Protein AF-A0A963TN41-F1 (afdb_monomer_lite)

Foldseek 3Di:
DFPLLVVLVVVLVVLVLLLVQLLVQLVCLLVQDFGPLLSNVLSLVLCQPPVLPASVVLVVLLLVLLCVQPVVLRVVLVVVLVVLSVVLNVLSVVLNVLSVVLVVVTSRSSNVSNVSSVVNVVSSVVNVCSCVVPNSVSSVVRDDPVSSVVSVVVRDPDDNCQPDPHNPPSCPQVNVCSVPVPDDPDPPPPPDPDDDDDDDDDDDDDDDDDDDDDPPPPPPVVNVCVVVDDPDDDDPPPNVDDPFDADPVRHTDDDDPDPDPQDPVNVCVVVVVVLVVLLVLLCLQQVVLQVLLQCCCCPVLVDHQPPVVLQVLLSVLQSLLCSLQLQLCVLAQLVLLQCCLQQVVVQHPLVVVLVLLLVLLLLLLLLQVLLVLQLVLLVLADLVLQVLSNCCSPVVSVVLSNLLSNQLSVLLSVLLVCLQVVHFQLVVCCVLVVVLLVLLVVQCVPVNRLQCLLVLQLSLLSSLESRSLSSSLSSQLSNLVNHPVNPPLLSRFNSSLSSSRSSSVSSSVVSVVCVVPDPSVRSVVVVVVVVVPPDPDDPCRDPPNVQLVSLCSSQVVSSVSSVCCVCPVSVDDDDCPVSNVSSSVSSSSSSSSSSSSLVSHQLSSLLVSLQSLCQCDADFPVRPPGVPHHNVVSLVSSLVSQLCSQLSSLLSQPLLLVLQVSLCVSVVNLRHSVNLSNLLSNLLSNLLSVLLVCLLVVPRLSVVQSVLVVLLSVLLVVFDSSLQRSQSSSLNSSSYPRSSSSSQSSQSSNNVNNVHSDSGNSSSSSSSRSSNSSSVVRVVSVVVVVVVCCVVPNDPDDPDDDD

Structure (mmCIF, N/CA/C/O backbone):
data_AF-A0A963TN41-F1
#
_entry.id   AF-A0A963TN41-F1
#
loop_
_atom_site.group_PDB
_atom_site.id
_atom_site.type_symbol
_atom_site.label_atom_id
_atom_site.label_alt_id
_atom_site.label_comp_id
_atom_site.label_asym_id
_atom_site.label_entity_id
_atom_site.label_seq_id
_atom_site.pdbx_PDB_ins_code
_atom_site.Cartn_x
_atom_site.Cartn_y
_atom_site.Cartn_z
_atom_site.occupancy
_atom_site.B_iso_or_equiv
_atom_site.auth_seq_id
_atom_site.auth_comp_id
_atom_site.auth_asym_id
_atom_site.auth_atom_id
_atom_site.pdbx_PDB_model_num
ATOM 1 N N . MET A 1 1 ? -18.960 2.699 48.144 1.00 53.66 1 MET A N 1
ATOM 2 C CA . MET A 1 1 ? -19.241 3.663 47.071 1.00 53.66 1 MET A CA 1
ATOM 3 C C . MET A 1 1 ? -18.960 3.011 45.731 1.00 53.66 1 MET A C 1
ATOM 5 O O . MET A 1 1 ? -17.889 2.442 45.551 1.00 53.66 1 MET A O 1
ATOM 9 N N . SER A 1 2 ? -19.957 2.983 44.850 1.00 68.06 2 SER A N 1
ATOM 10 C CA . SER A 1 2 ? -19.820 2.466 43.487 1.00 68.06 2 SER A CA 1
ATOM 11 C C . SER A 1 2 ? -19.012 3.434 42.614 1.00 68.06 2 SER A C 1
ATOM 13 O O . SER A 1 2 ? -18.963 4.633 42.891 1.00 68.06 2 SER A O 1
ATOM 15 N N . LYS A 1 3 ? -18.402 2.926 41.534 1.00 73.75 3 LYS A N 1
ATOM 16 C CA . LYS A 1 3 ? -17.658 3.751 40.564 1.00 73.75 3 LYS A CA 1
ATOM 17 C C . LYS A 1 3 ? -18.521 4.856 39.947 1.00 73.75 3 LYS A C 1
ATOM 19 O O . LYS A 1 3 ? -18.011 5.932 39.655 1.00 73.75 3 LYS A O 1
ATOM 24 N N . LEU A 1 4 ? -19.820 4.603 39.776 1.00 80.38 4 LEU A N 1
ATOM 25 C CA . LEU A 1 4 ? -20.753 5.600 39.265 1.00 80.38 4 LEU A CA 1
ATOM 26 C C . LEU A 1 4 ? -20.963 6.759 40.247 1.00 80.38 4 LEU A C 1
ATOM 28 O O . LEU A 1 4 ? -20.919 7.905 39.823 1.00 80.38 4 LEU A O 1
ATOM 32 N N . LEU A 1 5 ? -21.135 6.496 41.547 1.00 79.50 5 LEU A N 1
ATOM 33 C CA . LEU A 1 5 ? -21.284 7.565 42.546 1.00 79.50 5 LEU A CA 1
ATOM 34 C C . LEU A 1 5 ? -20.019 8.426 42.658 1.00 79.50 5 LEU A C 1
ATOM 36 O O . LEU A 1 5 ? -20.107 9.640 42.809 1.00 79.50 5 LEU A O 1
ATOM 40 N N . GLU A 1 6 ? -18.836 7.813 42.549 1.00 78.69 6 GLU A N 1
ATOM 41 C CA . GLU A 1 6 ? -17.566 8.550 42.476 1.00 78.69 6 GLU A CA 1
ATOM 42 C C . GLU A 1 6 ? -17.498 9.456 41.240 1.00 78.69 6 GLU A C 1
ATOM 44 O O . GLU A 1 6 ? -16.984 10.574 41.326 1.00 78.69 6 GLU A O 1
ATOM 49 N N . ARG A 1 7 ? -18.043 8.986 40.112 1.00 82.25 7 ARG A N 1
ATOM 50 C CA . ARG A 1 7 ? -18.122 9.731 38.855 1.00 82.25 7 ARG A CA 1
ATOM 51 C C . ARG A 1 7 ? -19.130 10.879 38.922 1.00 82.25 7 ARG A C 1
ATOM 53 O O . ARG A 1 7 ? -18.754 11.992 38.588 1.00 82.25 7 ARG A O 1
ATOM 60 N N . LEU A 1 8 ? -20.346 10.649 39.419 1.00 83.88 8 LEU A N 1
ATOM 61 C CA . LEU A 1 8 ? -21.361 11.698 39.601 1.00 83.88 8 LEU A CA 1
ATOM 62 C C . LEU A 1 8 ? -20.866 12.794 40.558 1.00 83.88 8 LEU A C 1
ATOM 64 O O . LEU A 1 8 ? -20.933 13.978 40.248 1.00 83.88 8 LEU A O 1
ATOM 68 N N . ALA A 1 9 ? -20.226 12.406 41.665 1.00 79.00 9 ALA A N 1
ATOM 69 C CA . ALA A 1 9 ? -19.596 13.365 42.570 1.00 79.00 9 ALA A CA 1
ATOM 70 C C . ALA A 1 9 ? -18.418 14.124 41.923 1.00 79.00 9 ALA A C 1
ATOM 72 O O . ALA A 1 9 ? -18.088 15.234 42.341 1.00 79.00 9 ALA A O 1
ATOM 73 N N . ALA A 1 10 ? -17.723 13.530 40.944 1.00 79.69 10 ALA A N 1
ATOM 74 C CA . ALA A 1 10 ? -16.707 14.230 40.159 1.00 79.69 10 ALA A CA 1
ATOM 75 C C . ALA A 1 10 ? -17.335 15.225 39.177 1.00 79.69 10 ALA A C 1
ATOM 77 O O . ALA A 1 10 ? -16.880 16.368 39.132 1.00 79.69 10 ALA A O 1
ATOM 78 N N . ASP A 1 11 ? -18.411 14.831 38.492 1.00 84.25 11 ASP A N 1
ATOM 79 C CA . ASP A 1 11 ? -19.182 15.702 37.601 1.00 84.25 11 ASP A CA 1
ATOM 80 C C . ASP A 1 11 ? -19.680 16.957 38.353 1.00 84.25 11 ASP A C 1
ATOM 82 O O . ASP A 1 11 ? -19.531 18.067 37.846 1.00 84.25 11 ASP A O 1
ATOM 86 N N . HIS A 1 12 ? -20.154 16.834 39.601 1.00 84.25 12 HIS A N 1
ATOM 87 C CA . HIS A 1 12 ? -20.560 17.991 40.423 1.00 84.25 12 HIS A CA 1
ATOM 88 C C . HIS A 1 12 ? -19.408 18.961 40.725 1.00 84.25 12 HIS A C 1
ATOM 90 O O . HIS A 1 12 ? -19.574 20.183 40.687 1.00 84.25 12 HIS A O 1
ATOM 96 N N . ARG A 1 13 ? -18.200 18.441 40.989 1.00 81.44 13 ARG A N 1
ATOM 97 C CA . ARG A 1 13 ? -17.010 19.288 41.199 1.00 81.44 13 ARG A CA 1
ATOM 98 C C . ARG A 1 13 ? -16.615 20.027 39.922 1.00 81.44 13 ARG A C 1
ATOM 100 O O . ARG A 1 13 ? -16.259 21.201 39.990 1.00 81.44 13 ARG A O 1
ATOM 107 N N . HIS A 1 14 ? -16.687 19.351 38.780 1.00 86.50 14 HIS A N 1
ATOM 108 C CA . HIS A 1 14 ? -16.433 19.932 37.462 1.00 86.50 14 HIS A CA 1
ATOM 109 C C . HIS A 1 14 ? -17.455 21.022 37.119 1.00 86.50 14 HIS A C 1
ATOM 111 O O . HIS A 1 14 ? -17.087 22.125 36.715 1.00 86.50 14 HIS A O 1
ATOM 117 N N . LEU A 1 15 ? -18.737 20.754 37.370 1.00 84.69 15 LEU A N 1
ATOM 118 C CA . LEU A 1 15 ? -19.827 21.715 37.224 1.00 84.69 15 LEU A CA 1
ATOM 119 C C . LEU A 1 15 ? -19.589 22.982 38.045 1.00 84.69 15 LEU A C 1
ATOM 121 O O . LEU A 1 15 ? -19.719 24.088 37.520 1.00 84.69 15 LEU A O 1
ATOM 125 N N . GLN A 1 16 ? -19.156 22.843 39.301 1.00 81.56 16 GLN A N 1
ATOM 126 C CA . GLN A 1 16 ? -18.866 24.002 40.141 1.00 81.56 16 GLN A CA 1
ATOM 127 C C . GLN A 1 16 ? -17.749 24.883 39.555 1.00 81.56 16 GLN A C 1
ATOM 129 O O . GLN A 1 16 ? -17.861 26.107 39.601 1.00 81.56 16 GLN A O 1
ATOM 134 N N . GLN A 1 17 ? -16.722 24.292 38.934 1.00 83.00 17 GLN A N 1
ATOM 135 C CA . GLN A 1 17 ? -15.656 25.049 38.264 1.00 83.00 17 GLN A CA 1
ATOM 136 C C . GLN A 1 17 ? -16.178 25.832 37.050 1.00 83.00 17 GLN A C 1
ATOM 138 O O . GLN A 1 17 ? -15.827 27.000 36.871 1.00 83.00 17 GLN A O 1
ATOM 143 N N . VAL A 1 18 ? -17.060 25.234 36.246 1.00 89.81 18 VAL A N 1
ATOM 144 C CA . VAL A 1 18 ? -17.716 25.917 35.115 1.00 89.81 18 VAL A CA 1
ATOM 145 C C . VAL A 1 18 ? -18.614 27.059 35.610 1.00 89.81 18 VAL A C 1
ATOM 147 O O . VAL A 1 18 ? -18.604 28.156 35.045 1.00 89.81 18 VAL A O 1
ATOM 150 N N . PHE A 1 19 ? -19.348 26.845 36.703 1.00 88.69 19 PHE A N 1
ATOM 151 C CA . PHE A 1 19 ? -20.203 27.855 37.330 1.00 88.69 19 PHE A CA 1
ATOM 152 C C . PHE A 1 19 ? -19.424 29.050 37.875 1.00 88.69 19 PHE A C 1
ATOM 154 O O . PHE A 1 19 ? -19.881 30.189 37.745 1.00 88.69 19 PHE A O 1
ATOM 161 N N . ASP A 1 20 ? -18.244 28.817 38.443 1.00 84.50 20 ASP A N 1
ATOM 162 C CA . ASP A 1 20 ? -17.378 29.886 38.935 1.00 84.50 20 ASP A CA 1
ATOM 163 C C . ASP A 1 20 ? -16.864 30.760 37.779 1.00 84.50 20 ASP A C 1
ATOM 165 O O . ASP A 1 20 ? -16.847 31.991 37.890 1.00 84.50 20 ASP A O 1
ATOM 169 N N . VAL A 1 21 ? -16.539 30.150 36.631 1.00 88.25 21 VAL A N 1
ATOM 170 C CA . VAL A 1 21 ? -16.175 30.882 35.408 1.00 88.25 21 VAL A CA 1
ATOM 171 C C . VAL A 1 21 ? -17.356 31.682 34.867 1.00 88.25 21 VAL A C 1
ATOM 173 O O . VAL A 1 21 ? -17.213 32.883 34.631 1.00 88.25 21 VAL A O 1
ATOM 176 N N . LEU A 1 22 ? -18.530 31.061 34.713 1.00 91.44 22 LEU A N 1
ATOM 177 C CA . LEU A 1 22 ? -19.734 31.739 34.221 1.00 91.44 22 LEU A CA 1
ATOM 178 C C . LEU A 1 22 ? -20.077 32.961 35.083 1.00 91.44 22 LEU A C 1
ATOM 180 O O . LEU A 1 22 ? -20.290 34.057 34.560 1.00 91.44 22 LEU A O 1
ATOM 184 N N . ARG A 1 23 ? -20.059 32.794 36.410 1.00 88.31 23 ARG A N 1
ATOM 185 C CA . ARG A 1 23 ? -20.291 33.881 37.363 1.00 88.31 23 ARG A CA 1
ATOM 186 C C . ARG A 1 23 ? -19.252 34.988 37.219 1.00 88.31 23 ARG A C 1
ATOM 188 O O . ARG A 1 23 ? -19.622 36.154 37.138 1.00 88.31 23 ARG A O 1
ATOM 195 N N . SER A 1 24 ? -17.969 34.634 37.139 1.00 86.88 24 SER A N 1
ATOM 196 C CA . SER A 1 24 ? -16.877 35.602 36.995 1.00 86.88 24 SER A CA 1
ATOM 197 C C . SER A 1 24 ? -17.028 36.471 35.742 1.00 86.88 24 SER A C 1
ATOM 199 O O . SER A 1 24 ? -16.851 37.690 35.814 1.00 86.88 24 SER A O 1
ATOM 201 N N . VAL A 1 25 ? -17.381 35.869 34.604 1.00 87.75 25 VAL A N 1
ATOM 202 C CA . VAL A 1 25 ? -17.538 36.592 33.333 1.00 87.75 25 VAL A CA 1
ATOM 203 C C . VAL A 1 25 ? -18.754 37.516 33.372 1.00 87.75 25 VAL A C 1
ATOM 205 O O . VAL A 1 25 ? -18.668 38.665 32.936 1.00 87.75 25 VAL A O 1
ATOM 208 N N . VAL A 1 26 ? -19.871 37.050 33.931 1.00 88.31 26 VAL A N 1
ATOM 209 C CA . VAL A 1 26 ? -21.122 37.819 33.999 1.00 88.31 26 VAL A CA 1
ATOM 210 C C . VAL A 1 26 ? -21.038 38.954 35.020 1.00 88.31 26 VAL A C 1
ATOM 212 O O . VAL A 1 26 ? -21.503 40.054 34.730 1.00 88.31 26 VAL A O 1
ATOM 215 N N . ASP A 1 27 ? -20.400 38.743 36.173 1.00 87.19 27 ASP A N 1
ATOM 216 C CA . ASP A 1 27 ? -20.165 39.801 37.164 1.00 87.19 27 ASP A CA 1
ATOM 217 C C . ASP A 1 27 ? -19.272 40.902 36.576 1.00 87.19 27 ASP A C 1
ATOM 219 O O . ASP A 1 27 ? -19.600 42.085 36.657 1.00 87.19 27 ASP A O 1
ATOM 223 N N . SER A 1 28 ? -18.204 40.513 35.872 1.00 85.00 28 SER A N 1
ATOM 224 C CA . SER A 1 28 ? -17.343 41.444 35.135 1.00 85.00 28 SER A CA 1
ATOM 225 C C . SER A 1 28 ? -18.121 42.233 34.073 1.00 85.00 28 SER A C 1
ATOM 227 O O . SER A 1 28 ? -17.923 43.440 33.926 1.00 85.00 28 SER A O 1
ATOM 229 N N . TRP A 1 29 ? -19.036 41.580 33.353 1.00 87.19 29 TRP A N 1
ATOM 230 C CA . TRP A 1 29 ? -19.900 42.242 32.374 1.00 87.19 29 TRP A CA 1
ATOM 231 C C . TRP A 1 29 ? -20.872 43.230 33.032 1.00 87.19 29 TRP A C 1
ATOM 233 O O . TRP A 1 29 ? -21.035 44.351 32.554 1.00 87.19 29 TRP A O 1
ATOM 243 N N . ALA A 1 30 ? -21.484 42.860 34.158 1.00 85.25 30 ALA A N 1
ATOM 244 C CA . ALA A 1 30 ? -22.398 43.727 34.901 1.00 85.25 30 ALA A CA 1
ATOM 245 C C . ALA A 1 30 ? -21.705 44.976 35.485 1.00 85.25 30 ALA A C 1
ATOM 247 O O . ALA A 1 30 ? -22.348 46.016 35.647 1.00 85.25 30 ALA A O 1
ATOM 248 N N . GLU A 1 31 ? -20.397 44.893 35.751 1.00 85.81 31 GLU A N 1
ATOM 249 C CA . GLU A 1 31 ? -19.527 46.012 36.146 1.00 85.81 31 GLU A CA 1
ATOM 250 C C . GLU A 1 31 ? -19.151 46.951 34.981 1.00 85.81 31 GLU A C 1
ATOM 252 O O . GLU A 1 31 ? -18.442 47.937 35.192 1.00 85.81 31 GLU A O 1
ATOM 257 N N . GLY A 1 32 ? -19.614 46.674 33.758 1.00 76.19 32 GLY A N 1
ATOM 258 C CA . GLY A 1 32 ? -19.363 47.498 32.574 1.00 76.19 32 GLY A CA 1
ATOM 259 C C . GLY A 1 32 ? -18.060 47.172 31.842 1.00 76.19 32 GLY A C 1
ATOM 260 O O . GLY A 1 32 ? -17.602 47.976 31.031 1.00 76.19 32 GLY A O 1
ATOM 261 N N . LYS A 1 33 ? -17.439 46.016 32.114 1.00 77.44 33 LYS A N 1
ATOM 262 C CA . LYS A 1 33 ? -16.323 45.504 31.302 1.00 77.44 33 LYS A CA 1
ATOM 263 C C . LYS A 1 33 ? -16.872 44.759 30.085 1.00 77.44 33 LYS A C 1
ATOM 265 O O . LYS A 1 33 ? -17.937 44.149 30.141 1.00 77.44 33 LYS A O 1
ATOM 270 N N . THR A 1 34 ? -16.108 44.760 28.997 1.00 74.56 34 THR A N 1
ATOM 271 C CA . THR A 1 34 ? -16.442 44.003 27.785 1.00 74.56 34 THR A CA 1
ATOM 272 C C . THR A 1 34 ? -16.510 42.498 28.093 1.00 74.56 34 THR A C 1
ATOM 274 O O . THR A 1 34 ? -15.505 41.950 28.560 1.00 74.56 34 THR A O 1
ATOM 277 N N . PRO A 1 35 ? -17.645 41.818 27.847 1.00 74.88 35 PRO A N 1
ATOM 278 C CA . PRO A 1 35 ? -17.787 40.389 28.123 1.00 74.88 35 PRO A CA 1
ATOM 279 C C . PRO A 1 35 ? -17.062 39.519 27.094 1.00 74.88 35 PRO A C 1
ATOM 281 O O . PRO A 1 35 ? -17.101 39.797 25.894 1.00 74.88 35 PRO A O 1
ATOM 284 N N . ASP A 1 36 ? -16.510 38.391 27.545 1.00 79.62 36 ASP A N 1
ATOM 285 C CA . ASP A 1 36 ? -16.197 37.273 26.651 1.00 79.62 36 ASP A CA 1
ATOM 286 C C . ASP A 1 36 ? -17.469 36.440 26.429 1.00 79.62 36 ASP A C 1
ATOM 288 O O . ASP A 1 36 ? -17.755 35.482 27.147 1.00 79.62 36 ASP A O 1
ATOM 292 N N . LEU A 1 37 ? -18.281 36.854 25.453 1.00 81.00 37 LEU A N 1
ATOM 293 C CA . LEU A 1 37 ? -19.555 36.196 25.138 1.00 81.00 37 LEU A CA 1
ATOM 294 C C . LEU A 1 37 ? -19.379 34.761 24.632 1.00 81.00 37 LEU A C 1
ATOM 296 O O . LEU A 1 37 ? -20.304 33.962 24.763 1.00 81.00 37 LEU A O 1
ATOM 300 N N . VAL A 1 38 ? -18.211 34.430 24.070 1.00 78.25 38 VAL A N 1
ATOM 301 C CA . VAL A 1 38 ? -17.910 33.058 23.647 1.00 78.25 38 VAL A CA 1
ATOM 302 C C . VAL A 1 38 ? -17.773 32.180 24.880 1.00 78.25 38 VAL A C 1
ATOM 304 O O . VAL A 1 38 ? -18.405 31.139 24.954 1.00 78.25 38 VAL A O 1
ATOM 307 N N . LEU A 1 39 ? -17.058 32.655 25.898 1.00 82.50 39 LEU A N 1
ATOM 308 C CA . LEU A 1 39 ? -16.906 31.929 27.153 1.00 82.50 39 LEU A CA 1
ATOM 309 C C . LEU A 1 39 ? -18.236 31.761 27.913 1.00 82.50 39 LEU A C 1
ATOM 311 O O . LEU A 1 39 ? -18.485 30.698 28.475 1.00 82.50 39 LEU A O 1
ATOM 315 N N . VAL A 1 40 ? -19.121 32.769 27.896 1.00 85.00 40 VAL A N 1
ATOM 316 C CA . VAL A 1 40 ? -20.487 32.638 28.452 1.00 85.00 40 VAL A CA 1
ATOM 317 C C . VAL A 1 40 ? -21.265 31.542 27.720 1.00 85.00 40 VAL A C 1
ATOM 319 O O . VAL A 1 40 ? -21.894 30.697 28.359 1.00 85.00 40 VAL A O 1
ATOM 322 N N . HIS A 1 41 ? -21.199 31.534 26.388 1.00 83.06 41 HIS A N 1
ATOM 323 C CA . HIS A 1 41 ? -21.848 30.519 25.567 1.00 83.06 41 HIS A CA 1
ATOM 324 C C . HIS A 1 41 ? -21.257 29.122 25.802 1.00 83.06 41 HIS A C 1
ATOM 326 O O . HIS A 1 41 ? -22.017 28.166 25.913 1.00 83.06 41 HIS A O 1
ATOM 332 N N . ASP A 1 42 ? -19.937 28.990 25.934 1.00 85.12 42 ASP A N 1
ATOM 333 C CA . ASP A 1 42 ? -19.268 27.712 26.195 1.00 85.12 42 ASP A CA 1
ATOM 334 C C . ASP A 1 42 ? -19.705 27.122 27.546 1.00 85.12 42 ASP A C 1
ATOM 336 O O . ASP A 1 42 ? -20.014 25.933 27.623 1.00 85.12 42 ASP A O 1
ATOM 340 N N . CYS A 1 43 ? -19.826 27.944 28.598 1.00 89.19 43 CYS A N 1
ATOM 341 C CA . CYS A 1 43 ? -20.342 27.500 29.899 1.00 89.19 43 CYS A CA 1
ATOM 342 C C . CYS A 1 43 ? -21.790 26.990 29.812 1.00 89.19 43 CYS A C 1
ATOM 344 O O . CYS A 1 43 ? -22.111 25.928 30.346 1.00 89.19 43 CYS A O 1
ATOM 346 N N . ILE A 1 44 ? -22.674 27.734 29.137 1.00 88.12 44 ILE A N 1
ATOM 347 C CA . ILE A 1 44 ? -24.088 27.352 28.978 1.00 88.12 44 ILE A CA 1
ATOM 348 C C . ILE A 1 44 ? -24.207 26.108 28.087 1.00 88.12 44 ILE A C 1
ATOM 350 O O . ILE A 1 44 ? -24.954 25.183 28.400 1.00 88.12 44 ILE A O 1
ATOM 354 N N . GLY A 1 45 ? -23.425 26.049 27.009 1.00 84.81 45 GLY A N 1
ATOM 355 C CA . GLY A 1 45 ? -23.371 24.919 26.090 1.00 84.81 45 GLY A CA 1
ATOM 356 C C . GLY A 1 45 ? -22.830 23.649 26.743 1.00 84.81 45 GLY A C 1
ATOM 357 O O . GLY A 1 45 ? -23.274 22.558 26.400 1.00 84.81 45 GLY A O 1
ATOM 358 N N . TYR A 1 46 ? -21.901 23.754 27.696 1.00 87.06 46 TYR A N 1
ATOM 359 C CA . TYR A 1 46 ? -21.450 22.611 28.496 1.00 87.06 46 TYR A CA 1
ATOM 360 C C . TYR A 1 46 ? -22.592 22.038 29.352 1.00 87.06 46 TYR A C 1
ATOM 362 O O . TYR A 1 46 ? -22.796 20.823 29.380 1.00 87.06 46 TYR A O 1
ATOM 370 N N . CYS A 1 47 ? -23.396 22.907 29.976 1.00 86.88 47 CYS A N 1
ATOM 371 C CA . CYS A 1 47 ? -24.573 22.488 30.742 1.00 86.88 47 CYS A CA 1
ATOM 372 C C . CYS A 1 47 ? -25.597 21.776 29.838 1.00 86.88 47 CYS A C 1
ATOM 374 O O . CYS A 1 47 ? -25.996 20.652 30.126 1.00 86.88 47 CYS A O 1
ATOM 376 N N . ALA A 1 48 ? -25.928 22.368 28.688 1.00 83.00 48 ALA A N 1
ATOM 377 C CA . ALA A 1 48 ? -26.915 21.811 27.760 1.00 83.00 48 ALA A CA 1
ATOM 378 C C . ALA A 1 48 ? -26.488 20.478 27.110 1.00 83.00 48 ALA A C 1
ATOM 380 O O . ALA A 1 48 ? -27.321 19.606 26.885 1.00 83.00 48 ALA A O 1
ATOM 381 N N . ASN A 1 49 ? -25.203 20.312 26.776 1.00 80.69 49 ASN A N 1
ATOM 382 C CA . ASN A 1 49 ? -24.748 19.176 25.962 1.00 80.69 49 ASN A CA 1
ATOM 383 C C . ASN A 1 49 ? -24.168 18.011 26.769 1.00 80.69 49 ASN A C 1
ATOM 385 O O . ASN A 1 49 ? -24.190 16.875 26.294 1.00 80.69 49 ASN A O 1
ATOM 389 N N . TYR A 1 50 ? -23.600 18.276 27.947 1.00 83.06 50 TYR A N 1
ATOM 390 C CA . TYR A 1 50 ? -23.045 17.230 28.807 1.00 83.06 50 TYR A CA 1
ATOM 391 C C . TYR A 1 50 ? -23.928 16.979 30.025 1.00 83.06 50 TYR A C 1
ATOM 393 O O . TYR A 1 50 ? -24.248 15.826 30.316 1.00 83.06 50 TYR A O 1
ATOM 401 N N . CYS A 1 51 ? -24.367 18.035 30.710 1.00 82.25 51 CYS A N 1
ATOM 402 C CA . CYS A 1 51 ? -25.095 17.862 31.964 1.00 82.25 51 CYS A CA 1
ATOM 403 C C . CYS A 1 51 ? -26.508 17.325 31.700 1.00 82.25 51 CYS A C 1
ATOM 405 O O . CYS A 1 51 ? -26.872 16.268 32.210 1.00 82.25 51 CYS A O 1
ATOM 407 N N . ASP A 1 52 ? -27.241 17.961 30.784 1.00 75.75 52 ASP A N 1
ATOM 408 C CA . ASP A 1 52 ? -28.619 17.561 30.478 1.00 75.75 52 ASP A CA 1
ATOM 409 C C . ASP A 1 52 ? -28.713 16.217 29.728 1.00 75.75 52 ASP A C 1
ATOM 411 O O . ASP A 1 52 ? -29.705 15.502 29.862 1.00 75.75 52 ASP A O 1
ATOM 415 N N . LEU A 1 53 ? -27.695 15.852 28.936 1.00 76.00 53 LEU A N 1
ATOM 416 C CA . LEU A 1 53 ? -27.746 14.669 28.059 1.00 76.00 53 LEU A CA 1
ATOM 417 C C . LEU A 1 53 ? -27.012 13.440 28.602 1.00 76.00 53 LEU A C 1
ATOM 419 O O . LEU A 1 53 ? -27.404 12.317 28.285 1.00 76.00 53 LEU A O 1
ATOM 423 N N . ALA A 1 54 ? -25.939 13.628 29.373 1.00 81.38 54 ALA A N 1
ATOM 424 C CA . ALA A 1 54 ? -25.087 12.532 29.829 1.00 81.38 54 ALA A CA 1
ATOM 425 C C . ALA A 1 54 ? -25.087 12.379 31.351 1.00 81.38 54 ALA A C 1
ATOM 427 O O . ALA A 1 54 ? -25.200 11.255 31.834 1.00 81.38 54 ALA A O 1
ATOM 428 N N . HIS A 1 55 ? -24.968 13.477 32.100 1.00 84.50 55 HIS A N 1
ATOM 429 C CA . HIS A 1 55 ? -24.990 13.443 33.563 1.00 84.50 55 HIS A CA 1
ATOM 430 C C . HIS A 1 55 ? -26.382 13.048 34.079 1.00 84.50 55 HIS A C 1
ATOM 432 O O . HIS A 1 55 ? -26.511 11.951 34.615 1.00 84.50 55 HIS A O 1
ATOM 438 N N . HIS A 1 56 ? -27.439 13.809 33.770 1.00 87.81 56 HIS A N 1
ATOM 439 C CA . HIS A 1 56 ? -28.805 13.480 34.213 1.00 87.81 56 HIS A CA 1
ATOM 440 C C . HIS A 1 56 ? -29.293 12.119 33.700 1.00 87.81 56 HIS A C 1
ATOM 442 O O . HIS A 1 56 ? -29.959 11.379 34.419 1.00 87.81 56 HIS A O 1
ATOM 448 N N . ALA A 1 57 ? -28.872 11.706 32.500 1.00 85.06 57 ALA A N 1
ATOM 449 C CA . ALA A 1 57 ? -29.182 10.374 31.981 1.00 85.06 57 ALA A CA 1
ATOM 450 C C . ALA A 1 57 ? -28.590 9.236 32.840 1.00 85.06 57 ALA A C 1
ATOM 452 O O . ALA A 1 57 ? -29.216 8.186 32.990 1.00 85.06 57 ALA A O 1
ATOM 453 N N . ARG A 1 58 ? -27.393 9.415 33.419 1.00 86.69 58 ARG A N 1
ATOM 454 C CA . ARG A 1 58 ? -26.800 8.440 34.357 1.00 86.69 58 ARG A CA 1
ATOM 455 C C . ARG A 1 58 ? -27.576 8.376 35.657 1.00 86.69 58 ARG A C 1
ATOM 457 O O . ARG A 1 58 ? -27.773 7.289 36.205 1.00 86.69 58 ARG A O 1
ATOM 464 N N . GLU A 1 59 ? -28.004 9.532 36.135 1.00 86.75 59 GLU A N 1
ATOM 465 C CA . GLU A 1 59 ? -28.777 9.650 37.357 1.00 86.75 59 GLU A CA 1
ATOM 466 C C . GLU A 1 59 ? -30.139 8.970 37.179 1.00 86.75 59 GLU A C 1
ATOM 468 O O . GLU A 1 59 ? -30.480 8.076 37.953 1.00 86.75 59 GLU A O 1
ATOM 473 N N . ASP A 1 60 ? -30.838 9.236 36.074 1.00 86.88 60 ASP A N 1
ATOM 474 C CA . ASP A 1 60 ? -32.112 8.604 35.719 1.00 86.88 60 ASP A CA 1
ATOM 475 C C . ASP A 1 60 ? -32.026 7.068 35.677 1.00 86.88 60 ASP A C 1
ATOM 477 O O . ASP A 1 60 ? -32.913 6.379 36.189 1.00 86.88 60 ASP A O 1
ATOM 481 N N . ILE A 1 61 ? -30.940 6.499 35.135 1.00 87.25 61 ILE A N 1
ATOM 482 C CA . ILE A 1 61 ? -30.719 5.039 35.123 1.00 87.25 61 ILE A CA 1
ATOM 483 C C . ILE A 1 61 ? -30.568 4.496 36.549 1.00 87.25 61 ILE A C 1
ATOM 485 O O . ILE A 1 61 ? -31.135 3.445 36.880 1.00 87.25 61 ILE A O 1
ATOM 489 N N . MET A 1 62 ? -29.801 5.187 37.398 1.00 88.44 62 MET A N 1
ATOM 490 C CA . MET A 1 62 ? -29.646 4.823 38.806 1.00 88.44 62 MET A CA 1
ATOM 491 C C . MET A 1 62 ? -30.999 4.888 39.529 1.00 88.44 62 MET A C 1
ATOM 493 O O . MET A 1 62 ? -31.345 3.961 40.268 1.00 88.44 62 MET A O 1
ATOM 497 N N . TYR A 1 63 ? -31.808 5.913 39.264 1.00 85.06 63 TYR A N 1
ATOM 498 C CA . TYR A 1 63 ? -33.123 6.083 39.883 1.00 85.06 63 TYR A CA 1
ATOM 499 C C . TYR A 1 63 ? -34.147 5.061 39.446 1.00 85.06 63 TYR A C 1
ATOM 501 O O . TYR A 1 63 ? -34.871 4.526 40.289 1.00 85.06 63 TYR A O 1
ATOM 509 N N . GLU A 1 64 ? -34.184 4.725 38.162 1.00 86.62 64 GLU A N 1
ATOM 510 C CA . GLU A 1 64 ? -35.057 3.679 37.645 1.00 86.62 64 GLU A CA 1
ATOM 511 C C . GLU A 1 64 ? -34.782 2.348 38.364 1.00 86.62 64 GLU A C 1
ATOM 513 O O . GLU A 1 64 ? -35.706 1.616 38.736 1.00 86.62 64 GLU A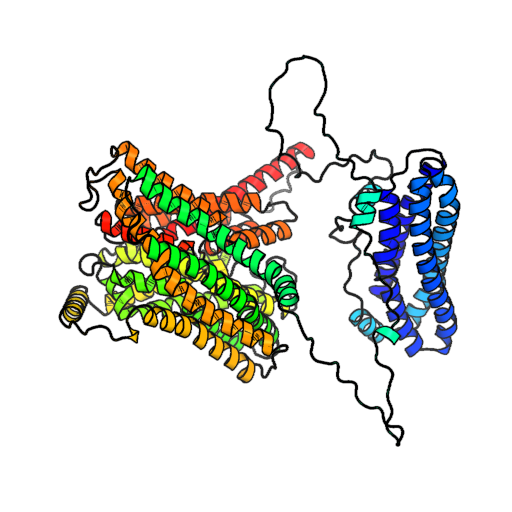 O 1
ATOM 518 N N . ARG A 1 65 ? -33.505 2.066 38.658 1.00 89.00 65 ARG A N 1
ATOM 519 C CA . ARG A 1 65 ? -33.116 0.878 39.422 1.00 89.00 65 ARG A CA 1
ATOM 520 C C . ARG A 1 65 ? -33.520 0.961 40.894 1.00 89.00 65 ARG A C 1
ATOM 522 O O . ARG A 1 65 ? -33.992 -0.038 41.437 1.00 89.00 65 ARG A O 1
ATOM 529 N N . MET A 1 66 ? -33.389 2.124 41.531 1.00 88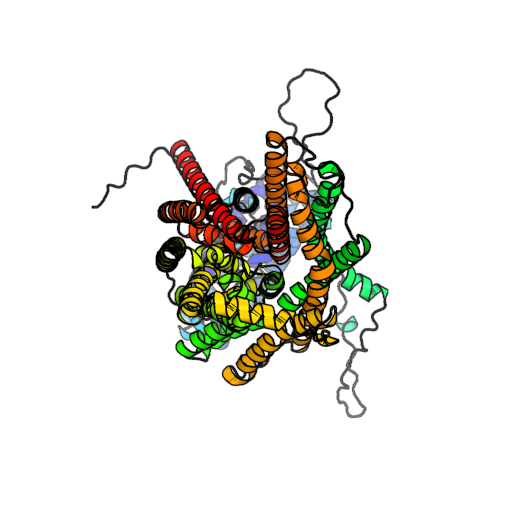.81 66 MET A N 1
ATOM 530 C CA . MET A 1 66 ? -33.832 2.332 42.917 1.00 88.81 66 MET A CA 1
ATOM 531 C C . MET A 1 66 ? -35.351 2.168 43.065 1.00 88.81 66 MET A C 1
ATOM 533 O O . MET A 1 66 ? -35.805 1.482 43.981 1.00 88.81 66 MET A O 1
ATOM 537 N N . LEU A 1 67 ? -36.141 2.708 42.130 1.00 87.25 67 LEU A N 1
ATOM 538 C CA . LEU A 1 67 ? -37.600 2.539 42.089 1.00 87.25 67 LEU A CA 1
ATOM 539 C C . LEU A 1 67 ? -38.014 1.078 41.933 1.00 87.25 67 LEU A C 1
ATOM 541 O O . LEU A 1 67 ? -38.967 0.635 42.576 1.00 87.25 67 LEU A O 1
ATOM 545 N N . ALA A 1 68 ? -37.302 0.332 41.086 1.00 86.81 68 ALA A N 1
ATOM 546 C CA . ALA A 1 68 ? -37.552 -1.090 40.892 1.00 86.81 68 ALA A CA 1
ATOM 547 C C . ALA A 1 68 ? -37.274 -1.911 42.162 1.00 86.81 68 ALA A C 1
ATOM 549 O O . ALA A 1 68 ? -37.881 -2.967 42.347 1.00 86.81 68 ALA A O 1
ATOM 550 N N . LYS A 1 69 ? -36.371 -1.437 43.029 1.00 88.00 69 LYS A N 1
ATOM 551 C CA . LYS A 1 69 ? -35.939 -2.155 44.230 1.00 88.00 69 LYS A CA 1
ATOM 552 C C . LYS A 1 69 ? -36.760 -1.813 45.473 1.00 88.00 69 LYS A C 1
ATOM 554 O O . LYS A 1 69 ? -37.170 -2.727 46.183 1.00 88.00 69 LYS A O 1
ATOM 559 N N . ASP A 1 70 ? -37.049 -0.537 45.717 1.00 87.94 70 ASP A N 1
ATOM 560 C CA . ASP A 1 70 ? -37.966 -0.109 46.778 1.00 87.94 70 ASP A CA 1
ATOM 561 C C . ASP A 1 70 ? -38.700 1.171 46.376 1.00 87.94 70 ASP A C 1
ATOM 563 O O . ASP A 1 70 ? -38.229 2.300 46.558 1.00 87.94 70 ASP A O 1
ATOM 567 N N . ARG A 1 71 ? -39.902 0.982 45.838 1.00 85.44 71 ARG A N 1
ATOM 568 C CA . ARG A 1 71 ? -40.750 2.088 45.406 1.00 85.44 71 ARG A CA 1
ATOM 569 C C . ARG A 1 71 ? -41.188 2.976 46.572 1.00 85.44 71 ARG A C 1
ATOM 571 O O . ARG A 1 71 ? -41.194 4.191 46.419 1.00 85.44 71 ARG A O 1
ATOM 578 N N . ALA A 1 72 ? -41.513 2.403 47.731 1.00 84.62 72 ALA A N 1
ATOM 579 C CA . ALA A 1 72 ? -42.042 3.165 48.863 1.00 84.62 72 ALA A CA 1
ATOM 580 C C . ALA A 1 72 ? -40.990 4.112 49.463 1.00 84.62 72 ALA A C 1
ATOM 582 O O . ALA A 1 72 ? -41.324 5.227 49.861 1.00 84.62 72 ALA A O 1
ATOM 583 N N . ALA A 1 73 ? -39.723 3.691 49.485 1.00 80.62 73 ALA A N 1
ATOM 584 C CA . ALA A 1 73 ? -38.612 4.525 49.938 1.00 80.62 73 ALA A CA 1
ATOM 585 C C . ALA A 1 73 ? -38.179 5.591 48.910 1.00 80.62 73 ALA A C 1
ATOM 587 O O . ALA A 1 73 ? -37.608 6.611 49.297 1.00 80.62 73 ALA A O 1
ATOM 588 N N . THR A 1 74 ? -38.449 5.373 47.617 1.00 84.00 74 THR A N 1
ATOM 589 C CA . THR A 1 74 ? -37.824 6.133 46.515 1.00 84.00 74 THR A CA 1
ATOM 590 C C . THR A 1 74 ? -38.783 7.093 45.791 1.00 84.00 74 THR A C 1
ATOM 592 O O . THR A 1 74 ? -38.357 8.142 45.308 1.00 84.00 74 THR A O 1
ATOM 595 N N . GLU A 1 75 ? -40.090 6.808 45.755 1.00 79.25 75 GLU A N 1
ATOM 596 C CA . GLU A 1 75 ? -41.082 7.541 44.941 1.00 79.25 75 GLU A CA 1
ATOM 597 C C . GLU A 1 75 ? -41.115 9.055 45.239 1.00 79.25 75 GLU A C 1
ATOM 599 O O . GLU A 1 75 ? -41.110 9.881 44.324 1.00 79.25 75 GLU A O 1
ATOM 604 N N . GLY A 1 76 ? -41.029 9.450 46.513 1.00 78.12 76 GLY A N 1
ATOM 605 C CA . GLY A 1 76 ? -41.013 10.865 46.908 1.00 78.12 76 GLY A CA 1
ATOM 606 C C . GLY A 1 76 ? -39.734 11.630 46.532 1.00 78.12 76 GLY A C 1
ATOM 607 O O . GLY A 1 76 ? -39.762 12.855 46.415 1.00 78.12 76 GLY A O 1
ATOM 608 N N . ALA A 1 77 ? -38.600 10.948 46.352 1.00 73.88 77 ALA A N 1
ATOM 609 C CA . ALA A 1 77 ? -37.379 11.571 45.835 1.00 73.88 77 ALA A CA 1
ATOM 610 C C . ALA A 1 77 ? -37.452 11.734 44.310 1.00 73.88 77 ALA A C 1
ATOM 612 O O . ALA A 1 77 ? -37.061 12.772 43.789 1.00 73.88 77 ALA A O 1
ATOM 613 N N . THR A 1 78 ? -38.051 10.765 43.615 1.00 67.69 78 THR A N 1
ATOM 614 C CA . THR A 1 78 ? -38.098 10.745 42.144 1.00 67.69 78 THR A CA 1
ATOM 615 C C . THR A 1 78 ? -38.977 11.822 41.531 1.00 67.69 78 THR A C 1
ATOM 617 O O . THR A 1 78 ? -38.569 12.447 40.561 1.00 67.69 78 THR A O 1
ATOM 620 N N . VAL A 1 79 ? -40.142 12.108 42.121 1.00 71.94 79 VAL A N 1
ATOM 621 C CA . VAL A 1 79 ? -41.005 13.196 41.629 1.00 71.94 79 VAL A CA 1
ATOM 622 C C . VAL A 1 79 ? -40.293 14.547 41.740 1.00 71.94 79 VAL A C 1
ATOM 624 O O . VAL A 1 79 ? -40.339 15.347 40.813 1.00 71.94 79 VAL A O 1
ATOM 627 N N . ARG A 1 80 ? -39.579 14.775 42.851 1.00 76.19 80 ARG A N 1
ATOM 628 C CA . ARG A 1 80 ? -38.827 16.019 43.079 1.00 76.19 80 ARG A CA 1
ATOM 629 C C . ARG A 1 80 ? -37.651 16.178 42.122 1.00 76.19 80 ARG A C 1
ATOM 631 O O . ARG A 1 80 ? -37.324 17.300 41.755 1.00 76.19 80 ARG A O 1
ATOM 638 N N . LEU A 1 81 ? -37.028 15.072 41.736 1.00 79.31 81 LEU A N 1
ATOM 639 C CA . LEU A 1 81 ? -35.899 15.080 40.824 1.00 79.31 81 LEU A CA 1
ATOM 640 C C . LEU A 1 81 ? -36.322 15.307 39.367 1.00 79.31 81 LEU A C 1
ATOM 642 O O . LEU A 1 81 ? -35.750 16.167 38.713 1.00 79.31 81 LEU A O 1
ATOM 646 N N . ASP A 1 82 ? -37.353 14.615 38.871 1.00 79.06 82 ASP A N 1
ATOM 647 C CA . ASP A 1 82 ? -37.861 14.849 37.509 1.00 79.06 82 ASP A CA 1
ATOM 648 C C . ASP A 1 82 ? -38.338 16.302 37.330 1.00 79.06 82 ASP A C 1
ATOM 650 O O . ASP A 1 82 ? -38.066 16.950 36.317 1.00 79.06 82 ASP A O 1
ATOM 654 N N . GLU A 1 83 ? -39.005 16.854 38.350 1.00 83.50 83 GLU A N 1
ATOM 655 C CA . GLU A 1 83 ? -39.346 18.277 38.387 1.00 83.50 83 GLU A CA 1
ATOM 656 C C . GLU A 1 83 ? -38.097 19.172 38.376 1.00 83.50 83 GLU A C 1
ATOM 658 O O . GLU A 1 83 ? -38.095 20.192 37.683 1.00 83.50 83 GLU A O 1
ATOM 663 N N . ALA A 1 84 ? -37.030 18.787 39.086 1.00 82.94 84 ALA A N 1
ATOM 664 C CA . ALA A 1 84 ? -35.761 19.508 39.088 1.00 82.94 84 ALA A CA 1
ATOM 665 C C . ALA A 1 84 ? -35.068 19.465 37.715 1.00 82.94 84 ALA A C 1
ATOM 667 O O . ALA A 1 84 ? -34.775 20.532 37.183 1.00 82.94 84 ALA A O 1
ATOM 668 N N . HIS A 1 85 ? -34.895 18.297 37.084 1.00 86.06 85 HIS A N 1
ATOM 669 C CA . HIS A 1 85 ? -34.287 18.164 35.748 1.00 86.06 85 HIS A CA 1
ATOM 670 C C . HIS A 1 85 ? -35.055 18.967 34.695 1.00 86.06 85 HIS A C 1
ATOM 672 O O . HIS A 1 85 ? -34.466 19.729 33.924 1.00 86.06 85 HIS A O 1
ATOM 678 N N . ARG A 1 86 ? -36.394 18.876 34.693 1.00 84.44 86 ARG A N 1
ATOM 679 C CA . ARG A 1 86 ? -37.227 19.684 33.788 1.00 84.44 86 ARG A CA 1
ATOM 680 C C . ARG A 1 86 ? -37.019 21.174 34.020 1.00 84.44 86 ARG A C 1
ATOM 682 O O . ARG A 1 86 ? -36.908 21.931 33.052 1.00 84.44 86 ARG A O 1
ATOM 689 N N . ARG A 1 87 ? -36.929 21.597 35.283 1.00 86.25 87 ARG A N 1
ATOM 690 C CA . ARG A 1 87 ? -36.709 22.999 35.634 1.00 86.25 87 ARG A CA 1
ATOM 691 C C . ARG A 1 87 ? -35.318 23.493 35.242 1.00 86.25 87 ARG A C 1
ATOM 693 O O . ARG A 1 87 ? -35.208 24.624 34.772 1.00 86.25 87 ARG A O 1
ATOM 700 N N . LEU A 1 88 ? -34.281 22.677 35.402 1.00 86.06 88 LEU A N 1
ATOM 701 C CA . LEU A 1 88 ? -32.916 23.010 34.994 1.00 86.06 88 LEU A CA 1
ATOM 702 C C . LEU A 1 88 ? -32.816 23.158 33.477 1.00 86.06 88 LEU A C 1
ATOM 704 O O . LEU A 1 88 ? -32.372 24.203 33.011 1.00 86.06 88 LEU A O 1
ATOM 708 N N . ALA A 1 89 ? -33.366 22.216 32.709 1.00 82.25 89 ALA A N 1
ATOM 709 C CA . ALA A 1 89 ? -33.392 22.306 31.251 1.00 82.25 89 ALA A CA 1
ATOM 710 C C . ALA A 1 89 ? -34.166 23.544 30.745 1.00 82.25 89 ALA A C 1
ATOM 712 O O . ALA A 1 89 ? -33.800 24.154 29.737 1.00 82.25 89 ALA A O 1
ATOM 713 N N . GLU A 1 90 ? -35.247 23.947 31.427 1.00 86.06 90 GLU A N 1
ATOM 714 C CA . GLU A 1 90 ? -35.932 25.221 31.155 1.00 86.06 90 GLU A CA 1
ATOM 715 C C . GLU A 1 90 ? -35.030 26.427 31.420 1.00 86.06 90 GLU A C 1
ATOM 717 O O . GLU A 1 90 ? -34.915 27.295 30.554 1.00 86.06 90 GLU A O 1
ATOM 722 N N . LEU A 1 91 ? -34.362 26.466 32.576 1.00 87.62 91 LEU A N 1
ATOM 723 C CA . LEU A 1 91 ? -33.463 27.557 32.946 1.00 87.62 91 LEU A CA 1
ATOM 724 C C . LEU A 1 91 ? -32.253 27.651 32.005 1.00 87.62 91 LEU A C 1
ATOM 726 O O . LEU A 1 91 ? -31.871 28.763 31.651 1.00 87.62 91 LEU A O 1
ATOM 730 N N . THR A 1 92 ? -31.692 26.528 31.544 1.00 86.69 92 THR A N 1
ATOM 731 C CA . THR A 1 92 ? -30.615 26.491 30.538 1.00 86.69 92 THR A CA 1
ATOM 732 C C . THR A 1 92 ? -31.072 27.135 29.227 1.00 86.69 92 THR A C 1
ATOM 734 O O . THR A 1 92 ? -30.394 28.016 28.692 1.00 86.69 92 THR A O 1
ATOM 737 N N . ARG A 1 93 ? -32.264 26.771 28.732 1.00 83.69 93 ARG A N 1
ATOM 738 C CA . ARG A 1 93 ? -32.845 27.347 27.502 1.00 83.69 93 ARG A CA 1
ATOM 739 C C . ARG A 1 93 ? -33.203 28.824 27.647 1.00 83.69 93 ARG A C 1
ATOM 741 O O . ARG A 1 93 ? -33.042 29.593 26.698 1.00 83.69 93 ARG A O 1
ATOM 748 N N . ASP A 1 94 ? -33.728 29.226 28.799 1.00 86.25 94 ASP A N 1
ATOM 749 C CA . ASP A 1 94 ? -34.022 30.630 29.095 1.00 86.25 94 ASP A CA 1
ATOM 750 C C . ASP A 1 94 ? -32.729 31.445 29.116 1.00 86.25 94 ASP A C 1
ATOM 752 O O . ASP A 1 94 ? -32.635 32.466 28.436 1.00 86.25 94 ASP A O 1
ATOM 756 N N . LEU A 1 95 ? -31.698 30.940 29.794 1.00 87.75 95 LEU A N 1
ATOM 757 C CA . LEU A 1 95 ? -30.411 31.608 29.906 1.00 87.75 95 LEU A CA 1
ATOM 758 C C . LEU A 1 95 ? -29.701 31.740 28.552 1.00 87.75 95 LEU A C 1
ATOM 760 O O . LEU A 1 95 ? -29.133 32.795 28.265 1.00 87.75 95 LEU A O 1
ATOM 764 N N . GLN A 1 96 ? -29.777 30.728 27.685 1.00 84.56 96 GLN A N 1
ATOM 765 C CA . GLN A 1 96 ? -29.242 30.805 26.323 1.00 84.56 96 GLN A CA 1
ATOM 766 C C . GLN A 1 96 ? -29.922 31.927 25.519 1.00 84.56 96 GLN A C 1
ATOM 768 O O . GLN A 1 96 ? -29.245 32.795 24.964 1.00 84.56 96 GLN A O 1
ATOM 773 N N . ARG A 1 97 ? -31.262 31.981 25.537 1.00 82.94 97 ARG A N 1
ATOM 774 C CA . ARG A 1 97 ? -32.042 33.027 24.852 1.00 82.94 97 ARG A CA 1
ATOM 775 C C . ARG A 1 97 ? -31.771 34.422 25.412 1.00 82.94 97 ARG A C 1
ATOM 777 O O . ARG A 1 97 ? -31.668 35.386 24.655 1.00 82.94 97 ARG A O 1
ATOM 784 N N . GLU A 1 98 ? -31.662 34.549 26.728 1.00 85.12 98 GLU A N 1
ATOM 785 C CA . GLU A 1 98 ? -31.377 35.824 27.385 1.00 85.12 98 GLU A CA 1
ATOM 786 C C . GLU A 1 98 ? -29.945 36.299 27.128 1.00 85.12 98 GLU A C 1
ATOM 788 O O . GLU A 1 98 ? -29.741 37.494 26.922 1.00 85.12 98 GLU A O 1
ATOM 793 N N . THR A 1 99 ? -28.972 35.386 27.033 1.00 83.50 99 THR A N 1
ATOM 794 C CA . THR A 1 99 ? -27.592 35.707 26.628 1.00 83.50 99 THR A CA 1
ATOM 795 C C . THR A 1 99 ? -27.551 36.304 25.230 1.00 83.50 99 THR A C 1
ATOM 797 O O . THR A 1 99 ? -26.913 37.335 25.013 1.00 83.50 99 THR A O 1
ATOM 800 N N . GLU A 1 100 ? -28.279 35.717 24.282 1.00 79.44 100 GLU A N 1
ATOM 801 C CA . GLU A 1 100 ? -28.370 36.233 22.915 1.00 79.44 100 GLU A CA 1
ATOM 802 C C . GLU A 1 100 ? -29.013 37.624 22.851 1.00 79.44 100 GLU A C 1
ATOM 804 O O . GLU A 1 100 ? -28.608 38.460 22.039 1.00 79.44 100 GLU A O 1
ATOM 809 N N . GLN A 1 101 ? -30.015 37.891 23.694 1.00 79.19 101 GLN A N 1
ATOM 810 C CA . GLN A 1 101 ? -30.655 39.206 23.785 1.00 79.19 101 GLN A CA 1
ATOM 811 C C . GLN A 1 101 ? -29.732 40.234 24.446 1.00 79.19 101 GLN A C 1
ATOM 813 O O . GLN A 1 101 ? -29.562 41.333 23.916 1.00 79.19 101 GLN A O 1
ATOM 818 N N . ALA A 1 102 ? -29.090 39.867 25.554 1.00 78.50 102 ALA A N 1
ATOM 819 C CA . ALA A 1 102 ? -28.155 40.708 26.289 1.00 78.50 102 ALA A CA 1
ATOM 820 C C . ALA A 1 102 ? -26.932 41.079 25.435 1.00 78.50 102 ALA A C 1
ATOM 822 O O . ALA A 1 102 ? -26.511 42.235 25.431 1.00 78.50 102 ALA A O 1
ATOM 823 N N . ALA A 1 103 ? -26.419 40.146 24.628 1.00 76.06 103 ALA A N 1
ATOM 824 C CA . ALA A 1 103 ? -25.318 40.390 23.696 1.00 76.06 103 ALA A CA 1
ATOM 825 C C . ALA A 1 103 ? -25.624 41.516 22.690 1.00 76.06 103 ALA A C 1
ATOM 827 O O . ALA A 1 103 ? -24.727 42.260 22.296 1.00 76.06 103 ALA A O 1
ATOM 828 N N . ARG A 1 104 ? -26.894 41.692 22.295 1.00 78.62 104 ARG A N 1
ATOM 829 C CA . ARG A 1 104 ? -27.320 42.765 21.373 1.00 78.62 104 ARG A CA 1
ATOM 830 C C . ARG A 1 104 ? -27.332 44.148 22.023 1.00 78.62 104 ARG A C 1
ATOM 832 O O . ARG A 1 104 ? -27.316 45.145 21.308 1.00 78.62 104 ARG A O 1
ATOM 839 N N . LEU A 1 105 ? -27.369 44.210 23.352 1.00 71.19 105 LEU A N 1
ATOM 840 C CA . LEU A 1 105 ? -27.410 45.446 24.137 1.00 71.19 105 LEU A CA 1
ATOM 841 C C . LEU A 1 105 ? -26.013 45.926 24.567 1.00 71.19 105 LEU A C 1
ATOM 843 O O . LEU A 1 105 ? -25.899 46.983 25.188 1.00 71.19 105 LEU A O 1
ATOM 847 N N . GLY A 1 106 ? -24.955 45.177 24.229 1.00 70.50 106 GLY A N 1
ATOM 848 C CA . GLY A 1 106 ? -23.568 45.530 24.534 1.00 70.50 106 GLY A CA 1
ATOM 849 C C . GLY A 1 106 ? -23.322 45.661 26.039 1.00 70.50 106 GLY A C 1
ATOM 850 O O . GLY A 1 106 ? -23.645 44.758 26.813 1.00 70.50 106 GLY A O 1
ATOM 851 N N . ASP A 1 107 ? -22.775 46.799 26.463 1.00 66.12 107 ASP A N 1
ATOM 852 C CA . ASP A 1 107 ? -22.374 47.053 27.855 1.00 66.12 107 ASP A CA 1
ATOM 853 C C . ASP A 1 107 ? -23.554 47.017 28.849 1.00 66.12 107 ASP A C 1
ATOM 855 O O . ASP A 1 107 ? -23.365 46.734 30.028 1.00 66.12 107 ASP A O 1
ATOM 859 N N . GLY A 1 108 ? -24.791 47.239 28.382 1.00 69.38 108 GLY A N 1
ATOM 860 C CA . GLY A 1 108 ? -26.002 47.157 29.211 1.00 69.38 108 GLY A CA 1
ATOM 861 C C . GLY A 1 108 ? -26.541 45.735 29.428 1.00 69.38 108 GLY A C 1
ATOM 862 O O . GLY A 1 108 ? -27.385 45.530 30.300 1.00 69.38 108 GLY A O 1
ATOM 863 N N . GLY A 1 109 ? -26.066 44.747 28.660 1.00 77.00 109 GLY A N 1
ATOM 864 C CA . GLY A 1 109 ? -26.565 43.369 28.710 1.00 77.00 109 GLY A CA 1
ATOM 865 C C . GLY A 1 109 ? -26.196 42.611 29.990 1.00 77.00 109 GLY A C 1
ATOM 866 O O . GLY A 1 109 ? -26.979 41.791 30.469 1.00 77.00 109 GLY A O 1
ATOM 867 N N . GLY A 1 110 ? -25.048 42.930 30.599 1.00 78.81 110 GLY A N 1
ATOM 868 C CA . GLY A 1 110 ? -24.550 42.242 31.794 1.00 78.81 110 GLY A CA 1
ATOM 869 C C . GLY A 1 110 ? -25.469 42.392 33.005 1.00 78.81 110 GLY A C 1
ATOM 870 O O . GLY A 1 110 ? -25.744 41.418 33.702 1.00 78.81 110 GLY A O 1
ATOM 871 N N . GLN A 1 111 ? -26.028 43.588 33.223 1.00 81.75 111 GLN A N 1
ATOM 872 C CA . GLN A 1 111 ? -26.984 43.823 34.314 1.00 81.75 111 GLN A CA 1
ATOM 873 C C . GLN A 1 111 ? -28.310 43.084 34.101 1.00 81.75 111 GLN A C 1
ATOM 875 O O . GLN A 1 111 ? -28.931 42.653 35.071 1.00 81.75 111 GLN A O 1
ATOM 880 N N . GLN A 1 112 ? -28.731 42.918 32.844 1.00 80.94 112 GLN A N 1
ATOM 881 C CA . GLN A 1 112 ? -29.968 42.220 32.506 1.00 80.94 112 GLN A CA 1
ATOM 882 C C . GLN A 1 112 ? -29.859 40.716 32.763 1.00 80.94 112 GLN A C 1
ATOM 884 O O . GLN A 1 112 ? -30.779 40.132 33.331 1.00 80.94 112 GLN A O 1
ATOM 889 N N . ILE A 1 113 ? -28.741 40.094 32.378 1.00 88.06 113 ILE A N 1
ATOM 890 C CA . ILE A 1 113 ? -28.585 38.640 32.491 1.00 88.06 113 ILE A CA 1
ATOM 891 C C . ILE A 1 113 ? -28.116 38.185 33.877 1.00 88.06 113 ILE A C 1
ATOM 893 O O . ILE A 1 113 ? -28.362 37.046 34.272 1.00 88.06 113 ILE A O 1
ATOM 897 N N . LYS A 1 114 ? -27.478 39.069 34.656 1.00 88.31 114 LYS A N 1
ATOM 898 C CA . LYS A 1 114 ? -26.926 38.721 35.970 1.00 88.31 114 LYS A CA 1
ATOM 899 C C . LYS A 1 114 ? -27.950 38.063 36.898 1.00 88.31 114 LYS A C 1
ATOM 901 O O . LYS A 1 114 ? -27.657 37.029 37.490 1.00 88.31 114 LYS A O 1
ATOM 906 N N . ALA A 1 115 ? -29.163 38.610 36.981 1.00 85.31 115 ALA A N 1
ATOM 907 C CA . ALA A 1 115 ? -30.216 38.048 37.829 1.00 85.31 115 ALA A CA 1
ATOM 908 C C . ALA A 1 115 ? -30.648 36.634 37.395 1.00 85.31 115 ALA A C 1
ATOM 910 O O . ALA A 1 115 ? -31.036 35.817 38.234 1.00 85.31 115 ALA A O 1
ATOM 911 N N . SER A 1 116 ? -30.585 36.343 36.097 1.00 88.81 116 SER A N 1
ATOM 912 C CA . SER A 1 116 ? -30.931 35.037 35.538 1.00 88.81 116 SER A CA 1
ATOM 913 C C . SER A 1 116 ? -29.816 34.020 35.731 1.00 88.81 116 SER A C 1
ATOM 915 O O . SER A 1 116 ? -30.104 32.889 36.113 1.00 88.81 116 SER A O 1
ATOM 917 N N . VAL A 1 117 ? -28.553 34.432 35.587 1.00 91.25 117 VAL A N 1
ATOM 918 C CA . VAL A 1 117 ? -27.380 33.606 35.924 1.00 91.25 117 VAL A CA 1
ATOM 919 C C . VAL A 1 117 ? -27.371 33.276 37.414 1.00 91.25 117 VAL A C 1
ATOM 921 O O . VAL A 1 117 ? -27.237 32.113 37.774 1.00 91.25 117 VAL A O 1
ATOM 924 N N . ASP A 1 118 ? -27.592 34.259 38.290 1.00 88.62 118 ASP A N 1
ATOM 925 C CA . ASP A 1 118 ? -27.641 34.029 39.738 1.00 88.62 118 ASP A CA 1
ATOM 926 C C . ASP A 1 118 ? -28.759 33.034 40.106 1.00 88.62 118 ASP A C 1
ATOM 928 O O . ASP A 1 118 ? -28.548 32.124 40.908 1.00 88.62 118 ASP A O 1
ATOM 932 N N . ARG A 1 119 ? -29.934 33.147 39.469 1.00 88.31 119 ARG A N 1
ATOM 933 C CA . ARG A 1 119 ? -31.047 32.203 39.656 1.00 88.31 119 ARG A CA 1
ATOM 934 C C . ARG A 1 119 ? -30.714 30.803 39.139 1.00 88.31 119 ARG A C 1
ATOM 936 O O . ARG A 1 119 ? -31.037 29.832 39.818 1.00 88.31 119 ARG A O 1
ATOM 943 N N . PHE A 1 120 ? -30.108 30.709 37.959 1.00 91.25 120 PHE A N 1
ATOM 944 C CA . PHE A 1 120 ? -29.680 29.459 37.333 1.00 91.25 120 PHE A CA 1
ATOM 945 C C . PHE A 1 120 ? -28.684 28.709 38.226 1.00 91.25 120 PHE A C 1
ATOM 947 O O . PHE A 1 120 ? -28.913 27.552 38.573 1.00 91.25 120 PHE A O 1
ATOM 954 N N . LEU A 1 121 ? -27.634 29.402 38.677 1.00 89.19 121 LEU A N 1
ATOM 955 C CA . LEU A 1 121 ? -26.597 28.835 39.539 1.00 89.19 121 LEU A CA 1
ATOM 956 C C . LEU A 1 121 ? -27.157 28.370 40.885 1.00 89.19 121 LEU A C 1
ATOM 958 O O . LEU A 1 121 ? -26.756 27.326 41.392 1.00 89.19 121 LEU A O 1
ATOM 962 N N . GLU A 1 122 ? -28.086 29.127 41.468 1.00 85.38 122 GLU A N 1
ATOM 963 C CA . GLU A 1 122 ? -28.725 28.744 42.727 1.00 85.38 122 GLU A CA 1
ATOM 964 C C . GLU A 1 122 ? -29.577 27.474 42.581 1.00 85.38 122 GLU A C 1
ATOM 966 O O . GLU A 1 122 ? -29.503 26.594 43.434 1.00 85.38 122 GLU A O 1
ATOM 971 N N . HIS A 1 123 ? -30.329 27.328 41.484 1.00 86.44 123 HIS A N 1
ATOM 972 C CA . HIS A 1 123 ? -31.124 26.116 41.247 1.00 86.44 123 HIS A CA 1
ATOM 973 C C . HIS A 1 123 ? -30.239 24.885 41.027 1.00 86.44 123 HIS A C 1
ATOM 975 O O . HIS A 1 123 ? -30.523 23.839 41.606 1.00 86.44 123 HIS A O 1
ATOM 981 N N . TYR A 1 124 ? -29.148 25.011 40.265 1.00 86.94 124 TYR A N 1
ATOM 982 C CA . TYR A 1 124 ? -28.189 23.914 40.096 1.00 86.94 124 TYR A CA 1
ATOM 983 C C . TYR A 1 124 ? -27.538 23.511 41.425 1.00 86.94 124 TYR A C 1
ATOM 985 O O . TYR A 1 124 ? -27.419 22.325 41.713 1.00 86.94 124 TYR A O 1
ATOM 993 N N . ARG A 1 125 ? -27.169 24.472 42.285 1.00 84.81 125 ARG A N 1
ATOM 994 C CA . ARG A 1 125 ? -26.623 24.160 43.619 1.00 84.81 125 ARG A CA 1
ATOM 995 C C . ARG A 1 125 ? -27.631 23.454 44.517 1.00 84.81 125 ARG A C 1
ATOM 997 O O . ARG A 1 125 ? -27.263 22.507 45.202 1.00 84.81 125 ARG A O 1
ATOM 1004 N N . GLN A 1 126 ? -28.887 23.897 44.521 1.00 83.06 126 GLN A N 1
ATOM 1005 C CA . GLN A 1 126 ? -29.948 23.250 45.301 1.00 83.06 126 GLN A CA 1
ATOM 1006 C C . GLN A 1 126 ? -30.234 21.828 44.810 1.00 83.06 126 GLN A C 1
ATOM 1008 O O . GLN A 1 126 ? -30.504 20.945 45.622 1.00 83.06 126 GLN A O 1
ATOM 1013 N N . HIS A 1 127 ? -30.152 21.607 43.499 1.00 85.81 127 HIS A N 1
ATOM 1014 C CA . HIS A 1 127 ? -30.285 20.293 42.887 1.00 85.81 127 HIS A CA 1
ATOM 1015 C C . HIS A 1 127 ? -29.137 19.352 43.286 1.00 85.81 127 HIS A C 1
ATOM 1017 O O . HIS A 1 127 ? -29.411 18.331 43.913 1.00 85.81 127 HIS A O 1
ATOM 1023 N N . MET A 1 128 ? -27.877 19.764 43.090 1.00 85.94 128 MET A N 1
ATOM 1024 C CA . MET A 1 128 ? -26.708 18.972 43.508 1.00 85.94 128 MET A CA 1
ATOM 1025 C C . MET A 1 128 ? -26.723 18.680 45.019 1.00 85.94 128 MET A C 1
ATOM 1027 O O . MET A 1 128 ? -26.412 17.572 45.451 1.00 85.94 128 MET A O 1
ATOM 1031 N N . ALA A 1 129 ? -27.139 19.646 45.848 1.00 79.44 129 ALA A N 1
ATOM 1032 C CA . ALA A 1 129 ? -27.271 19.441 47.293 1.00 79.44 129 ALA A CA 1
ATOM 1033 C C . ALA A 1 129 ? -28.365 18.418 47.639 1.00 79.44 129 ALA A C 1
ATOM 1035 O O . ALA A 1 129 ? -28.168 17.561 48.499 1.00 79.44 129 ALA A O 1
ATOM 1036 N N . MET A 1 130 ? -29.516 18.462 46.957 1.00 83.06 130 MET A N 1
ATOM 1037 C CA . MET A 1 130 ? -30.568 17.455 47.125 1.00 83.06 130 MET A CA 1
ATOM 1038 C C . MET A 1 130 ? -30.040 16.050 46.812 1.00 83.06 130 MET A C 1
ATOM 1040 O O . MET A 1 130 ? -30.359 15.105 47.542 1.00 83.06 130 MET A O 1
ATOM 1044 N N . GLU A 1 131 ? -29.228 15.916 45.767 1.00 84.69 131 GLU A N 1
ATOM 1045 C CA . GLU A 1 131 ? -28.653 14.645 45.337 1.00 84.69 131 GLU A CA 1
ATOM 1046 C C . GLU A 1 131 ? -27.622 14.108 46.324 1.00 84.69 131 GLU A C 1
ATOM 1048 O O . GLU A 1 131 ? -27.749 12.979 46.804 1.00 84.69 131 GLU A O 1
ATOM 1053 N N . GLU A 1 132 ? -26.646 14.930 46.695 1.00 82.31 132 GLU A N 1
ATOM 1054 C CA . GLU A 1 132 ? -25.554 14.532 47.581 1.00 82.31 132 GLU A CA 1
ATOM 1055 C C . GLU A 1 132 ? -26.015 14.277 49.020 1.00 82.31 132 GLU A C 1
ATOM 1057 O O . GLU A 1 132 ? -25.535 13.342 49.665 1.00 82.31 132 GLU A O 1
ATOM 1062 N N . GLU A 1 133 ? -26.963 15.064 49.535 1.00 79.56 133 GLU A N 1
ATOM 1063 C CA . GLU A 1 133 ? -27.407 14.954 50.929 1.00 79.56 133 GLU A CA 1
ATOM 1064 C C . GLU A 1 133 ? -28.467 13.869 51.135 1.00 79.56 133 GLU A C 1
ATOM 1066 O O . GLU A 1 133 ? -28.546 13.274 52.214 1.00 79.56 133 GLU A O 1
ATOM 1071 N N . ASN A 1 134 ? -29.289 13.588 50.119 1.00 80.00 134 ASN A N 1
ATOM 1072 C CA . ASN A 1 134 ? -30.437 12.691 50.272 1.00 80.00 134 ASN A CA 1
ATOM 1073 C C . ASN A 1 134 ? -30.348 11.459 49.379 1.00 80.00 134 ASN A C 1
ATOM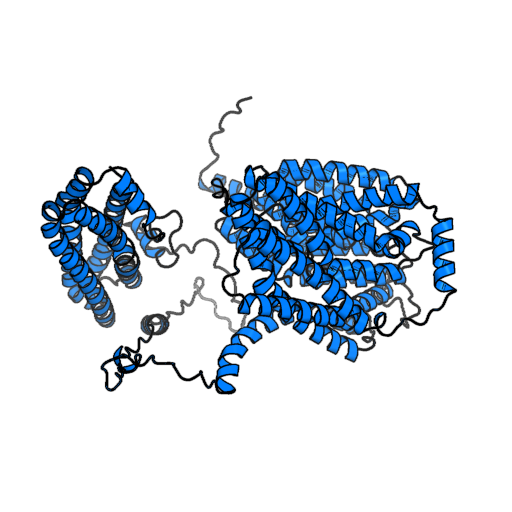 1075 O O . ASN A 1 134 ? -30.596 10.339 49.831 1.00 80.00 134 ASN A O 1
ATOM 1079 N N . LEU A 1 135 ? -30.009 11.656 48.111 1.00 82.69 135 LEU A N 1
ATOM 1080 C CA . LEU A 1 135 ? -30.280 10.688 47.064 1.00 82.69 135 LEU A CA 1
ATOM 1081 C C . LEU A 1 135 ? -29.129 9.697 46.860 1.00 82.69 135 LEU A C 1
ATOM 1083 O O . LEU A 1 135 ? -29.365 8.489 46.874 1.00 82.69 135 LEU A O 1
ATOM 1087 N N . PHE A 1 136 ? -27.884 10.167 46.795 1.00 87.44 136 PHE A N 1
ATOM 1088 C CA . PHE A 1 136 ? -26.695 9.310 46.759 1.00 87.44 136 PHE A CA 1
ATOM 1089 C C . PHE A 1 136 ? -26.553 8.457 48.035 1.00 87.44 136 PHE A C 1
ATOM 1091 O O . PHE A 1 136 ? -26.325 7.250 47.911 1.00 87.44 136 PHE A O 1
ATOM 1098 N N . PRO A 1 137 ? -26.792 8.984 49.258 1.00 84.62 137 PRO A N 1
ATOM 1099 C CA . PRO A 1 137 ? -26.803 8.163 50.471 1.00 84.62 137 PRO A CA 1
ATOM 1100 C C . PRO A 1 137 ? -27.950 7.148 50.519 1.00 84.62 137 PRO A C 1
ATOM 1102 O O . PRO A 1 137 ? -27.859 6.140 51.225 1.00 84.62 137 PRO A O 1
ATOM 1105 N N . LEU A 1 138 ? -29.069 7.410 49.837 1.00 85.50 138 LEU A N 1
ATOM 1106 C CA . LEU A 1 138 ? -30.145 6.432 49.690 1.00 85.50 138 LEU A CA 1
ATOM 1107 C C . LEU A 1 138 ? -29.747 5.342 48.687 1.00 85.50 138 LEU A C 1
ATOM 1109 O O . LEU A 1 138 ? -29.911 4.166 48.998 1.00 85.50 138 LEU A O 1
ATOM 1113 N N . ALA A 1 139 ? -29.162 5.711 47.545 1.00 87.25 139 ALA A N 1
ATOM 1114 C CA . ALA A 1 139 ? -28.681 4.783 46.521 1.00 87.25 139 ALA A CA 1
ATOM 1115 C C . ALA A 1 139 ? -27.631 3.804 47.070 1.00 87.25 139 ALA A C 1
ATOM 1117 O O . ALA A 1 139 ? -27.775 2.596 46.894 1.00 87.25 139 ALA A O 1
ATOM 1118 N N . ASP A 1 140 ? -26.627 4.301 47.800 1.00 86.12 140 ASP A N 1
ATOM 1119 C CA . ASP A 1 140 ? -25.555 3.477 48.389 1.00 86.12 140 ASP A CA 1
ATOM 1120 C C . ASP A 1 140 ? -26.085 2.508 49.465 1.00 86.12 140 ASP A C 1
ATOM 1122 O O . ASP A 1 140 ? -25.549 1.415 49.633 1.00 86.12 140 ASP A O 1
ATOM 1126 N N . ARG A 1 141 ? -27.179 2.863 50.159 1.00 86.50 141 ARG A N 1
ATOM 1127 C CA . ARG A 1 141 ? -27.849 1.974 51.129 1.00 86.50 141 ARG A CA 1
ATOM 1128 C C . ARG A 1 141 ? -28.778 0.951 50.478 1.00 86.50 141 ARG A C 1
ATOM 1130 O O . ARG A 1 141 ? -28.957 -0.132 51.032 1.00 86.50 141 ARG A O 1
ATOM 1137 N N . LEU A 1 142 ? -29.417 1.311 49.367 1.00 88.12 142 LEU A N 1
ATOM 1138 C CA . LEU A 1 142 ? -30.483 0.524 48.749 1.00 88.12 142 LEU A CA 1
ATOM 1139 C C . LEU A 1 142 ? -29.953 -0.487 47.723 1.00 88.12 142 LEU A C 1
ATOM 1141 O O . LEU A 1 142 ? -30.430 -1.622 47.659 1.00 88.12 142 LEU A O 1
ATOM 1145 N N . LEU A 1 143 ? -28.983 -0.080 46.907 1.00 90.12 143 LEU A N 1
ATOM 1146 C CA . LEU A 1 143 ? -28.483 -0.843 45.765 1.00 90.12 143 LEU A CA 1
ATOM 1147 C C . LEU A 1 143 ? -27.348 -1.787 46.174 1.00 90.12 143 LEU A C 1
ATOM 1149 O O . LEU A 1 143 ? -26.449 -1.416 46.925 1.00 90.12 143 LEU A O 1
ATOM 1153 N N . ASP A 1 144 ? -27.379 -3.017 45.659 1.00 89.44 144 ASP A N 1
ATOM 1154 C CA . ASP A 1 144 ? -26.321 -4.007 45.885 1.00 89.44 144 ASP A CA 1
ATOM 1155 C C . ASP A 1 144 ? -25.368 -4.120 44.681 1.00 89.44 144 ASP A C 1
ATOM 1157 O O . ASP A 1 144 ? -25.492 -3.418 43.678 1.00 89.44 144 ASP A O 1
ATOM 1161 N N . ALA A 1 145 ? -24.365 -4.994 44.785 1.00 85.88 145 ALA A N 1
ATOM 1162 C CA . ALA A 1 145 ? -23.337 -5.150 43.757 1.00 85.88 145 ALA A CA 1
ATOM 1163 C C . ALA A 1 145 ? -23.871 -5.651 42.398 1.00 85.88 145 ALA A C 1
ATOM 1165 O O . ALA A 1 145 ? -23.217 -5.433 41.375 1.00 85.88 145 ALA A O 1
ATOM 1166 N N . ASP A 1 146 ? -25.022 -6.326 42.362 1.00 86.44 146 ASP A N 1
ATOM 1167 C CA . ASP A 1 146 ? -25.637 -6.778 41.110 1.00 86.44 146 ASP A CA 1
ATOM 1168 C C . ASP A 1 146 ? -26.384 -5.628 40.438 1.00 86.44 146 ASP A C 1
ATOM 1170 O O . ASP A 1 146 ? -26.300 -5.465 39.218 1.00 86.44 146 ASP A O 1
ATOM 1174 N N . ASP A 1 147 ? -27.032 -4.777 41.233 1.00 89.25 147 ASP A N 1
ATOM 1175 C CA . ASP A 1 147 ? -27.662 -3.554 40.743 1.00 89.25 147 ASP A CA 1
ATOM 1176 C C . ASP A 1 147 ? -26.648 -2.591 40.134 1.00 89.25 147 ASP A C 1
ATOM 1178 O O . ASP A 1 147 ? -26.861 -2.110 39.023 1.00 89.25 147 ASP A O 1
ATOM 1182 N N . TRP A 1 148 ? -25.522 -2.352 40.812 1.00 87.38 148 TRP A N 1
ATOM 1183 C CA . TRP A 1 148 ? -24.472 -1.470 40.297 1.00 87.38 148 TRP A CA 1
ATOM 1184 C C . TRP A 1 148 ? -23.897 -1.972 38.971 1.00 87.38 148 TRP A C 1
ATOM 1186 O O . TRP A 1 148 ? -23.715 -1.184 38.049 1.00 87.38 148 TRP A O 1
ATOM 1196 N N . ARG A 1 149 ? -23.709 -3.290 38.817 1.00 84.69 149 ARG A N 1
ATOM 1197 C CA . ARG A 1 149 ? -23.283 -3.879 37.536 1.00 84.69 149 ARG A CA 1
ATOM 1198 C C . ARG A 1 149 ? -24.315 -3.693 36.425 1.00 84.69 149 ARG A C 1
ATOM 1200 O O . ARG A 1 149 ? -23.936 -3.499 35.272 1.00 84.69 149 ARG A O 1
ATOM 1207 N N . ALA A 1 150 ? -25.604 -3.775 36.750 1.00 84.50 150 ALA A N 1
ATOM 1208 C CA . ALA A 1 150 ? -26.678 -3.561 35.784 1.00 84.50 150 ALA A CA 1
ATOM 1209 C C . ALA A 1 150 ? -26.797 -2.087 35.359 1.00 84.50 150 ALA A C 1
ATOM 1211 O O . ALA A 1 150 ? -27.113 -1.814 34.202 1.00 84.50 150 ALA A O 1
ATOM 1212 N N . ILE A 1 151 ? -26.531 -1.157 36.279 1.00 84.69 151 ILE A N 1
ATOM 1213 C CA . ILE A 1 151 ? -26.485 0.282 36.004 1.00 84.69 151 ILE A CA 1
ATOM 1214 C C . ILE A 1 151 ? -25.277 0.610 35.115 1.00 84.69 151 ILE A C 1
ATOM 1216 O O . ILE A 1 151 ? -25.459 1.220 34.065 1.00 84.69 151 ILE A O 1
ATOM 1220 N N . ASP A 1 152 ? -24.078 0.126 35.459 1.00 82.19 152 ASP A N 1
ATOM 1221 C CA . ASP A 1 152 ? -22.852 0.356 34.676 1.00 82.19 152 ASP A CA 1
ATOM 1222 C C . ASP A 1 152 ? -22.980 -0.160 33.228 1.00 82.19 152 ASP A C 1
ATOM 1224 O O . ASP A 1 152 ? -22.448 0.436 32.296 1.00 82.19 152 ASP A O 1
ATOM 1228 N N . ALA A 1 153 ? -23.727 -1.249 33.009 1.00 82.62 153 ALA A N 1
ATOM 1229 C CA . ALA A 1 153 ? -23.981 -1.789 31.671 1.00 82.62 153 ALA A CA 1
ATOM 1230 C C . ALA A 1 153 ? -24.872 -0.891 30.788 1.00 82.62 153 ALA A C 1
ATOM 1232 O O . ALA A 1 153 ? -24.925 -1.093 29.574 1.00 82.62 153 ALA A O 1
ATOM 1233 N N . ARG A 1 154 ? -25.597 0.061 31.387 1.00 82.62 154 ARG A N 1
ATOM 1234 C CA . ARG A 1 154 ? -26.485 1.013 30.704 1.00 82.62 154 ARG A CA 1
ATOM 1235 C C . ARG A 1 154 ? -25.908 2.430 30.638 1.00 82.62 154 ARG A C 1
ATOM 1237 O O . ARG A 1 154 ? -26.547 3.279 30.024 1.00 82.62 154 ARG A O 1
ATOM 1244 N N . ASP A 1 155 ? -24.745 2.681 31.244 1.00 77.94 155 ASP A N 1
ATOM 1245 C CA . ASP A 1 155 ? -24.107 4.002 31.273 1.00 77.94 155 ASP A CA 1
ATOM 1246 C C . ASP A 1 155 ? -23.888 4.533 29.837 1.00 77.94 155 ASP A C 1
ATOM 1248 O O . ASP A 1 155 ? -23.248 3.852 29.024 1.00 77.94 155 ASP A O 1
ATOM 1252 N N . PRO A 1 156 ? -24.409 5.724 29.480 1.00 71.19 156 PRO A N 1
ATOM 1253 C CA . PRO A 1 156 ? -24.110 6.344 28.199 1.00 71.19 156 PRO A CA 1
ATOM 1254 C C . PRO A 1 156 ? -22.596 6.562 28.054 1.00 71.19 156 PRO A C 1
ATOM 1256 O O . PRO A 1 156 ? -21.959 7.253 28.851 1.00 71.19 156 PRO A O 1
ATOM 1259 N N . ALA A 1 157 ? -22.015 6.015 26.982 1.00 66.25 157 ALA A N 1
ATOM 1260 C CA . ALA A 1 157 ? -20.573 6.032 26.701 1.00 66.25 157 ALA A CA 1
ATOM 1261 C C . ALA A 1 157 ? -19.980 7.431 26.395 1.00 66.25 157 ALA A C 1
ATOM 1263 O O . ALA A 1 157 ? -18.863 7.532 25.892 1.00 66.25 157 ALA A O 1
ATOM 1264 N N . GLN A 1 158 ? -20.709 8.513 26.674 1.00 75.56 158 GLN A N 1
ATOM 1265 C CA . GLN A 1 158 ? -20.267 9.887 26.450 1.00 75.56 158 GLN A CA 1
ATOM 1266 C C . GLN A 1 158 ? -19.295 10.328 27.556 1.00 75.56 158 GLN A C 1
ATOM 1268 O O . GLN A 1 158 ? -19.655 10.394 28.733 1.00 75.56 158 GLN A O 1
ATOM 1273 N N . SER A 1 159 ? -18.048 10.620 27.194 1.00 77.94 159 SER A N 1
ATOM 1274 C CA . SER A 1 159 ? -17.049 11.192 28.104 1.00 77.94 159 SER A CA 1
ATOM 1275 C C . SER A 1 159 ? -17.306 12.677 28.367 1.00 77.94 159 SER A C 1
ATOM 1277 O O . SER A 1 159 ? -17.908 13.359 27.540 1.00 77.94 159 SER A O 1
ATOM 1279 N N . ASP A 1 160 ? -16.821 13.173 29.507 1.00 82.06 160 ASP A N 1
ATOM 1280 C CA . ASP A 1 160 ? -16.803 14.605 29.822 1.00 82.06 160 ASP A CA 1
ATOM 1281 C C . ASP A 1 160 ? -15.989 15.363 28.751 1.00 82.06 160 ASP A C 1
ATOM 1283 O O . ASP A 1 160 ? -14.803 15.066 28.570 1.00 82.06 160 ASP A O 1
ATOM 1287 N N . PRO A 1 161 ? -16.592 16.301 27.997 1.00 81.69 161 PRO A N 1
ATOM 1288 C CA . PRO A 1 161 ? -15.915 16.982 26.897 1.00 81.69 161 PRO A CA 1
ATOM 1289 C C . PRO A 1 161 ? -14.889 18.025 27.370 1.00 81.69 161 PRO A C 1
ATOM 1291 O O . PRO A 1 161 ? -14.152 18.559 26.543 1.00 81.69 161 PRO A O 1
ATOM 1294 N N . LEU A 1 162 ? -14.838 18.337 28.669 1.00 83.12 162 LEU A N 1
ATOM 1295 C CA . LEU A 1 162 ? -13.990 19.381 29.243 1.00 83.12 162 LEU A CA 1
ATOM 1296 C C . LEU A 1 162 ? -12.914 18.830 30.186 1.00 83.12 162 LEU A C 1
ATOM 1298 O O . LEU A 1 162 ? -11.798 19.343 30.189 1.00 83.12 162 LEU A O 1
ATOM 1302 N N . PHE A 1 163 ? -13.229 17.795 30.964 1.00 79.31 163 PHE A N 1
ATOM 1303 C CA . PHE A 1 163 ? -12.342 17.260 32.006 1.00 79.31 163 PHE A CA 1
ATOM 1304 C C . PHE A 1 163 ? -11.865 15.823 31.758 1.00 79.31 163 PHE A C 1
ATOM 1306 O O . PHE A 1 163 ? -11.266 15.208 32.642 1.00 79.31 163 PHE A O 1
ATOM 1313 N N . SER A 1 164 ? -12.120 15.265 30.571 1.00 76.50 164 SER A N 1
ATOM 1314 C CA . SER A 1 164 ? -11.514 13.992 30.162 1.00 76.50 164 SER A CA 1
ATOM 1315 C C . SER A 1 164 ? -10.092 14.176 29.619 1.00 76.50 164 SER A C 1
ATOM 1317 O O . SER A 1 164 ? -9.620 15.295 29.424 1.00 76.50 164 SER A O 1
ATOM 1319 N N . ASP A 1 165 ? -9.411 13.062 29.321 1.00 66.62 165 ASP A N 1
ATOM 1320 C CA . ASP A 1 165 ? -8.066 13.058 28.722 1.00 66.62 165 ASP A CA 1
ATOM 1321 C C . ASP A 1 165 ? -7.983 13.844 27.394 1.00 66.62 165 ASP A C 1
ATOM 1323 O O . ASP A 1 165 ? -6.891 14.202 26.951 1.00 66.62 165 ASP A O 1
ATOM 1327 N N . HIS A 1 166 ? -9.128 14.113 26.754 1.00 65.38 166 HIS A N 1
ATOM 1328 C CA . HIS A 1 166 ? -9.239 14.884 25.521 1.00 65.38 166 HIS A CA 1
ATOM 1329 C C . HIS A 1 166 ? -10.280 15.995 25.688 1.00 65.38 166 HIS A C 1
ATOM 1331 O O . HIS A 1 166 ? -11.482 15.740 25.681 1.00 65.38 166 HIS A O 1
ATOM 1337 N N . VAL A 1 167 ? -9.816 17.242 25.776 1.00 71.62 167 VAL A N 1
ATOM 1338 C CA . VAL A 1 167 ? -10.704 18.411 25.772 1.00 71.62 167 VAL A CA 1
ATOM 1339 C C . VAL A 1 167 ? -11.231 18.624 24.357 1.00 71.62 167 VAL A C 1
ATOM 1341 O O . VAL A 1 167 ? -10.452 18.790 23.412 1.00 71.62 167 VAL A O 1
ATOM 1344 N N . ASP A 1 168 ? -12.551 18.632 24.200 1.00 70.69 168 ASP A N 1
ATOM 1345 C CA . ASP A 1 168 ? -13.187 18.939 22.927 1.00 70.69 168 ASP A CA 1
ATOM 1346 C C . ASP A 1 168 ? -12.776 20.350 22.480 1.00 70.69 168 ASP A C 1
ATOM 1348 O O . ASP A 1 168 ? -12.731 21.302 23.268 1.00 70.69 168 ASP A O 1
ATOM 1352 N N . LYS A 1 169 ? -12.486 20.508 21.185 1.00 70.00 169 LYS A N 1
ATOM 1353 C CA . LYS A 1 169 ? -12.068 21.789 20.601 1.00 70.00 169 LYS A CA 1
ATOM 1354 C C . LYS A 1 169 ? -13.073 22.894 20.913 1.00 70.00 169 LYS A C 1
ATOM 1356 O O . LYS A 1 169 ? -12.648 24.031 21.122 1.00 70.00 169 LYS A O 1
ATOM 1361 N N . ALA A 1 170 ? -14.360 22.550 20.991 1.00 66.38 170 ALA A N 1
ATOM 1362 C CA . ALA A 1 170 ? -15.434 23.472 21.342 1.00 66.38 170 ALA A CA 1
ATOM 1363 C C . ALA A 1 170 ? -15.249 24.130 22.724 1.00 66.38 170 ALA A C 1
ATOM 1365 O O . ALA A 1 170 ? -15.577 25.300 22.863 1.00 66.38 170 ALA A O 1
ATOM 1366 N N . TYR A 1 171 ? -14.658 23.440 23.709 1.00 79.56 171 TYR A N 1
ATOM 1367 C CA . TYR A 1 171 ? -14.511 23.939 25.087 1.00 79.56 171 TYR A CA 1
ATOM 1368 C C . TYR A 1 171 ? -13.067 24.292 25.474 1.00 79.56 171 TYR A C 1
ATOM 1370 O O . TYR A 1 171 ? -12.776 24.585 26.634 1.00 79.56 171 TYR A O 1
ATOM 1378 N N . SER A 1 172 ? -12.148 24.319 24.508 1.00 73.88 172 SER A N 1
ATOM 1379 C CA . SER A 1 172 ? -10.727 24.623 24.735 1.00 73.88 172 SER A CA 1
ATOM 1380 C C . SER A 1 172 ? -10.479 25.978 25.423 1.00 73.88 172 SER A C 1
ATOM 1382 O O . SER A 1 172 ? -9.566 26.101 26.241 1.00 73.88 172 SER A O 1
ATOM 1384 N N . ARG A 1 173 ? -11.319 26.989 25.158 1.00 74.56 173 ARG A N 1
ATOM 1385 C CA . ARG A 1 173 ? -11.257 28.304 25.826 1.00 74.56 173 ARG A CA 1
ATOM 1386 C C . ARG A 1 173 ? -11.726 28.249 27.274 1.00 74.56 173 ARG A C 1
ATOM 1388 O O . ARG A 1 173 ? -11.072 28.814 28.149 1.00 74.56 173 ARG A O 1
ATOM 1395 N N . LEU A 1 174 ? -12.833 27.552 27.517 1.00 82.25 174 LEU A N 1
ATOM 1396 C CA . LEU A 1 174 ? -13.353 27.318 28.858 1.00 82.25 174 LEU A CA 1
ATOM 1397 C C . LEU A 1 174 ? -12.329 26.565 29.714 1.00 82.25 174 LEU A C 1
ATOM 1399 O O . LEU A 1 174 ? -12.037 26.992 30.828 1.00 82.25 174 LEU A O 1
ATOM 1403 N N . TYR A 1 175 ? -11.694 25.532 29.158 1.00 79.94 175 TYR A N 1
ATOM 1404 C CA . TYR A 1 175 ? -10.612 24.804 29.819 1.00 79.94 175 TYR A CA 1
ATOM 1405 C C . TYR A 1 175 ? -9.446 25.717 30.205 1.00 79.94 175 TYR A C 1
ATOM 1407 O O . TYR A 1 175 ? -9.045 25.753 31.368 1.00 79.94 175 TYR A O 1
ATOM 1415 N N . ALA A 1 176 ? -8.938 26.513 29.256 1.00 76.94 176 ALA A N 1
ATOM 1416 C CA . ALA A 1 176 ? -7.847 27.452 29.518 1.00 76.94 176 ALA A CA 1
ATOM 1417 C C . ALA A 1 176 ? -8.197 28.431 30.652 1.00 76.94 176 ALA A C 1
ATOM 1419 O O . ALA A 1 176 ? -7.365 28.714 31.514 1.00 76.94 176 ALA A O 1
ATOM 1420 N N . ARG A 1 177 ? -9.452 28.895 30.702 1.00 77.44 177 ARG A N 1
ATOM 1421 C CA . ARG A 1 177 ? -9.928 29.797 31.754 1.00 77.44 177 ARG A CA 1
ATOM 1422 C C . ARG A 1 177 ? -10.016 29.140 33.133 1.00 77.44 177 ARG A C 1
ATOM 1424 O O . ARG A 1 177 ? -9.776 29.818 34.129 1.00 77.44 177 ARG A O 1
ATOM 1431 N N . ILE A 1 178 ? -10.361 27.856 33.196 1.00 80.25 178 ILE A N 1
ATOM 1432 C CA . ILE A 1 178 ? -10.424 27.086 34.448 1.00 80.25 178 ILE A CA 1
ATOM 1433 C C . ILE A 1 178 ? -9.014 26.821 34.991 1.00 80.25 178 ILE A C 1
ATOM 1435 O O . ILE A 1 178 ? -8.794 26.916 36.198 1.00 80.25 178 ILE A O 1
ATOM 1439 N N . VAL A 1 179 ? -8.049 26.539 34.110 1.00 73.88 179 VAL A N 1
ATOM 1440 C CA . VAL A 1 179 ? -6.651 26.274 34.489 1.00 73.88 179 VAL A CA 1
ATOM 1441 C C . VAL A 1 179 ? -5.911 27.555 34.908 1.00 73.88 179 VAL A C 1
ATOM 1443 O O . VAL A 1 179 ? -5.116 27.511 35.846 1.00 73.88 179 VAL A O 1
ATOM 1446 N N . GLU A 1 180 ? -6.200 28.706 34.284 1.00 68.94 180 GLU A N 1
ATOM 1447 C CA . GLU A 1 180 ? -5.585 30.008 34.606 1.00 68.94 180 GLU A CA 1
ATOM 1448 C C . GLU A 1 180 ? -6.623 31.109 34.949 1.00 68.94 180 GLU A C 1
ATOM 1450 O O . GLU A 1 180 ? -6.976 31.946 34.108 1.00 68.94 180 GLU A O 1
ATOM 1455 N N . PRO A 1 181 ? -7.080 31.207 36.215 1.00 50.50 181 PRO A N 1
ATOM 1456 C CA . PRO A 1 181 ? -8.203 32.077 36.597 1.00 50.50 181 PRO A CA 1
ATOM 1457 C C . PRO A 1 181 ? -7.937 33.596 36.505 1.00 50.50 181 PRO A C 1
ATOM 1459 O O . PRO A 1 181 ? -8.877 34.391 36.412 1.00 50.50 181 PRO A O 1
ATOM 1462 N N . TYR A 1 182 ? -6.667 34.027 36.525 1.00 44.81 182 TYR A N 1
ATOM 1463 C CA . TYR A 1 182 ? -6.268 35.445 36.632 1.00 44.81 182 TYR A CA 1
ATOM 1464 C C . TYR A 1 182 ? -5.242 35.912 35.580 1.00 44.81 182 TYR A C 1
ATOM 1466 O O . TYR A 1 182 ? -4.762 37.044 35.664 1.00 44.81 182 TYR A O 1
ATOM 1474 N N . GLY A 1 183 ? -4.905 35.077 34.592 1.00 40.19 183 GLY A N 1
ATOM 1475 C CA . GLY A 1 183 ? -4.020 35.454 33.483 1.00 40.19 183 GLY A CA 1
ATOM 1476 C C . GLY A 1 183 ? -4.752 36.248 32.388 1.00 40.19 183 GLY A C 1
ATOM 1477 O O . GLY A 1 183 ? -5.975 36.119 32.256 1.00 40.19 183 GLY A O 1
ATOM 1478 N N . PRO A 1 184 ? -4.056 37.086 31.592 1.00 32.44 184 PRO A N 1
ATOM 1479 C CA . PRO A 1 184 ? -4.610 37.543 30.322 1.00 32.44 184 PRO A CA 1
ATOM 1480 C C . PRO A 1 184 ? -4.923 36.308 29.472 1.00 32.44 184 PRO A C 1
ATOM 1482 O O . PRO A 1 184 ? -4.094 35.409 29.384 1.00 32.44 184 PRO A O 1
ATOM 1485 N N . VAL A 1 185 ? -6.098 36.256 28.836 1.00 35.59 185 VAL A N 1
ATOM 1486 C CA . VAL A 1 185 ? -6.396 35.209 27.846 1.00 35.59 185 VAL A CA 1
ATOM 1487 C C . VAL A 1 185 ? -5.567 35.510 26.597 1.00 35.59 185 VAL A C 1
ATOM 1489 O O . VAL A 1 185 ? -6.050 36.057 25.607 1.00 35.59 185 VAL A O 1
ATOM 1492 N N . SER A 1 186 ? -4.270 35.221 26.656 1.00 28.02 186 SER A N 1
ATOM 1493 C CA . SER A 1 186 ? -3.470 35.013 25.467 1.00 28.02 186 SER A CA 1
ATOM 1494 C C . SER A 1 186 ? -3.935 33.695 24.882 1.00 28.02 186 SER A C 1
ATOM 1496 O O . SER A 1 186 ? -3.671 32.629 25.435 1.00 28.02 186 SER A O 1
ATOM 1498 N N . VAL A 1 187 ? -4.630 33.766 23.750 1.00 34.16 187 VAL A N 1
ATOM 1499 C CA . VAL A 1 187 ? -4.675 32.630 22.836 1.00 34.16 187 VAL A CA 1
ATOM 1500 C C . VAL A 1 187 ? -3.245 32.459 22.328 1.00 34.16 187 VAL A C 1
ATOM 1502 O O . VAL A 1 187 ? -2.889 32.960 21.265 1.00 34.16 187 VAL A O 1
ATOM 1505 N N . GLU A 1 188 ? -2.392 31.781 23.094 1.00 27.20 188 GLU A N 1
ATOM 1506 C CA . GLU A 1 188 ? -1.369 30.983 22.443 1.00 27.20 188 GLU A CA 1
ATOM 1507 C C . GLU A 1 188 ? -2.149 29.919 21.685 1.00 27.20 188 GLU A C 1
ATOM 1509 O O . GLU A 1 188 ? -2.673 28.954 22.244 1.00 27.20 188 GLU A O 1
ATOM 1514 N N . LEU A 1 189 ? -2.312 30.171 20.385 1.00 32.53 189 LEU A N 1
ATOM 1515 C CA . LEU A 1 189 ? -2.586 29.127 19.420 1.00 32.53 189 LEU A CA 1
ATOM 1516 C C . LEU A 1 189 ? -1.720 27.937 19.820 1.00 32.53 189 LEU A C 1
ATOM 1518 O O . LEU A 1 189 ? -0.497 28.074 19.903 1.00 32.53 189 LEU A O 1
ATOM 1522 N N . VAL A 1 190 ? -2.352 26.785 20.051 1.00 29.03 190 VAL A N 1
ATOM 1523 C CA . VAL A 1 190 ? -1.656 25.497 20.024 1.00 29.03 190 VAL A CA 1
ATOM 1524 C C . VAL A 1 190 ? -0.629 25.578 18.885 1.00 29.03 190 VAL A C 1
ATOM 1526 O O . VAL A 1 190 ? -1.036 25.889 17.760 1.00 29.03 190 VAL A O 1
ATOM 1529 N N . PRO A 1 191 ? 0.682 25.406 19.138 1.00 25.91 191 PRO A N 1
ATOM 1530 C CA . PRO A 1 191 ? 1.701 25.744 18.153 1.00 25.91 191 PRO A CA 1
ATOM 1531 C C . PRO A 1 191 ? 1.499 24.965 16.846 1.00 25.91 191 PRO A C 1
ATOM 1533 O O . PRO A 1 191 ? 1.843 23.784 16.746 1.00 25.91 191 PRO A O 1
ATOM 1536 N N . GLY A 1 192 ? 0.948 25.617 15.815 1.00 32.25 192 GLY A N 1
ATOM 1537 C CA . GLY A 1 192 ? 0.736 24.964 14.522 1.00 32.25 192 GLY A CA 1
ATOM 1538 C C . GLY A 1 192 ? -0.202 25.572 13.495 1.00 32.25 192 GLY A C 1
ATOM 1539 O O . GLY A 1 192 ? -0.477 24.892 12.513 1.00 32.25 192 GLY A O 1
ATOM 1540 N N . LEU A 1 193 ? -0.627 26.823 13.653 1.00 29.34 193 LEU A N 1
ATOM 1541 C CA . LEU A 1 193 ? -1.496 27.506 12.687 1.00 29.34 193 LEU A CA 1
ATOM 1542 C C . LEU A 1 193 ? -0.886 28.815 12.163 1.00 29.34 193 LEU A C 1
ATOM 1544 O O . LEU A 1 193 ? -1.585 29.810 12.007 1.00 29.34 193 LEU A O 1
ATOM 1548 N N . GLU A 1 194 ? 0.413 28.820 11.855 1.00 30.50 194 GLU A N 1
ATOM 1549 C CA . GLU A 1 194 ? 1.038 29.940 11.146 1.00 30.50 194 GLU A CA 1
ATOM 1550 C C . GLU A 1 194 ? 1.616 29.514 9.793 1.00 30.50 194 GLU A C 1
ATOM 1552 O O . GLU A 1 194 ? 2.311 28.505 9.688 1.00 30.50 194 GLU A O 1
ATOM 1557 N N . ALA A 1 195 ? 1.349 30.380 8.809 1.00 31.56 195 ALA A N 1
ATOM 1558 C CA . ALA A 1 195 ? 1.867 30.448 7.443 1.00 31.56 195 ALA A CA 1
ATOM 1559 C C . ALA A 1 195 ? 1.143 29.633 6.356 1.00 31.56 195 ALA A C 1
ATOM 1561 O O . ALA A 1 195 ? 1.664 28.651 5.846 1.00 31.56 195 ALA A O 1
ATOM 1562 N N . GLU A 1 196 ? 0.014 30.162 5.879 1.00 29.78 196 GLU A N 1
ATOM 1563 C CA . GLU A 1 196 ? -0.306 30.127 4.444 1.00 29.78 196 GLU A CA 1
ATOM 1564 C C . GLU A 1 196 ? -1.260 31.284 4.104 1.00 29.78 196 GLU A C 1
ATOM 1566 O O . GLU A 1 196 ? -2.471 31.173 4.263 1.00 29.78 196 GLU A O 1
ATOM 1571 N N . ASN A 1 197 ? -0.677 32.441 3.758 1.00 33.72 197 ASN A N 1
ATOM 1572 C CA . ASN A 1 197 ? -1.175 33.446 2.798 1.00 33.72 197 ASN A CA 1
ATOM 1573 C C . ASN A 1 197 ? -0.605 34.836 3.109 1.00 33.72 197 ASN A C 1
ATOM 1575 O O . ASN A 1 197 ? -1.250 35.673 3.734 1.00 33.72 197 ASN A O 1
ATOM 1579 N N . ALA A 1 198 ? 0.607 35.097 2.621 1.00 31.38 198 ALA A N 1
ATOM 1580 C CA . ALA A 1 198 ? 1.105 36.457 2.431 1.00 31.38 198 ALA A CA 1
ATOM 1581 C C . ALA A 1 198 ? 2.113 36.483 1.274 1.00 31.38 198 ALA A C 1
ATOM 1583 O O . ALA A 1 198 ? 3.319 36.597 1.474 1.00 31.38 198 ALA A O 1
ATOM 1584 N N . GLN A 1 199 ? 1.612 36.347 0.046 1.00 31.88 199 GLN A N 1
ATOM 1585 C CA . GLN A 1 199 ? 2.355 36.708 -1.161 1.00 31.88 199 GLN A CA 1
ATOM 1586 C C . GLN A 1 199 ? 1.383 37.226 -2.224 1.00 31.88 199 GLN A C 1
ATOM 1588 O O . GLN A 1 199 ? 0.987 36.514 -3.139 1.00 31.88 199 GLN A O 1
ATOM 1593 N N . ALA A 1 200 ? 0.977 38.486 -2.069 1.00 32.00 200 ALA A N 1
ATOM 1594 C CA . ALA A 1 200 ? 0.497 39.312 -3.169 1.00 32.00 200 ALA A CA 1
ATOM 1595 C C . ALA A 1 200 ? 0.687 40.799 -2.822 1.00 32.00 200 ALA A C 1
ATOM 1597 O O . ALA A 1 200 ? 0.283 41.252 -1.756 1.00 32.00 200 ALA A O 1
ATOM 1598 N N . ASP A 1 201 ? 1.299 41.504 -3.769 1.00 30.02 201 ASP A N 1
ATOM 1599 C CA . ASP A 1 201 ? 1.469 42.952 -3.916 1.00 30.02 201 ASP A CA 1
ATOM 1600 C C . ASP A 1 201 ? 2.495 43.709 -3.057 1.00 30.02 201 ASP A C 1
ATOM 1602 O O . ASP A 1 201 ? 2.233 44.273 -1.997 1.00 30.02 201 ASP A O 1
ATOM 1606 N N . ALA A 1 202 ? 3.684 43.823 -3.653 1.00 31.47 202 ALA A N 1
ATOM 1607 C CA . ALA A 1 202 ? 4.655 44.867 -3.391 1.00 31.47 202 ALA A CA 1
ATOM 1608 C C . ALA A 1 202 ? 4.487 45.993 -4.429 1.00 31.47 202 ALA A C 1
ATOM 1610 O O . ALA A 1 202 ? 5.050 45.907 -5.518 1.00 31.47 202 ALA A O 1
ATOM 1611 N N . SER A 1 203 ? 3.765 47.066 -4.090 1.00 34.03 203 SER A N 1
ATOM 1612 C CA . SER A 1 203 ? 3.937 48.376 -4.743 1.00 34.03 203 SER A CA 1
ATOM 1613 C C . SER A 1 203 ? 3.276 49.520 -3.964 1.00 34.03 203 SER A C 1
ATOM 1615 O O . SER A 1 203 ? 2.139 49.882 -4.238 1.00 34.03 203 SER A O 1
ATOM 1617 N N . SER A 1 204 ? 4.005 50.124 -3.026 1.00 30.92 204 SER A N 1
ATOM 1618 C CA . SER A 1 204 ? 4.006 51.576 -2.761 1.00 30.92 204 SER A CA 1
ATOM 1619 C C . SER A 1 204 ? 4.802 51.829 -1.488 1.00 30.92 204 SER A C 1
ATOM 1621 O O . SER A 1 204 ? 4.463 51.301 -0.431 1.00 30.92 204 SER A O 1
ATOM 1623 N N . GLY A 1 205 ? 5.879 52.601 -1.603 1.00 37.38 205 GLY A N 1
ATOM 1624 C CA . GLY A 1 205 ? 6.671 53.010 -0.455 1.00 37.38 205 GLY A CA 1
ATOM 1625 C C . GLY A 1 205 ? 5.893 53.967 0.436 1.00 37.38 205 GLY A C 1
ATOM 1626 O O . GLY A 1 205 ? 5.352 54.950 -0.054 1.00 37.38 205 GLY A O 1
ATOM 1627 N N . ASP A 1 206 ? 5.894 53.686 1.732 1.00 30.86 206 ASP A N 1
ATOM 1628 C CA . ASP A 1 206 ? 6.104 54.713 2.741 1.00 30.86 206 ASP A CA 1
ATOM 1629 C C . ASP A 1 206 ? 6.641 54.043 4.007 1.00 30.86 206 ASP A C 1
ATOM 1631 O O . ASP A 1 206 ? 6.184 52.971 4.413 1.00 30.86 206 ASP A O 1
ATOM 1635 N N . ALA A 1 207 ? 7.690 54.628 4.568 1.00 38.06 207 ALA A N 1
ATOM 1636 C CA . ALA A 1 207 ? 8.348 54.129 5.760 1.00 38.06 207 ALA A CA 1
ATOM 1637 C C . ALA A 1 207 ? 7.638 54.715 6.979 1.00 38.06 207 ALA A C 1
ATOM 1639 O O . ALA A 1 207 ? 7.824 55.891 7.246 1.00 38.06 207 ALA A O 1
ATOM 1640 N N . ASP A 1 208 ? 6.869 53.907 7.716 1.00 31.86 208 ASP A N 1
ATOM 1641 C CA . ASP A 1 208 ? 6.627 54.149 9.142 1.00 31.86 208 ASP A CA 1
ATOM 1642 C C . ASP A 1 208 ? 6.076 52.911 9.881 1.00 31.86 208 ASP A C 1
ATOM 1644 O O . ASP A 1 208 ? 5.026 52.352 9.570 1.00 31.86 208 ASP A O 1
ATOM 1648 N N . ASN A 1 209 ? 6.864 52.487 10.871 1.00 40.12 209 ASN A N 1
ATOM 1649 C CA . ASN A 1 209 ? 6.520 51.832 12.135 1.00 40.12 209 ASN A CA 1
ATOM 1650 C C . ASN A 1 209 ? 5.127 51.164 12.276 1.00 40.12 209 ASN A C 1
ATOM 1652 O O . ASN A 1 209 ? 4.208 51.811 12.762 1.00 40.12 209 ASN A O 1
ATOM 1656 N N . HIS A 1 210 ? 4.995 49.854 12.007 1.00 32.00 210 HIS A N 1
ATOM 1657 C CA . HIS A 1 210 ? 3.971 48.980 12.618 1.00 32.00 210 HIS A CA 1
ATOM 1658 C C . HIS A 1 210 ? 4.352 47.488 12.525 1.00 32.00 210 HIS A C 1
ATOM 1660 O O . HIS A 1 210 ? 4.793 47.016 11.480 1.00 32.00 210 HIS A O 1
ATOM 1666 N N . GLY A 1 211 ? 4.152 46.742 13.622 1.00 28.20 211 GLY A N 1
ATOM 1667 C CA . GLY A 1 211 ? 4.234 45.275 13.659 1.00 28.20 211 GLY A CA 1
ATOM 1668 C C . GLY A 1 211 ? 3.195 44.588 12.754 1.00 28.20 211 GLY A C 1
ATOM 1669 O O . GLY A 1 211 ? 2.344 45.266 12.171 1.00 28.20 211 GLY A O 1
ATOM 1670 N N . PRO A 1 212 ? 3.246 43.249 12.612 1.00 27.50 212 PRO A N 1
ATOM 1671 C CA . PRO A 1 212 ? 2.397 42.516 11.676 1.00 27.50 212 PRO A CA 1
ATOM 1672 C C . PRO A 1 212 ? 0.913 42.756 11.982 1.00 27.50 212 PRO A C 1
ATOM 1674 O O . PRO A 1 212 ? 0.393 42.349 13.021 1.00 27.50 212 PRO A O 1
ATOM 1677 N N . LYS A 1 213 ? 0.218 43.440 11.066 1.00 29.03 213 LYS A N 1
ATOM 1678 C CA . LYS A 1 213 ? -1.239 43.594 11.089 1.00 29.03 213 LYS A CA 1
ATOM 1679 C C . LYS A 1 213 ? -1.877 42.272 10.663 1.00 29.03 213 LYS A C 1
ATOM 1681 O O . LYS A 1 213 ? -2.147 42.064 9.485 1.00 29.03 213 LYS A O 1
ATOM 1686 N N . PHE A 1 214 ? -2.152 41.391 11.618 1.00 27.06 214 PHE A N 1
ATOM 1687 C CA . PHE A 1 214 ? -3.161 40.355 11.426 1.00 27.06 214 PHE A CA 1
ATOM 1688 C C . PHE A 1 214 ? -4.530 41.041 11.357 1.00 27.06 214 PHE A C 1
ATOM 1690 O O . PHE A 1 214 ? -5.018 41.570 12.357 1.00 27.06 214 PHE A O 1
ATOM 1697 N N . SER A 1 215 ? -5.161 41.078 10.181 1.00 23.41 215 SER A N 1
ATOM 1698 C CA . SER A 1 215 ? -6.581 41.418 10.117 1.00 23.41 215 SER A CA 1
ATOM 1699 C C . SER A 1 215 ? -7.367 40.204 10.604 1.00 23.41 215 SER A C 1
ATOM 1701 O O . SER A 1 215 ? -7.610 39.268 9.843 1.00 23.41 215 SER A O 1
ATOM 1703 N N . PHE A 1 216 ? -7.759 40.203 11.875 1.00 30.06 216 PHE A N 1
ATOM 1704 C CA . PHE A 1 216 ? -8.836 39.337 12.335 1.00 30.06 216 PHE A CA 1
ATOM 1705 C C . PHE A 1 216 ? -10.062 39.644 11.468 1.00 30.06 216 PHE A C 1
ATOM 1707 O O . PHE A 1 216 ? -10.631 40.734 11.559 1.00 30.06 216 PHE A O 1
ATOM 1714 N N . GLN A 1 217 ? -10.465 38.718 10.593 1.00 27.52 217 GLN A N 1
ATOM 1715 C CA . GLN A 1 217 ? -11.828 38.750 10.079 1.00 27.52 217 GLN A CA 1
ATOM 1716 C C . GLN A 1 217 ? -12.728 38.448 11.274 1.00 27.52 217 GLN A C 1
ATOM 1718 O O . GLN A 1 217 ? -12.928 37.296 11.648 1.00 27.52 217 GLN A O 1
ATOM 1723 N N . TYR A 1 218 ? -13.217 39.505 11.921 1.00 31.86 218 TYR A N 1
ATOM 1724 C CA . TYR A 1 218 ? -14.312 39.415 12.871 1.00 31.86 218 TYR A CA 1
ATOM 1725 C C . TYR A 1 218 ? -15.509 38.827 12.121 1.00 31.86 218 TYR A C 1
ATOM 1727 O O . TYR A 1 218 ? -16.223 39.547 11.419 1.00 31.86 218 TYR A O 1
ATOM 1735 N N . VAL A 1 219 ? -15.718 37.514 12.235 1.00 34.88 219 VAL A N 1
ATOM 1736 C CA . VAL A 1 219 ? -17.004 36.913 11.888 1.00 34.88 219 VAL A CA 1
ATOM 1737 C C . VAL A 1 219 ? -18.001 37.567 12.827 1.00 34.88 219 VAL A C 1
ATOM 1739 O O . VAL A 1 219 ? -17.851 37.500 14.050 1.00 34.88 219 VAL A O 1
ATOM 1742 N N . ARG A 1 220 ? -18.978 38.292 12.276 1.00 37.22 220 ARG A N 1
ATOM 1743 C CA . ARG A 1 220 ? -20.005 38.900 13.119 1.00 37.22 220 ARG A CA 1
ATOM 1744 C C . ARG A 1 220 ? -20.677 37.763 13.872 1.00 37.22 220 ARG A C 1
ATOM 1746 O O . ARG A 1 220 ? -21.035 36.759 13.267 1.00 37.22 220 ARG A O 1
ATOM 1753 N N . PHE A 1 221 ? -20.880 37.931 15.173 1.00 37.44 221 PHE A N 1
ATOM 1754 C CA . PHE A 1 221 ? -21.541 36.921 16.001 1.00 37.44 221 PHE A CA 1
ATOM 1755 C C . PHE A 1 221 ? -22.880 36.464 15.391 1.00 37.44 221 PHE A C 1
ATOM 1757 O O . PHE A 1 221 ? -23.198 35.287 15.422 1.00 37.44 221 PHE A O 1
ATOM 1764 N N . GLY A 1 222 ? -23.610 37.364 14.720 1.00 41.78 222 GLY A N 1
ATOM 1765 C CA . GLY A 1 222 ? -24.824 37.010 13.978 1.00 41.78 222 GLY A CA 1
ATOM 1766 C C . GLY A 1 222 ? -24.611 36.086 12.768 1.00 41.78 222 GLY A C 1
ATOM 1767 O O . GLY A 1 222 ? -25.496 35.292 12.470 1.00 41.78 222 GLY A O 1
ATOM 1768 N N . ASP A 1 223 ? -23.464 36.154 12.090 1.00 41.00 223 ASP A N 1
ATOM 1769 C CA . ASP A 1 223 ? -23.107 35.224 11.012 1.00 41.00 223 ASP A CA 1
ATOM 1770 C C . ASP A 1 223 ? -22.731 33.852 11.594 1.00 41.00 223 ASP A C 1
ATOM 1772 O O . ASP A 1 223 ? -23.266 32.847 11.147 1.00 41.00 223 ASP A O 1
ATOM 1776 N N . PHE A 1 224 ? -21.946 33.818 12.679 1.00 41.44 224 PHE A N 1
ATOM 1777 C CA . PHE A 1 224 ? -21.630 32.586 13.419 1.00 41.44 224 PHE A CA 1
ATOM 1778 C C . PHE A 1 224 ? -22.886 31.888 13.966 1.00 41.44 224 PHE A C 1
ATOM 1780 O O . PHE A 1 224 ? -23.057 30.687 13.785 1.00 41.44 224 PHE A O 1
ATOM 1787 N N . VAL A 1 225 ? -23.803 32.643 14.580 1.00 40.94 225 VAL A N 1
ATOM 1788 C CA . VAL A 1 225 ? -25.085 32.125 15.077 1.00 40.94 225 VAL A CA 1
ATOM 1789 C C . VAL A 1 225 ? -25.963 31.649 13.926 1.00 40.94 225 VAL A C 1
ATOM 1791 O O . VAL A 1 225 ? -26.616 30.627 14.069 1.00 40.94 225 VAL A O 1
ATOM 1794 N N . ARG A 1 226 ? -25.979 32.322 12.769 1.00 41.72 226 ARG A N 1
ATOM 1795 C CA . ARG A 1 226 ? -26.722 31.847 11.589 1.00 41.72 226 ARG A CA 1
ATOM 1796 C C . ARG A 1 226 ? -26.149 30.538 11.037 1.00 41.72 226 ARG A C 1
ATOM 1798 O O . ARG A 1 226 ? -26.922 29.688 10.619 1.00 41.72 226 ARG A O 1
ATOM 1805 N N . GLU A 1 227 ? -24.827 30.375 11.046 1.00 43.69 227 GLU A N 1
ATOM 1806 C CA . GLU A 1 227 ? -24.161 29.134 10.631 1.00 43.69 227 GLU A CA 1
ATOM 1807 C C . GLU A 1 227 ? -24.402 27.978 11.626 1.00 43.69 227 GLU A C 1
ATOM 1809 O O . GLU A 1 227 ? -24.498 26.830 11.200 1.00 43.69 227 GLU A O 1
ATOM 1814 N N . ASN A 1 228 ? -24.532 28.274 12.928 1.00 38.38 228 ASN A N 1
ATOM 1815 C CA . ASN A 1 228 ? -24.741 27.279 13.996 1.00 38.38 228 ASN A CA 1
ATOM 1816 C C . ASN A 1 228 ? -26.208 27.061 14.409 1.00 38.38 228 ASN A C 1
ATOM 1818 O O . ASN A 1 228 ? -26.505 26.104 15.121 1.00 38.38 228 ASN A O 1
ATOM 1822 N N . SER A 1 229 ? -27.137 27.925 13.996 1.00 40.81 229 SER A N 1
ATOM 1823 C CA . SER A 1 229 ? -28.565 27.748 14.268 1.00 40.81 229 SER A CA 1
ATOM 1824 C C . SER A 1 229 ? -29.161 26.811 13.228 1.00 40.81 229 SER A C 1
ATOM 1826 O O . SER A 1 229 ? -29.461 27.194 12.097 1.00 40.81 229 SER A O 1
ATOM 1828 N N . VAL A 1 230 ? -29.359 25.553 13.618 1.00 42.81 230 VAL A N 1
ATOM 1829 C CA . VAL A 1 230 ? -30.166 24.617 12.836 1.00 42.81 230 VAL A CA 1
ATOM 1830 C C . VAL A 1 230 ? -31.572 25.212 12.737 1.00 42.81 230 VAL A C 1
ATOM 1832 O O . VAL A 1 230 ? -32.237 25.432 13.746 1.00 42.81 230 VAL A O 1
ATOM 1835 N N . HIS A 1 231 ? -32.018 25.541 11.524 1.00 39.19 231 HIS A N 1
ATOM 1836 C CA . HIS A 1 231 ? -33.411 25.909 11.288 1.00 39.19 231 HIS A CA 1
ATOM 1837 C C . HIS A 1 231 ? -34.289 24.692 11.582 1.00 39.19 231 HIS A C 1
ATOM 1839 O O . HIS A 1 231 ? -34.432 23.801 10.747 1.00 39.19 231 HIS A O 1
ATOM 1845 N N . GLU A 1 232 ? -34.855 24.639 12.783 1.00 50.69 232 GLU A N 1
ATOM 1846 C CA . GLU A 1 232 ? -35.825 23.618 13.149 1.00 50.69 232 GLU A CA 1
ATOM 1847 C C . GLU A 1 232 ? -37.215 24.025 12.662 1.00 50.69 232 GLU A C 1
ATOM 1849 O O . GLU A 1 232 ? -37.832 24.975 13.148 1.00 50.69 232 GLU A O 1
ATOM 1854 N N . GLU A 1 233 ? -37.725 23.283 11.684 1.00 46.53 233 GLU A N 1
ATOM 1855 C CA . GLU A 1 233 ? -39.126 23.347 11.293 1.00 46.53 233 GLU A CA 1
ATOM 1856 C C . GLU A 1 233 ? -39.888 22.292 12.106 1.00 46.53 233 GLU A C 1
ATOM 1858 O O . GLU A 1 233 ? -39.756 21.086 11.886 1.00 46.53 233 GLU A O 1
ATOM 1863 N N . SER A 1 234 ? -40.657 22.733 13.105 1.00 50.88 234 SER A N 1
ATOM 1864 C CA . SER A 1 234 ? -41.456 21.826 13.933 1.00 50.88 234 SER A CA 1
ATOM 1865 C C . SER A 1 234 ? -42.690 21.357 13.158 1.00 50.88 234 SER A C 1
ATOM 1867 O O . SER A 1 234 ? -43.694 22.056 13.026 1.00 50.88 234 SER A O 1
ATOM 1869 N N . ILE A 1 235 ? -42.620 20.141 12.622 1.00 59.25 235 ILE A N 1
ATOM 1870 C CA . ILE A 1 235 ? -43.755 19.498 11.961 1.00 59.25 235 ILE A CA 1
ATOM 1871 C C . ILE A 1 235 ? -44.547 18.735 13.025 1.00 59.25 235 ILE A C 1
ATOM 1873 O O . ILE A 1 235 ? -44.003 17.899 13.745 1.00 59.25 235 ILE A O 1
ATOM 1877 N N . SER A 1 236 ? -45.850 19.008 13.133 1.00 59.81 236 SER A N 1
ATOM 1878 C CA . SER A 1 236 ? -46.733 18.248 14.024 1.00 59.81 236 SER A CA 1
ATOM 1879 C C . SER A 1 236 ? -46.617 16.751 13.730 1.00 59.81 236 SER A C 1
ATOM 1881 O O . SER A 1 236 ? -46.732 16.337 12.577 1.00 59.81 236 SER A O 1
ATOM 1883 N N . TYR A 1 237 ? -46.461 15.926 14.768 1.00 57.75 237 TYR A N 1
ATOM 1884 C CA . TYR A 1 237 ? -46.432 14.464 14.638 1.00 57.75 237 TYR A CA 1
ATOM 1885 C C . TYR A 1 237 ? -47.625 13.930 13.826 1.00 57.75 237 TYR A C 1
ATOM 1887 O O . TYR A 1 237 ? -47.460 13.048 12.987 1.00 57.75 237 TYR A O 1
ATOM 1895 N N . ASN A 1 238 ? -48.802 14.549 13.977 1.00 65.31 238 ASN A N 1
ATOM 1896 C CA . ASN A 1 238 ? -50.034 14.215 13.251 1.00 65.31 238 ASN A CA 1
ATOM 1897 C C . ASN A 1 238 ? -50.003 14.567 11.750 1.00 65.31 238 ASN A C 1
ATOM 1899 O O . ASN A 1 238 ? -50.870 14.123 11.003 1.00 65.31 238 ASN A O 1
ATOM 1903 N N . ALA A 1 239 ? -49.060 15.403 11.311 1.00 62.06 239 ALA A N 1
ATOM 1904 C CA . ALA A 1 239 ? -48.819 15.699 9.899 1.00 62.06 239 ALA A CA 1
ATOM 1905 C C . ALA A 1 239 ? -47.809 14.721 9.269 1.00 62.06 239 ALA A C 1
ATOM 1907 O O . ALA A 1 239 ? -47.828 14.522 8.057 1.00 62.06 239 ALA A O 1
ATOM 1908 N N . LEU A 1 240 ? -46.956 14.096 10.089 1.00 58.97 240 LEU A N 1
ATOM 1909 C CA . LEU A 1 240 ? -45.988 13.074 9.677 1.00 58.97 240 LEU A CA 1
ATOM 1910 C C . LEU A 1 240 ? -46.550 11.650 9.772 1.00 58.97 240 LEU A C 1
ATOM 1912 O O . LEU A 1 240 ? -46.057 10.750 9.094 1.00 58.97 240 LEU A O 1
ATOM 1916 N N . THR A 1 241 ? -47.583 11.445 10.593 1.00 57.50 241 THR A N 1
ATOM 1917 C CA . THR A 1 241 ? -48.264 10.159 10.751 1.00 57.50 241 THR A CA 1
ATOM 1918 C C . THR A 1 241 ? -49.657 10.179 10.117 1.00 57.50 241 THR A C 1
ATOM 1920 O O . THR A 1 241 ? -50.436 11.109 10.324 1.00 57.50 241 THR A O 1
ATOM 1923 N N . PRO A 1 242 ? -50.004 9.160 9.318 1.00 63.84 242 PRO A N 1
ATOM 1924 C CA . PRO A 1 242 ? -51.343 9.022 8.764 1.00 63.84 242 PRO A CA 1
ATOM 1925 C C . PRO A 1 242 ? -52.336 8.703 9.884 1.00 63.84 242 PRO A C 1
ATOM 1927 O O . PRO A 1 242 ? -52.023 7.970 10.821 1.00 63.84 242 PRO A O 1
ATOM 1930 N N . LYS A 1 243 ? -53.556 9.237 9.777 1.00 67.69 243 LYS A N 1
ATOM 1931 C CA . LYS A 1 243 ? -54.639 8.920 10.718 1.00 67.69 243 LYS A CA 1
ATOM 1932 C C . LYS A 1 243 ? -54.894 7.410 10.710 1.00 67.69 243 LYS A C 1
ATOM 1934 O O . LYS A 1 243 ? -55.031 6.835 9.632 1.00 67.69 243 LYS A O 1
ATOM 1939 N N . LEU A 1 244 ? -54.982 6.794 11.891 1.00 64.25 244 LEU A N 1
ATOM 1940 C CA . LEU A 1 244 ? -55.385 5.394 12.020 1.00 64.25 244 LEU A CA 1
ATOM 1941 C C . LEU A 1 244 ? -56.775 5.211 11.400 1.00 64.25 244 LEU A C 1
ATOM 1943 O O . LEU A 1 244 ? -57.750 5.805 11.858 1.00 64.25 244 LEU A O 1
ATOM 1947 N N . LEU A 1 245 ? -56.841 4.420 10.331 1.00 72.88 245 LEU A N 1
ATOM 1948 C CA . LEU A 1 245 ? -58.089 4.017 9.695 1.00 72.88 245 LEU A CA 1
ATOM 1949 C C . LEU A 1 245 ? -58.460 2.635 10.230 1.00 72.88 245 LEU A C 1
ATOM 1951 O O . LEU A 1 245 ? -57.633 1.724 10.219 1.00 72.88 245 LEU A O 1
ATOM 1955 N N . THR A 1 246 ? -59.690 2.488 10.704 1.00 75.81 246 THR A N 1
ATOM 1956 C CA . THR A 1 246 ? -60.253 1.215 11.164 1.00 75.81 246 THR A CA 1
ATOM 1957 C C . THR A 1 246 ? -61.287 0.708 10.167 1.00 75.81 246 THR A C 1
ATOM 1959 O O . THR A 1 246 ? -62.048 1.502 9.615 1.00 75.81 246 THR A O 1
ATOM 1962 N N . ASP A 1 247 ? -61.309 -0.604 9.949 1.00 77.88 247 ASP A N 1
ATOM 1963 C CA . ASP A 1 247 ? -62.350 -1.305 9.185 1.00 77.88 247 ASP A CA 1
ATOM 1964 C C . ASP A 1 247 ? -63.707 -1.297 9.935 1.00 77.88 247 ASP A C 1
ATOM 1966 O O . ASP A 1 247 ? -63.762 -0.911 11.107 1.00 77.88 247 ASP A O 1
ATOM 1970 N N . GLU A 1 248 ? -64.797 -1.737 9.295 1.00 77.25 248 GLU A N 1
ATOM 1971 C CA . GLU A 1 248 ? -66.155 -1.829 9.868 1.00 77.25 248 GLU A CA 1
ATOM 1972 C C . GLU A 1 248 ? -66.207 -2.671 11.160 1.00 77.25 248 GLU A C 1
ATOM 1974 O O . GLU A 1 248 ? -67.019 -2.398 12.043 1.00 77.25 248 GLU A O 1
ATOM 1979 N N . ASP A 1 249 ? -65.277 -3.618 11.323 1.00 77.94 249 ASP A N 1
ATOM 1980 C CA . ASP A 1 249 ? -65.110 -4.458 12.518 1.00 77.94 249 ASP A CA 1
ATOM 1981 C C . ASP A 1 249 ? -64.186 -3.844 13.601 1.00 77.94 249 ASP A C 1
ATOM 1983 O O . ASP A 1 249 ? -63.826 -4.507 14.577 1.00 77.94 249 ASP A O 1
ATOM 1987 N N . GLY A 1 250 ? -63.751 -2.588 13.443 1.00 75.31 250 GLY A N 1
ATOM 1988 C CA . GLY A 1 250 ? -62.910 -1.877 14.417 1.00 75.31 250 GLY A CA 1
ATOM 1989 C C . GLY A 1 250 ? -61.431 -2.283 14.418 1.00 75.31 250 GLY A C 1
ATOM 1990 O O . GLY A 1 250 ? -60.709 -1.977 15.367 1.00 75.31 250 GLY A O 1
ATOM 1991 N N . LYS A 1 251 ? -60.959 -2.972 13.372 1.00 76.25 251 LYS A N 1
ATOM 1992 C CA . LYS A 1 251 ? -59.566 -3.429 13.242 1.00 76.25 251 LYS A CA 1
ATOM 1993 C C . LYS A 1 251 ? -58.722 -2.428 12.449 1.00 76.25 251 LYS A C 1
ATOM 1995 O O . LYS A 1 251 ? -59.169 -1.927 11.421 1.00 76.25 251 LYS A O 1
ATOM 2000 N N . GLU A 1 252 ? -57.507 -2.142 12.916 1.00 75.94 252 GLU A N 1
ATOM 2001 C CA . GLU A 1 252 ? -56.591 -1.187 12.274 1.00 75.94 252 GLU A CA 1
ATOM 2002 C C . GLU A 1 252 ? -56.155 -1.654 10.876 1.00 75.94 252 GLU A C 1
ATOM 2004 O O . GLU A 1 252 ? -55.695 -2.786 10.694 1.00 75.94 252 GLU A O 1
ATOM 2009 N N . ILE A 1 253 ? -56.268 -0.766 9.887 1.00 75.69 253 ILE A N 1
ATOM 2010 C CA . ILE A 1 253 ? -55.775 -0.986 8.527 1.00 75.69 253 ILE A CA 1
ATOM 2011 C C . ILE A 1 253 ? -54.286 -0.594 8.495 1.00 75.69 253 ILE A C 1
ATOM 2013 O O . ILE A 1 253 ? -53.964 0.566 8.770 1.00 75.69 253 ILE A O 1
ATOM 2017 N N . PRO A 1 254 ? -53.357 -1.507 8.145 1.00 71.62 254 PRO A N 1
ATOM 2018 C CA . PRO A 1 254 ? -51.938 -1.183 8.084 1.00 71.62 254 PRO A CA 1
ATOM 2019 C C . PRO A 1 254 ? -51.670 -0.116 7.018 1.00 71.62 254 PRO A C 1
ATOM 2021 O O . PRO A 1 254 ? -51.952 -0.310 5.834 1.00 71.62 254 PRO A O 1
ATOM 2024 N N . TYR A 1 255 ? -51.095 1.014 7.428 1.00 70.56 255 TYR A N 1
ATOM 2025 C CA . TYR A 1 255 ? -50.647 2.033 6.488 1.00 70.56 255 TYR A CA 1
ATOM 2026 C C . TYR A 1 255 ? -49.357 1.589 5.795 1.00 70.56 255 TYR A C 1
ATOM 2028 O O . TYR A 1 255 ? -48.312 1.437 6.428 1.00 70.56 255 TYR A O 1
ATOM 2036 N N . HIS A 1 256 ? -49.417 1.440 4.474 1.00 67.62 256 HIS A N 1
ATOM 2037 C CA . HIS A 1 256 ? -48.236 1.277 3.638 1.00 67.62 256 HIS A CA 1
ATOM 2038 C C . HIS A 1 256 ? -47.915 2.620 2.971 1.00 67.62 256 HIS A C 1
ATOM 2040 O O . HIS A 1 256 ? -48.705 3.071 2.136 1.00 67.62 256 HIS A O 1
ATOM 2046 N N . PRO A 1 257 ? -46.791 3.280 3.313 1.00 65.00 257 PRO A N 1
ATOM 2047 C CA . PRO A 1 257 ? -46.412 4.511 2.640 1.00 65.00 257 PRO A CA 1
ATOM 2048 C C . PRO A 1 257 ? -46.262 4.247 1.135 1.00 65.00 257 PRO A C 1
ATOM 2050 O O . PRO A 1 257 ? -45.705 3.214 0.746 1.00 65.00 257 PRO A O 1
ATOM 2053 N N . PRO A 1 258 ? -46.749 5.153 0.269 1.00 71.75 258 PRO A N 1
ATOM 2054 C CA . PRO A 1 258 ? -46.540 5.011 -1.162 1.00 71.75 258 PRO A CA 1
ATOM 2055 C C . PRO A 1 258 ? -45.032 4.998 -1.461 1.00 71.75 258 PRO A C 1
ATOM 2057 O O . PRO A 1 258 ? -44.272 5.719 -0.807 1.00 71.75 258 PRO A O 1
ATOM 2060 N N . PRO A 1 259 ? -44.571 4.204 -2.446 1.00 70.94 259 PRO A N 1
ATOM 2061 C CA . PRO A 1 259 ? -43.162 4.178 -2.811 1.00 70.94 259 PRO A CA 1
ATOM 2062 C C . PRO A 1 259 ? -42.700 5.584 -3.205 1.00 70.94 259 PRO A C 1
ATOM 2064 O O . PRO A 1 259 ? -43.378 6.277 -3.971 1.00 70.94 259 PRO A O 1
ATOM 2067 N N . LEU A 1 260 ? -41.542 5.997 -2.680 1.00 75.69 260 LEU A N 1
ATOM 2068 C CA . LEU A 1 260 ? -40.917 7.285 -2.979 1.00 75.69 260 LEU A CA 1
ATOM 2069 C C . LEU A 1 260 ? -40.768 7.447 -4.498 1.00 75.69 260 LEU A C 1
ATOM 2071 O O . LEU A 1 260 ? -39.945 6.791 -5.136 1.00 75.69 260 LEU A O 1
ATOM 2075 N N . ARG A 1 261 ? -41.569 8.336 -5.093 1.00 80.06 261 ARG A N 1
ATOM 2076 C CA . ARG A 1 261 ? -41.409 8.746 -6.492 1.00 80.06 261 ARG A CA 1
ATOM 2077 C C . ARG A 1 261 ? -40.328 9.812 -6.568 1.00 80.06 261 ARG A C 1
ATOM 2079 O O . ARG A 1 261 ? -40.615 11.005 -6.588 1.00 80.06 261 ARG A O 1
ATOM 2086 N N . VAL A 1 262 ? -39.085 9.354 -6.587 1.00 81.19 262 VAL A N 1
ATOM 2087 C CA . VAL A 1 262 ? -37.906 10.207 -6.729 1.00 81.19 262 VAL A CA 1
ATOM 2088 C C . VAL A 1 262 ? -37.885 10.762 -8.156 1.00 81.19 262 VAL A C 1
ATOM 2090 O O . VAL A 1 262 ? -37.914 9.993 -9.120 1.00 81.19 262 VAL A O 1
ATOM 2093 N N . ARG A 1 263 ? -37.880 12.089 -8.333 1.00 86.75 263 ARG A N 1
ATOM 2094 C CA . ARG A 1 263 ? -37.715 12.684 -9.670 1.00 86.75 263 ARG A CA 1
ATOM 2095 C C . ARG A 1 263 ? -36.255 12.536 -10.093 1.00 86.75 263 ARG A C 1
ATOM 2097 O O . ARG A 1 263 ? -35.367 12.479 -9.249 1.00 86.75 263 ARG A O 1
ATOM 2104 N N . GLY A 1 264 ? -35.973 12.558 -11.397 1.00 88.56 264 GLY A N 1
ATOM 2105 C CA . GLY A 1 264 ? -34.588 12.489 -11.893 1.00 88.56 264 GLY A CA 1
ATOM 2106 C C . GLY A 1 264 ? -33.670 13.565 -11.291 1.00 88.56 264 GLY A C 1
ATOM 2107 O O . GLY A 1 264 ? -32.497 13.308 -11.038 1.00 88.56 264 GLY A O 1
ATOM 2108 N N . ILE A 1 265 ? -34.220 14.743 -10.972 1.00 86.62 265 ILE A N 1
ATOM 2109 C CA . ILE A 1 265 ? -33.468 15.812 -10.308 1.00 86.62 265 ILE A CA 1
ATOM 2110 C C . ILE A 1 265 ? -33.168 15.521 -8.833 1.00 86.62 265 ILE A C 1
ATOM 2112 O O . ILE A 1 265 ? -32.119 15.925 -8.343 1.00 86.62 265 ILE A O 1
ATOM 2116 N N . ASP A 1 266 ? -34.046 14.793 -8.143 1.00 86.00 266 ASP A N 1
ATOM 2117 C CA . ASP A 1 266 ? -33.834 14.385 -6.754 1.00 86.00 266 ASP A CA 1
ATOM 2118 C C . ASP A 1 266 ? -32.762 13.284 -6.699 1.00 86.00 266 ASP A C 1
ATOM 2120 O O . ASP A 1 266 ? -31.866 13.339 -5.862 1.00 86.00 266 ASP A O 1
ATOM 2124 N N . ILE A 1 267 ? -32.772 12.353 -7.668 1.00 85.94 267 ILE A N 1
ATOM 2125 C CA . ILE A 1 267 ? -31.699 11.359 -7.852 1.00 85.94 267 ILE A CA 1
ATOM 2126 C C . ILE A 1 267 ? -30.361 12.063 -8.091 1.00 85.94 267 ILE A C 1
ATOM 2128 O O . ILE A 1 267 ? -29.372 11.739 -7.438 1.00 85.94 267 ILE A O 1
ATOM 2132 N N . TYR A 1 268 ? -30.323 13.051 -8.990 1.00 89.06 268 TYR A N 1
ATOM 2133 C CA . TYR A 1 268 ? -29.112 13.830 -9.244 1.00 89.06 268 TYR A CA 1
ATOM 2134 C C . TYR A 1 268 ? -28.633 14.567 -7.988 1.00 89.06 268 TYR A C 1
ATOM 2136 O O . TYR A 1 268 ? -27.458 14.488 -7.656 1.00 89.06 268 TYR A O 1
ATOM 2144 N N . ARG A 1 269 ? -29.521 15.238 -7.248 1.00 87.56 269 ARG A N 1
ATOM 2145 C CA . ARG A 1 269 ? -29.153 15.962 -6.019 1.00 87.56 269 ARG A CA 1
ATOM 2146 C C . ARG A 1 269 ? -28.609 15.049 -4.921 1.00 87.56 269 ARG A C 1
ATOM 2148 O O . ARG A 1 269 ? -27.752 15.487 -4.165 1.00 87.56 269 ARG A O 1
ATOM 2155 N N . LEU A 1 270 ? -29.076 13.804 -4.852 1.00 86.19 270 LEU A N 1
ATOM 2156 C CA . LEU A 1 270 ? -28.583 12.812 -3.895 1.00 86.19 270 LEU A CA 1
ATOM 2157 C C . LEU A 1 270 ? -27.254 12.188 -4.339 1.00 86.19 270 LEU A C 1
ATOM 2159 O O . LEU A 1 270 ? -26.330 12.065 -3.539 1.00 86.19 270 LEU A O 1
ATOM 2163 N N . LEU A 1 271 ? -27.144 11.794 -5.611 1.00 86.94 271 LEU A N 1
ATOM 2164 C CA . LEU A 1 271 ? -25.984 11.053 -6.109 1.00 86.94 271 LEU A CA 1
ATOM 2165 C C . LEU A 1 271 ? -24.826 11.953 -6.533 1.00 86.94 271 LEU A C 1
ATOM 2167 O O . LEU A 1 271 ? -23.678 11.552 -6.375 1.00 86.94 271 LEU A O 1
ATOM 2171 N N . ALA A 1 272 ? -25.083 13.149 -7.064 1.00 88.75 272 ALA A N 1
ATOM 2172 C CA . ALA A 1 272 ? -24.028 14.011 -7.588 1.00 88.75 272 ALA A CA 1
ATOM 2173 C C . ALA A 1 272 ? -22.989 14.400 -6.522 1.00 88.75 272 ALA A C 1
ATOM 2175 O O . ALA A 1 272 ? -21.805 14.220 -6.802 1.00 88.75 272 ALA A O 1
ATOM 2176 N N . PRO A 1 273 ? -23.352 14.838 -5.297 1.00 89.50 273 PRO A N 1
ATOM 2177 C CA . PRO A 1 273 ? -22.359 15.157 -4.270 1.00 89.50 273 PRO A CA 1
ATOM 2178 C C . PRO A 1 273 ? -21.515 13.932 -3.910 1.00 89.50 273 PRO A C 1
ATOM 2180 O O . PRO A 1 273 ? -20.290 13.998 -3.900 1.00 89.50 273 PRO A O 1
ATOM 2183 N N . TYR A 1 274 ? -22.163 12.782 -3.731 1.00 86.38 274 TYR A N 1
ATOM 2184 C CA . TYR A 1 274 ? -21.497 11.534 -3.377 1.00 86.38 274 TYR A CA 1
ATOM 2185 C C . TYR A 1 274 ? -20.551 11.021 -4.482 1.00 86.38 274 TYR A C 1
ATOM 2187 O O . TYR A 1 274 ? -19.405 10.671 -4.201 1.00 86.38 274 TYR A O 1
ATOM 2195 N N . LEU A 1 275 ? -20.995 11.005 -5.743 1.00 88.44 275 LEU A N 1
ATOM 2196 C CA . LEU A 1 275 ? -20.177 10.569 -6.880 1.00 88.44 275 LEU A CA 1
ATOM 2197 C C . LEU A 1 275 ? -19.061 11.574 -7.188 1.00 88.44 275 LEU A C 1
ATOM 2199 O O . LEU A 1 275 ? -17.948 11.163 -7.503 1.00 88.44 275 LEU A O 1
ATOM 2203 N N . SER A 1 276 ? -19.334 12.878 -7.073 1.00 88.75 276 SER A N 1
ATOM 2204 C CA . SER A 1 276 ? -18.367 13.928 -7.414 1.00 88.75 276 SER A CA 1
ATOM 2205 C C . SER A 1 276 ? -17.143 13.922 -6.503 1.00 88.75 276 SER A C 1
ATOM 2207 O O . SER A 1 276 ? -16.028 14.022 -7.008 1.00 88.75 276 SER A O 1
ATOM 2209 N N . VAL A 1 277 ? -17.320 13.737 -5.190 1.00 87.81 277 VAL A N 1
ATOM 2210 C CA . VAL A 1 277 ? -16.205 13.654 -4.234 1.00 87.81 277 VAL A CA 1
ATOM 2211 C C . VAL A 1 277 ? -15.277 12.493 -4.592 1.00 87.81 277 VAL A C 1
ATOM 2213 O O . VAL A 1 277 ? -14.074 12.687 -4.742 1.00 87.81 277 VAL A O 1
ATOM 2216 N N . ARG A 1 278 ? -15.841 11.306 -4.834 1.00 86.25 278 ARG A N 1
ATOM 2217 C CA . ARG A 1 278 ? -15.082 10.086 -5.154 1.00 86.25 278 ARG A CA 1
ATOM 2218 C C . ARG A 1 278 ? -14.386 10.165 -6.506 1.00 86.25 278 ARG A C 1
ATOM 2220 O O . ARG A 1 278 ? -13.228 9.779 -6.626 1.00 86.25 278 ARG A O 1
ATOM 2227 N N . ALA A 1 279 ? -15.078 10.687 -7.516 1.00 89.19 279 ALA A N 1
ATOM 2228 C CA . ALA A 1 279 ? -14.489 10.922 -8.827 1.00 89.19 279 ALA A CA 1
ATOM 2229 C C . ALA A 1 279 ? -13.334 11.926 -8.729 1.00 89.19 279 ALA A C 1
ATOM 2231 O O . ALA A 1 279 ? -12.282 11.709 -9.321 1.00 89.19 279 ALA A O 1
ATOM 2232 N N . MET A 1 280 ? -13.494 12.992 -7.941 1.00 89.69 280 MET A N 1
ATOM 2233 C CA . MET A 1 280 ? -12.458 14.001 -7.738 1.00 89.69 280 MET A CA 1
ATOM 2234 C C . MET A 1 280 ? -11.231 13.438 -7.012 1.00 89.69 280 MET A C 1
ATOM 2236 O O . MET A 1 280 ? -10.113 13.809 -7.358 1.00 89.69 280 MET A O 1
ATOM 2240 N N . GLU A 1 281 ? -11.410 12.532 -6.047 1.00 85.81 281 GLU A N 1
ATOM 2241 C CA . GLU A 1 281 ? -10.298 11.799 -5.422 1.00 85.81 281 GLU A CA 1
ATOM 2242 C C . GLU A 1 281 ? -9.497 11.010 -6.466 1.00 85.81 281 GLU A C 1
ATOM 2244 O O . GLU A 1 281 ? -8.278 11.153 -6.531 1.00 85.81 281 GLU A O 1
ATOM 2249 N N . GLN A 1 282 ? -10.174 10.255 -7.340 1.00 89.81 282 GLN A N 1
ATOM 2250 C CA . GLN A 1 282 ? -9.500 9.478 -8.387 1.00 89.81 282 GLN A CA 1
ATOM 2251 C C . GLN A 1 282 ? -8.847 10.370 -9.452 1.00 89.81 282 GLN A C 1
ATOM 2253 O O . GLN A 1 282 ? -7.732 10.100 -9.893 1.00 89.81 282 GLN A O 1
ATOM 2258 N N . ILE A 1 283 ? -9.499 11.470 -9.840 1.00 91.56 283 ILE A N 1
ATOM 2259 C CA . ILE A 1 283 ? -8.943 12.453 -10.780 1.00 91.56 283 ILE A CA 1
ATOM 2260 C C . ILE A 1 283 ? -7.667 13.073 -10.208 1.00 91.56 283 ILE A C 1
ATOM 2262 O O . ILE A 1 283 ? -6.658 13.119 -10.906 1.00 91.56 283 ILE A O 1
ATOM 2266 N N . LYS A 1 284 ? -7.688 13.514 -8.944 1.00 88.44 284 LYS A N 1
ATOM 2267 C CA . LYS A 1 284 ? -6.515 14.085 -8.265 1.00 88.44 284 LYS A CA 1
ATOM 2268 C C . LYS A 1 284 ? -5.376 13.078 -8.126 1.00 88.44 284 LYS A C 1
ATOM 2270 O O . LYS A 1 284 ? -4.225 13.497 -8.150 1.00 88.44 284 LYS A O 1
ATOM 2275 N N . ALA A 1 285 ? -5.688 11.788 -8.010 1.00 84.94 285 ALA A N 1
ATOM 2276 C CA . ALA A 1 285 ? -4.677 10.744 -7.929 1.00 84.94 285 ALA A CA 1
ATOM 2277 C C . ALA A 1 285 ? -4.037 10.427 -9.297 1.00 84.94 285 ALA A C 1
ATOM 2279 O O . ALA A 1 285 ? -2.822 10.298 -9.410 1.00 84.94 285 ALA A O 1
ATOM 2280 N N . VAL A 1 286 ? -4.848 10.322 -10.353 1.00 90.44 286 VAL A N 1
ATOM 2281 C CA . VAL A 1 286 ? -4.431 9.744 -11.643 1.00 90.44 286 VAL A CA 1
ATOM 2282 C C . VAL A 1 286 ? -4.044 10.801 -12.685 1.00 90.44 286 VAL A C 1
ATOM 2284 O O . VAL A 1 286 ? -3.047 10.645 -13.392 1.00 90.44 286 VAL A O 1
ATOM 2287 N N . VAL A 1 287 ? -4.812 11.889 -12.804 1.00 92.38 287 VAL A N 1
ATOM 2288 C CA . VAL A 1 287 ? -4.641 12.871 -13.891 1.00 92.38 287 VAL A CA 1
ATOM 2289 C C . VAL A 1 287 ? -3.328 13.651 -13.791 1.00 92.38 287 VAL A C 1
ATOM 2291 O O . VAL A 1 287 ? -2.673 13.773 -14.824 1.00 92.38 287 VAL A O 1
ATOM 2294 N N . PRO A 1 288 ? -2.884 14.155 -12.619 1.00 91.94 288 PRO A N 1
ATOM 2295 C CA . PRO A 1 288 ? -1.607 14.863 -12.526 1.00 91.94 288 PRO A CA 1
ATOM 2296 C C . PRO A 1 288 ? -0.423 14.003 -12.966 1.00 91.94 288 PRO A C 1
ATOM 2298 O O . PRO A 1 288 ? 0.471 14.494 -13.651 1.00 91.94 288 PRO A O 1
ATOM 2301 N N . LEU A 1 289 ? -0.451 12.713 -12.625 1.00 90.62 289 LEU A N 1
ATOM 2302 C CA . LEU A 1 289 ? 0.592 11.760 -12.980 1.00 90.62 289 LEU A CA 1
ATOM 2303 C C . LEU A 1 289 ? 0.613 11.487 -14.486 1.00 90.62 289 LEU A C 1
ATOM 2305 O O . LEU A 1 289 ? 1.656 11.608 -15.122 1.00 90.62 289 LEU A O 1
ATOM 2309 N N . ALA A 1 290 ? -0.548 11.199 -15.080 1.00 91.50 290 ALA A N 1
ATOM 2310 C CA . ALA A 1 290 ? -0.659 11.003 -16.522 1.00 91.50 290 ALA A CA 1
ATOM 2311 C C . ALA A 1 290 ? -0.281 12.269 -17.305 1.00 91.50 290 ALA A C 1
ATOM 2313 O O . ALA A 1 290 ? 0.464 12.195 -18.279 1.00 91.50 290 ALA A O 1
ATOM 2314 N N . LEU A 1 291 ? -0.735 13.441 -16.855 1.00 92.81 291 LEU A N 1
ATOM 2315 C CA . LEU A 1 291 ? -0.379 14.721 -17.461 1.00 92.81 291 LEU A CA 1
ATOM 2316 C C . LEU A 1 291 ? 1.129 14.966 -17.383 1.00 92.81 291 LEU A C 1
ATOM 2318 O O . LEU A 1 291 ? 1.720 15.395 -18.368 1.00 92.81 291 LEU A O 1
ATOM 2322 N N . TYR A 1 292 ? 1.753 14.673 -16.244 1.00 93.50 292 TYR A N 1
ATOM 2323 C CA . TYR A 1 292 ? 3.197 14.778 -16.082 1.00 93.50 292 TYR A CA 1
ATOM 2324 C C . TYR A 1 292 ? 3.954 13.899 -17.088 1.00 93.50 292 TYR A C 1
ATOM 2326 O O . TYR A 1 292 ? 4.848 14.403 -17.766 1.00 93.50 292 TYR A O 1
ATOM 2334 N N . LEU A 1 293 ? 3.557 12.631 -17.250 1.00 91.81 293 LEU A N 1
ATOM 2335 C CA . LEU A 1 293 ? 4.157 11.718 -18.232 1.00 91.81 293 LEU A CA 1
ATOM 2336 C C . LEU A 1 293 ? 4.026 12.261 -19.660 1.00 91.81 293 LEU A C 1
ATOM 2338 O O . LEU A 1 293 ? 5.019 12.367 -20.376 1.00 91.81 293 LEU A O 1
ATOM 2342 N N . VAL A 1 294 ? 2.818 12.671 -20.052 1.00 92.62 294 VAL A N 1
ATOM 2343 C CA . VAL A 1 294 ? 2.538 13.202 -21.395 1.00 92.62 294 VAL A CA 1
ATOM 2344 C C . VAL A 1 294 ? 3.317 14.493 -21.659 1.00 92.62 294 VAL A C 1
ATOM 2346 O O . VAL A 1 294 ? 3.948 14.638 -22.705 1.00 92.62 294 VAL A O 1
ATOM 2349 N N . LEU A 1 295 ? 3.317 15.433 -20.710 1.00 93.62 295 LEU A N 1
ATOM 2350 C CA . LEU A 1 295 ? 4.060 16.687 -20.841 1.00 93.62 295 LEU A CA 1
ATOM 2351 C C . LEU A 1 295 ? 5.565 16.442 -20.906 1.00 93.62 295 LEU A C 1
ATOM 2353 O O . LEU A 1 295 ? 6.246 17.098 -21.690 1.00 93.62 295 LEU A O 1
ATOM 2357 N N . PHE A 1 296 ? 6.092 15.504 -20.123 1.00 93.62 296 PHE A N 1
ATOM 2358 C CA . PHE A 1 296 ? 7.508 15.163 -20.165 1.00 93.62 296 PHE A CA 1
ATOM 2359 C C . PHE A 1 296 ? 7.904 14.569 -21.522 1.00 93.62 296 PHE A C 1
ATOM 2361 O O . PHE A 1 296 ? 8.885 15.014 -22.120 1.00 93.62 296 PHE A O 1
ATOM 2368 N N . GLN A 1 297 ? 7.111 13.637 -22.058 1.00 91.56 297 GLN A N 1
ATOM 2369 C CA . GLN A 1 297 ? 7.349 13.064 -23.385 1.00 91.56 297 GLN A CA 1
ATOM 2370 C C . GLN A 1 297 ? 7.351 14.141 -24.483 1.00 91.56 297 GLN A C 1
ATOM 2372 O O . GLN A 1 297 ? 8.279 14.200 -25.290 1.00 91.56 297 GLN A O 1
ATOM 2377 N N . ILE A 1 298 ? 6.370 15.048 -24.474 1.00 92.44 298 ILE A N 1
ATOM 2378 C CA . ILE A 1 298 ? 6.228 16.078 -25.514 1.00 92.44 298 ILE A CA 1
ATOM 2379 C C . ILE A 1 298 ? 7.283 17.184 -25.373 1.00 92.44 298 ILE A C 1
ATOM 2381 O O . ILE A 1 298 ? 7.882 17.595 -26.366 1.00 92.44 298 ILE A O 1
ATOM 2385 N N . LEU A 1 299 ? 7.512 17.698 -24.162 1.00 93.31 299 LEU A N 1
ATOM 2386 C CA . LEU A 1 299 ? 8.363 18.873 -23.942 1.00 93.31 299 LEU A CA 1
ATOM 2387 C C . LEU A 1 299 ? 9.847 18.517 -23.816 1.00 93.31 299 LEU A C 1
ATOM 2389 O O . LEU A 1 299 ? 10.692 19.232 -24.355 1.00 93.31 299 LEU A O 1
ATOM 2393 N N . VAL A 1 300 ? 10.167 17.434 -23.101 1.00 91.94 300 VAL A N 1
ATOM 2394 C CA . VAL A 1 300 ? 11.553 17.038 -22.802 1.00 91.94 300 VAL A CA 1
ATOM 2395 C C . VAL A 1 300 ? 12.055 16.029 -23.829 1.00 91.94 300 VAL A C 1
ATOM 2397 O O . VAL A 1 300 ? 13.110 16.236 -24.422 1.00 91.94 300 VAL A O 1
ATOM 2400 N N . LEU A 1 301 ? 11.287 14.971 -24.106 1.00 89.81 301 LEU A N 1
ATOM 2401 C CA . LEU A 1 301 ? 11.702 13.939 -25.068 1.00 89.81 301 LEU A CA 1
ATOM 2402 C C . LEU A 1 301 ? 11.353 14.287 -26.525 1.00 89.81 301 LEU A C 1
ATOM 2404 O O . LEU A 1 301 ? 11.850 13.649 -27.450 1.00 89.81 301 LEU A O 1
ATOM 2408 N N . ARG A 1 302 ? 10.542 15.330 -26.755 1.00 90.56 302 ARG A N 1
ATOM 2409 C CA . ARG A 1 302 ? 10.087 15.768 -28.090 1.00 90.56 302 ARG A CA 1
ATOM 2410 C C . ARG A 1 302 ? 9.414 14.646 -28.888 1.00 90.56 302 ARG A C 1
ATOM 2412 O O . ARG A 1 302 ? 9.523 14.616 -30.112 1.00 90.56 302 ARG A O 1
ATOM 2419 N N . GLN A 1 303 ? 8.736 13.735 -28.192 1.00 90.06 303 GLN A N 1
ATOM 2420 C CA . GLN A 1 303 ? 8.000 12.614 -28.772 1.00 90.06 303 GLN A CA 1
ATOM 2421 C C . GLN A 1 303 ? 6.501 12.746 -28.506 1.00 90.06 303 GLN A C 1
ATOM 2423 O O . GLN A 1 303 ? 6.075 13.313 -27.499 1.00 90.06 303 GLN A O 1
ATOM 2428 N N . GLY A 1 304 ? 5.700 12.245 -29.446 1.00 87.25 304 GLY A N 1
ATOM 2429 C CA . GLY A 1 304 ? 4.256 12.129 -29.277 1.00 87.25 304 GLY A CA 1
ATOM 2430 C C . GLY A 1 304 ? 3.881 10.920 -28.419 1.00 87.25 304 GLY A C 1
ATOM 2431 O O . GLY A 1 304 ? 4.654 9.976 -28.282 1.00 87.25 304 GLY A O 1
ATOM 2432 N N . VAL A 1 305 ? 2.669 10.949 -27.868 1.00 86.56 305 VAL A N 1
ATOM 2433 C CA . VAL A 1 305 ? 2.073 9.778 -27.213 1.00 86.56 305 VAL A CA 1
ATOM 2434 C C . VAL A 1 305 ? 1.499 8.874 -28.296 1.00 86.56 305 VAL A C 1
ATOM 2436 O O . VAL A 1 305 ? 0.637 9.309 -29.071 1.00 86.56 305 VAL A O 1
ATOM 2439 N N . ASP A 1 306 ? 1.964 7.631 -28.341 1.00 85.50 306 ASP A N 1
ATOM 2440 C CA . ASP A 1 306 ? 1.457 6.639 -29.276 1.00 85.50 306 ASP A CA 1
ATOM 2441 C C . ASP A 1 306 ? 0.032 6.266 -28.867 1.00 85.50 306 ASP A C 1
ATOM 2443 O O . ASP A 1 306 ? -0.281 6.127 -27.687 1.00 85.50 306 ASP A O 1
ATOM 2447 N N . GLU A 1 307 ? -0.861 6.177 -29.852 1.00 84.38 307 GLU A N 1
ATOM 2448 C CA . GLU A 1 307 ? -2.276 5.867 -29.630 1.00 84.38 307 GLU A CA 1
ATOM 2449 C C . GLU A 1 307 ? -2.972 6.746 -28.565 1.00 84.38 307 GLU A C 1
ATOM 2451 O O . GLU A 1 307 ? -3.803 6.273 -27.797 1.00 84.38 307 GLU A O 1
ATOM 2456 N N . GLY A 1 308 ? -2.713 8.058 -28.527 1.00 85.94 308 GLY A N 1
ATOM 2457 C CA . GLY A 1 308 ? -3.245 8.940 -27.471 1.00 85.94 308 GLY A CA 1
ATOM 2458 C C . GLY A 1 308 ? -4.761 8.843 -27.184 1.00 85.94 308 GLY A C 1
ATOM 2459 O O . GLY A 1 308 ? -5.187 9.090 -26.057 1.00 85.94 308 GLY A O 1
ATOM 2460 N N . LEU A 1 309 ? -5.592 8.438 -28.157 1.00 89.38 309 LEU A N 1
ATOM 2461 C CA . LEU A 1 309 ? -7.019 8.158 -27.930 1.00 89.38 309 LEU A CA 1
ATOM 2462 C C . LEU A 1 309 ? -7.264 6.910 -27.064 1.00 89.38 309 LEU A C 1
ATOM 2464 O O . LEU A 1 309 ? -8.143 6.952 -26.199 1.00 89.38 309 LEU A O 1
ATOM 2468 N N . SER A 1 310 ? -6.511 5.822 -27.274 1.00 90.00 310 SER A N 1
ATOM 2469 C CA . SER A 1 310 ? -6.595 4.620 -26.435 1.00 90.00 310 SER A CA 1
ATOM 2470 C C . SER A 1 310 ? -6.107 4.936 -25.022 1.00 90.00 310 SER A C 1
ATOM 2472 O O . SER A 1 310 ? -6.793 4.581 -24.065 1.00 90.00 310 SER A O 1
ATOM 2474 N N . ALA A 1 311 ? -5.048 5.745 -24.889 1.00 89.94 311 ALA A N 1
ATOM 2475 C CA . ALA A 1 311 ? -4.551 6.228 -23.602 1.00 89.94 311 ALA A CA 1
ATOM 2476 C C . ALA A 1 311 ? -5.595 7.054 -22.826 1.00 89.94 311 ALA A C 1
ATOM 2478 O O . ALA A 1 311 ? -5.795 6.828 -21.633 1.00 89.94 311 ALA A O 1
ATOM 2479 N N . VAL A 1 312 ? -6.312 7.980 -23.478 1.00 92.94 312 VAL A N 1
ATOM 2480 C CA . VAL A 1 312 ? -7.378 8.779 -22.832 1.00 92.94 312 VAL A CA 1
ATOM 2481 C C . VAL A 1 312 ? -8.564 7.907 -22.414 1.00 92.94 312 VAL A C 1
ATOM 2483 O O . VAL A 1 312 ? -9.096 8.071 -21.309 1.00 92.94 312 VAL A O 1
ATOM 2486 N N . PHE A 1 313 ? -8.978 6.967 -23.269 1.00 94.00 313 PHE A N 1
ATOM 2487 C CA . PHE A 1 313 ? -10.027 6.005 -22.927 1.00 94.00 313 PHE A CA 1
ATOM 2488 C C . PHE A 1 313 ? -9.602 5.123 -21.747 1.00 94.00 313 PHE A C 1
ATOM 2490 O O . PHE A 1 313 ? -10.350 4.996 -20.777 1.00 94.00 313 PHE A O 1
ATOM 2497 N N . GLY A 1 314 ? -8.379 4.592 -21.790 1.00 93.69 314 GLY A N 1
ATOM 2498 C CA . GLY A 1 314 ? -7.783 3.793 -20.730 1.00 93.69 314 GLY A CA 1
ATOM 2499 C C . GLY A 1 314 ? -7.710 4.559 -19.412 1.00 93.69 314 GLY A C 1
ATOM 2500 O O . GLY A 1 314 ? -8.165 4.058 -18.390 1.00 93.69 314 GLY A O 1
ATOM 2501 N N . LEU A 1 315 ? -7.257 5.815 -19.427 1.00 93.19 315 LEU A N 1
ATOM 2502 C CA . LEU A 1 315 ? -7.192 6.664 -18.234 1.00 93.19 315 LEU A CA 1
ATOM 2503 C C . LEU A 1 315 ? -8.578 6.937 -17.635 1.00 93.19 315 LEU A C 1
ATOM 2505 O O . LEU A 1 315 ? -8.759 6.883 -16.418 1.00 93.19 315 LEU A O 1
ATOM 2509 N N . THR A 1 316 ? -9.577 7.184 -18.485 1.00 95.25 316 THR A N 1
ATOM 2510 C CA . THR A 1 316 ? -10.970 7.364 -18.049 1.00 95.25 316 THR A CA 1
ATOM 2511 C C . THR A 1 316 ? -11.516 6.077 -17.425 1.00 95.25 316 THR A C 1
ATOM 2513 O O . THR A 1 316 ? -12.169 6.124 -16.379 1.00 95.25 316 THR A O 1
ATOM 2516 N N . ALA A 1 317 ? -11.206 4.923 -18.022 1.00 95.31 317 ALA A N 1
ATOM 2517 C CA . ALA A 1 317 ? -11.554 3.614 -17.486 1.00 95.31 317 ALA A CA 1
ATOM 2518 C C . ALA A 1 317 ? -10.833 3.323 -16.159 1.00 95.31 317 ALA A C 1
ATOM 2520 O O . ALA A 1 317 ? -11.476 2.829 -15.242 1.00 95.31 317 ALA A O 1
ATOM 2521 N N . VAL A 1 318 ? -9.561 3.703 -15.983 1.00 92.62 318 VAL A N 1
ATOM 2522 C CA . VAL A 1 318 ? -8.864 3.599 -14.686 1.00 92.62 318 VAL A CA 1
ATOM 2523 C C . VAL A 1 318 ? -9.594 4.400 -13.613 1.00 92.62 318 VAL A C 1
ATOM 2525 O O . VAL A 1 318 ? -9.884 3.863 -12.548 1.00 92.62 318 VAL A O 1
ATOM 2528 N N . ILE A 1 319 ? -9.914 5.667 -13.886 1.00 93.44 319 ILE A N 1
ATOM 2529 C CA . ILE A 1 319 ? -10.571 6.561 -12.920 1.00 93.44 319 ILE A CA 1
ATOM 2530 C C . ILE A 1 319 ? -11.941 6.001 -12.518 1.00 93.44 319 ILE A C 1
ATOM 2532 O O . ILE A 1 319 ? -12.249 5.909 -11.328 1.00 93.44 319 ILE A O 1
ATOM 2536 N N . ALA A 1 320 ? -12.755 5.587 -13.494 1.00 95.25 320 ALA A N 1
ATOM 2537 C CA . ALA A 1 320 ? -14.062 4.990 -13.233 1.00 95.25 320 ALA A CA 1
ATOM 2538 C C . ALA A 1 320 ? -13.942 3.629 -12.524 1.00 95.25 320 ALA A C 1
ATOM 2540 O O . ALA A 1 320 ? -14.651 3.369 -11.553 1.00 95.25 320 ALA A O 1
ATOM 2541 N N . GLY A 1 321 ? -13.024 2.776 -12.976 1.00 93.94 321 GLY A N 1
ATOM 2542 C CA . GLY A 1 321 ? -12.768 1.448 -12.431 1.00 93.94 321 GLY A CA 1
ATOM 2543 C C . GLY A 1 321 ? -12.319 1.500 -10.976 1.00 93.94 321 GLY A C 1
ATOM 2544 O O . GLY A 1 321 ? -12.947 0.859 -10.137 1.00 93.94 321 GLY A O 1
ATOM 2545 N N . LEU A 1 322 ? -11.320 2.328 -10.648 1.00 89.56 322 LEU A N 1
ATOM 2546 C CA . LEU A 1 322 ? -10.857 2.539 -9.272 1.00 89.56 322 LEU A CA 1
ATOM 2547 C C . LEU A 1 322 ? -11.946 3.116 -8.379 1.00 89.56 322 LEU A C 1
ATOM 2549 O O . LEU A 1 322 ? -12.114 2.659 -7.252 1.00 89.56 322 LEU A O 1
ATOM 2553 N N . MET A 1 323 ? -12.721 4.081 -8.876 1.00 92.12 323 MET A N 1
ATOM 2554 C CA . MET A 1 323 ? -13.826 4.663 -8.118 1.00 92.12 323 MET A CA 1
ATOM 2555 C C . MET A 1 323 ? -14.854 3.597 -7.712 1.00 92.12 323 MET A C 1
ATOM 2557 O O . MET A 1 323 ? -15.236 3.522 -6.542 1.00 92.12 323 MET A O 1
ATOM 2561 N N . LEU A 1 324 ? -15.306 2.782 -8.670 1.00 93.94 324 LEU A N 1
ATOM 2562 C CA . LEU A 1 324 ? -16.272 1.710 -8.421 1.00 93.94 324 LEU A CA 1
ATOM 2563 C C . LEU A 1 324 ? -15.651 0.618 -7.543 1.00 93.94 324 LEU A C 1
ATOM 2565 O O . LEU A 1 324 ? -16.265 0.175 -6.575 1.00 93.94 324 LEU A O 1
ATOM 2569 N N . PHE A 1 325 ? -14.413 0.226 -7.832 1.00 91.81 325 PHE A N 1
ATOM 2570 C CA . PHE A 1 325 ? -13.710 -0.821 -7.108 1.00 91.81 325 PHE A CA 1
ATOM 2571 C C . PHE A 1 325 ? -13.501 -0.474 -5.636 1.00 91.81 325 PHE A C 1
ATOM 2573 O O . PHE A 1 325 ? -13.901 -1.249 -4.770 1.00 91.81 325 PHE A O 1
ATOM 2580 N N . MET A 1 326 ? -12.938 0.703 -5.348 1.00 87.19 326 MET A N 1
ATOM 2581 C CA . MET A 1 326 ? -12.670 1.148 -3.981 1.00 87.19 326 MET A CA 1
ATOM 2582 C C . MET A 1 326 ? -13.963 1.301 -3.185 1.00 87.19 326 MET A C 1
ATOM 2584 O O . MET A 1 326 ? -13.984 0.995 -1.993 1.00 87.19 326 MET A O 1
ATOM 2588 N N . GLU A 1 327 ? -15.059 1.723 -3.825 1.00 89.88 327 GLU A N 1
ATOM 2589 C CA . GLU A 1 327 ? -16.346 1.753 -3.136 1.00 89.88 327 GLU A CA 1
ATOM 2590 C C . GLU A 1 327 ? -16.936 0.365 -2.909 1.00 89.88 327 GLU A C 1
ATOM 2592 O O . GLU A 1 327 ? -17.478 0.086 -1.840 1.00 89.88 327 GLU A O 1
ATOM 2597 N N . GLY A 1 328 ? -16.788 -0.533 -3.878 1.00 91.00 328 GLY A N 1
ATOM 2598 C CA . GLY A 1 328 ? -17.204 -1.915 -3.721 1.00 91.00 328 GLY A CA 1
ATOM 2599 C C . GLY A 1 328 ? -16.433 -2.627 -2.614 1.00 91.00 328 GLY A C 1
ATOM 2600 O O . GLY A 1 328 ? -17.000 -3.419 -1.863 1.00 91.00 328 GLY A O 1
ATOM 2601 N N . LEU A 1 329 ? -15.156 -2.288 -2.457 1.00 88.62 329 LEU A N 1
ATOM 2602 C CA . LEU A 1 329 ? -14.298 -2.797 -1.401 1.00 88.62 329 LEU A CA 1
ATOM 2603 C C . LEU A 1 329 ? -14.752 -2.289 -0.024 1.00 88.62 329 LEU A C 1
ATOM 2605 O O . LEU A 1 329 ? -14.935 -3.104 0.879 1.00 88.62 329 LEU A O 1
ATOM 2609 N N . LYS A 1 330 ? -15.029 -0.982 0.110 1.00 86.69 330 LYS A N 1
ATOM 2610 C CA . LYS A 1 330 ? -15.544 -0.353 1.344 1.00 86.69 330 LYS A CA 1
ATOM 2611 C C . LYS A 1 330 ? -16.915 -0.887 1.768 1.00 86.69 330 LYS A C 1
ATOM 2613 O O . LYS A 1 330 ? -17.111 -1.181 2.939 1.00 86.69 330 LYS A O 1
ATOM 2618 N N . LEU A 1 331 ? -17.863 -1.020 0.837 1.00 87.31 331 LEU A N 1
ATOM 2619 C CA . LEU A 1 331 ? -19.227 -1.480 1.142 1.00 87.31 331 LEU A CA 1
ATOM 2620 C C . LEU A 1 331 ? -19.364 -3.009 1.201 1.00 87.31 331 LEU A C 1
ATOM 2622 O O . LEU A 1 331 ? -20.316 -3.520 1.790 1.00 87.31 331 LEU A O 1
ATOM 2626 N N . GLY A 1 332 ? -18.466 -3.735 0.533 1.00 87.00 332 GLY A N 1
ATOM 2627 C CA . GLY A 1 332 ? -18.545 -5.181 0.340 1.00 87.00 332 GLY A CA 1
ATOM 2628 C C . GLY A 1 332 ? -17.524 -5.961 1.162 1.00 87.00 332 GLY A C 1
ATOM 2629 O O . GLY A 1 332 ? -17.902 -6.699 2.069 1.00 87.00 332 GLY A O 1
ATOM 2630 N N . LEU A 1 333 ? -16.236 -5.837 0.826 1.00 87.69 333 LEU A N 1
ATOM 2631 C CA . LEU A 1 333 ? -15.168 -6.699 1.352 1.00 87.69 333 LEU A CA 1
ATOM 2632 C C . LEU A 1 333 ? -14.688 -6.317 2.762 1.00 87.69 333 LEU A C 1
ATOM 2634 O O . LEU A 1 333 ? -14.502 -7.219 3.576 1.00 87.69 333 LEU A O 1
ATOM 2638 N N . MET A 1 334 ? -14.509 -5.029 3.089 1.00 88.06 334 MET A N 1
ATOM 2639 C CA . MET A 1 334 ? -14.035 -4.637 4.435 1.00 88.06 334 MET A CA 1
ATOM 2640 C C . MET A 1 334 ? -15.000 -5.066 5.550 1.00 88.06 334 MET A C 1
ATOM 2642 O O . MET A 1 334 ? -14.534 -5.685 6.505 1.00 88.06 334 MET A O 1
ATOM 2646 N N . PRO A 1 335 ? -16.333 -4.875 5.430 1.00 84.94 335 PRO A N 1
ATOM 2647 C CA . PRO A 1 335 ? -17.266 -5.320 6.465 1.00 84.94 335 PRO A CA 1
ATOM 2648 C C . PRO A 1 335 ? -17.223 -6.836 6.693 1.00 84.94 335 PRO A C 1
ATOM 2650 O O . PRO A 1 335 ? -17.441 -7.302 7.809 1.00 84.94 335 PRO A O 1
ATOM 2653 N N . PHE A 1 336 ? -16.908 -7.634 5.662 1.00 84.81 336 PHE A N 1
ATOM 2654 C CA . PHE A 1 336 ? -16.645 -9.060 5.864 1.00 84.81 336 PHE A CA 1
ATOM 2655 C C . PHE A 1 336 ? -15.420 -9.287 6.748 1.00 84.81 336 PHE A C 1
ATOM 2657 O O . PHE A 1 336 ? -15.497 -10.103 7.665 1.00 84.81 336 PHE A O 1
ATOM 2664 N N . GLY A 1 337 ? -14.318 -8.584 6.479 1.00 85.38 337 GLY A N 1
ATOM 2665 C CA . GLY A 1 337 ? -13.095 -8.654 7.276 1.00 85.38 337 GLY A CA 1
ATOM 2666 C C . GLY A 1 337 ? -13.333 -8.307 8.742 1.00 85.38 337 GLY A C 1
ATOM 2667 O O . GLY A 1 337 ? -12.975 -9.098 9.611 1.00 85.38 337 GLY A O 1
ATOM 2668 N N . GLU A 1 338 ? -14.019 -7.196 9.016 1.00 84.62 338 GLU A N 1
ATOM 2669 C CA . GLU A 1 338 ? -14.330 -6.740 10.381 1.00 84.62 338 GLU A CA 1
ATOM 2670 C C . GLU A 1 338 ? -15.228 -7.729 11.124 1.00 84.62 338 GLU A C 1
ATOM 2672 O O . GLU A 1 338 ? -14.907 -8.148 12.236 1.00 84.62 338 GLU A O 1
ATOM 2677 N N . VAL A 1 339 ? -16.335 -8.163 10.506 1.00 85.12 339 VAL A N 1
ATOM 2678 C CA . VAL A 1 339 ? -17.291 -9.064 11.168 1.00 85.12 339 VAL A CA 1
ATOM 2679 C C . VAL A 1 339 ? -16.689 -10.450 11.387 1.00 85.12 339 VAL A C 1
ATOM 2681 O O . VAL A 1 339 ? -16.921 -11.060 12.436 1.00 85.12 339 VAL A O 1
ATOM 2684 N N . ILE A 1 340 ? -15.914 -10.966 10.425 1.00 88.56 340 ILE A N 1
ATOM 2685 C CA . ILE A 1 340 ? -15.170 -12.217 10.612 1.00 88.56 340 ILE A CA 1
ATOM 2686 C C . ILE A 1 340 ? -14.143 -12.026 11.727 1.00 88.56 340 ILE A C 1
ATOM 2688 O O . ILE A 1 340 ? -14.104 -12.855 12.630 1.00 88.56 340 ILE A O 1
ATOM 2692 N N . GLY A 1 341 ? -13.375 -10.936 11.715 1.00 87.69 341 GLY A N 1
ATOM 2693 C CA . GLY A 1 341 ? -12.379 -10.632 12.739 1.00 87.69 341 GLY A CA 1
ATOM 2694 C C . GLY A 1 341 ? -12.972 -10.545 14.144 1.00 87.69 341 GLY A C 1
ATOM 2695 O O . GLY A 1 341 ? -12.395 -11.097 15.073 1.00 87.69 341 GLY A O 1
ATOM 2696 N N . ASP A 1 342 ? -14.147 -9.936 14.301 1.00 86.19 342 ASP A N 1
ATOM 2697 C CA . ASP A 1 342 ? -14.822 -9.808 15.596 1.00 86.19 342 ASP A CA 1
ATOM 2698 C C . ASP A 1 342 ? -15.486 -11.120 16.058 1.00 86.19 342 ASP A C 1
ATOM 2700 O O . ASP A 1 342 ? -15.400 -11.523 17.221 1.00 86.19 342 ASP A O 1
ATOM 2704 N N . THR A 1 343 ? -16.158 -11.829 15.148 1.00 88.25 343 THR A N 1
ATOM 2705 C CA . THR A 1 343 ? -16.983 -12.994 15.514 1.00 88.25 343 THR A CA 1
ATOM 2706 C C . THR A 1 343 ? -16.165 -14.282 15.617 1.00 88.25 343 THR A C 1
ATOM 2708 O O . THR A 1 343 ? -16.492 -15.169 16.413 1.00 88.25 343 THR A O 1
ATOM 2711 N N . LEU A 1 344 ? -15.117 -14.430 14.803 1.00 89.06 344 LEU A N 1
ATOM 2712 C CA . LEU A 1 344 ? -14.347 -15.669 14.692 1.00 89.06 344 LEU A CA 1
ATOM 2713 C C . LEU A 1 344 ? -13.614 -16.034 15.995 1.00 89.06 344 LEU A C 1
ATOM 2715 O O . LEU A 1 344 ? -13.785 -17.178 16.426 1.00 89.06 344 LEU A O 1
ATOM 2719 N N . PRO A 1 345 ? -12.907 -15.115 16.688 1.00 87.94 345 PRO A N 1
ATOM 2720 C CA . PRO A 1 345 ? -12.277 -15.409 17.978 1.00 87.94 345 PRO A CA 1
ATOM 2721 C C . PRO A 1 345 ? -13.281 -15.753 19.086 1.00 87.94 345 PRO A C 1
ATOM 2723 O O . PRO A 1 345 ? -12.951 -16.502 20.000 1.00 87.94 345 PRO A O 1
ATOM 2726 N N . LYS A 1 346 ? -14.520 -15.244 19.000 1.00 88.25 346 LYS A N 1
ATOM 2727 C CA . LYS A 1 346 ? -15.587 -15.517 19.981 1.00 88.25 346 LYS A CA 1
ATOM 2728 C C . LYS A 1 346 ? -16.191 -16.914 19.822 1.00 88.25 346 LYS A C 1
ATOM 2730 O O . LYS A 1 346 ? -16.663 -17.493 20.796 1.00 88.25 346 LYS A O 1
ATOM 2735 N N . LYS A 1 347 ? -16.221 -17.447 18.594 1.00 89.50 347 LYS A N 1
ATOM 2736 C CA . LYS A 1 347 ? -16.892 -18.721 18.267 1.00 89.50 347 LYS A CA 1
ATOM 2737 C C . LYS A 1 347 ? -15.951 -19.892 18.012 1.00 89.50 347 LYS A C 1
ATOM 2739 O O . LYS A 1 347 ? -16.412 -21.031 18.021 1.00 89.50 347 LYS A O 1
ATOM 2744 N N . SER A 1 348 ? -14.676 -19.633 17.738 1.00 90.19 348 SER A N 1
ATOM 2745 C CA . SER A 1 348 ? -13.725 -20.658 17.306 1.00 90.19 348 SER A CA 1
ATOM 2746 C C . SER A 1 348 ? -12.451 -20.639 18.153 1.00 90.19 348 SER A C 1
ATOM 2748 O O . SER A 1 348 ? -12.002 -19.571 18.561 1.00 90.19 348 SER A O 1
ATOM 2750 N N . PRO A 1 349 ? -11.826 -21.805 18.404 1.00 92.25 349 PRO A N 1
ATOM 2751 C CA . PRO A 1 349 ? -10.524 -21.863 19.056 1.00 92.25 349 PRO A CA 1
ATOM 2752 C C . PRO A 1 349 ? -9.447 -21.180 18.204 1.00 92.25 349 PRO A C 1
ATOM 2754 O O . PRO A 1 349 ? -9.534 -21.159 16.974 1.00 92.25 349 PRO A O 1
ATOM 2757 N N . LEU A 1 350 ? -8.387 -20.696 18.860 1.00 89.44 350 LEU A N 1
ATOM 2758 C CA . LEU A 1 350 ? -7.316 -19.915 18.231 1.00 89.44 350 LEU A CA 1
ATOM 2759 C C . LEU A 1 350 ? -6.735 -20.578 16.972 1.00 89.44 350 LEU A C 1
ATOM 2761 O O . LEU A 1 350 ? -6.533 -19.898 15.979 1.00 89.44 350 LEU A O 1
ATOM 2765 N N . TRP A 1 351 ? -6.518 -21.897 16.957 1.00 92.75 351 TRP A N 1
ATOM 2766 C CA . TRP A 1 351 ? -5.953 -22.570 15.778 1.00 92.75 351 TRP A CA 1
ATOM 2767 C C . TRP A 1 351 ? -6.848 -22.467 14.528 1.00 92.75 351 TRP A C 1
ATOM 2769 O O . TRP A 1 351 ? -6.323 -22.374 13.421 1.00 92.75 351 TRP A O 1
ATOM 2779 N N . ILE A 1 352 ? -8.181 -22.427 14.687 1.00 92.62 352 ILE A N 1
ATOM 2780 C CA . ILE A 1 352 ? -9.115 -22.184 13.575 1.00 92.62 352 ILE A CA 1
ATOM 2781 C C . ILE A 1 352 ? -9.029 -20.725 13.137 1.00 92.62 352 ILE A C 1
ATOM 2783 O O . ILE A 1 352 ? -9.010 -20.464 11.938 1.00 92.62 352 ILE A O 1
ATOM 2787 N N . VAL A 1 353 ? -8.944 -19.786 14.088 1.00 91.38 353 VAL A N 1
ATOM 2788 C CA . VAL A 1 353 ? -8.740 -18.359 13.784 1.00 91.38 353 VAL A CA 1
ATOM 2789 C C . VAL A 1 353 ? -7.490 -18.196 12.918 1.00 91.38 353 VAL A C 1
ATOM 2791 O O . VAL A 1 353 ? -7.571 -17.633 11.834 1.00 91.38 353 VAL A O 1
ATOM 2794 N N . LEU A 1 354 ? -6.361 -18.773 13.343 1.00 93.12 354 LEU A N 1
ATOM 2795 C CA . LEU A 1 354 ? -5.097 -18.695 12.611 1.00 93.12 354 LEU A CA 1
ATOM 2796 C C . LEU A 1 354 ? -5.174 -19.378 11.237 1.00 93.12 354 LEU A C 1
ATOM 2798 O O . LEU A 1 354 ? -4.672 -18.823 10.266 1.00 93.12 354 LEU A O 1
ATOM 2802 N N . LEU A 1 355 ? -5.830 -20.539 11.121 1.00 94.00 355 LEU A N 1
ATOM 2803 C CA . LEU A 1 355 ? -6.015 -21.213 9.831 1.00 94.00 355 LEU A CA 1
ATOM 2804 C C . LEU A 1 355 ? -6.842 -20.364 8.855 1.00 94.00 355 LEU A C 1
ATOM 2806 O O . LEU A 1 355 ? -6.478 -20.233 7.689 1.00 94.00 355 LEU A O 1
ATOM 2810 N N . VAL A 1 356 ? -7.947 -19.781 9.320 1.00 92.88 356 VAL A N 1
ATOM 2811 C CA . VAL A 1 356 ? -8.793 -18.913 8.491 1.00 92.88 356 VAL A CA 1
ATOM 2812 C C . VAL A 1 356 ? -8.036 -17.649 8.100 1.00 92.88 356 VAL A C 1
ATOM 2814 O O . VAL A 1 356 ? -8.078 -17.282 6.932 1.00 92.88 356 VAL A O 1
ATOM 2817 N N . THR A 1 357 ? -7.302 -17.023 9.024 1.00 91.44 357 THR A N 1
ATOM 2818 C CA . THR A 1 357 ? -6.441 -15.869 8.731 1.00 91.44 357 THR A CA 1
ATOM 2819 C C . THR A 1 357 ? -5.370 -16.209 7.691 1.00 91.44 357 THR A C 1
ATOM 2821 O O . THR A 1 357 ? -5.145 -15.428 6.770 1.00 91.44 357 THR A O 1
ATOM 2824 N N . PHE A 1 358 ? -4.741 -17.383 7.792 1.00 94.50 358 PHE A N 1
ATOM 2825 C CA . PHE A 1 358 ? -3.749 -17.850 6.824 1.00 94.50 358 PHE A CA 1
ATOM 2826 C C . PHE A 1 358 ? -4.349 -18.001 5.419 1.00 94.50 358 PHE A C 1
ATOM 2828 O O . PHE A 1 358 ? -3.828 -17.443 4.455 1.00 94.50 358 PHE A O 1
ATOM 2835 N N . LEU A 1 359 ? -5.476 -18.713 5.309 1.00 94.31 359 LEU A N 1
ATOM 2836 C CA . LEU A 1 359 ? -6.180 -18.911 4.038 1.00 94.31 359 LEU A CA 1
ATOM 2837 C C . LEU A 1 359 ? -6.721 -17.597 3.466 1.00 94.31 359 LEU A C 1
ATOM 2839 O O . LEU A 1 359 ? -6.712 -17.407 2.251 1.00 94.31 359 LEU A O 1
ATOM 2843 N N . LEU A 1 360 ? -7.164 -16.688 4.335 1.00 92.06 360 LEU A N 1
ATOM 2844 C CA . LEU A 1 360 ? -7.600 -15.358 3.942 1.00 92.06 360 LEU A CA 1
ATOM 2845 C C . LEU A 1 360 ? -6.444 -14.570 3.325 1.00 92.06 360 LEU A C 1
ATOM 2847 O O . LEU A 1 360 ? -6.629 -14.025 2.246 1.00 92.06 360 LEU A O 1
ATOM 2851 N N . GLY A 1 361 ? -5.256 -14.567 3.940 1.00 91.88 361 GLY A N 1
ATOM 2852 C CA . GLY A 1 361 ? -4.079 -13.907 3.367 1.00 91.88 361 GLY A CA 1
ATOM 2853 C C . GLY A 1 361 ? -3.732 -14.424 1.967 1.00 91.88 361 GLY A C 1
ATOM 2854 O O . GLY A 1 361 ? -3.511 -13.618 1.071 1.00 91.88 361 GLY A O 1
ATOM 2855 N N . ILE A 1 362 ? -3.813 -15.743 1.740 1.00 93.06 362 ILE A N 1
ATOM 2856 C CA . ILE A 1 362 ? -3.649 -16.326 0.396 1.00 93.06 362 ILE A CA 1
ATOM 2857 C C . ILE A 1 362 ? -4.715 -15.785 -0.565 1.00 93.06 362 ILE A C 1
ATOM 2859 O O . ILE A 1 362 ? -4.384 -15.280 -1.635 1.00 93.06 362 ILE A O 1
ATOM 2863 N N . GLY A 1 363 ? -5.998 -15.882 -0.199 1.00 91.62 363 GLY A N 1
ATOM 2864 C CA . GLY A 1 363 ? -7.104 -15.467 -1.068 1.00 91.62 363 GLY A CA 1
ATOM 2865 C C . GLY A 1 363 ? -7.081 -13.976 -1.409 1.00 91.62 363 GLY A C 1
ATOM 2866 O O . GLY A 1 363 ? -7.446 -13.586 -2.514 1.00 91.62 363 GLY A O 1
ATOM 2867 N N . VAL A 1 364 ? -6.621 -13.151 -0.473 1.00 90.56 364 VAL A N 1
ATOM 2868 C CA . VAL A 1 364 ? -6.454 -11.706 -0.629 1.00 90.56 364 VAL A CA 1
ATOM 2869 C C . VAL A 1 364 ? -5.366 -11.378 -1.653 1.00 90.56 364 VAL A C 1
ATOM 2871 O O . VAL A 1 364 ? -5.578 -10.514 -2.496 1.00 90.56 364 VAL A O 1
ATOM 2874 N N . THR A 1 365 ? -4.246 -12.104 -1.657 1.00 90.19 365 THR A N 1
ATOM 2875 C CA . THR A 1 365 ? -3.182 -11.917 -2.658 1.00 90.19 365 THR A CA 1
ATOM 2876 C C . THR A 1 365 ? -3.652 -12.235 -4.075 1.00 90.19 365 THR A C 1
ATOM 2878 O O . THR A 1 365 ? -3.311 -11.513 -5.005 1.00 90.19 365 THR A O 1
ATOM 2881 N N . PHE A 1 366 ? -4.486 -13.263 -4.259 1.00 88.69 366 PHE A N 1
ATOM 2882 C CA . PHE A 1 366 ? -5.103 -13.537 -5.567 1.00 88.69 366 PHE A CA 1
ATOM 2883 C C . PHE A 1 366 ? -6.064 -12.429 -6.020 1.00 88.69 366 PHE A C 1
ATOM 2885 O O . PHE A 1 366 ? -6.286 -12.261 -7.218 1.00 88.69 366 PHE A O 1
ATOM 2892 N N . ALA A 1 367 ? -6.636 -11.686 -5.072 1.00 88.62 367 ALA A N 1
ATOM 2893 C CA . ALA A 1 367 ? -7.518 -10.562 -5.346 1.00 88.62 367 ALA A CA 1
ATOM 2894 C C . ALA A 1 367 ? -6.762 -9.249 -5.628 1.00 88.62 367 ALA A C 1
ATOM 2896 O O . ALA A 1 367 ? -7.393 -8.269 -6.024 1.00 88.62 367 ALA A O 1
ATOM 2897 N N . GLU A 1 368 ? -5.440 -9.218 -5.444 1.00 88.25 368 GLU A N 1
ATOM 2898 C CA . GLU A 1 368 ? -4.616 -8.019 -5.579 1.00 88.25 368 GLU A CA 1
ATOM 2899 C C . GLU A 1 368 ? -4.314 -7.712 -7.065 1.00 88.25 368 GLU A C 1
ATOM 2901 O O . GLU A 1 368 ? -3.584 -8.475 -7.708 1.00 88.25 368 GLU A O 1
ATOM 2906 N N . PRO A 1 369 ? -4.824 -6.606 -7.652 1.00 82.44 369 PRO A N 1
ATOM 2907 C CA . PRO A 1 369 ? -4.590 -6.268 -9.064 1.00 82.44 369 PRO A CA 1
ATOM 2908 C C . PRO A 1 369 ? -3.111 -6.172 -9.442 1.00 82.44 369 PRO A C 1
ATOM 2910 O O . PRO A 1 369 ? -2.724 -6.522 -10.558 1.00 82.44 369 PRO A O 1
ATOM 2913 N N . ALA A 1 370 ? -2.281 -5.690 -8.518 1.00 85.00 370 ALA A N 1
ATOM 2914 C CA . ALA A 1 370 ? -0.869 -5.456 -8.770 1.00 85.00 370 ALA A CA 1
ATOM 2915 C C . ALA A 1 370 ? -0.095 -6.764 -9.042 1.00 85.00 370 ALA A C 1
ATOM 2917 O O . ALA A 1 370 ? 0.842 -6.767 -9.839 1.00 85.00 370 ALA A O 1
ATOM 2918 N N . ILE A 1 371 ? -0.541 -7.892 -8.472 1.00 86.88 371 ILE A N 1
ATOM 2919 C CA . ILE A 1 371 ? 0.007 -9.226 -8.764 1.00 86.88 371 ILE A CA 1
ATOM 2920 C C . ILE A 1 371 ? -0.299 -9.639 -10.210 1.00 86.88 371 ILE A C 1
ATOM 2922 O O . ILE A 1 371 ? 0.567 -10.185 -10.890 1.00 86.88 371 ILE A O 1
ATOM 2926 N N . GLY A 1 372 ? -1.497 -9.327 -10.713 1.00 80.75 372 GLY A N 1
ATOM 2927 C CA . GLY A 1 372 ? -1.853 -9.574 -12.112 1.00 80.75 372 GLY A CA 1
ATOM 2928 C C . GLY A 1 372 ? -0.998 -8.759 -13.088 1.00 80.75 372 GLY A C 1
ATOM 2929 O O . GLY A 1 372 ? -0.544 -9.292 -14.098 1.00 80.75 372 GLY A O 1
ATOM 2930 N N . ALA A 1 373 ? -0.714 -7.493 -12.760 1.00 79.44 373 ALA A N 1
ATOM 2931 C CA . ALA A 1 373 ? 0.196 -6.656 -13.546 1.00 79.44 373 ALA A CA 1
ATOM 2932 C C . ALA A 1 373 ? 1.631 -7.216 -13.559 1.00 79.44 373 ALA A C 1
ATOM 2934 O O . ALA A 1 373 ? 2.276 -7.237 -14.607 1.00 79.44 373 ALA A O 1
ATOM 2935 N N . LEU A 1 374 ? 2.104 -7.731 -12.420 1.00 84.31 374 LEU A N 1
ATOM 2936 C CA . LEU A 1 374 ? 3.403 -8.396 -12.305 1.00 84.31 374 LEU A CA 1
ATOM 2937 C C . LEU A 1 374 ? 3.486 -9.689 -13.133 1.00 84.31 374 LEU A C 1
ATOM 2939 O O . LEU A 1 374 ? 4.522 -9.960 -13.730 1.00 84.31 374 LEU A O 1
ATOM 2943 N N . GLN A 1 375 ? 2.408 -10.471 -13.228 1.00 82.50 375 GLN A N 1
ATOM 2944 C CA . GLN A 1 375 ? 2.371 -11.644 -14.112 1.00 82.50 375 GLN A CA 1
ATOM 2945 C C . GLN A 1 375 ? 2.370 -11.248 -15.592 1.00 82.50 375 GLN A C 1
ATOM 2947 O O . GLN A 1 375 ? 3.087 -11.849 -16.387 1.00 82.50 375 GLN A O 1
ATOM 2952 N N . ALA A 1 376 ? 1.610 -10.214 -15.964 1.00 77.31 376 ALA A N 1
ATOM 2953 C CA . ALA A 1 376 ? 1.579 -9.712 -17.339 1.00 77.31 376 ALA A CA 1
ATOM 2954 C C . ALA A 1 376 ? 2.956 -9.203 -17.804 1.00 77.31 376 ALA A C 1
ATOM 2956 O O . ALA A 1 376 ? 3.329 -9.383 -18.961 1.00 77.31 376 ALA A O 1
ATOM 2957 N N . ALA A 1 377 ? 3.736 -8.635 -16.883 1.00 73.81 377 ALA A N 1
ATOM 2958 C CA . ALA A 1 377 ? 5.123 -8.248 -17.109 1.00 73.81 377 ALA A CA 1
ATOM 2959 C C . ALA A 1 377 ? 6.064 -9.421 -17.439 1.00 73.81 377 ALA A C 1
ATOM 2961 O O . ALA A 1 377 ? 7.081 -9.213 -18.098 1.00 73.81 377 ALA A O 1
ATOM 2962 N N . GLY A 1 378 ? 5.725 -10.649 -17.036 1.00 76.25 378 GLY A N 1
ATOM 2963 C CA . GLY A 1 378 ? 6.508 -11.856 -17.315 1.00 76.25 378 GLY A CA 1
ATOM 2964 C C . GLY A 1 378 ? 6.740 -12.148 -18.791 1.00 76.25 378 GLY A C 1
ATOM 2965 O O . GLY A 1 378 ? 7.767 -12.722 -19.147 1.00 76.25 378 GLY A O 1
ATOM 2966 N N . ALA A 1 379 ? 5.815 -11.721 -19.651 1.00 73.62 379 ALA A N 1
ATOM 2967 C CA . ALA A 1 379 ? 5.919 -11.906 -21.095 1.00 73.62 379 ALA A CA 1
ATOM 2968 C C . ALA A 1 379 ? 7.009 -11.033 -21.746 1.00 73.62 379 ALA A C 1
ATOM 2970 O O . ALA A 1 379 ? 7.375 -11.283 -22.891 1.00 73.62 379 ALA A O 1
ATOM 2971 N N . LEU A 1 380 ? 7.507 -10.012 -21.038 1.00 76.31 380 LEU A N 1
ATOM 2972 C CA . LEU A 1 380 ? 8.525 -9.078 -21.530 1.00 76.31 380 LEU A CA 1
ATOM 2973 C C . LEU A 1 380 ? 9.953 -9.483 -21.135 1.00 76.31 380 LEU A C 1
ATOM 2975 O O . LEU A 1 380 ? 10.901 -8.815 -21.530 1.00 76.31 380 LEU A O 1
ATOM 2979 N N . VAL A 1 381 ? 10.119 -10.543 -20.339 1.00 83.81 381 VAL A N 1
ATOM 2980 C CA . VAL A 1 381 ? 11.437 -11.002 -19.881 1.00 83.81 381 VAL A CA 1
ATOM 2981 C C . VAL A 1 381 ? 12.103 -11.855 -20.958 1.00 83.81 381 VAL A C 1
ATOM 2983 O O . VAL A 1 381 ? 11.504 -12.811 -21.453 1.00 83.81 381 VAL A O 1
ATOM 2986 N N . ASP A 1 382 ? 13.361 -11.552 -21.280 1.00 84.88 382 ASP A N 1
ATOM 2987 C CA . ASP A 1 382 ? 14.164 -12.363 -22.196 1.00 84.88 382 ASP A CA 1
ATOM 2988 C C . ASP A 1 382 ? 14.581 -13.686 -21.525 1.00 84.88 382 ASP A C 1
ATOM 2990 O O . ASP A 1 382 ? 15.289 -13.713 -20.514 1.00 84.88 382 ASP A O 1
ATOM 2994 N N . VAL A 1 383 ? 14.143 -14.804 -22.111 1.00 88.62 383 VAL A N 1
ATOM 2995 C CA . VAL A 1 383 ? 14.430 -16.157 -21.614 1.00 88.62 383 VAL A CA 1
ATOM 2996 C C . VAL A 1 383 ? 15.914 -16.535 -21.693 1.00 88.62 383 VAL A C 1
ATOM 2998 O O . VAL A 1 383 ? 16.369 -17.372 -20.920 1.00 88.62 383 VAL A O 1
ATOM 3001 N N . VAL A 1 384 ? 16.677 -15.947 -22.616 1.00 87.12 384 VAL A N 1
ATOM 3002 C CA . VAL A 1 384 ? 18.110 -16.212 -22.800 1.00 87.12 384 VAL A CA 1
ATOM 3003 C C . VAL A 1 384 ? 18.923 -15.500 -21.726 1.00 87.12 384 VAL A C 1
ATOM 3005 O O . VAL A 1 384 ? 19.859 -16.081 -21.184 1.00 87.12 384 VAL A O 1
ATOM 3008 N N . GLN A 1 385 ? 18.561 -14.255 -21.412 1.00 86.12 385 GLN A N 1
ATOM 3009 C CA . GLN A 1 385 ? 19.273 -13.450 -20.417 1.00 86.12 385 GLN A CA 1
ATOM 3010 C C . GLN A 1 385 ? 18.903 -13.854 -18.984 1.00 86.12 385 GLN A C 1
ATOM 3012 O O . GLN A 1 385 ? 19.771 -13.905 -18.116 1.00 86.12 385 GLN A O 1
ATOM 3017 N N . ALA A 1 386 ? 17.629 -14.174 -18.731 1.00 89.62 386 ALA A N 1
ATOM 3018 C CA . ALA A 1 386 ? 17.127 -14.479 -17.393 1.00 89.62 386 ALA A CA 1
ATOM 3019 C C . ALA A 1 386 ? 16.160 -15.689 -17.394 1.00 89.62 386 ALA A C 1
ATOM 3021 O O . ALA A 1 386 ? 14.961 -15.539 -17.132 1.00 89.62 386 ALA A O 1
ATOM 3022 N N . PRO A 1 387 ? 16.657 -16.920 -17.632 1.00 92.19 387 PRO A N 1
ATOM 3023 C CA . PRO A 1 387 ? 15.820 -18.111 -17.813 1.00 92.19 387 PRO A CA 1
ATOM 3024 C C . PRO A 1 387 ? 14.964 -18.432 -16.583 1.00 92.19 387 PRO A C 1
ATOM 3026 O O . PRO A 1 387 ? 13.762 -18.669 -16.697 1.00 92.19 387 PRO A O 1
ATOM 3029 N N . TYR A 1 388 ? 15.538 -18.385 -15.380 1.00 93.56 388 TYR A N 1
ATOM 3030 C CA . TYR A 1 388 ? 14.777 -18.659 -14.159 1.00 93.56 388 TYR A CA 1
ATOM 3031 C C . TYR A 1 388 ? 13.734 -17.582 -13.846 1.00 93.56 388 TYR A C 1
ATOM 3033 O O . TYR A 1 388 ? 12.651 -17.905 -13.357 1.00 93.56 388 TYR A O 1
ATOM 3041 N N . LEU A 1 389 ? 14.031 -16.317 -14.152 1.00 92.12 389 LEU A N 1
ATOM 3042 C CA . LEU A 1 389 ? 13.071 -15.224 -14.006 1.00 92.12 389 LEU A CA 1
ATOM 3043 C C . LEU A 1 389 ? 11.882 -15.422 -14.957 1.00 92.12 389 LEU A C 1
ATOM 3045 O O . LEU A 1 389 ? 10.729 -15.334 -14.528 1.00 92.12 389 LEU A O 1
ATOM 3049 N N . TYR A 1 390 ? 12.160 -15.773 -16.217 1.00 91.31 390 TYR A N 1
ATOM 3050 C CA . TYR A 1 390 ? 11.142 -16.121 -17.207 1.00 91.31 390 TYR A CA 1
ATOM 3051 C C . TYR A 1 390 ? 10.275 -17.299 -16.740 1.00 91.31 390 TYR A C 1
ATOM 3053 O O . TYR A 1 390 ? 9.045 -17.209 -16.769 1.00 91.31 390 TYR A O 1
ATOM 3061 N N . ALA A 1 391 ? 10.892 -18.381 -16.253 1.00 92.31 391 ALA A N 1
ATOM 3062 C CA . ALA A 1 391 ? 10.174 -19.560 -15.771 1.00 92.31 391 ALA A CA 1
ATOM 3063 C C . ALA A 1 391 ? 9.251 -19.237 -14.585 1.00 92.31 391 ALA A C 1
ATOM 3065 O O . ALA A 1 391 ? 8.111 -19.703 -14.558 1.00 92.31 391 ALA A O 1
ATOM 3066 N N . LEU A 1 392 ? 9.701 -18.411 -13.632 1.00 93.19 392 LEU A N 1
ATOM 3067 C CA . LEU A 1 392 ? 8.903 -17.995 -12.473 1.00 93.19 392 LEU A CA 1
ATOM 3068 C C . LEU A 1 392 ? 7.671 -17.171 -12.852 1.00 93.19 392 LEU A C 1
ATOM 3070 O O . LEU A 1 392 ? 6.623 -17.329 -12.225 1.00 93.19 392 LEU A O 1
ATOM 3074 N N . LEU A 1 393 ? 7.787 -16.308 -13.862 1.00 90.81 393 LEU A N 1
ATOM 3075 C CA . LEU A 1 393 ? 6.710 -15.410 -14.279 1.00 90.81 393 LEU A CA 1
ATOM 3076 C C . LEU A 1 393 ? 5.772 -16.001 -15.340 1.00 90.81 393 LEU A C 1
ATOM 3078 O O . LEU A 1 393 ? 4.681 -15.467 -15.523 1.00 90.81 393 LEU A O 1
ATOM 3082 N N . ASN A 1 394 ? 6.156 -17.102 -15.995 1.00 88.88 394 ASN A N 1
ATOM 3083 C CA . ASN A 1 394 ? 5.349 -17.769 -17.020 1.00 88.88 394 ASN A CA 1
ATOM 3084 C C . ASN A 1 394 ? 4.873 -19.156 -16.557 1.00 88.88 394 ASN A C 1
ATOM 3086 O O . ASN A 1 394 ? 3.737 -19.306 -16.107 1.00 88.88 394 ASN A O 1
ATOM 3090 N N . GLU A 1 395 ? 5.729 -20.178 -16.619 1.00 88.19 395 GLU A N 1
ATOM 3091 C CA . GLU A 1 395 ? 5.354 -21.568 -16.310 1.00 88.19 395 GLU A CA 1
ATOM 3092 C C . GLU A 1 395 ? 4.976 -21.773 -14.836 1.00 88.19 395 GLU A C 1
ATOM 3094 O O . GLU A 1 395 ? 3.997 -22.447 -14.510 1.00 88.19 395 GLU A O 1
ATOM 3099 N N . TRP A 1 396 ? 5.728 -21.146 -13.932 1.00 92.62 396 TRP A N 1
ATOM 3100 C CA . TRP A 1 396 ? 5.548 -21.241 -12.485 1.00 92.62 396 TRP A CA 1
ATOM 3101 C C . TRP A 1 396 ? 4.744 -20.070 -11.909 1.00 92.62 396 TRP A C 1
ATOM 3103 O O . TRP A 1 396 ? 4.631 -19.959 -10.687 1.00 92.62 396 TRP A O 1
ATOM 3113 N N . ALA A 1 397 ? 4.112 -19.240 -12.748 1.00 90.75 397 ALA A N 1
ATOM 3114 C CA . ALA A 1 39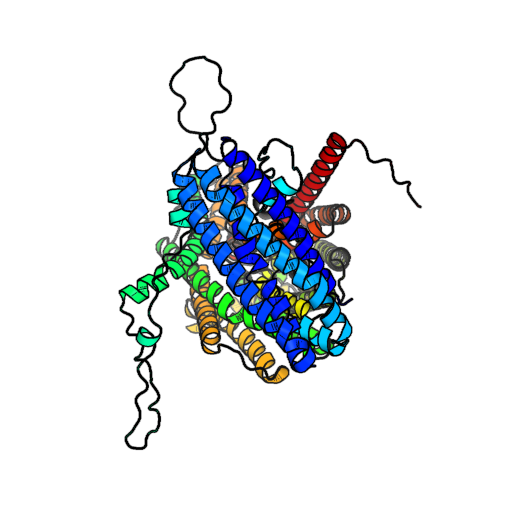7 ? 3.396 -18.035 -12.319 1.00 90.75 397 ALA A CA 1
ATOM 3115 C C . ALA A 1 397 ? 2.323 -18.317 -11.255 1.00 90.75 397 ALA A C 1
ATOM 3117 O O . ALA A 1 397 ? 2.146 -17.545 -10.313 1.00 90.75 397 ALA A O 1
ATOM 3118 N N . GLY A 1 398 ? 1.612 -19.444 -11.368 1.00 90.88 398 GLY A N 1
ATOM 3119 C CA . GLY A 1 398 ? 0.623 -19.860 -10.370 1.00 90.88 398 GLY A CA 1
ATOM 3120 C C . GLY A 1 398 ? 1.251 -20.252 -9.028 1.00 90.88 398 GLY A C 1
ATOM 3121 O O . GLY A 1 398 ? 0.724 -19.897 -7.973 1.00 90.88 398 GLY A O 1
ATOM 3122 N N . ALA A 1 399 ? 2.392 -20.948 -9.057 1.00 94.62 399 ALA A N 1
ATOM 3123 C CA . ALA A 1 399 ? 3.141 -21.313 -7.856 1.00 94.62 399 ALA A CA 1
ATOM 3124 C C . ALA A 1 399 ? 3.767 -20.079 -7.194 1.00 94.62 399 ALA A C 1
ATOM 3126 O O . ALA A 1 399 ? 3.719 -19.961 -5.971 1.00 94.62 399 ALA A O 1
ATOM 3127 N N . LEU A 1 400 ? 4.273 -19.135 -7.994 1.00 94.81 400 LEU A N 1
ATOM 3128 C CA . LEU A 1 400 ? 4.770 -17.843 -7.533 1.00 94.81 400 LEU A CA 1
ATOM 3129 C C . LEU A 1 400 ? 3.690 -17.102 -6.738 1.00 94.81 400 LEU A C 1
ATOM 3131 O O . LEU A 1 400 ? 3.909 -16.784 -5.571 1.00 94.81 400 LEU A O 1
ATOM 3135 N N . VAL A 1 401 ? 2.496 -16.910 -7.312 1.00 93.25 401 VAL A N 1
ATOM 3136 C CA . VAL A 1 401 ? 1.386 -16.227 -6.619 1.00 93.25 401 VAL A CA 1
ATOM 3137 C C . VAL A 1 401 ? 0.940 -16.981 -5.369 1.00 93.25 401 VAL A C 1
ATOM 3139 O O . VAL A 1 401 ? 0.672 -16.357 -4.343 1.00 93.25 401 VAL A O 1
ATOM 3142 N N . LEU A 1 402 ? 0.904 -18.315 -5.409 1.00 94.94 402 LEU A N 1
ATOM 3143 C CA . LEU A 1 402 ? 0.558 -19.122 -4.239 1.00 94.94 402 LEU A CA 1
ATOM 3144 C C . LEU A 1 402 ? 1.577 -18.960 -3.103 1.00 94.94 402 LEU A C 1
ATOM 3146 O O . LEU A 1 402 ? 1.178 -18.838 -1.948 1.00 94.94 402 LEU A O 1
ATOM 3150 N N . VAL A 1 403 ? 2.875 -18.954 -3.410 1.00 96.38 403 VAL A N 1
ATOM 3151 C CA . VAL A 1 403 ? 3.952 -18.792 -2.422 1.00 96.38 403 VAL A CA 1
ATOM 3152 C C . VAL A 1 403 ? 3.970 -17.373 -1.855 1.00 96.38 403 VAL A C 1
ATOM 3154 O O . VAL A 1 403 ? 4.075 -17.206 -0.639 1.00 96.38 403 VAL A O 1
ATOM 3157 N N . VAL A 1 404 ? 3.789 -16.361 -2.705 1.00 95.06 404 VAL A N 1
ATOM 3158 C CA . VAL A 1 404 ? 3.599 -14.962 -2.294 1.00 95.06 404 VAL A CA 1
ATOM 3159 C C . VAL A 1 404 ? 2.396 -14.858 -1.348 1.00 95.06 404 VAL A C 1
ATOM 3161 O O . VAL A 1 404 ? 2.528 -14.343 -0.238 1.00 95.06 404 VAL A O 1
ATOM 3164 N N . GLY A 1 405 ? 1.253 -15.439 -1.723 1.00 94.06 405 GLY A N 1
ATOM 3165 C CA . GLY A 1 405 ? 0.044 -15.454 -0.899 1.00 94.06 405 GLY A CA 1
ATOM 3166 C C . GLY A 1 405 ? 0.197 -16.236 0.404 1.00 94.06 405 GLY A C 1
ATOM 3167 O O . GLY A 1 405 ? -0.316 -15.817 1.439 1.00 94.06 405 GLY A O 1
ATOM 3168 N N . ALA A 1 406 ? 0.948 -17.339 0.404 1.00 95.75 406 ALA A N 1
ATOM 3169 C CA . ALA A 1 406 ? 1.279 -18.076 1.621 1.00 95.75 406 ALA A CA 1
ATOM 3170 C C . ALA A 1 406 ? 2.166 -17.240 2.556 1.00 95.75 406 ALA A C 1
ATOM 3172 O O . ALA A 1 406 ? 1.983 -17.282 3.774 1.00 95.75 406 ALA A O 1
ATOM 3173 N N . GLY A 1 407 ? 3.075 -16.434 1.998 1.00 95.12 407 GLY A N 1
ATOM 3174 C CA . GLY A 1 407 ? 3.850 -15.439 2.735 1.00 95.12 407 GLY A CA 1
ATOM 3175 C C . GLY A 1 407 ? 2.959 -14.390 3.406 1.00 95.12 407 GLY A C 1
ATOM 3176 O O . GLY A 1 407 ? 3.074 -14.175 4.613 1.00 95.12 407 GLY A O 1
ATOM 3177 N N . VAL A 1 408 ? 2.011 -13.803 2.666 1.00 93.56 408 VAL A N 1
ATOM 3178 C CA . VAL A 1 408 ? 1.013 -12.861 3.214 1.00 93.56 408 VAL A CA 1
ATOM 3179 C C . VAL A 1 408 ? 0.137 -13.531 4.281 1.00 93.56 408 VAL A C 1
ATOM 3181 O O . VAL A 1 408 ? -0.108 -12.951 5.337 1.00 93.56 408 VAL A O 1
ATOM 3184 N N . GLY A 1 409 ? -0.291 -14.776 4.061 1.00 93.62 409 GLY A N 1
ATOM 3185 C CA . GLY A 1 409 ? -1.035 -15.572 5.040 1.00 93.62 409 GLY A CA 1
ATOM 3186 C C . GLY A 1 409 ? -0.262 -15.791 6.339 1.00 93.62 409 GLY A C 1
ATOM 3187 O O . GLY A 1 409 ? -0.812 -15.604 7.426 1.00 93.62 409 GLY A O 1
ATOM 3188 N N . LEU A 1 410 ? 1.024 -16.142 6.252 1.00 93.88 410 LEU A N 1
ATOM 3189 C CA . LEU A 1 410 ? 1.886 -16.313 7.423 1.00 93.88 410 LEU A CA 1
ATOM 3190 C C . LEU A 1 410 ? 2.100 -14.983 8.158 1.00 93.88 410 LEU A C 1
ATOM 3192 O O . LEU A 1 410 ? 2.024 -14.938 9.386 1.00 93.88 410 LEU A O 1
ATOM 3196 N N . ALA A 1 411 ? 2.281 -13.890 7.420 1.00 91.06 411 ALA A N 1
ATOM 3197 C CA . ALA A 1 411 ? 2.355 -12.552 7.989 1.00 91.06 411 ALA A CA 1
ATOM 3198 C C . ALA A 1 411 ? 1.069 -12.157 8.730 1.00 91.06 411 ALA A C 1
ATOM 3200 O O . ALA A 1 411 ? 1.138 -11.652 9.850 1.00 91.06 411 ALA A O 1
ATOM 3201 N N . ALA A 1 412 ? -0.103 -12.442 8.157 1.00 89.44 412 ALA A N 1
ATOM 3202 C CA . ALA A 1 412 ? -1.393 -12.180 8.788 1.00 89.44 412 ALA A CA 1
ATOM 3203 C C . ALA A 1 412 ? -1.586 -13.014 10.069 1.00 89.44 412 ALA A C 1
ATOM 3205 O O . ALA A 1 412 ? -2.107 -12.506 11.065 1.00 89.44 412 ALA A O 1
ATOM 3206 N N . VAL A 1 413 ? -1.115 -14.268 10.088 1.00 91.19 413 VAL A N 1
ATOM 3207 C CA . VAL A 1 413 ? -1.089 -15.125 11.289 1.00 91.19 413 VAL A CA 1
ATOM 3208 C C . VAL A 1 413 ? -0.211 -14.520 12.380 1.00 91.19 413 VAL A C 1
ATOM 3210 O O . VAL A 1 413 ? -0.662 -14.380 13.517 1.00 91.19 413 VAL A O 1
ATOM 3213 N N . LEU A 1 414 ? 1.020 -14.123 12.052 1.00 90.25 414 LEU A N 1
ATOM 3214 C CA . LEU A 1 414 ? 1.937 -13.517 13.021 1.00 90.25 414 LEU A CA 1
ATOM 3215 C C . LEU A 1 414 ? 1.428 -12.157 13.511 1.00 90.25 414 LEU A C 1
ATOM 3217 O O . LEU A 1 414 ? 1.505 -11.876 14.705 1.00 90.25 414 LEU A O 1
ATOM 3221 N N . GLY A 1 415 ? 0.835 -11.352 12.627 1.00 87.00 415 GLY A N 1
ATOM 3222 C CA . GLY A 1 415 ? 0.157 -10.104 12.978 1.00 87.00 415 GLY A CA 1
ATOM 3223 C C . GLY A 1 415 ? -1.010 -10.335 13.939 1.00 87.00 415 GLY A C 1
ATOM 3224 O O . GLY A 1 415 ? -1.101 -9.677 14.973 1.00 87.00 415 GLY A O 1
ATOM 3225 N N . THR A 1 416 ? -1.836 -11.347 13.667 1.00 84.56 416 THR A N 1
ATOM 3226 C CA . THR A 1 416 ? -2.939 -11.762 14.546 1.00 84.56 416 THR A CA 1
ATOM 3227 C C . THR A 1 416 ? -2.427 -12.188 15.919 1.00 84.56 416 THR A C 1
ATOM 3229 O O . THR A 1 416 ? -2.927 -11.718 16.939 1.00 84.56 416 THR A O 1
ATOM 3232 N N . MET A 1 417 ? -1.398 -13.039 15.973 1.00 85.88 417 MET A N 1
ATOM 3233 C CA . MET A 1 417 ? -0.784 -13.447 17.239 1.00 85.88 417 MET A CA 1
ATOM 3234 C C . MET A 1 417 ? -0.219 -12.246 17.998 1.00 85.88 417 MET A C 1
ATOM 3236 O O . MET A 1 417 ? -0.449 -12.111 19.200 1.00 85.88 417 MET A O 1
ATOM 3240 N N . ARG A 1 418 ? 0.471 -11.339 17.301 1.00 84.31 418 ARG A N 1
ATOM 3241 C CA . ARG A 1 418 ? 1.001 -10.107 17.884 1.00 84.31 418 ARG A CA 1
ATOM 3242 C C . ARG A 1 418 ? -0.096 -9.270 18.538 1.00 84.31 418 ARG A C 1
ATOM 3244 O O . ARG A 1 418 ? 0.127 -8.791 19.646 1.00 84.31 418 ARG A O 1
ATOM 3251 N N . PHE A 1 419 ? -1.264 -9.131 17.918 1.00 78.12 419 PHE A N 1
ATOM 3252 C CA . PHE A 1 419 ? -2.378 -8.382 18.506 1.00 78.12 419 PHE A CA 1
ATOM 3253 C C . PHE A 1 419 ? -3.019 -9.083 19.694 1.00 78.12 419 PHE A C 1
ATOM 3255 O O . PHE A 1 419 ? -3.233 -8.453 20.725 1.00 78.12 419 PHE A O 1
ATOM 3262 N N . VAL A 1 420 ? -3.257 -10.391 19.588 1.00 78.62 420 VAL A N 1
ATOM 3263 C CA . VAL A 1 420 ? -3.850 -11.185 20.673 1.00 78.62 420 VAL A CA 1
ATOM 3264 C C . VAL A 1 420 ? -2.973 -11.149 21.934 1.00 78.62 420 VAL A C 1
ATOM 3266 O O . VAL A 1 420 ? -3.492 -11.096 23.052 1.00 78.62 420 VAL A O 1
ATOM 3269 N N . TYR A 1 421 ? -1.646 -11.162 21.776 1.00 81.62 421 TYR A N 1
ATOM 3270 C CA . TYR A 1 421 ? -0.700 -11.184 22.897 1.00 81.62 421 TYR A CA 1
ATOM 3271 C C . TYR A 1 421 ? -0.100 -9.819 23.268 1.00 81.62 421 TYR A C 1
ATOM 3273 O O . TYR A 1 421 ? 0.521 -9.717 24.327 1.00 81.62 421 TYR A O 1
ATOM 3281 N N . GLY A 1 422 ? -0.300 -8.776 22.457 1.00 77.62 422 GLY A N 1
ATOM 3282 C CA . GLY A 1 422 ? 0.229 -7.428 22.697 1.00 77.62 422 GLY A CA 1
ATOM 3283 C C . GLY A 1 422 ? 1.752 -7.320 22.554 1.00 77.62 422 GLY A C 1
ATOM 3284 O O . GLY A 1 422 ? 2.395 -6.615 23.327 1.00 77.62 422 GLY A O 1
ATOM 3285 N N . TRP A 1 423 ? 2.350 -8.054 21.613 1.00 84.06 423 TRP A N 1
ATOM 3286 C CA . TRP A 1 423 ? 3.806 -8.073 21.423 1.00 84.06 423 TRP A CA 1
ATOM 3287 C C . TRP A 1 423 ? 4.326 -6.859 20.630 1.00 84.06 423 TRP A C 1
ATOM 3289 O O . TRP A 1 423 ? 3.633 -6.311 19.771 1.00 84.06 423 TRP A O 1
ATOM 3299 N N . SER A 1 424 ? 5.572 -6.449 20.886 1.00 86.62 424 SER A N 1
ATOM 3300 C CA . SER A 1 424 ? 6.238 -5.383 20.123 1.00 86.62 424 SER A CA 1
ATOM 3301 C C . SER A 1 424 ? 6.549 -5.812 18.684 1.00 86.62 424 SER A C 1
ATOM 3303 O O . SER A 1 424 ? 6.640 -7.006 18.390 1.00 86.62 424 SER A O 1
ATOM 3305 N N . LEU A 1 425 ? 6.702 -4.851 17.764 1.00 86.69 425 LEU A N 1
ATOM 3306 C CA . LEU A 1 425 ? 6.958 -5.151 16.346 1.00 86.69 425 LEU A CA 1
ATOM 3307 C C . LEU A 1 425 ? 8.442 -5.428 16.070 1.00 86.69 425 LEU A C 1
ATOM 3309 O O . LEU A 1 425 ? 8.764 -6.269 15.232 1.00 86.69 425 LEU A O 1
ATOM 3313 N N . LYS A 1 426 ? 9.357 -4.770 16.793 1.00 90.75 426 LYS A N 1
ATOM 3314 C CA . LYS A 1 426 ? 10.807 -4.888 16.555 1.00 90.75 426 LYS A CA 1
ATOM 3315 C C . LYS A 1 426 ? 11.322 -6.335 16.480 1.00 90.75 426 LYS A C 1
ATOM 3317 O O . LYS A 1 426 ? 12.053 -6.628 15.534 1.00 90.75 426 LYS A O 1
ATOM 3322 N N . PRO A 1 427 ? 10.956 -7.263 17.393 1.00 90.00 427 PRO A N 1
ATOM 3323 C CA . PRO A 1 427 ? 11.432 -8.645 17.316 1.00 90.00 427 PRO A CA 1
ATOM 3324 C C . PRO A 1 427 ? 11.015 -9.343 16.020 1.00 90.00 427 PRO A C 1
ATOM 3326 O O . PRO A 1 427 ? 11.805 -10.088 15.450 1.00 90.00 427 PRO A O 1
ATOM 3329 N N . TYR A 1 428 ? 9.805 -9.065 15.529 1.00 89.12 428 TYR A N 1
ATOM 3330 C CA . TYR A 1 428 ? 9.295 -9.627 14.280 1.00 89.12 428 TYR A CA 1
ATOM 3331 C C . TYR A 1 428 ? 10.043 -9.097 13.062 1.00 89.12 428 TYR A C 1
ATOM 3333 O O . TYR A 1 428 ? 10.371 -9.879 12.170 1.00 89.12 428 TYR A O 1
ATOM 3341 N N . ILE A 1 429 ? 10.361 -7.798 13.045 1.00 90.62 429 ILE A N 1
ATOM 3342 C CA . ILE A 1 429 ? 11.186 -7.200 11.989 1.00 90.62 429 ILE A CA 1
ATOM 3343 C C . ILE A 1 429 ? 12.548 -7.890 11.957 1.00 90.62 429 ILE A C 1
ATOM 3345 O O . ILE A 1 429 ? 12.941 -8.389 10.911 1.00 90.62 429 ILE A O 1
ATOM 3349 N N . TYR A 1 430 ? 13.252 -8.012 13.086 1.00 91.94 430 TYR A N 1
ATOM 3350 C CA . TYR A 1 430 ? 14.566 -8.667 13.089 1.00 91.94 430 TYR A CA 1
ATOM 3351 C C . TYR A 1 430 ? 14.487 -10.153 12.719 1.00 91.94 430 TYR A C 1
ATOM 3353 O O . TYR A 1 430 ? 15.302 -10.630 11.930 1.00 91.94 430 TYR A O 1
ATOM 3361 N N . ALA A 1 431 ? 13.494 -10.875 13.243 1.00 92.00 431 ALA A N 1
ATOM 3362 C CA . ALA A 1 431 ? 13.319 -12.303 12.990 1.00 92.00 431 ALA A CA 1
ATOM 3363 C C . ALA A 1 431 ? 12.984 -12.626 11.525 1.00 92.00 431 ALA A C 1
ATOM 3365 O O . ALA A 1 431 ? 13.342 -13.701 11.056 1.00 92.00 431 ALA A O 1
ATOM 3366 N N . SER A 1 432 ? 12.321 -11.718 10.804 1.00 91.81 432 SER A N 1
ATOM 3367 C CA . SER A 1 432 ? 11.999 -11.888 9.380 1.00 91.81 432 SER A CA 1
ATOM 3368 C C . SER A 1 432 ? 13.072 -11.296 8.461 1.00 91.81 432 SER A C 1
ATOM 3370 O O . SER A 1 432 ? 13.465 -11.918 7.474 1.00 91.81 432 SER A O 1
ATOM 3372 N N . LEU A 1 433 ? 13.621 -10.132 8.802 1.00 92.94 433 LEU A N 1
ATOM 3373 C CA . LEU A 1 433 ? 14.569 -9.417 7.954 1.00 92.94 433 LEU A CA 1
ATOM 3374 C C . LEU A 1 433 ? 15.953 -10.074 7.910 1.00 92.94 433 LEU A C 1
ATOM 3376 O O . LEU A 1 433 ? 16.553 -10.124 6.840 1.00 92.94 433 LEU A O 1
ATOM 3380 N N . ILE A 1 434 ? 16.458 -10.617 9.025 1.00 93.06 434 ILE A N 1
ATOM 3381 C CA . ILE A 1 434 ? 17.770 -11.290 9.043 1.00 93.06 434 ILE A CA 1
ATOM 3382 C C . ILE A 1 434 ? 17.791 -12.491 8.077 1.00 93.06 434 ILE A C 1
ATOM 3384 O O . ILE A 1 434 ? 18.685 -12.533 7.228 1.00 93.06 434 ILE A O 1
ATOM 3388 N N . PRO A 1 435 ? 16.817 -13.427 8.114 1.00 94.38 435 PRO A N 1
ATOM 3389 C CA . PRO A 1 435 ? 16.713 -14.476 7.100 1.00 94.38 435 PRO A CA 1
ATOM 3390 C C . PRO A 1 435 ? 16.552 -13.936 5.678 1.00 94.38 435 PRO A C 1
ATOM 3392 O O . PRO A 1 435 ? 17.173 -14.467 4.762 1.00 94.38 435 PRO A O 1
ATOM 3395 N N . THR A 1 436 ? 15.772 -12.867 5.488 1.00 95.56 436 THR A N 1
ATOM 3396 C CA . THR A 1 436 ? 15.565 -12.252 4.165 1.00 95.56 436 THR A CA 1
ATOM 3397 C C . THR A 1 436 ? 16.884 -11.745 3.574 1.00 95.56 436 THR A C 1
ATOM 3399 O O . THR A 1 436 ? 17.210 -12.050 2.428 1.00 95.56 436 THR A O 1
ATOM 3402 N N . LEU A 1 437 ? 17.693 -11.031 4.363 1.00 96.19 437 LEU A N 1
ATOM 3403 C CA . LEU A 1 437 ? 19.012 -10.551 3.940 1.00 96.19 437 LEU A CA 1
ATOM 3404 C C . LEU A 1 437 ? 20.015 -11.697 3.762 1.00 96.19 437 LEU A C 1
ATOM 3406 O O . LEU A 1 437 ? 20.830 -11.659 2.839 1.00 96.19 437 LEU A O 1
ATOM 3410 N N . GLY A 1 438 ? 19.938 -12.735 4.599 1.00 96.12 438 GLY A N 1
ATOM 3411 C CA . GLY A 1 438 ? 20.745 -13.948 4.458 1.00 96.12 438 GLY A CA 1
ATOM 3412 C C . GLY A 1 438 ? 20.475 -14.675 3.139 1.00 96.12 438 GLY A C 1
ATOM 3413 O O . GLY A 1 438 ? 21.412 -14.979 2.405 1.00 96.12 438 GLY A O 1
ATOM 3414 N N . LEU A 1 439 ? 19.201 -14.882 2.795 1.00 96.19 439 LEU A N 1
ATOM 3415 C CA . LEU A 1 439 ? 18.780 -15.468 1.519 1.00 96.19 439 LEU A CA 1
ATOM 3416 C C . LEU A 1 439 ? 19.122 -14.567 0.328 1.00 96.19 439 LEU A C 1
ATOM 3418 O O . LEU A 1 439 ? 19.600 -15.068 -0.684 1.00 96.19 439 LEU A O 1
ATOM 3422 N N . THR A 1 440 ? 18.963 -13.249 0.470 1.00 96.50 440 THR A N 1
ATOM 3423 C CA . THR A 1 440 ? 19.368 -12.279 -0.562 1.00 96.50 440 THR A CA 1
ATOM 3424 C C . THR A 1 440 ? 20.861 -12.386 -0.844 1.00 96.50 440 THR A C 1
ATOM 3426 O O . THR A 1 440 ? 21.267 -12.434 -1.998 1.00 96.50 440 THR A O 1
ATOM 3429 N N . THR A 1 441 ? 21.683 -12.482 0.204 1.00 96.12 441 THR A N 1
ATOM 3430 C CA . THR A 1 441 ? 23.134 -12.661 0.066 1.00 96.12 441 THR A CA 1
ATOM 3431 C C . THR A 1 441 ? 23.460 -14.009 -0.571 1.00 96.12 441 THR A C 1
ATOM 3433 O O . THR A 1 441 ? 24.300 -14.073 -1.459 1.00 96.12 441 THR A O 1
ATOM 3436 N N . TYR A 1 442 ? 22.781 -15.083 -0.161 1.00 95.56 442 TYR A N 1
ATOM 3437 C CA . TYR A 1 442 ? 22.965 -16.408 -0.751 1.00 95.56 442 TYR A CA 1
ATOM 3438 C C . TYR A 1 442 ? 22.657 -16.413 -2.252 1.00 95.56 442 TYR A C 1
ATOM 3440 O O . TYR A 1 442 ? 23.481 -16.864 -3.039 1.00 95.56 442 TYR A O 1
ATOM 3448 N N . ILE A 1 443 ? 21.514 -15.868 -2.668 1.00 95.31 443 ILE A N 1
ATOM 3449 C CA . ILE A 1 443 ? 21.145 -15.766 -4.084 1.00 95.31 443 ILE A CA 1
ATOM 3450 C C . ILE A 1 443 ? 22.100 -14.833 -4.836 1.00 95.31 443 ILE A C 1
ATOM 3452 O O . ILE A 1 443 ? 22.523 -15.172 -5.932 1.00 95.31 443 ILE A O 1
ATOM 3456 N N . ALA A 1 444 ? 22.520 -13.716 -4.235 1.00 94.19 444 ALA A N 1
ATOM 3457 C CA . ALA A 1 444 ? 23.472 -12.790 -4.852 1.00 94.19 444 ALA A CA 1
ATOM 3458 C C . ALA A 1 444 ? 24.844 -13.425 -5.149 1.00 94.19 444 ALA A C 1
ATOM 3460 O O . ALA A 1 444 ? 25.564 -12.946 -6.020 1.00 94.19 444 ALA A O 1
ATOM 3461 N N . LEU A 1 445 ? 25.219 -14.484 -4.424 1.00 92.81 445 LEU A N 1
ATOM 3462 C CA . LEU A 1 445 ? 26.450 -15.243 -4.661 1.00 92.81 445 LEU A CA 1
ATOM 3463 C C . LEU A 1 445 ? 26.305 -16.302 -5.768 1.00 92.81 445 LEU A C 1
ATOM 3465 O O . LEU A 1 445 ? 27.316 -16.872 -6.175 1.00 92.81 445 LEU A O 1
ATOM 3469 N N . ASN A 1 446 ? 25.086 -16.573 -6.244 1.00 91.25 446 ASN A N 1
ATOM 3470 C CA . ASN A 1 446 ? 24.797 -17.534 -7.306 1.00 91.25 446 ASN A CA 1
ATOM 3471 C C . ASN A 1 446 ? 24.475 -16.781 -8.610 1.00 91.25 446 ASN A C 1
ATOM 3473 O O . ASN A 1 446 ? 23.369 -16.250 -8.718 1.00 91.25 446 ASN A O 1
ATOM 3477 N N . PRO A 1 447 ? 25.389 -16.754 -9.602 1.00 85.25 447 PRO A N 1
ATOM 3478 C CA . PRO A 1 447 ? 25.235 -15.958 -10.824 1.00 85.25 447 PRO A CA 1
ATOM 3479 C C . PRO A 1 447 ? 23.938 -16.219 -11.592 1.00 85.25 447 PRO A C 1
ATOM 3481 O O . PRO A 1 447 ? 23.356 -15.291 -12.130 1.00 85.25 447 PRO A O 1
ATOM 3484 N N . ASP A 1 448 ? 23.444 -17.456 -11.591 1.00 84.00 448 ASP A N 1
ATOM 3485 C CA . ASP A 1 448 ? 22.242 -17.796 -12.356 1.00 84.00 448 ASP A CA 1
ATOM 3486 C C . ASP A 1 448 ? 20.946 -17.286 -11.697 1.00 84.00 448 ASP A C 1
ATOM 3488 O O . ASP A 1 448 ? 19.900 -17.227 -12.337 1.00 84.00 448 ASP A O 1
ATOM 3492 N N . LEU A 1 449 ? 20.983 -16.935 -10.405 1.00 88.62 449 LEU A N 1
ATOM 3493 C CA . LEU A 1 449 ? 19.803 -16.536 -9.630 1.00 88.62 449 LEU A CA 1
ATOM 3494 C C . LEU A 1 449 ? 19.764 -15.037 -9.310 1.00 88.62 449 LEU A C 1
ATOM 3496 O O . LEU A 1 449 ? 18.763 -14.568 -8.761 1.00 88.62 449 LEU A O 1
ATOM 3500 N N . THR A 1 450 ? 20.819 -14.281 -9.630 1.00 90.81 450 THR A N 1
ATOM 3501 C CA . THR A 1 450 ? 20.927 -12.851 -9.292 1.00 90.81 450 THR A CA 1
ATOM 3502 C C . THR A 1 450 ? 19.774 -12.033 -9.857 1.00 90.81 450 THR A C 1
ATOM 3504 O O . THR A 1 450 ? 19.249 -11.166 -9.159 1.00 90.81 450 THR A O 1
ATOM 3507 N N . GLU A 1 451 ? 19.323 -12.377 -11.061 1.00 89.88 451 GLU A N 1
ATOM 3508 C CA . GLU A 1 451 ? 18.263 -11.675 -11.799 1.00 89.88 451 GLU A CA 1
ATOM 3509 C C . GLU A 1 451 ? 16.873 -11.836 -11.171 1.00 89.88 451 GLU A C 1
ATOM 3511 O O . GLU A 1 451 ? 15.950 -11.072 -11.441 1.00 89.88 451 GLU A O 1
ATOM 3516 N N . ILE A 1 452 ? 16.707 -12.803 -10.265 1.00 92.94 452 ILE A N 1
ATOM 3517 C CA . ILE A 1 452 ? 15.441 -13.023 -9.560 1.00 92.94 452 ILE A CA 1
ATOM 3518 C C . ILE A 1 452 ? 15.316 -12.103 -8.339 1.00 92.94 452 ILE A C 1
ATOM 3520 O O . ILE A 1 452 ? 14.212 -11.879 -7.841 1.00 92.94 452 ILE A O 1
ATOM 3524 N N . LEU A 1 453 ? 16.421 -11.536 -7.839 1.00 94.31 453 LEU A N 1
ATOM 3525 C CA . LEU A 1 453 ? 16.390 -10.687 -6.646 1.00 94.31 453 LEU A CA 1
ATOM 3526 C C . LEU A 1 453 ? 15.511 -9.450 -6.836 1.00 94.31 453 LEU A C 1
ATOM 3528 O O . LEU A 1 453 ? 14.785 -9.094 -5.906 1.00 94.31 453 LEU A O 1
ATOM 3532 N N . GLY A 1 454 ? 15.543 -8.827 -8.019 1.00 92.88 454 GLY A N 1
ATOM 3533 C CA . GLY A 1 454 ? 14.672 -7.697 -8.347 1.00 92.88 454 GLY A CA 1
ATOM 3534 C C . GLY A 1 454 ? 13.197 -8.073 -8.198 1.00 92.88 454 GLY A C 1
ATOM 3535 O O . GLY A 1 454 ? 12.466 -7.427 -7.447 1.00 92.88 454 GLY A O 1
ATOM 3536 N N . LEU A 1 455 ? 12.790 -9.188 -8.815 1.00 93.12 455 LEU A N 1
ATOM 3537 C CA . LEU A 1 455 ? 11.433 -9.726 -8.706 1.00 93.12 455 LEU A CA 1
ATOM 3538 C C . LEU A 1 455 ? 11.054 -10.070 -7.260 1.00 93.12 455 LEU A C 1
ATOM 3540 O O . LEU A 1 455 ? 9.956 -9.735 -6.816 1.00 93.12 455 LEU A O 1
ATOM 3544 N N . ALA A 1 456 ? 11.931 -10.761 -6.529 1.00 95.06 456 ALA A N 1
ATOM 3545 C CA . ALA A 1 456 ? 11.640 -11.229 -5.178 1.00 95.06 456 ALA A CA 1
ATOM 3546 C C . ALA A 1 456 ? 11.326 -10.064 -4.234 1.00 95.06 456 ALA A C 1
ATOM 3548 O O . ALA A 1 456 ? 10.346 -10.127 -3.492 1.00 95.06 456 ALA A O 1
ATOM 3549 N N . TRP A 1 457 ? 12.125 -8.995 -4.286 1.00 94.00 457 TRP A N 1
ATOM 3550 C CA . TRP A 1 457 ? 11.911 -7.809 -3.460 1.00 94.00 457 TRP A CA 1
ATOM 3551 C C . TRP A 1 457 ? 10.742 -6.946 -3.945 1.00 94.00 457 TRP A C 1
ATOM 3553 O O . TRP A 1 457 ? 9.984 -6.447 -3.111 1.00 94.00 457 TRP A O 1
ATOM 3563 N N . ASP A 1 458 ? 10.528 -6.827 -5.258 1.00 92.81 458 ASP A N 1
ATOM 3564 C CA . ASP A 1 458 ? 9.355 -6.137 -5.804 1.00 92.81 458 ASP A CA 1
ATOM 3565 C C . ASP A 1 458 ? 8.050 -6.856 -5.418 1.00 92.81 458 ASP A C 1
ATOM 3567 O O . ASP A 1 458 ? 7.073 -6.191 -5.080 1.00 92.81 458 ASP A O 1
ATOM 3571 N N . CYS A 1 459 ? 8.028 -8.195 -5.350 1.00 91.44 459 CYS A N 1
ATOM 3572 C CA . CYS A 1 459 ? 6.863 -8.953 -4.873 1.00 91.44 459 CYS A CA 1
ATOM 3573 C C . CYS A 1 459 ? 6.448 -8.555 -3.451 1.00 91.44 459 CYS A C 1
ATOM 3575 O O . CYS A 1 459 ? 5.255 -8.501 -3.167 1.00 91.44 459 CYS A O 1
ATOM 3577 N N . GLY A 1 460 ? 7.404 -8.247 -2.569 1.00 89.62 460 GLY A N 1
ATOM 3578 C CA . GLY A 1 460 ? 7.099 -7.752 -1.225 1.00 89.62 460 GLY A CA 1
ATOM 3579 C C . GLY A 1 460 ? 6.415 -6.383 -1.229 1.00 89.62 460 GLY A C 1
ATOM 3580 O O . GLY A 1 460 ? 5.557 -6.124 -0.392 1.00 89.62 460 GLY A O 1
ATOM 3581 N N . ALA A 1 461 ? 6.756 -5.513 -2.180 1.00 87.88 461 ALA A N 1
ATOM 3582 C CA . ALA A 1 461 ? 6.083 -4.228 -2.360 1.00 87.88 461 ALA A CA 1
ATOM 3583 C C . ALA A 1 461 ? 4.688 -4.405 -2.992 1.00 87.88 461 ALA A C 1
ATOM 3585 O O . ALA A 1 461 ? 3.729 -3.742 -2.620 1.00 87.88 461 ALA A O 1
ATOM 3586 N N . VAL A 1 462 ? 4.545 -5.332 -3.936 1.00 88.88 462 VAL A N 1
ATOM 3587 C CA . VAL A 1 462 ? 3.294 -5.560 -4.677 1.00 88.88 462 VAL A CA 1
ATOM 3588 C C . VAL A 1 462 ? 2.182 -6.140 -3.786 1.00 88.88 462 VAL A C 1
ATOM 3590 O O . VAL A 1 462 ? 1.003 -5.898 -4.042 1.00 88.88 462 VAL A O 1
ATOM 3593 N N . THR A 1 463 ? 2.519 -6.882 -2.725 1.00 87.81 463 THR A N 1
ATOM 3594 C CA . THR A 1 463 ? 1.530 -7.513 -1.830 1.00 87.81 463 THR A CA 1
ATOM 3595 C C . THR A 1 463 ? 0.827 -6.555 -0.877 1.00 87.81 463 THR A C 1
ATOM 3597 O O . THR A 1 463 ? -0.138 -6.956 -0.232 1.00 87.81 463 THR A O 1
ATOM 3600 N N . THR A 1 464 ? 1.259 -5.300 -0.769 1.00 82.56 464 THR A N 1
ATOM 3601 C CA . THR A 1 464 ? 0.667 -4.299 0.135 1.00 82.56 464 THR A CA 1
ATOM 3602 C C . THR A 1 464 ? -0.319 -3.362 -0.568 1.00 82.56 464 THR A C 1
ATOM 3604 O O . THR A 1 464 ? -0.458 -2.198 -0.201 1.00 82.56 464 THR A O 1
ATOM 3607 N N . GLY A 1 465 ? -1.027 -3.881 -1.569 1.00 80.50 465 GLY A N 1
ATOM 3608 C CA . GLY A 1 465 ? -1.917 -3.098 -2.415 1.00 80.50 465 GLY A CA 1
ATOM 3609 C C . GLY A 1 465 ? -3.314 -2.801 -1.834 1.00 80.50 465 GLY A C 1
ATOM 3610 O O . GLY A 1 465 ? -3.607 -3.069 -0.657 1.00 80.50 465 GLY A O 1
ATOM 3611 N N . PRO A 1 466 ? -4.203 -2.207 -2.660 1.00 78.25 466 PRO A N 1
ATOM 3612 C CA . PRO A 1 466 ? -5.539 -1.722 -2.286 1.00 78.25 466 PRO A CA 1
ATOM 3613 C C . PRO A 1 466 ? -6.497 -2.777 -1.727 1.00 78.25 466 PRO A C 1
ATOM 3615 O O . PRO A 1 466 ? -7.490 -2.397 -1.104 1.00 78.25 466 PRO A O 1
ATOM 3618 N N . VAL A 1 467 ? -6.252 -4.073 -1.948 1.00 87.00 467 VAL A N 1
ATOM 3619 C CA . VAL A 1 467 ? -7.089 -5.138 -1.370 1.00 87.00 467 VAL A CA 1
ATOM 3620 C C . VAL A 1 467 ? -6.512 -5.632 -0.069 1.00 87.00 467 VAL A C 1
ATOM 3622 O O . VAL A 1 467 ? -7.234 -5.760 0.925 1.00 87.00 467 VAL A O 1
ATOM 3625 N N . THR A 1 468 ? -5.209 -5.884 -0.072 1.00 86.31 468 THR A N 1
ATOM 3626 C CA . THR A 1 468 ? -4.549 -6.546 1.042 1.00 86.31 468 THR A CA 1
ATOM 3627 C C . THR A 1 468 ? -4.560 -5.700 2.296 1.00 86.31 468 THR A C 1
ATOM 3629 O O . THR A 1 468 ? -4.993 -6.177 3.347 1.00 86.31 468 THR A O 1
ATOM 3632 N N . VAL A 1 469 ? -4.166 -4.432 2.193 1.00 81.69 469 VAL A N 1
ATOM 3633 C CA . VAL A 1 469 ? -4.041 -3.566 3.369 1.00 81.69 469 VAL A CA 1
ATOM 3634 C C . VAL A 1 469 ? -5.389 -3.341 4.058 1.00 81.69 469 VAL A C 1
ATOM 3636 O O . VAL A 1 469 ? -5.478 -3.661 5.245 1.00 81.69 469 VAL A O 1
ATOM 3639 N N . PRO A 1 470 ? -6.463 -2.877 3.384 1.00 80.31 470 PRO A N 1
ATOM 3640 C CA . PRO A 1 470 ? -7.726 -2.635 4.073 1.00 80.31 470 PRO A CA 1
ATOM 3641 C C . PRO A 1 470 ? -8.342 -3.911 4.646 1.00 80.31 470 PRO A C 1
ATOM 3643 O O . PRO A 1 470 ? -8.856 -3.891 5.760 1.00 80.31 470 PRO A O 1
ATOM 3646 N N . LEU A 1 471 ? -8.271 -5.035 3.926 1.00 85.00 471 LEU A N 1
ATOM 3647 C CA . LEU A 1 471 ? -8.912 -6.270 4.367 1.00 85.00 471 LEU A CA 1
ATOM 3648 C C . LEU A 1 471 ? -8.169 -6.911 5.548 1.00 85.00 471 LEU A C 1
ATOM 3650 O O . LEU A 1 471 ? -8.803 -7.269 6.541 1.00 85.00 471 LEU A O 1
ATOM 3654 N N . VAL A 1 472 ? -6.838 -6.990 5.495 1.00 81.56 472 VAL A N 1
ATOM 3655 C CA . VAL A 1 472 ? -6.022 -7.519 6.601 1.00 81.56 472 VAL A CA 1
ATOM 3656 C C . VAL A 1 472 ? -6.078 -6.597 7.823 1.00 81.56 472 VAL A C 1
ATOM 3658 O O . VAL A 1 472 ? -6.182 -7.088 8.948 1.00 81.56 472 VAL A O 1
ATOM 3661 N N . LEU A 1 473 ? -6.087 -5.274 7.625 1.00 76.88 473 LEU A N 1
ATOM 3662 C CA . LEU A 1 473 ? -6.261 -4.305 8.708 1.00 76.88 473 LEU A CA 1
ATOM 3663 C C . LEU A 1 473 ? -7.644 -4.432 9.358 1.00 76.88 473 LEU A C 1
ATOM 3665 O O . LEU A 1 473 ? -7.732 -4.511 10.578 1.00 76.88 473 LEU A O 1
ATOM 3669 N N . SER A 1 474 ? -8.711 -4.509 8.558 1.00 82.06 474 SER A N 1
ATOM 3670 C CA . SER A 1 474 ? -10.089 -4.651 9.050 1.00 82.06 474 SER A CA 1
ATOM 3671 C C . SER A 1 474 ? -10.289 -5.940 9.860 1.00 82.06 474 SER A C 1
ATOM 3673 O O . SER A 1 474 ? -10.899 -5.925 10.930 1.00 82.06 474 SER A O 1
ATOM 3675 N N . LEU A 1 475 ? -9.673 -7.043 9.417 1.00 84.75 475 LEU A N 1
ATOM 3676 C CA . LEU A 1 475 ? -9.604 -8.292 10.169 1.00 84.75 475 LEU A CA 1
ATOM 3677 C C . LEU A 1 475 ? -8.838 -8.106 11.485 1.00 84.75 475 LEU A C 1
ATOM 3679 O O . LEU A 1 475 ? -9.303 -8.549 12.532 1.00 84.75 475 LEU A O 1
ATOM 3683 N N . GLY A 1 476 ? -7.675 -7.453 11.434 1.00 77.75 476 GLY A N 1
ATOM 3684 C CA . GLY A 1 476 ? -6.843 -7.161 12.599 1.00 77.75 476 GLY A CA 1
ATOM 3685 C C . GLY A 1 476 ? -7.580 -6.352 13.666 1.00 77.75 476 GLY A C 1
ATOM 3686 O O . GLY A 1 476 ? -7.586 -6.749 14.830 1.00 77.75 476 GLY A O 1
ATOM 3687 N N . ILE A 1 477 ? -8.268 -5.283 13.254 1.00 76.00 477 ILE A N 1
ATOM 3688 C CA . ILE A 1 477 ? -9.123 -4.446 14.109 1.00 76.00 477 ILE A CA 1
ATOM 3689 C C . ILE A 1 477 ? -10.256 -5.283 14.712 1.00 76.00 477 ILE A C 1
ATOM 3691 O O . ILE A 1 477 ? -10.465 -5.241 15.925 1.00 76.00 477 ILE A O 1
ATOM 3695 N N . GLY A 1 478 ? -10.940 -6.097 13.900 1.00 80.31 478 GLY A N 1
ATOM 3696 C CA . GLY A 1 478 ? -11.982 -7.006 14.377 1.00 80.31 478 GLY A CA 1
ATOM 3697 C C . GLY A 1 478 ? -11.463 -7.960 15.459 1.00 80.31 478 GLY A C 1
ATOM 3698 O O . GLY A 1 478 ? -12.047 -8.044 16.540 1.00 80.31 478 GLY A O 1
ATOM 3699 N N . ILE A 1 479 ? -10.318 -8.610 15.228 1.00 81.56 479 ILE A N 1
ATOM 3700 C CA . ILE A 1 479 ? -9.715 -9.538 16.200 1.00 81.56 479 ILE A CA 1
ATOM 3701 C C . ILE A 1 479 ? -9.290 -8.804 17.472 1.00 81.56 479 ILE A C 1
ATOM 3703 O O . ILE A 1 479 ? -9.554 -9.291 18.572 1.00 81.56 479 ILE A O 1
ATOM 3707 N N . ALA A 1 480 ? -8.659 -7.637 17.341 1.00 76.06 480 ALA A N 1
ATOM 3708 C CA . ALA A 1 480 ? -8.246 -6.830 18.481 1.00 76.06 480 ALA A CA 1
ATOM 3709 C C . ALA A 1 480 ? -9.454 -6.450 19.350 1.00 76.06 480 ALA A C 1
ATOM 3711 O O . ALA A 1 480 ? -9.411 -6.660 20.563 1.00 76.06 480 ALA A O 1
ATOM 3712 N N . SER A 1 481 ? -10.551 -5.999 18.730 1.00 77.06 481 SER A N 1
ATOM 3713 C CA . SER A 1 481 ? -11.794 -5.625 19.419 1.00 77.06 481 SER A CA 1
ATOM 3714 C C . SER A 1 481 ? -12.477 -6.801 20.129 1.00 77.06 481 SER A C 1
ATOM 3716 O O . SER A 1 481 ? -13.061 -6.631 21.199 1.00 77.06 481 SER A O 1
ATOM 3718 N N . ALA A 1 482 ? -12.341 -8.019 19.597 1.00 79.31 482 ALA A N 1
ATOM 3719 C CA . ALA A 1 482 ? -12.880 -9.227 20.212 1.00 79.31 482 ALA A CA 1
ATOM 3720 C C . ALA A 1 482 ? -12.071 -9.713 21.429 1.00 79.31 482 ALA A C 1
ATOM 3722 O O . ALA A 1 482 ? -12.552 -10.560 22.187 1.00 79.31 482 ALA A O 1
ATOM 3723 N N . THR A 1 483 ? -10.851 -9.206 21.633 1.00 69.69 483 THR A N 1
ATOM 3724 C CA . THR A 1 483 ? -9.980 -9.598 22.748 1.00 69.69 483 THR A CA 1
ATOM 3725 C C . THR A 1 483 ? -9.965 -8.542 23.859 1.00 69.69 483 THR A C 1
ATOM 3727 O O . THR A 1 483 ? -9.743 -7.361 23.624 1.00 69.69 483 THR A O 1
ATOM 3730 N N . SER A 1 484 ? -10.117 -8.969 25.121 1.00 52.38 484 SER A N 1
ATOM 3731 C CA . SER A 1 484 ? -10.169 -8.103 26.324 1.00 52.38 484 SER A CA 1
ATOM 3732 C C . SER A 1 484 ? -8.909 -7.244 26.589 1.00 52.38 484 SER A C 1
ATOM 3734 O O . SER A 1 484 ? -8.866 -6.516 27.579 1.00 52.38 484 SER A O 1
ATOM 3736 N N . LYS A 1 485 ? -7.869 -7.333 25.750 1.00 56.00 485 LYS A N 1
ATOM 3737 C CA . LYS A 1 485 ? -6.609 -6.576 25.866 1.00 56.00 485 LYS A CA 1
ATOM 3738 C C . LYS A 1 485 ? -6.485 -5.439 24.834 1.00 56.00 485 LYS A C 1
ATOM 3740 O O . LYS A 1 485 ? -5.432 -4.816 24.758 1.00 56.00 485 LYS A O 1
ATOM 3745 N N . GLY A 1 486 ? -7.547 -5.153 24.076 1.00 44.25 486 GLY A N 1
ATOM 3746 C CA . GLY A 1 486 ? -7.584 -4.232 22.931 1.00 44.25 486 GLY A CA 1
ATOM 3747 C C . GLY A 1 486 ? -7.452 -2.723 23.200 1.00 44.25 486 GLY A C 1
ATOM 3748 O O . GLY A 1 486 ? -7.715 -1.949 22.289 1.00 44.25 486 GLY A O 1
ATOM 3749 N N . ASN A 1 487 ? -7.020 -2.280 24.387 1.00 46.75 487 ASN A N 1
ATOM 3750 C CA . ASN A 1 487 ? -6.835 -0.847 24.687 1.00 46.75 487 ASN A CA 1
ATOM 3751 C C . ASN A 1 487 ? -5.452 -0.295 24.287 1.00 46.75 487 ASN A C 1
ATOM 3753 O O . ASN A 1 487 ? -5.115 0.831 24.648 1.00 46.75 487 ASN A O 1
ATOM 3757 N N . SER A 1 488 ? -4.619 -1.055 23.567 1.00 51.94 488 SER A N 1
ATOM 3758 C CA . SER A 1 488 ? -3.390 -0.491 23.005 1.00 51.94 488 SER A CA 1
ATOM 3759 C C . SER A 1 488 ? -3.715 0.294 21.730 1.00 51.94 488 SER A C 1
ATOM 3761 O O . SER A 1 488 ? -4.239 -0.248 20.759 1.00 51.94 488 SER A O 1
ATOM 3763 N N . SER A 1 489 ? -3.350 1.577 21.717 1.00 50.56 489 SER A N 1
ATOM 3764 C CA . SER A 1 489 ? -3.525 2.527 20.604 1.00 50.56 489 SER A CA 1
ATOM 3765 C C . SER A 1 489 ? -2.840 2.108 19.286 1.00 50.56 489 SER A C 1
ATOM 3767 O O . SER A 1 489 ? -3.018 2.749 18.257 1.00 50.56 489 SER A O 1
ATOM 3769 N N . MET A 1 490 ? -2.081 1.005 19.298 1.00 57.81 490 MET A N 1
ATOM 3770 C CA . MET A 1 490 ? -1.242 0.513 18.198 1.00 57.81 490 MET A CA 1
ATOM 3771 C C . MET A 1 490 ? -1.753 -0.791 17.560 1.00 57.81 490 MET A C 1
ATOM 3773 O O . MET A 1 490 ? -1.045 -1.399 16.756 1.00 57.81 490 MET A O 1
ATOM 3777 N N . SER A 1 491 ? -2.963 -1.241 17.905 1.00 58.22 491 SER A N 1
ATOM 3778 C CA . SER A 1 491 ? -3.536 -2.538 17.506 1.00 58.22 491 SER A CA 1
ATOM 3779 C C . SER A 1 491 ? -3.814 -2.716 16.001 1.00 58.22 491 SER A C 1
ATOM 3781 O O . SER A 1 491 ? -4.229 -3.797 15.602 1.00 58.22 491 SER A O 1
ATOM 3783 N N . GLY A 1 492 ? -3.551 -1.706 15.159 1.00 61.66 492 GLY A N 1
ATOM 3784 C CA . GLY A 1 492 ? -3.656 -1.793 13.693 1.00 61.66 492 GLY A CA 1
ATOM 3785 C C . GLY A 1 492 ? -2.323 -1.808 12.928 1.00 61.66 492 GLY A C 1
ATOM 3786 O O . GLY A 1 492 ? -2.284 -2.271 11.792 1.00 61.66 492 GLY A O 1
ATOM 3787 N N . PHE A 1 493 ? -1.220 -1.349 13.528 1.00 69.69 493 PHE A N 1
ATOM 3788 C CA . PHE A 1 493 ? 0.060 -1.177 12.821 1.00 69.69 493 PHE A CA 1
ATOM 3789 C C . PHE A 1 493 ? 0.953 -2.410 12.934 1.00 69.69 493 PHE A C 1
ATOM 3791 O O . PHE A 1 493 ? 0.949 -3.064 13.971 1.00 69.69 493 PHE A O 1
ATOM 3798 N N . GLY A 1 494 ? 1.768 -2.705 11.925 1.00 72.12 494 GLY A N 1
ATOM 3799 C CA . GLY A 1 494 ? 2.829 -3.711 11.890 1.00 72.12 494 GLY A CA 1
ATOM 3800 C C . GLY A 1 494 ? 2.496 -4.973 11.096 1.00 72.12 494 GLY A C 1
ATOM 3801 O O . GLY A 1 494 ? 3.400 -5.745 10.782 1.00 72.12 494 GLY A O 1
ATOM 3802 N N . ILE A 1 495 ? 1.225 -5.206 10.745 1.00 76.19 495 ILE A N 1
ATOM 3803 C CA . ILE A 1 495 ? 0.861 -6.354 9.894 1.00 76.19 495 ILE A CA 1
ATOM 3804 C C . ILE A 1 495 ? 1.321 -6.121 8.457 1.00 76.19 495 ILE A C 1
ATOM 3806 O O . ILE A 1 495 ? 1.808 -7.048 7.815 1.00 76.19 495 ILE A O 1
ATOM 3810 N N . VAL A 1 496 ? 1.179 -4.885 7.969 1.00 82.06 496 VAL A N 1
ATOM 3811 C CA . VAL A 1 496 ? 1.508 -4.503 6.589 1.00 82.06 496 VAL A CA 1
ATOM 3812 C C . VAL A 1 496 ? 2.995 -4.731 6.323 1.00 82.06 496 VAL A C 1
ATOM 3814 O O . VAL A 1 496 ? 3.358 -5.341 5.324 1.00 82.06 496 VAL A O 1
ATOM 3817 N N . THR A 1 497 ? 3.847 -4.358 7.280 1.00 83.94 497 THR A N 1
ATOM 3818 C CA . THR A 1 497 ? 5.286 -4.658 7.261 1.00 83.94 497 THR A CA 1
ATOM 3819 C C . THR A 1 497 ? 5.594 -6.148 7.096 1.00 83.94 497 THR A C 1
ATOM 3821 O O . THR A 1 497 ? 6.466 -6.543 6.328 1.00 83.94 497 THR A O 1
ATOM 3824 N N . LEU A 1 498 ? 4.910 -7.014 7.845 1.00 85.25 498 LEU A N 1
ATOM 3825 C CA . LEU A 1 498 ? 5.169 -8.451 7.761 1.00 85.25 498 LEU A CA 1
ATOM 3826 C C . LEU A 1 498 ? 4.654 -9.016 6.434 1.00 85.25 498 LEU A C 1
ATOM 3828 O O . LEU A 1 498 ? 5.279 -9.911 5.866 1.00 85.25 498 LEU A O 1
ATOM 3832 N N . ALA A 1 499 ? 3.555 -8.462 5.919 1.00 86.25 499 ALA A N 1
ATOM 3833 C CA . ALA A 1 499 ? 2.964 -8.856 4.647 1.00 86.25 499 ALA A CA 1
ATOM 3834 C C . ALA A 1 499 ? 3.853 -8.536 3.434 1.00 86.25 499 ALA A C 1
ATOM 3836 O O . ALA A 1 499 ? 3.593 -9.087 2.368 1.00 86.25 499 ALA A O 1
ATOM 3837 N N . SER A 1 500 ? 4.907 -7.724 3.584 1.00 88.81 500 SER A N 1
ATOM 3838 C CA . SER A 1 500 ? 5.911 -7.496 2.540 1.00 88.81 500 SER A CA 1
ATOM 3839 C C . SER A 1 500 ? 7.147 -8.390 2.677 1.00 88.81 500 SER A C 1
ATOM 3841 O O . SER A 1 500 ? 7.631 -8.899 1.675 1.00 88.81 500 SER A O 1
ATOM 3843 N N . LEU A 1 501 ? 7.641 -8.674 3.890 1.00 91.75 501 LEU A N 1
ATOM 3844 C CA . LEU A 1 501 ? 8.882 -9.451 4.081 1.00 91.75 501 LEU A CA 1
ATOM 3845 C C . LEU A 1 501 ? 8.737 -10.956 3.794 1.00 91.75 501 LEU A C 1
ATOM 3847 O O . LEU A 1 501 ? 9.621 -11.567 3.192 1.00 91.75 501 LEU A O 1
ATOM 3851 N N . PHE A 1 502 ? 7.631 -11.574 4.212 1.00 94.44 502 PHE A N 1
ATOM 3852 C CA . PHE A 1 502 ? 7.425 -13.016 4.021 1.00 94.44 502 PHE A CA 1
ATOM 3853 C C . PHE A 1 502 ? 7.276 -13.441 2.552 1.00 94.44 502 PHE A C 1
ATOM 3855 O O . PHE A 1 502 ? 7.846 -14.475 2.193 1.00 94.44 502 PHE A O 1
ATOM 3862 N N . PRO A 1 503 ? 6.578 -12.684 1.683 1.00 94.44 503 PRO A N 1
ATOM 3863 C CA . PRO A 1 503 ? 6.590 -12.945 0.248 1.00 94.44 503 PRO A CA 1
ATOM 3864 C C . PRO A 1 503 ? 7.989 -12.993 -0.359 1.00 94.44 503 PRO A C 1
ATOM 3866 O O . PRO A 1 503 ? 8.271 -13.913 -1.116 1.00 94.44 503 PRO A O 1
ATOM 3869 N N . ILE A 1 504 ? 8.886 -12.078 0.024 1.00 95.50 504 ILE A N 1
ATOM 3870 C CA . ILE A 1 504 ? 10.266 -12.028 -0.493 1.00 95.50 504 ILE A CA 1
ATOM 3871 C C . ILE A 1 504 ? 10.989 -13.334 -0.158 1.00 95.50 504 ILE A C 1
ATOM 3873 O O . ILE A 1 504 ? 11.571 -13.972 -1.035 1.00 95.50 504 ILE A O 1
ATOM 3877 N N . ILE A 1 505 ? 10.897 -13.781 1.101 1.00 96.56 505 ILE A N 1
ATOM 3878 C CA . ILE A 1 505 ? 11.433 -15.079 1.538 1.00 96.56 505 ILE A CA 1
ATOM 3879 C C . ILE A 1 505 ? 10.835 -16.211 0.699 1.00 96.56 505 ILE A C 1
ATOM 3881 O O . ILE A 1 505 ? 11.572 -17.066 0.213 1.00 96.56 505 ILE A O 1
ATOM 3885 N N . GLY A 1 506 ? 9.514 -16.209 0.508 1.00 96.44 506 GLY A N 1
ATOM 3886 C CA . GLY A 1 506 ? 8.810 -17.206 -0.291 1.00 96.44 506 GLY A CA 1
ATOM 3887 C C . GLY A 1 506 ? 9.335 -17.291 -1.724 1.00 96.44 506 GLY A C 1
ATOM 3888 O O . GLY A 1 506 ? 9.705 -18.377 -2.166 1.00 96.44 506 GLY A O 1
ATOM 3889 N N . VAL A 1 507 ? 9.427 -16.162 -2.431 1.00 96.50 507 VAL A N 1
ATOM 3890 C CA . VAL A 1 507 ? 9.927 -16.112 -3.814 1.00 96.50 507 VAL A CA 1
ATOM 3891 C C . VAL A 1 507 ? 11.374 -16.594 -3.888 1.00 96.50 507 VAL A C 1
ATOM 3893 O O . VAL A 1 507 ? 11.696 -17.417 -4.742 1.00 96.50 507 VAL A O 1
ATOM 3896 N N . MET A 1 508 ? 12.239 -16.170 -2.963 1.00 96.88 508 MET A N 1
ATOM 3897 C CA . MET A 1 508 ? 13.632 -16.631 -2.914 1.00 96.88 508 MET A CA 1
ATOM 3898 C C . MET A 1 508 ? 13.736 -18.145 -2.678 1.00 96.88 508 MET A C 1
ATOM 3900 O O . MET A 1 508 ? 14.515 -18.819 -3.347 1.00 96.88 508 MET A O 1
ATOM 3904 N N . LEU A 1 509 ? 12.927 -18.706 -1.775 1.00 96.88 509 LEU A N 1
ATOM 3905 C CA . LEU A 1 509 ? 12.888 -20.152 -1.538 1.00 96.88 509 LEU A CA 1
ATOM 3906 C C . LEU A 1 509 ? 12.346 -20.917 -2.750 1.00 96.88 509 LEU A C 1
ATOM 3908 O O . LEU A 1 509 ? 12.918 -21.939 -3.121 1.00 96.88 509 LEU A O 1
ATOM 3912 N N . LEU A 1 510 ? 11.288 -20.416 -3.393 1.00 96.44 510 LEU A N 1
ATOM 3913 C CA . LEU A 1 510 ? 10.758 -20.999 -4.627 1.00 96.44 510 LEU A CA 1
ATOM 3914 C C . LEU A 1 510 ? 11.818 -20.998 -5.731 1.00 96.44 510 LEU A C 1
ATOM 3916 O O . LEU A 1 510 ? 11.969 -21.995 -6.424 1.00 96.44 510 LEU A O 1
ATOM 3920 N N . SER A 1 511 ? 12.591 -19.922 -5.849 1.00 94.75 511 SER A N 1
ATOM 3921 C CA . SER A 1 511 ? 13.662 -19.794 -6.843 1.00 94.75 511 SER A CA 1
ATOM 3922 C C . SER A 1 511 ? 14.741 -20.860 -6.665 1.00 94.75 511 SER A C 1
ATOM 3924 O O . SER A 1 511 ? 15.175 -21.469 -7.637 1.00 94.75 511 SER A O 1
ATOM 3926 N N . ILE A 1 512 ? 15.129 -21.133 -5.414 1.00 95.00 512 ILE A N 1
ATOM 3927 C CA . ILE A 1 512 ? 16.078 -22.202 -5.071 1.00 95.00 512 ILE A CA 1
ATOM 3928 C C . ILE A 1 512 ? 15.491 -23.582 -5.402 1.00 95.00 512 ILE A C 1
ATOM 3930 O O . ILE A 1 512 ? 16.205 -24.471 -5.859 1.00 95.00 512 ILE A O 1
ATOM 3934 N N . VAL A 1 513 ? 14.186 -23.779 -5.188 1.00 95.25 513 VAL A N 1
ATOM 3935 C CA . VAL A 1 513 ? 13.513 -25.029 -5.565 1.00 95.25 513 VAL A CA 1
ATOM 3936 C C . VAL A 1 513 ? 13.502 -25.193 -7.083 1.00 95.25 513 VAL A C 1
ATOM 3938 O O . VAL A 1 513 ? 13.935 -26.234 -7.567 1.00 95.25 513 VAL A O 1
ATOM 3941 N N . VAL A 1 514 ? 13.081 -24.175 -7.836 1.00 94.31 514 VAL A N 1
ATOM 3942 C CA . VAL A 1 514 ? 13.009 -24.231 -9.303 1.00 94.31 514 VAL A CA 1
ATOM 3943 C C . VAL A 1 514 ? 14.383 -24.529 -9.900 1.00 94.31 514 VAL A C 1
ATOM 3945 O O . VAL A 1 514 ? 14.494 -25.459 -10.699 1.00 94.31 514 VAL A O 1
ATOM 3948 N N . SER A 1 515 ? 15.436 -23.852 -9.436 1.00 93.31 515 SER A N 1
ATOM 3949 C CA . SER A 1 515 ? 16.805 -24.080 -9.917 1.00 93.31 515 SER A CA 1
ATOM 3950 C C . SER A 1 515 ? 17.386 -25.444 -9.559 1.00 93.31 515 SER A C 1
ATOM 3952 O O . SER A 1 515 ? 18.303 -25.921 -10.221 1.00 93.31 515 SER A O 1
ATOM 3954 N N . SER A 1 516 ? 16.833 -26.115 -8.546 1.00 92.69 516 SER A N 1
ATOM 3955 C CA . SER A 1 516 ? 17.173 -27.506 -8.234 1.00 92.69 516 SER A CA 1
ATOM 3956 C C . SER A 1 516 ? 16.397 -28.536 -9.066 1.00 92.69 516 SER A C 1
ATOM 3958 O O . SER A 1 516 ? 16.756 -29.713 -9.060 1.00 92.69 516 SER A O 1
ATOM 3960 N N . THR A 1 517 ? 15.332 -28.115 -9.759 1.00 92.94 517 THR A N 1
ATOM 3961 C CA . THR A 1 517 ? 14.411 -29.011 -10.483 1.00 92.94 517 THR A CA 1
ATOM 3962 C C . THR A 1 517 ? 14.489 -28.908 -12.000 1.00 92.94 517 THR A C 1
ATOM 3964 O O . THR A 1 517 ? 14.258 -29.916 -12.662 1.00 92.94 517 THR A O 1
ATOM 3967 N N . VAL A 1 518 ? 14.784 -27.725 -12.541 1.00 92.56 518 VAL A N 1
ATOM 3968 C CA . VAL A 1 518 ? 14.802 -27.452 -13.983 1.00 92.56 518 VAL A CA 1
ATOM 3969 C C . VAL A 1 518 ? 16.078 -26.694 -14.318 1.00 92.56 518 VAL A C 1
ATOM 3971 O O . VAL A 1 518 ? 16.468 -25.786 -13.586 1.00 92.56 518 VAL A O 1
ATOM 3974 N N . THR A 1 519 ? 16.733 -27.064 -15.412 1.00 92.50 519 THR A N 1
ATOM 3975 C CA . THR A 1 519 ? 17.951 -26.397 -15.891 1.00 92.50 519 THR A CA 1
ATOM 3976 C C . THR A 1 519 ? 17.636 -25.240 -16.851 1.00 92.50 519 THR A C 1
ATOM 3978 O O . THR A 1 519 ? 16.579 -25.242 -17.487 1.00 92.50 519 THR A O 1
ATOM 3981 N N . PRO A 1 520 ? 18.543 -24.258 -17.025 1.00 91.00 520 PRO A N 1
ATOM 3982 C CA . PRO A 1 520 ? 18.340 -23.153 -17.967 1.00 91.00 520 PRO A CA 1
ATOM 3983 C C . PRO A 1 520 ? 18.072 -23.617 -19.405 1.00 91.00 520 PRO A C 1
ATOM 3985 O O . PRO A 1 520 ? 17.177 -23.094 -20.067 1.00 91.00 520 PRO A O 1
ATOM 3988 N N . ASP A 1 521 ? 18.791 -24.648 -19.859 1.00 90.31 521 ASP A N 1
ATOM 3989 C CA . ASP A 1 521 ? 18.647 -25.202 -21.209 1.00 90.31 521 ASP A CA 1
ATOM 3990 C C . ASP A 1 521 ? 17.247 -25.794 -21.443 1.00 90.31 521 ASP A C 1
ATOM 3992 O O . ASP A 1 521 ? 16.668 -25.631 -22.519 1.00 90.31 521 ASP A O 1
ATOM 3996 N N . GLU A 1 522 ? 16.673 -26.452 -20.430 1.00 90.62 522 GLU A N 1
ATOM 3997 C CA . GLU A 1 522 ? 15.312 -26.995 -20.490 1.00 90.62 522 GLU A CA 1
ATOM 3998 C C . GLU A 1 522 ? 14.264 -25.881 -20.579 1.00 90.62 522 GLU A C 1
ATOM 4000 O O . GLU A 1 522 ? 13.331 -25.992 -21.376 1.00 90.62 522 GLU A O 1
ATOM 4005 N N . ILE A 1 523 ? 14.443 -24.788 -19.827 1.00 90.50 523 ILE A N 1
ATOM 4006 C CA . ILE A 1 523 ? 13.554 -23.615 -19.872 1.00 90.50 523 ILE A CA 1
ATOM 4007 C C . ILE A 1 523 ? 13.598 -22.969 -21.261 1.00 90.50 523 ILE A C 1
ATOM 4009 O O . ILE A 1 523 ? 12.560 -22.690 -21.862 1.00 90.50 523 ILE A O 1
ATOM 4013 N N . MET A 1 524 ? 14.797 -22.765 -21.812 1.00 89.38 524 MET A N 1
ATOM 4014 C CA . MET A 1 524 ? 14.970 -22.179 -23.143 1.00 89.38 524 MET A CA 1
ATOM 4015 C C . MET A 1 524 ? 14.357 -23.062 -24.237 1.00 89.38 524 MET A C 1
ATOM 4017 O O . MET A 1 524 ? 13.697 -22.555 -25.149 1.00 89.38 524 MET A O 1
ATOM 4021 N N . ALA A 1 525 ? 14.525 -24.384 -24.143 1.00 88.50 525 ALA A N 1
ATOM 4022 C CA . ALA A 1 525 ? 13.916 -25.330 -25.074 1.00 88.50 525 ALA A CA 1
ATOM 4023 C C . ALA A 1 525 ? 12.377 -25.329 -24.983 1.00 88.50 525 ALA A C 1
ATOM 4025 O O . ALA A 1 525 ? 11.694 -25.370 -26.015 1.00 88.50 525 ALA A O 1
ATOM 4026 N N . ALA A 1 526 ? 11.819 -25.241 -23.771 1.00 85.31 526 ALA A N 1
ATOM 4027 C CA . ALA A 1 526 ? 10.379 -25.132 -23.549 1.00 85.31 526 ALA A CA 1
ATOM 4028 C C . ALA A 1 526 ? 9.811 -23.837 -24.155 1.00 85.31 526 ALA A C 1
ATOM 4030 O O . ALA A 1 526 ? 8.853 -23.895 -24.932 1.00 85.31 526 ALA A O 1
ATOM 4031 N N . ALA A 1 527 ? 10.469 -22.698 -23.920 1.00 83.94 527 ALA A N 1
ATOM 4032 C CA . ALA A 1 527 ? 10.068 -21.402 -24.467 1.00 83.94 527 ALA A CA 1
ATOM 4033 C C . ALA A 1 527 ? 10.085 -21.381 -26.007 1.00 83.94 527 ALA A C 1
ATOM 4035 O O . ALA A 1 527 ? 9.120 -20.950 -26.640 1.00 83.94 527 ALA A O 1
ATOM 4036 N N . GLN A 1 528 ? 11.130 -21.931 -26.638 1.00 81.62 528 GLN A N 1
ATOM 4037 C CA . GLN A 1 528 ? 11.213 -22.039 -28.103 1.00 81.62 528 GLN A CA 1
ATOM 4038 C C . GLN A 1 528 ? 10.118 -22.941 -28.694 1.00 81.62 528 GLN A C 1
ATOM 4040 O O . GLN A 1 528 ? 9.579 -22.663 -29.772 1.00 81.62 528 GLN A O 1
ATOM 4045 N N . THR A 1 529 ? 9.750 -24.012 -27.986 1.00 77.62 529 THR A N 1
ATOM 4046 C CA . THR A 1 529 ? 8.642 -24.895 -28.382 1.00 77.62 529 THR A CA 1
ATOM 4047 C C . THR A 1 529 ? 7.300 -24.161 -28.296 1.00 77.62 529 THR A C 1
ATOM 4049 O O . THR A 1 529 ? 6.442 -24.318 -29.163 1.00 77.62 529 THR A O 1
ATOM 4052 N N . GLN A 1 530 ? 7.132 -23.294 -27.298 1.00 70.12 530 GLN A N 1
ATOM 4053 C CA . GLN A 1 530 ? 5.925 -22.493 -27.110 1.00 70.12 530 GLN A CA 1
ATOM 4054 C C . GLN A 1 530 ? 5.777 -21.400 -28.183 1.00 70.12 530 GLN A C 1
ATOM 4056 O O . GLN A 1 530 ? 4.675 -21.178 -28.678 1.00 70.12 530 GLN A O 1
ATOM 4061 N N . SER A 1 531 ? 6.878 -20.777 -28.622 1.00 65.25 531 SER A N 1
ATOM 4062 C CA . SER A 1 531 ? 6.865 -19.791 -29.717 1.00 65.25 531 SER A CA 1
ATOM 4063 C C . SER A 1 531 ? 6.659 -20.402 -31.109 1.00 65.25 531 SER A C 1
ATOM 4065 O O . SER A 1 531 ? 6.180 -19.723 -32.016 1.00 65.25 531 SER A O 1
ATOM 4067 N N . SER A 1 532 ? 7.018 -21.674 -31.309 1.00 60.06 532 SER A N 1
ATOM 4068 C CA . SER A 1 532 ? 6.902 -22.355 -32.611 1.00 60.06 532 SER A CA 1
ATOM 4069 C C . SER A 1 532 ? 5.515 -22.954 -32.874 1.00 60.06 532 SER A C 1
ATOM 4071 O O . SER A 1 532 ? 5.163 -23.205 -34.029 1.00 60.06 532 SER A O 1
ATOM 4073 N N . VAL A 1 533 ? 4.685 -23.107 -31.838 1.00 59.69 533 VAL A N 1
ATOM 4074 C CA . VAL A 1 533 ? 3.276 -23.499 -31.958 1.00 59.69 533 VAL A CA 1
ATOM 4075 C C . VAL A 1 533 ? 2.406 -22.245 -31.838 1.00 59.69 533 VAL A C 1
ATOM 4077 O O . VAL A 1 533 ? 1.850 -21.950 -30.784 1.00 59.69 533 VAL A O 1
ATOM 4080 N N . ALA A 1 534 ? 2.285 -21.490 -32.933 1.00 56.62 534 ALA A N 1
ATOM 4081 C CA . ALA A 1 534 ? 1.402 -20.327 -33.019 1.00 56.62 534 ALA A CA 1
ATOM 4082 C C . ALA A 1 534 ? -0.078 -20.759 -32.994 1.00 56.62 534 ALA A C 1
ATOM 4084 O O . ALA A 1 534 ? -0.745 -20.837 -34.027 1.00 56.62 534 ALA A O 1
ATOM 4085 N N . VAL A 1 535 ? -0.599 -21.083 -31.810 1.00 68.69 535 VAL A N 1
ATOM 4086 C CA . VAL A 1 535 ? -2.044 -21.168 -31.592 1.00 68.69 535 VAL A CA 1
ATOM 4087 C C . VAL A 1 535 ? -2.560 -19.736 -31.579 1.00 68.69 535 VAL A C 1
ATOM 4089 O O . VAL A 1 535 ? -2.163 -18.951 -30.722 1.00 68.69 535 VAL A O 1
ATOM 4092 N N . GLU A 1 536 ? -3.417 -19.371 -32.537 1.00 75.50 536 GLU A N 1
ATOM 4093 C CA . GLU A 1 536 ? -4.102 -18.081 -32.455 1.00 75.50 536 GLU A CA 1
ATOM 4094 C C . GLU A 1 536 ? -4.835 -18.001 -31.106 1.00 75.50 536 GLU A C 1
ATOM 4096 O O . GLU A 1 536 ? -5.658 -18.880 -30.825 1.00 75.50 536 GLU A O 1
ATOM 4101 N N . PRO A 1 537 ? -4.575 -16.965 -30.285 1.00 78.75 537 PRO A N 1
ATOM 4102 C CA . PRO A 1 537 ? -5.212 -16.849 -28.986 1.00 78.75 537 PRO A CA 1
ATOM 4103 C C . PRO A 1 537 ? -6.720 -16.786 -29.186 1.00 78.75 537 PRO A C 1
ATOM 4105 O O . PRO A 1 537 ? -7.226 -16.077 -30.068 1.00 78.75 537 PRO A O 1
ATOM 4108 N N . THR A 1 538 ? -7.443 -17.555 -28.390 1.00 88.94 538 THR A N 1
ATOM 4109 C CA . THR A 1 538 ? -8.904 -17.625 -28.440 1.00 88.94 538 THR A CA 1
ATOM 4110 C C . THR A 1 538 ? -9.535 -16.287 -28.039 1.00 88.94 538 THR A C 1
ATOM 4112 O O . THR A 1 538 ? -8.881 -15.410 -27.478 1.00 88.94 538 THR A O 1
ATOM 4115 N N . TRP A 1 539 ? -10.834 -16.098 -28.303 1.00 87.12 539 TRP A N 1
ATOM 4116 C CA . TRP A 1 539 ? -11.512 -14.827 -27.991 1.00 87.12 539 TRP A CA 1
ATOM 4117 C C . TRP A 1 539 ? -11.422 -14.434 -26.505 1.00 87.12 539 TRP A C 1
ATOM 4119 O O . TRP A 1 539 ? -11.460 -13.248 -26.200 1.00 87.12 539 TRP A O 1
ATOM 4129 N N . TYR A 1 540 ? -11.299 -15.413 -25.597 1.00 86.31 540 TYR A N 1
ATOM 4130 C CA . TYR A 1 540 ? -11.202 -15.200 -24.150 1.00 86.31 540 TYR A CA 1
ATOM 4131 C C . TYR A 1 540 ? -9.763 -14.965 -23.654 1.00 86.31 540 TYR A C 1
ATOM 4133 O O . TYR A 1 540 ? -9.572 -14.586 -22.502 1.00 86.31 540 TYR A O 1
ATOM 4141 N N . GLU A 1 541 ? -8.762 -15.169 -24.512 1.00 83.88 541 GLU A N 1
ATOM 4142 C CA . GLU A 1 541 ? -7.342 -14.863 -24.269 1.00 83.88 541 GLU A CA 1
ATOM 4143 C C . GLU A 1 541 ? -6.933 -13.508 -24.865 1.00 83.88 541 GLU A C 1
ATOM 4145 O O . GLU A 1 541 ? -5.806 -13.063 -24.676 1.00 83.88 541 GLU A O 1
ATOM 4150 N N . ARG A 1 542 ? -7.847 -12.830 -25.572 1.00 86.75 542 ARG A N 1
ATOM 4151 C CA . ARG A 1 542 ? -7.628 -11.493 -26.135 1.00 86.75 542 ARG A CA 1
ATOM 4152 C C . ARG A 1 542 ? -8.288 -10.416 -25.284 1.00 86.75 542 ARG A C 1
ATOM 4154 O O . ARG A 1 542 ? -9.346 -10.626 -24.688 1.00 86.75 542 ARG A O 1
ATOM 4161 N N . THR A 1 543 ? -7.704 -9.228 -25.307 1.00 86.56 543 THR A N 1
ATOM 4162 C CA . THR A 1 543 ? -8.315 -8.023 -24.745 1.00 86.56 543 THR A CA 1
ATOM 4163 C C . THR A 1 543 ? -9.599 -7.667 -25.508 1.00 86.56 543 THR A C 1
ATOM 4165 O O . THR A 1 543 ? -9.619 -7.765 -26.740 1.00 86.56 543 THR A O 1
ATOM 4168 N N . PRO A 1 544 ? -10.699 -7.273 -24.832 1.00 91.12 544 PRO A N 1
ATOM 4169 C CA . PRO A 1 544 ? -10.837 -7.014 -23.390 1.00 91.12 544 PRO A CA 1
ATOM 4170 C C . PRO A 1 544 ? -11.273 -8.224 -22.540 1.00 91.12 544 PRO A C 1
ATOM 4172 O O . PRO A 1 544 ? -11.531 -8.083 -21.344 1.00 91.12 544 PRO A O 1
ATOM 4175 N N . ALA A 1 545 ? -11.457 -9.406 -23.137 1.00 92.00 545 ALA A N 1
ATOM 4176 C CA . ALA A 1 545 ? -12.016 -10.556 -22.430 1.00 92.00 545 ALA A CA 1
ATOM 4177 C C . ALA A 1 545 ? -11.062 -11.101 -21.359 1.00 92.00 545 ALA A C 1
ATOM 4179 O O . ALA A 1 545 ? -11.521 -11.458 -20.271 1.00 92.00 545 ALA A O 1
ATOM 4180 N N . VAL A 1 546 ? -9.755 -11.121 -21.634 1.00 87.50 546 VAL A N 1
ATOM 4181 C CA . VAL A 1 546 ? -8.745 -11.609 -20.684 1.00 87.50 546 VAL A CA 1
ATOM 4182 C C . VAL A 1 546 ? -8.701 -10.756 -19.408 1.00 87.50 546 VAL A C 1
ATOM 4184 O O . VAL A 1 546 ? -8.661 -11.305 -18.308 1.00 87.50 546 VAL A O 1
ATOM 4187 N N . GLU A 1 547 ? -8.839 -9.433 -19.517 1.00 89.69 547 GLU A N 1
ATOM 4188 C CA . GLU A 1 547 ? -8.862 -8.491 -18.391 1.00 89.69 547 GLU A CA 1
ATOM 4189 C C . GLU A 1 547 ? -10.134 -8.634 -17.554 1.00 89.69 547 GLU A C 1
ATOM 4191 O O . GLU A 1 547 ? -10.071 -8.595 -16.321 1.00 89.69 547 GLU A O 1
ATOM 4196 N N . ILE A 1 548 ? -11.283 -8.840 -18.210 1.00 92.69 548 ILE A N 1
ATOM 4197 C CA . ILE A 1 548 ? -12.568 -9.096 -17.543 1.00 92.69 548 ILE A CA 1
ATOM 4198 C C . ILE A 1 548 ? -12.502 -10.418 -16.777 1.00 92.69 548 ILE A C 1
ATOM 4200 O O . ILE A 1 548 ? -12.858 -10.479 -15.600 1.00 92.69 548 ILE A O 1
ATOM 4204 N N . ILE A 1 549 ? -12.018 -11.483 -17.420 1.00 91.00 549 ILE A N 1
ATOM 4205 C CA . ILE A 1 549 ? -11.862 -12.795 -16.786 1.00 91.00 549 ILE A CA 1
ATOM 4206 C C . ILE A 1 549 ? -10.877 -12.703 -15.619 1.00 91.00 549 ILE A C 1
ATOM 4208 O O . ILE A 1 549 ? -11.158 -13.256 -14.557 1.00 91.00 549 ILE A O 1
ATOM 4212 N N . GLY A 1 550 ? -9.768 -11.977 -15.783 1.00 87.12 550 GLY A N 1
ATOM 4213 C CA . GLY A 1 550 ? -8.808 -11.692 -14.719 1.00 87.12 550 GLY A CA 1
ATOM 4214 C C . GLY A 1 550 ? -9.456 -10.979 -13.530 1.00 87.12 550 GLY A C 1
ATOM 4215 O O . GLY A 1 550 ? -9.330 -11.443 -12.399 1.00 87.12 550 GLY A O 1
ATOM 4216 N N . GLY A 1 551 ? -10.237 -9.922 -13.778 1.00 89.81 551 GLY A N 1
ATOM 4217 C CA . GLY A 1 551 ? -10.954 -9.180 -12.733 1.00 89.81 551 GLY A CA 1
ATOM 4218 C C . GLY A 1 551 ? -11.968 -10.041 -11.970 1.00 89.81 551 GLY A C 1
ATOM 4219 O O . GLY A 1 551 ? -12.042 -9.987 -10.741 1.00 89.81 551 GLY A O 1
ATOM 4220 N N . VAL A 1 552 ? -12.709 -10.902 -12.675 1.00 92.62 552 VAL A N 1
ATOM 4221 C CA . VAL A 1 552 ? -13.649 -11.853 -12.058 1.00 92.62 552 VAL A CA 1
ATOM 4222 C C . VAL A 1 552 ? -12.912 -12.916 -11.239 1.00 92.62 552 VAL A C 1
ATOM 4224 O O . VAL A 1 552 ? -13.303 -13.188 -10.101 1.00 92.62 552 VAL A O 1
ATOM 4227 N N . ARG A 1 553 ? -11.846 -13.513 -11.791 1.00 89.88 553 ARG A N 1
ATOM 4228 C CA . ARG A 1 553 ? -11.032 -14.542 -11.119 1.00 89.88 553 ARG A CA 1
ATOM 4229 C C . ARG A 1 553 ? -10.308 -14.007 -9.885 1.00 89.88 553 ARG A C 1
ATOM 4231 O O . ARG A 1 553 ? -10.084 -14.787 -8.970 1.00 89.88 553 ARG A O 1
ATOM 4238 N N . ALA A 1 554 ? -9.998 -12.715 -9.840 1.00 86.50 554 ALA A N 1
ATOM 4239 C CA . ALA A 1 554 ? -9.398 -12.081 -8.673 1.00 86.50 554 ALA A CA 1
ATOM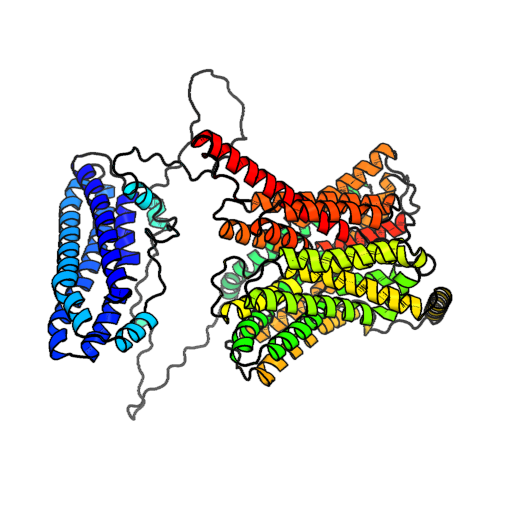 4240 C C . ALA A 1 554 ? -10.393 -11.988 -7.497 1.00 86.50 554 ALA A C 1
ATOM 4242 O O . ALA A 1 554 ? -10.110 -12.441 -6.391 1.00 86.50 554 ALA A O 1
ATOM 4243 N N . ILE A 1 555 ? -11.597 -11.449 -7.727 1.00 90.69 555 ILE A N 1
ATOM 4244 C CA . ILE A 1 555 ? -12.519 -11.088 -6.633 1.00 90.69 555 ILE A CA 1
ATOM 4245 C C . ILE A 1 555 ? -13.477 -12.218 -6.239 1.00 90.69 555 ILE A C 1
ATOM 4247 O O . ILE A 1 555 ? -13.726 -12.443 -5.052 1.00 90.69 555 ILE A O 1
ATOM 4251 N N . VAL A 1 556 ? -14.044 -12.943 -7.208 1.00 92.56 556 VAL A N 1
ATOM 4252 C CA . VAL A 1 556 ? -15.115 -13.917 -6.930 1.00 92.56 556 VAL A CA 1
ATOM 4253 C C . VAL A 1 556 ? -14.658 -15.060 -6.012 1.00 92.56 556 VAL A C 1
ATOM 4255 O O . VAL A 1 556 ? -15.392 -15.362 -5.068 1.00 92.56 556 VAL A O 1
ATOM 4258 N N . PRO A 1 557 ? -13.477 -15.685 -6.194 1.00 91.56 557 PRO A N 1
ATOM 4259 C CA . PRO A 1 557 ? -13.022 -16.753 -5.303 1.00 91.56 557 PRO A CA 1
ATOM 4260 C C . PRO A 1 557 ? -12.850 -16.300 -3.851 1.00 91.56 557 PRO A C 1
ATOM 4262 O O . PRO A 1 557 ? -13.313 -16.994 -2.944 1.00 91.56 557 PRO A O 1
ATOM 4265 N N . LEU A 1 558 ? -12.263 -15.118 -3.627 1.00 91.56 558 LEU A N 1
ATOM 4266 C CA . LEU A 1 558 ? -12.119 -14.532 -2.292 1.00 91.56 558 LEU A CA 1
ATOM 4267 C C . LEU A 1 558 ? -13.487 -14.349 -1.626 1.00 91.56 558 LEU A C 1
ATOM 4269 O O . LEU A 1 558 ? -13.691 -14.711 -0.472 1.00 91.56 558 LEU A O 1
ATOM 4273 N N . VAL A 1 559 ? -14.458 -13.839 -2.371 1.00 89.94 559 VAL A N 1
ATOM 4274 C CA . VAL A 1 559 ? -15.807 -13.578 -1.864 1.00 89.94 559 VAL A CA 1
ATOM 4275 C C . VAL A 1 559 ? -16.552 -14.867 -1.544 1.00 89.94 559 VAL A C 1
ATOM 4277 O O . VAL A 1 559 ? -17.223 -14.951 -0.515 1.00 89.94 559 VAL A O 1
ATOM 4280 N N . LEU A 1 560 ? -16.433 -15.884 -2.398 1.00 90.81 560 LEU A N 1
ATOM 4281 C CA . LEU A 1 560 ? -17.001 -17.206 -2.139 1.00 90.81 560 LEU A CA 1
ATOM 4282 C C . LEU A 1 560 ? -16.383 -17.832 -0.887 1.00 90.81 560 LEU A C 1
ATOM 4284 O O . LEU A 1 560 ? -17.108 -18.403 -0.072 1.00 90.81 560 LEU A O 1
ATOM 4288 N N . PHE A 1 561 ? -15.070 -17.680 -0.706 1.00 90.69 561 PHE A N 1
ATOM 4289 C CA . PHE A 1 561 ? -14.368 -18.109 0.499 1.00 90.69 561 PHE A CA 1
ATOM 4290 C C . PHE A 1 561 ? -14.893 -17.383 1.748 1.00 90.69 561 PHE A C 1
ATOM 4292 O O . PHE A 1 561 ? -15.303 -18.038 2.708 1.00 90.69 561 PHE A O 1
ATOM 4299 N N . LEU A 1 562 ? -14.984 -16.050 1.720 1.00 87.81 562 LEU A N 1
ATOM 4300 C CA . LEU A 1 562 ? -15.536 -15.250 2.820 1.00 87.81 562 LEU A CA 1
ATOM 4301 C C . LEU A 1 562 ? -16.981 -15.653 3.144 1.00 87.81 562 LEU A C 1
ATOM 4303 O O . LEU A 1 562 ? -17.334 -15.844 4.309 1.00 87.81 562 LEU A O 1
ATOM 4307 N N . PHE A 1 563 ? -17.813 -15.863 2.122 1.00 87.19 563 PHE A N 1
ATOM 4308 C CA . PHE A 1 563 ? -19.191 -16.319 2.289 1.00 87.19 563 PHE A CA 1
ATOM 4309 C C . PHE A 1 563 ? -19.275 -17.725 2.900 1.00 87.19 563 PHE A C 1
ATOM 4311 O O . PHE A 1 563 ? -20.143 -17.981 3.740 1.00 87.19 563 PHE A O 1
ATOM 4318 N N . LEU A 1 564 ? -18.371 -18.634 2.522 1.00 89.62 564 LEU A N 1
ATOM 4319 C CA . LEU A 1 564 ? -18.280 -19.980 3.088 1.00 89.62 564 LEU A CA 1
ATOM 4320 C C . LEU A 1 564 ? -17.925 -19.934 4.576 1.00 89.62 564 LEU A C 1
ATOM 4322 O O . LEU A 1 564 ? -18.584 -20.606 5.371 1.00 89.62 564 LEU A O 1
ATOM 4326 N N . ILE A 1 565 ? -16.952 -19.111 4.974 1.00 88.50 565 ILE A N 1
ATOM 4327 C CA . ILE A 1 565 ? -16.622 -18.891 6.389 1.00 88.50 565 ILE A CA 1
ATOM 4328 C C . ILE A 1 565 ? -17.832 -18.317 7.131 1.00 88.50 565 ILE A C 1
ATOM 4330 O O . ILE A 1 565 ? -18.231 -18.823 8.182 1.00 88.50 565 ILE A O 1
ATOM 4334 N N . PHE A 1 566 ? -18.474 -17.307 6.555 1.00 83.62 566 PHE A N 1
ATOM 4335 C CA . PHE A 1 566 ? -19.578 -16.601 7.185 1.00 83.62 566 PHE A CA 1
ATOM 4336 C C . PHE A 1 566 ? -20.818 -17.488 7.408 1.00 83.62 566 PHE A C 1
ATOM 4338 O O . PHE A 1 566 ? -21.378 -17.537 8.508 1.00 83.62 566 PHE A O 1
ATOM 4345 N N . LYS A 1 567 ? -21.243 -18.229 6.377 1.00 84.75 567 LYS A N 1
ATOM 4346 C CA . LYS A 1 567 ? -22.427 -19.102 6.430 1.00 84.75 567 LYS A CA 1
ATOM 4347 C C . LYS A 1 567 ? -22.126 -20.455 7.076 1.00 84.75 567 LYS A C 1
ATOM 4349 O O . LYS A 1 567 ? -22.950 -20.960 7.834 1.00 84.75 567 LYS A O 1
ATOM 4354 N N . GLY A 1 568 ? -20.980 -21.050 6.755 1.00 84.56 568 GLY A N 1
ATOM 4355 C CA . GLY A 1 568 ? -20.594 -22.388 7.195 1.00 84.56 568 GLY A CA 1
ATOM 4356 C C . GLY A 1 568 ? -20.048 -22.404 8.619 1.00 84.56 568 GLY A C 1
ATOM 4357 O O . GLY A 1 568 ? -20.634 -23.050 9.490 1.00 84.56 568 GLY A O 1
ATOM 4358 N N . LEU A 1 569 ? -18.948 -21.682 8.855 1.00 85.88 569 LEU A N 1
ATOM 4359 C CA . LEU A 1 569 ? -18.227 -21.700 10.132 1.00 85.88 569 LEU A CA 1
ATOM 4360 C C . LEU A 1 569 ? -18.908 -20.822 11.190 1.00 85.88 569 LEU A C 1
ATOM 4362 O O . LEU A 1 569 ? -19.173 -21.282 12.297 1.00 85.88 569 LEU A O 1
ATOM 4366 N N . LEU A 1 570 ? -19.239 -19.573 10.849 1.00 84.62 570 LEU A N 1
ATOM 4367 C CA . LEU A 1 570 ? -19.795 -18.613 11.813 1.00 84.62 570 LEU A CA 1
ATOM 4368 C C . LEU A 1 570 ? -21.311 -18.743 12.005 1.00 84.62 570 LEU A C 1
ATOM 4370 O O . LEU A 1 570 ? -21.834 -18.272 13.025 1.00 84.62 570 LEU A O 1
ATOM 4374 N N . ARG A 1 571 ? -22.012 -19.361 11.039 1.00 83.31 571 ARG A N 1
ATOM 4375 C CA . ARG A 1 571 ? -23.486 -19.456 10.964 1.00 83.31 571 ARG A CA 1
ATOM 4376 C C . ARG A 1 571 ? -24.169 -18.117 11.257 1.00 83.31 571 ARG A C 1
ATOM 4378 O O . ARG A 1 571 ? -25.191 -18.062 11.937 1.00 83.31 571 ARG A O 1
ATOM 4385 N N . ALA A 1 572 ? -23.553 -17.031 10.804 1.00 73.56 572 ALA A N 1
ATOM 4386 C CA . ALA A 1 572 ? -24.029 -15.681 11.036 1.00 73.56 572 ALA A CA 1
ATOM 4387 C C . ALA A 1 572 ? -24.947 -15.239 9.889 1.00 73.56 572 ALA A C 1
ATOM 4389 O O . ALA A 1 572 ? -24.913 -15.783 8.781 1.00 73.56 572 ALA A O 1
ATOM 4390 N N . THR A 1 573 ? -25.777 -14.231 10.142 1.00 69.75 573 THR A N 1
ATOM 4391 C CA . THR A 1 573 ? -26.554 -13.547 9.105 1.00 69.75 573 THR A CA 1
ATOM 4392 C C . THR A 1 573 ? -26.006 -12.143 8.927 1.00 69.75 573 THR A C 1
ATOM 4394 O O . THR A 1 573 ? -25.911 -11.407 9.903 1.00 69.75 573 THR A O 1
ATOM 4397 N N . LEU A 1 574 ? -25.678 -11.763 7.692 1.00 64.75 574 LEU A N 1
ATOM 4398 C CA . LEU A 1 574 ? -25.292 -10.387 7.390 1.00 64.75 574 LEU A CA 1
ATOM 4399 C C . LEU A 1 574 ? -26.510 -9.489 7.623 1.00 64.75 574 LEU A C 1
ATOM 4401 O O . LEU A 1 574 ? -27.545 -9.682 6.973 1.00 64.75 574 LEU A O 1
ATOM 4405 N N . GLN A 1 575 ? -26.388 -8.528 8.540 1.00 59.06 575 GLN A N 1
ATOM 4406 C CA . GLN A 1 575 ? -27.254 -7.353 8.536 1.00 59.06 575 GLN A CA 1
ATOM 4407 C C . GLN A 1 575 ? -26.985 -6.603 7.220 1.00 59.06 575 GLN A C 1
ATOM 4409 O O . GLN A 1 575 ? -25.854 -6.573 6.744 1.00 59.06 575 GLN A O 1
ATOM 4414 N N . SER A 1 576 ? -28.025 -6.077 6.568 1.00 70.56 576 SER A N 1
ATOM 4415 C CA . SER A 1 576 ? -27.877 -5.296 5.324 1.00 70.56 576 SER A CA 1
ATOM 4416 C C . SER A 1 576 ? -27.365 -6.060 4.083 1.00 70.56 576 SER A C 1
ATOM 4418 O O . SER A 1 576 ? -26.595 -5.524 3.288 1.00 70.56 576 SER A O 1
ATOM 4420 N N . ARG A 1 577 ? -27.863 -7.287 3.832 1.00 79.25 577 ARG A N 1
ATOM 4421 C CA . ARG A 1 577 ? -27.523 -8.108 2.636 1.00 79.25 577 ARG A CA 1
ATOM 4422 C C . ARG A 1 577 ? -27.557 -7.349 1.301 1.00 79.25 577 ARG A C 1
ATOM 4424 O O . ARG A 1 577 ? -26.735 -7.627 0.435 1.00 79.25 577 ARG A O 1
ATOM 4431 N N . GLY A 1 578 ? -28.499 -6.417 1.133 1.00 80.94 578 GLY A N 1
ATOM 4432 C CA . GLY A 1 578 ? -28.631 -5.623 -0.093 1.00 80.94 578 GLY A CA 1
ATOM 4433 C C . GLY A 1 578 ? -27.416 -4.733 -0.365 1.00 80.94 578 GLY A C 1
ATOM 4434 O O . GLY A 1 578 ? -26.881 -4.758 -1.470 1.00 80.94 578 GLY A O 1
ATOM 4435 N N . TYR A 1 579 ? -26.933 -4.019 0.655 1.00 81.69 579 TYR A N 1
ATOM 4436 C CA . TYR A 1 579 ? -25.750 -3.156 0.550 1.00 81.69 579 TYR A CA 1
ATOM 4437 C C . TYR A 1 579 ? -24.488 -3.951 0.232 1.00 81.69 579 TYR A C 1
ATOM 4439 O O . TYR A 1 579 ? -23.659 -3.516 -0.560 1.00 81.69 579 TYR A O 1
ATOM 4447 N N . LEU A 1 580 ? -24.380 -5.148 0.801 1.00 82.69 580 LEU A N 1
ATOM 4448 C CA . LEU A 1 580 ? -23.201 -5.979 0.641 1.00 82.69 580 LEU A CA 1
ATOM 4449 C C . LEU A 1 580 ? -23.134 -6.624 -0.753 1.00 82.69 580 LEU A C 1
ATOM 4451 O O . LEU A 1 580 ? -22.080 -6.624 -1.383 1.00 82.69 580 LEU A O 1
ATOM 4455 N N . ILE A 1 581 ? -24.263 -7.120 -1.277 1.00 86.94 581 ILE A N 1
ATOM 4456 C CA . ILE A 1 581 ? -24.350 -7.613 -2.665 1.00 86.94 581 ILE A CA 1
ATOM 4457 C C . ILE A 1 581 ? -24.063 -6.476 -3.650 1.00 86.94 581 ILE A C 1
ATOM 4459 O O . ILE A 1 581 ? -23.365 -6.681 -4.645 1.00 86.94 581 ILE A O 1
ATOM 4463 N N . TYR A 1 582 ? -24.574 -5.278 -3.364 1.00 90.44 582 TYR A N 1
ATOM 4464 C CA . TYR A 1 582 ? -24.286 -4.088 -4.154 1.00 90.44 582 TYR A CA 1
ATOM 4465 C C . TYR A 1 582 ? -22.785 -3.762 -4.157 1.00 90.44 582 TYR A C 1
ATOM 4467 O O . TYR A 1 582 ? -22.195 -3.675 -5.232 1.00 90.44 582 TYR A O 1
ATOM 4475 N N . GLY A 1 583 ? -22.152 -3.676 -2.981 1.00 91.25 583 GLY A N 1
ATOM 4476 C CA . GLY A 1 583 ? -20.715 -3.424 -2.854 1.00 91.25 583 GLY A CA 1
ATOM 4477 C C . GLY A 1 583 ? -19.873 -4.476 -3.576 1.00 91.25 583 GLY A C 1
ATOM 4478 O O . GLY A 1 583 ? -18.998 -4.147 -4.370 1.00 91.25 583 GLY A O 1
ATOM 4479 N N . LEU A 1 584 ? -20.204 -5.755 -3.408 1.00 90.56 584 LEU A N 1
ATOM 4480 C CA . LEU A 1 584 ? -19.541 -6.848 -4.113 1.00 90.56 584 LEU A CA 1
ATOM 4481 C C . LEU A 1 584 ? -19.655 -6.732 -5.642 1.00 90.56 584 LEU A C 1
ATOM 4483 O O . LEU A 1 584 ? -18.670 -6.910 -6.357 1.00 90.56 584 LEU A O 1
ATOM 4487 N N . THR A 1 585 ? -20.851 -6.430 -6.149 1.00 93.56 585 THR A N 1
ATOM 4488 C CA . THR A 1 585 ? -21.077 -6.257 -7.591 1.00 93.56 585 THR A CA 1
ATOM 4489 C C . THR A 1 585 ? -20.239 -5.096 -8.122 1.00 93.56 585 THR A C 1
ATOM 4491 O O . THR A 1 585 ? -19.586 -5.223 -9.156 1.00 93.56 585 THR A O 1
ATOM 4494 N N . LEU A 1 586 ? -20.198 -3.991 -7.375 1.00 94.50 586 LEU A N 1
ATOM 4495 C CA . LEU A 1 586 ? -19.397 -2.816 -7.697 1.00 94.50 586 LEU A CA 1
ATOM 4496 C C . LEU A 1 586 ? -17.893 -3.128 -7.706 1.00 94.50 586 LEU A C 1
ATOM 4498 O O . LEU A 1 586 ? -17.177 -2.645 -8.576 1.00 94.50 586 LEU A O 1
ATOM 4502 N N . CYS A 1 587 ? -17.433 -3.981 -6.788 1.00 92.06 587 CYS A N 1
ATOM 4503 C CA . CYS A 1 587 ? -16.045 -4.423 -6.693 1.00 92.06 587 CYS A CA 1
ATOM 4504 C C . CYS A 1 587 ? -15.624 -5.223 -7.937 1.00 92.06 587 CYS A C 1
ATOM 4506 O O . CYS A 1 587 ? -14.622 -4.897 -8.569 1.00 92.06 587 CYS A O 1
ATOM 4508 N N . VAL A 1 588 ? -16.428 -6.211 -8.350 1.00 94.25 588 VAL A N 1
ATOM 4509 C CA . VAL A 1 588 ? -16.150 -7.029 -9.547 1.00 94.25 588 VAL A CA 1
ATOM 4510 C C . VAL A 1 588 ? -16.191 -6.181 -10.820 1.00 94.25 588 VAL A C 1
ATOM 4512 O O . VAL A 1 588 ? -15.273 -6.251 -11.636 1.00 94.25 588 VAL A O 1
ATOM 4515 N N . VAL A 1 589 ? -17.233 -5.360 -10.989 1.00 96.38 589 VAL A N 1
ATOM 4516 C CA . VAL A 1 589 ? -17.370 -4.476 -12.160 1.00 96.38 589 VAL A CA 1
ATOM 4517 C C . VAL A 1 589 ? -16.230 -3.459 -12.204 1.00 96.38 589 VAL A C 1
ATOM 4519 O O . VAL A 1 589 ? -15.618 -3.273 -13.255 1.00 96.38 589 VAL A O 1
ATOM 4522 N N . GLY A 1 590 ? -15.907 -2.850 -11.061 1.00 94.62 590 GLY A N 1
ATOM 4523 C CA . GLY A 1 590 ? -14.801 -1.911 -10.914 1.00 94.62 590 GLY A CA 1
ATOM 4524 C C . GLY A 1 590 ? -13.463 -2.527 -11.308 1.00 94.62 590 GLY A C 1
ATOM 4525 O O . GLY A 1 590 ? -12.759 -1.932 -12.114 1.00 94.62 590 GLY A O 1
ATOM 4526 N N . MET A 1 591 ? -13.157 -3.745 -10.844 1.00 92.44 591 MET A N 1
ATOM 4527 C CA . MET A 1 591 ? -11.928 -4.461 -11.220 1.00 92.44 591 MET A CA 1
ATOM 4528 C C . MET A 1 591 ? -11.835 -4.765 -12.709 1.00 92.44 591 MET A C 1
ATOM 4530 O O . MET A 1 591 ? -10.769 -4.612 -13.298 1.00 92.44 591 MET A O 1
ATOM 4534 N N . CYS A 1 592 ? -12.937 -5.170 -13.341 1.00 94.31 592 CYS A N 1
ATOM 4535 C CA . CYS A 1 592 ? -12.939 -5.441 -14.778 1.00 94.31 592 CYS A CA 1
ATOM 4536 C C . CYS A 1 592 ? -12.635 -4.169 -15.581 1.00 94.31 592 CYS A C 1
ATOM 4538 O O . CYS A 1 592 ? -11.782 -4.180 -16.465 1.00 94.31 592 CYS A O 1
ATOM 4540 N N . ILE A 1 593 ? -13.309 -3.061 -15.251 1.00 95.56 593 ILE A N 1
ATOM 4541 C CA . ILE A 1 593 ? -13.100 -1.766 -15.915 1.00 95.56 593 ILE A CA 1
ATOM 4542 C C . ILE A 1 593 ? -11.686 -1.242 -15.633 1.00 95.56 593 ILE A C 1
ATOM 4544 O O . ILE A 1 593 ? -11.025 -0.740 -16.540 1.00 95.56 593 ILE A O 1
ATOM 4548 N N . PHE A 1 594 ? -11.210 -1.391 -14.397 1.00 92.06 594 PHE A N 1
ATOM 4549 C CA . PHE A 1 594 ? -9.876 -0.977 -13.985 1.00 92.06 594 PHE A CA 1
ATOM 4550 C C . PHE A 1 594 ? -8.781 -1.729 -14.742 1.00 92.06 594 PHE A C 1
ATOM 4552 O O . PHE A 1 594 ? -7.891 -1.078 -15.276 1.00 92.06 594 PHE A O 1
ATOM 4559 N N . ASN A 1 595 ? -8.869 -3.057 -14.866 1.00 90.19 595 ASN A N 1
ATOM 4560 C CA . ASN A 1 595 ? -7.879 -3.848 -15.602 1.00 90.19 595 ASN A CA 1
ATOM 4561 C C . ASN A 1 595 ? -7.814 -3.451 -17.084 1.00 90.19 595 ASN A C 1
ATOM 4563 O O . ASN A 1 595 ? -6.724 -3.269 -17.616 1.00 90.19 595 ASN A O 1
ATOM 4567 N N . ILE A 1 596 ? -8.965 -3.232 -17.734 1.00 92.44 596 ILE A N 1
ATOM 4568 C CA . ILE A 1 596 ? -9.009 -2.707 -19.111 1.00 92.44 596 ILE A CA 1
ATOM 4569 C C . ILE A 1 596 ? -8.335 -1.328 -19.177 1.00 92.44 596 ILE A C 1
ATOM 4571 O O . ILE A 1 596 ? -7.547 -1.052 -20.083 1.00 92.44 596 ILE A O 1
ATOM 4575 N N . GLY A 1 597 ? -8.639 -0.460 -18.210 1.00 92.56 597 GLY A N 1
ATOM 4576 C CA . GLY A 1 597 ? -8.036 0.863 -18.108 1.00 92.56 597 GLY A CA 1
ATOM 4577 C C . GLY A 1 597 ? -6.525 0.822 -17.884 1.00 92.56 597 GLY A C 1
ATOM 4578 O O . GLY A 1 597 ? -5.809 1.644 -18.452 1.00 92.56 597 GLY A O 1
ATOM 4579 N N . LEU A 1 598 ? -6.025 -0.126 -17.090 1.00 88.69 598 LEU A N 1
ATOM 4580 C CA . LEU A 1 598 ? -4.596 -0.324 -16.873 1.00 88.69 598 LEU A CA 1
ATOM 4581 C C . LEU A 1 598 ? -3.900 -0.703 -18.179 1.00 88.69 598 LEU A C 1
ATOM 4583 O O . LEU A 1 598 ? -2.937 -0.025 -18.537 1.00 88.69 598 LEU A O 1
ATOM 4587 N N . THR A 1 599 ? -4.412 -1.709 -18.900 1.00 88.31 599 THR A N 1
ATOM 4588 C CA . THR A 1 599 ? -3.833 -2.193 -20.165 1.00 88.31 599 THR A CA 1
ATOM 4589 C C . THR A 1 599 ? -3.716 -1.075 -21.201 1.00 88.31 599 THR A C 1
ATOM 4591 O O . THR A 1 599 ? -2.644 -0.879 -21.765 1.00 88.31 599 THR A O 1
ATOM 4594 N N . TYR A 1 600 ? -4.786 -0.307 -21.429 1.00 90.25 600 TYR A N 1
ATOM 4595 C CA . TYR A 1 600 ? -4.806 0.732 -22.471 1.00 90.25 600 TYR A CA 1
ATOM 4596 C C . TYR A 1 600 ? -4.351 2.120 -22.009 1.00 90.25 600 TYR A C 1
ATOM 4598 O O . TYR A 1 600 ? -4.115 2.989 -22.840 1.00 90.25 600 TYR A O 1
ATOM 4606 N N . GLY A 1 601 ? -4.280 2.365 -20.702 1.00 91.44 601 GLY A N 1
ATOM 4607 C CA . GLY A 1 601 ? -4.023 3.682 -20.124 1.00 91.44 601 GLY A CA 1
ATOM 4608 C C . GLY A 1 601 ? -2.676 3.748 -19.421 1.00 91.44 601 GLY A C 1
ATOM 4609 O O . GLY A 1 601 ? -1.653 4.042 -20.032 1.00 91.44 601 GLY A O 1
ATOM 4610 N N . LEU A 1 602 ? -2.680 3.523 -18.105 1.00 86.69 602 LEU A N 1
ATOM 4611 C CA . LEU A 1 602 ? -1.512 3.777 -17.255 1.00 86.69 602 LEU A CA 1
ATOM 4612 C C . LEU A 1 602 ? -0.322 2.859 -17.544 1.00 86.69 602 LEU A C 1
ATOM 4614 O O . LEU A 1 602 ? 0.804 3.350 -17.562 1.00 86.69 602 LEU A O 1
ATOM 4618 N N . ALA A 1 603 ? -0.543 1.560 -17.770 1.00 87.56 603 ALA A N 1
ATOM 4619 C CA . ALA A 1 603 ? 0.557 0.638 -18.050 1.00 87.56 603 ALA A CA 1
ATOM 4620 C C . ALA A 1 603 ? 1.171 0.928 -19.426 1.00 87.56 603 ALA A C 1
ATOM 4622 O O . ALA A 1 603 ? 2.391 0.984 -19.549 1.00 87.56 603 ALA A O 1
ATOM 4623 N N . ALA A 1 604 ? 0.339 1.214 -20.434 1.00 89.31 604 ALA A N 1
ATOM 4624 C CA . ALA A 1 604 ? 0.800 1.634 -21.755 1.00 89.31 604 ALA A CA 1
ATOM 4625 C C . ALA A 1 604 ? 1.630 2.930 -21.692 1.00 89.31 604 ALA A C 1
ATOM 4627 O O . ALA A 1 604 ? 2.753 2.966 -22.195 1.00 89.31 604 ALA A O 1
ATOM 4628 N N . LEU A 1 605 ? 1.130 3.967 -21.005 1.00 91.25 605 LEU A N 1
ATOM 4629 C CA . LEU A 1 605 ? 1.855 5.229 -20.806 1.00 91.25 605 LEU A CA 1
ATOM 4630 C C . LEU A 1 605 ? 3.164 5.035 -20.031 1.00 91.25 605 LEU A C 1
ATOM 4632 O O . LEU A 1 605 ? 4.172 5.664 -20.359 1.00 91.25 605 LEU A O 1
ATOM 4636 N N . GLY A 1 606 ? 3.155 4.174 -19.010 1.00 91.50 606 GLY A N 1
ATOM 4637 C CA . GLY A 1 606 ? 4.340 3.802 -18.242 1.00 91.50 606 GLY A CA 1
ATOM 4638 C C . GLY A 1 606 ? 5.393 3.138 -19.116 1.00 91.50 606 GLY A C 1
ATOM 4639 O O . GLY A 1 606 ? 6.520 3.621 -19.169 1.00 91.50 606 GLY A O 1
ATOM 4640 N N . ASN A 1 607 ? 5.008 2.097 -19.856 1.00 90.19 607 ASN A N 1
ATOM 4641 C CA . ASN A 1 607 ? 5.896 1.361 -20.753 1.00 90.19 607 ASN A CA 1
ATOM 4642 C C . ASN A 1 607 ? 6.481 2.259 -21.849 1.00 90.19 607 ASN A C 1
ATOM 4644 O O . ASN A 1 607 ? 7.692 2.266 -22.060 1.00 90.19 607 ASN A O 1
ATOM 4648 N N . GLN A 1 608 ? 5.646 3.084 -22.491 1.00 91.69 608 GLN A N 1
ATOM 4649 C CA . GLN A 1 608 ? 6.104 4.024 -23.514 1.00 91.69 608 GLN A CA 1
ATOM 4650 C C . GLN A 1 608 ? 7.088 5.048 -22.926 1.00 91.69 608 GLN A C 1
ATOM 4652 O O . GLN A 1 608 ? 8.148 5.290 -23.498 1.00 91.69 608 GLN A O 1
ATOM 4657 N N . SER A 1 609 ? 6.782 5.617 -21.752 1.00 92.19 609 SER A N 1
ATOM 4658 C CA . SER A 1 609 ? 7.705 6.529 -21.059 1.00 92.19 609 SER A CA 1
ATOM 4659 C C . SER A 1 609 ? 9.029 5.835 -20.735 1.00 92.19 609 SER A C 1
ATOM 4661 O O . SER A 1 609 ? 10.086 6.401 -20.999 1.00 92.19 609 SER A O 1
ATOM 4663 N N . GLY A 1 610 ? 8.965 4.600 -20.224 1.00 92.06 610 GLY A N 1
ATOM 4664 C CA . GLY A 1 610 ? 10.105 3.718 -19.965 1.00 92.06 610 GLY A CA 1
ATOM 4665 C C . GLY A 1 610 ? 11.017 3.577 -21.179 1.00 92.06 610 GLY A C 1
ATOM 4666 O O . GLY A 1 610 ? 12.198 3.908 -21.104 1.00 92.06 610 GLY A O 1
ATOM 4667 N N . GLN A 1 611 ? 10.446 3.181 -22.317 1.00 91.69 611 GLN A N 1
ATOM 4668 C CA . GLN A 1 611 ? 11.185 2.941 -23.559 1.00 91.69 611 GLN A CA 1
ATOM 4669 C C . GLN A 1 611 ? 11.789 4.214 -24.171 1.00 91.69 611 GLN A C 1
ATOM 4671 O O . GLN A 1 611 ? 12.791 4.147 -24.880 1.00 91.69 611 GLN A O 1
ATOM 4676 N N . LEU A 1 612 ? 11.196 5.384 -23.916 1.00 92.94 612 LEU A N 1
ATOM 4677 C CA . LEU A 1 612 ? 11.670 6.661 -24.457 1.00 92.94 612 LEU A CA 1
ATOM 4678 C C . LEU A 1 612 ? 12.686 7.371 -23.551 1.00 92.94 612 LEU A C 1
ATOM 4680 O O . LEU A 1 612 ? 13.468 8.185 -24.047 1.00 92.94 612 LEU A O 1
ATOM 4684 N N . LEU A 1 613 ? 12.707 7.087 -22.245 1.00 93.38 613 LEU A N 1
ATOM 4685 C CA . LEU A 1 613 ? 13.588 7.752 -21.274 1.00 93.38 613 LEU A CA 1
ATOM 4686 C C . LEU A 1 613 ? 15.073 7.710 -21.658 1.00 93.38 613 LEU A C 1
ATOM 4688 O O . LEU A 1 613 ? 15.720 8.761 -21.578 1.00 93.38 613 LEU A O 1
ATOM 4692 N N . PRO A 1 614 ? 15.636 6.578 -22.126 1.00 92.50 614 PRO A N 1
ATOM 4693 C CA . PRO A 1 614 ? 17.046 6.555 -22.475 1.00 92.50 614 PRO A CA 1
ATOM 4694 C C . PRO A 1 614 ? 17.394 7.424 -23.683 1.00 92.50 614 PRO A C 1
ATOM 4696 O O . PRO A 1 614 ? 18.541 7.841 -23.800 1.00 92.50 614 PRO A O 1
ATOM 4699 N N . ALA A 1 615 ? 16.432 7.822 -24.526 1.00 92.25 615 ALA A N 1
ATOM 4700 C CA . ALA A 1 615 ? 16.697 8.736 -25.639 1.00 92.25 615 ALA A CA 1
ATOM 4701 C C . ALA A 1 615 ? 17.230 10.098 -25.164 1.00 92.25 615 ALA A C 1
ATOM 4703 O O . ALA A 1 615 ? 17.812 10.847 -25.949 1.00 92.25 615 ALA A O 1
ATOM 4704 N N . ALA A 1 616 ? 17.072 10.424 -23.877 1.00 92.94 616 ALA A N 1
ATOM 4705 C CA . ALA A 1 616 ? 17.696 11.588 -23.269 1.00 92.94 616 ALA A CA 1
ATOM 4706 C C . ALA A 1 616 ? 19.235 11.505 -23.228 1.00 92.94 616 ALA A C 1
ATOM 4708 O O . ALA A 1 616 ? 19.873 12.553 -23.274 1.00 92.94 616 ALA A O 1
ATOM 4709 N N . PHE A 1 617 ? 19.838 10.312 -23.141 1.00 92.69 617 PHE A N 1
ATOM 4710 C CA . PHE A 1 617 ? 21.289 10.137 -22.949 1.00 92.69 617 PHE A CA 1
ATOM 4711 C C . PHE A 1 617 ? 21.959 9.084 -23.853 1.00 92.69 617 PHE A C 1
ATOM 4713 O O . PHE A 1 617 ? 23.187 9.088 -23.943 1.00 92.69 617 PHE A O 1
ATOM 4720 N N . GLN A 1 618 ? 21.199 8.226 -24.540 1.00 90.12 618 GLN A N 1
ATOM 4721 C CA . GLN A 1 618 ? 21.689 7.227 -25.497 1.00 90.12 618 GLN A CA 1
ATOM 4722 C C . GLN A 1 618 ? 20.918 7.261 -26.827 1.00 90.12 618 GLN A C 1
ATOM 4724 O O . GLN A 1 618 ? 19.850 7.865 -26.930 1.00 90.12 618 GLN A O 1
ATOM 4729 N N . ILE A 1 619 ? 21.484 6.627 -27.857 1.00 86.88 619 ILE A N 1
ATOM 4730 C CA . ILE A 1 619 ? 20.843 6.478 -29.170 1.00 86.88 619 ILE A CA 1
ATOM 4731 C C . ILE A 1 619 ? 19.778 5.383 -29.061 1.00 86.88 619 ILE A C 1
ATOM 4733 O O . ILE A 1 619 ? 20.092 4.267 -28.660 1.00 86.88 619 ILE A O 1
ATOM 4737 N N . ILE A 1 620 ? 18.539 5.694 -29.442 1.00 85.50 620 ILE A N 1
ATOM 4738 C CA . ILE A 1 620 ? 17.436 4.734 -29.567 1.00 85.50 620 ILE A CA 1
ATOM 4739 C C . ILE A 1 620 ? 16.905 4.799 -30.998 1.00 85.50 620 ILE A C 1
ATOM 4741 O O . ILE A 1 620 ? 16.553 5.878 -31.475 1.00 85.50 620 ILE A O 1
ATOM 4745 N N . GLU A 1 621 ? 16.770 3.648 -31.660 1.00 80.44 621 GLU A N 1
ATOM 4746 C CA . GLU A 1 621 ? 16.300 3.561 -33.054 1.00 80.44 621 GLU A CA 1
ATOM 4747 C C . GLU A 1 621 ? 14.914 4.184 -33.271 1.00 80.44 621 GLU A C 1
ATOM 4749 O O . GLU A 1 621 ? 14.653 4.792 -34.308 1.00 80.44 621 GLU A O 1
ATOM 4754 N N . ARG A 1 622 ? 14.031 4.091 -32.271 1.00 78.44 622 ARG A N 1
ATOM 4755 C CA . ARG A 1 622 ? 12.685 4.682 -32.307 1.00 78.44 622 ARG A CA 1
ATOM 4756 C C . ARG A 1 622 ? 12.669 6.213 -32.284 1.00 78.44 622 ARG A C 1
ATOM 4758 O O . ARG A 1 622 ? 11.663 6.800 -32.668 1.00 78.44 622 ARG A O 1
ATOM 4765 N N . VAL A 1 623 ? 13.743 6.869 -31.838 1.00 84.69 623 VAL A N 1
ATOM 4766 C CA . VAL A 1 623 ? 13.782 8.324 -31.626 1.00 84.69 623 VAL A CA 1
ATOM 4767 C C . VAL A 1 623 ? 14.817 8.964 -32.544 1.00 84.69 623 VAL A C 1
ATOM 4769 O O . VAL A 1 623 ? 16.026 8.883 -32.314 1.00 84.69 623 VAL A O 1
ATOM 4772 N N . ALA A 1 624 ? 14.337 9.672 -33.567 1.00 82.06 624 ALA A N 1
ATOM 4773 C CA . ALA A 1 624 ? 15.195 10.444 -34.458 1.00 82.06 624 ALA A CA 1
ATOM 4774 C C . ALA A 1 624 ? 15.938 11.559 -33.694 1.00 82.06 624 ALA A C 1
ATOM 4776 O O . ALA A 1 624 ? 15.331 12.317 -32.937 1.00 82.06 624 ALA A O 1
ATOM 4777 N N . ASN A 1 625 ? 17.242 11.708 -33.957 1.00 83.56 625 ASN A N 1
ATOM 4778 C CA . ASN A 1 625 ? 18.151 12.648 -33.279 1.00 83.56 625 ASN A CA 1
ATOM 4779 C C . ASN A 1 625 ? 18.432 12.331 -31.796 1.00 83.56 625 ASN A C 1
ATOM 4781 O O . ASN A 1 625 ? 18.789 13.231 -31.037 1.00 83.56 625 ASN A O 1
ATOM 4785 N N . SER A 1 626 ? 18.288 11.073 -31.379 1.00 87.00 626 SER A N 1
ATOM 4786 C CA . SER A 1 626 ? 18.819 10.600 -30.097 1.00 87.00 626 SER A CA 1
ATOM 4787 C C . SER A 1 626 ? 20.359 10.447 -30.153 1.00 87.00 626 SER A C 1
ATOM 4789 O O . SER A 1 626 ? 20.894 10.124 -31.218 1.00 87.00 626 SER A O 1
ATOM 4791 N N . PRO A 1 627 ? 21.103 10.686 -29.052 1.00 91.25 627 PRO A N 1
ATOM 4792 C CA . PRO A 1 627 ? 20.633 11.197 -27.768 1.00 91.25 627 PRO A CA 1
ATOM 4793 C C . PRO A 1 627 ? 20.237 12.678 -27.850 1.00 91.25 627 PRO A C 1
ATOM 4795 O O . PRO A 1 627 ? 20.930 13.500 -28.448 1.00 91.25 627 PRO A O 1
ATOM 4798 N N . LEU A 1 628 ? 19.123 13.027 -27.212 1.00 90.31 628 LEU A N 1
ATOM 4799 C CA . LEU A 1 628 ? 18.560 14.381 -27.235 1.00 90.31 628 LEU A CA 1
ATOM 4800 C C . LEU A 1 628 ? 19.386 15.380 -26.416 1.00 90.31 628 LEU A C 1
ATOM 4802 O O . LEU A 1 628 ? 19.404 16.575 -26.720 1.00 90.31 628 LEU A O 1
ATOM 4806 N N . TYR A 1 629 ? 20.064 14.891 -25.378 1.00 92.25 629 TYR A N 1
ATOM 4807 C CA . TYR A 1 629 ? 20.930 15.672 -24.507 1.00 92.25 629 TYR A CA 1
ATOM 4808 C C . TYR A 1 629 ? 22.293 14.992 -24.376 1.00 92.25 629 TYR A C 1
ATOM 4810 O O . TYR A 1 629 ? 22.447 13.788 -24.573 1.00 92.25 629 TYR A O 1
ATOM 4818 N N . ALA A 1 630 ? 23.314 15.771 -24.013 1.00 91.12 630 ALA A N 1
ATOM 4819 C CA . ALA A 1 630 ? 24.608 15.200 -23.664 1.00 91.12 630 ALA A CA 1
ATOM 4820 C C . ALA A 1 630 ? 24.456 14.266 -22.455 1.00 91.12 630 ALA A C 1
ATOM 4822 O O . ALA A 1 630 ? 23.725 14.597 -21.526 1.00 91.12 630 ALA A O 1
ATOM 4823 N N . PHE A 1 631 ? 25.197 13.157 -22.424 1.00 89.81 631 PHE A N 1
ATOM 4824 C CA . PHE A 1 631 ? 25.129 12.135 -21.368 1.00 89.81 631 PHE A CA 1
ATOM 4825 C C . PHE A 1 631 ? 25.128 12.711 -19.936 1.00 89.81 631 PHE A C 1
ATOM 4827 O O . PHE A 1 631 ? 24.297 12.341 -19.110 1.00 89.81 631 PHE A O 1
ATOM 4834 N N . VAL A 1 632 ? 25.999 13.696 -19.674 1.00 91.44 632 VAL A N 1
ATOM 4835 C CA . VAL A 1 632 ? 26.137 14.386 -18.373 1.00 91.44 632 VAL A CA 1
ATOM 4836 C C . VAL A 1 632 ? 24.867 15.140 -17.953 1.00 91.44 632 VAL A C 1
ATOM 4838 O O . VAL A 1 632 ? 24.650 15.346 -16.766 1.00 91.44 632 VAL A O 1
ATOM 4841 N N . ILE A 1 633 ? 24.029 15.551 -18.906 1.00 93.44 633 ILE A N 1
ATOM 4842 C CA . ILE A 1 633 ? 22.767 16.271 -18.673 1.00 93.44 633 ILE A CA 1
ATOM 4843 C C . ILE A 1 633 ? 21.571 15.313 -18.752 1.00 93.44 633 ILE A C 1
ATOM 4845 O O . ILE A 1 633 ? 20.658 15.403 -17.934 1.00 93.44 633 ILE A O 1
ATOM 4849 N N . GLY A 1 634 ? 21.583 14.378 -19.705 1.00 92.62 634 GLY A N 1
ATOM 4850 C CA . GLY A 1 634 ? 20.493 13.435 -19.938 1.00 92.62 634 GLY A CA 1
ATOM 4851 C C . GLY A 1 634 ? 20.229 12.516 -18.744 1.00 92.62 634 GLY A C 1
ATOM 4852 O O . GLY A 1 634 ? 19.073 12.336 -18.370 1.00 92.62 634 GLY A O 1
ATOM 4853 N N . ILE A 1 635 ? 21.274 12.008 -18.080 1.00 93.19 635 ILE A N 1
ATOM 4854 C CA . ILE A 1 635 ? 21.102 11.175 -16.877 1.00 93.19 635 ILE A CA 1
ATOM 4855 C C . ILE A 1 635 ? 20.437 11.957 -15.732 1.00 93.19 635 ILE A C 1
ATOM 4857 O O . ILE A 1 635 ? 19.411 11.492 -15.237 1.00 93.19 635 ILE A O 1
ATOM 4861 N N . PRO A 1 636 ? 20.925 13.147 -15.320 1.00 95.62 636 PRO A N 1
ATOM 4862 C CA . PRO A 1 636 ? 20.224 13.960 -14.328 1.00 95.62 636 PRO A CA 1
ATOM 4863 C C . PRO A 1 636 ? 18.770 14.276 -14.685 1.00 95.62 636 PRO A C 1
ATOM 4865 O O . PRO A 1 636 ? 17.939 14.308 -13.785 1.00 95.62 636 PRO A O 1
ATOM 4868 N N . ILE A 1 637 ? 18.442 14.470 -15.969 1.00 95.12 637 ILE A N 1
ATOM 4869 C CA . ILE A 1 637 ? 17.054 14.663 -16.419 1.00 95.12 637 ILE A CA 1
ATOM 4870 C C . ILE A 1 637 ? 16.208 13.418 -16.128 1.00 95.12 637 ILE A C 1
ATOM 4872 O O . ILE A 1 637 ? 15.121 13.545 -15.570 1.00 95.12 637 ILE A O 1
ATOM 4876 N N . VAL A 1 638 ? 16.704 12.225 -16.463 1.00 95.12 638 VAL A N 1
ATOM 4877 C CA . VAL A 1 638 ? 16.008 10.952 -16.210 1.00 95.12 638 VAL A CA 1
ATOM 4878 C C . VAL A 1 638 ? 15.860 10.680 -14.709 1.00 95.12 638 VAL A C 1
ATOM 4880 O O . VAL A 1 638 ? 14.791 10.277 -14.256 1.00 95.12 638 VAL A O 1
ATOM 4883 N N . ILE A 1 639 ? 16.891 10.972 -13.914 1.00 95.81 639 ILE A N 1
ATOM 4884 C CA . ILE A 1 639 ? 16.844 10.850 -12.448 1.00 95.81 639 ILE A CA 1
ATOM 4885 C C . ILE A 1 639 ? 15.829 11.831 -11.857 1.00 95.81 639 ILE A C 1
ATOM 4887 O O . ILE A 1 639 ? 15.009 11.440 -11.031 1.00 95.81 639 ILE A O 1
ATOM 4891 N N . ALA A 1 640 ? 15.863 13.099 -12.276 1.00 96.38 640 ALA A N 1
ATOM 4892 C CA . ALA A 1 640 ? 14.913 14.109 -11.824 1.00 96.38 640 ALA A CA 1
ATOM 4893 C C . ALA A 1 640 ? 13.483 13.741 -12.229 1.00 96.38 640 ALA A C 1
ATOM 4895 O O . ALA A 1 640 ? 12.558 13.940 -11.445 1.00 96.38 640 ALA A O 1
ATOM 4896 N N . PHE A 1 641 ? 13.309 13.154 -13.415 1.00 95.56 641 PHE A N 1
ATOM 4897 C CA . PHE A 1 641 ? 12.027 12.628 -13.855 1.00 95.56 641 PHE A CA 1
ATOM 4898 C C . PHE A 1 641 ? 11.514 11.534 -12.918 1.00 95.56 641 PHE A C 1
ATOM 4900 O O . PHE A 1 641 ? 10.422 11.652 -12.366 1.00 95.56 641 PHE A O 1
ATOM 4907 N N . ALA A 1 642 ? 12.330 10.508 -12.678 1.00 95.31 642 ALA A N 1
ATOM 4908 C CA . ALA A 1 642 ? 11.997 9.393 -11.800 1.00 95.31 642 ALA A CA 1
ATOM 4909 C C . ALA A 1 642 ? 11.689 9.865 -10.368 1.00 95.31 642 ALA A C 1
ATOM 4911 O O . ALA A 1 642 ? 10.741 9.396 -9.737 1.00 95.31 642 ALA A O 1
ATOM 4912 N N . TRP A 1 643 ? 12.452 10.845 -9.878 1.00 96.88 643 TRP A N 1
ATOM 4913 C CA . TRP A 1 643 ? 12.256 11.452 -8.567 1.00 96.88 643 TRP A CA 1
ATOM 4914 C C . TRP A 1 643 ? 10.921 12.206 -8.476 1.00 96.88 643 TRP A C 1
ATOM 4916 O O . TRP A 1 643 ? 10.144 11.962 -7.556 1.00 96.88 643 TRP A O 1
ATOM 4926 N N . VAL A 1 644 ? 10.609 13.083 -9.439 1.00 95.94 644 VAL A N 1
ATOM 4927 C CA . VAL A 1 644 ? 9.346 13.847 -9.456 1.00 95.94 644 VAL A CA 1
ATOM 4928 C C . VAL A 1 644 ? 8.147 12.921 -9.638 1.00 95.94 644 VAL A C 1
ATOM 4930 O O . VAL A 1 644 ? 7.141 13.097 -8.950 1.00 95.94 644 VAL A O 1
ATOM 4933 N N . LEU A 1 645 ? 8.268 11.912 -10.505 1.00 93.25 645 LEU A N 1
ATOM 4934 C CA . LEU A 1 645 ? 7.255 10.879 -10.690 1.00 93.25 645 LEU A CA 1
ATOM 4935 C C . LEU A 1 645 ? 6.963 10.164 -9.368 1.00 93.25 645 LEU A C 1
ATOM 4937 O O . LEU A 1 645 ? 5.809 10.090 -8.955 1.00 93.25 645 LEU A O 1
ATOM 4941 N N . GLY A 1 646 ? 8.005 9.688 -8.682 1.00 93.00 646 GLY A N 1
ATOM 4942 C CA . GLY A 1 646 ? 7.877 8.991 -7.406 1.00 93.00 646 GLY A CA 1
ATOM 4943 C C . GLY A 1 646 ? 7.297 9.865 -6.298 1.00 93.00 646 GLY A C 1
ATOM 4944 O O . GLY A 1 646 ? 6.398 9.436 -5.574 1.00 93.00 646 GLY A O 1
ATOM 4945 N N . PHE A 1 647 ? 7.759 11.111 -6.199 1.00 93.75 647 PHE A N 1
ATOM 4946 C CA . PHE A 1 647 ? 7.256 12.079 -5.228 1.00 93.75 647 PHE A CA 1
ATOM 4947 C C . PHE A 1 647 ? 5.770 12.387 -5.462 1.00 93.75 647 PHE A C 1
ATOM 4949 O O . PHE A 1 647 ? 4.962 12.311 -4.537 1.00 93.75 647 PHE A O 1
ATOM 4956 N N . GLY A 1 648 ? 5.400 12.691 -6.710 1.00 91.31 648 GLY A N 1
ATOM 4957 C CA . GLY A 1 648 ? 4.032 13.023 -7.101 1.00 91.31 648 GLY A CA 1
ATOM 4958 C C . GLY A 1 648 ? 3.070 11.847 -6.954 1.00 91.31 648 GLY A C 1
ATOM 4959 O O . GLY A 1 648 ? 2.000 12.017 -6.375 1.00 91.31 648 GLY A O 1
ATOM 4960 N N . ALA A 1 649 ? 3.466 10.653 -7.408 1.00 89.12 649 ALA A N 1
ATOM 4961 C CA . ALA A 1 649 ? 2.666 9.434 -7.276 1.00 89.12 649 ALA A CA 1
ATOM 4962 C C . ALA A 1 649 ? 2.404 9.081 -5.804 1.00 89.12 649 ALA A C 1
ATOM 4964 O O . ALA A 1 649 ? 1.300 8.683 -5.447 1.00 89.12 649 ALA A O 1
ATOM 4965 N N . THR A 1 650 ? 3.389 9.298 -4.930 1.00 89.56 650 THR A N 1
ATOM 4966 C CA . THR A 1 650 ? 3.241 9.027 -3.495 1.00 89.56 650 THR A CA 1
ATOM 4967 C C . THR A 1 650 ? 2.335 10.039 -2.798 1.00 89.56 650 THR A C 1
ATOM 4969 O O . THR A 1 650 ? 1.497 9.659 -1.985 1.00 89.56 650 THR A O 1
ATOM 4972 N N . LEU A 1 651 ? 2.443 11.330 -3.128 1.00 87.94 651 LEU A N 1
ATOM 4973 C CA . LEU A 1 651 ? 1.536 12.354 -2.591 1.00 87.94 651 LEU A CA 1
ATOM 4974 C C . LEU A 1 651 ? 0.091 12.170 -3.064 1.00 87.94 651 LEU A C 1
ATOM 4976 O O . LEU A 1 651 ? -0.845 12.525 -2.345 1.00 87.94 651 LEU A O 1
ATOM 4980 N N . ALA A 1 652 ? -0.076 11.632 -4.269 1.00 84.44 652 ALA A N 1
ATOM 4981 C CA . ALA A 1 652 ? -1.360 11.298 -4.861 1.00 84.44 652 ALA A CA 1
ATOM 4982 C C . ALA A 1 652 ? -2.034 10.081 -4.201 1.00 84.44 652 ALA A C 1
ATOM 4984 O O . ALA A 1 652 ? -3.230 9.880 -4.415 1.00 84.44 652 ALA A O 1
ATOM 4985 N N . GLU A 1 653 ? -1.309 9.300 -3.391 1.00 84.00 653 GLU A N 1
ATOM 4986 C CA . GLU A 1 653 ? -1.795 8.043 -2.825 1.00 84.00 653 GLU A CA 1
ATOM 4987 C C . GLU A 1 653 ? -2.808 8.267 -1.681 1.00 84.00 653 GLU A C 1
ATOM 4989 O O . GLU A 1 653 ? -2.449 8.777 -0.608 1.00 84.00 653 GLU A O 1
ATOM 4994 N N . PRO A 1 654 ? -4.083 7.852 -1.843 1.00 76.19 654 PRO A N 1
ATOM 4995 C CA . PRO A 1 654 ? -5.102 8.044 -0.813 1.00 76.19 654 PRO A CA 1
ATOM 4996 C C . PRO A 1 654 ? -4.809 7.272 0.477 1.00 76.19 654 PRO A C 1
ATOM 4998 O O . PRO A 1 654 ? -5.134 7.750 1.568 1.00 76.19 654 PRO A O 1
ATOM 5001 N N . ALA A 1 655 ? -4.187 6.093 0.373 1.00 77.50 655 ALA A N 1
ATOM 5002 C CA . ALA A 1 655 ? -3.859 5.269 1.532 1.00 77.50 655 ALA A CA 1
ATOM 5003 C C . ALA A 1 655 ? -2.842 5.965 2.456 1.00 77.50 655 ALA A C 1
ATOM 5005 O O . ALA A 1 655 ? -2.993 5.932 3.679 1.00 77.50 655 ALA A O 1
ATOM 5006 N N . LEU A 1 656 ? -1.864 6.677 1.886 1.00 83.69 656 LEU A N 1
ATOM 5007 C CA . LEU A 1 656 ? -0.864 7.421 2.655 1.00 83.69 656 LEU A CA 1
ATOM 5008 C C . LEU A 1 656 ? -1.475 8.626 3.377 1.00 83.69 656 LEU A C 1
ATOM 5010 O O . LEU A 1 656 ? -1.147 8.905 4.530 1.00 83.69 656 LEU A O 1
ATOM 5014 N N . ASN A 1 657 ? -2.422 9.299 2.727 1.00 81.50 657 ASN A N 1
ATOM 5015 C CA . ASN A 1 657 ? -3.182 10.392 3.321 1.00 81.50 657 ASN A CA 1
ATOM 5016 C C . ASN A 1 657 ? -3.980 9.920 4.554 1.00 81.50 657 ASN A C 1
ATOM 5018 O O . ASN A 1 657 ? -3.944 10.577 5.600 1.00 81.50 657 ASN A O 1
ATOM 5022 N N . ALA A 1 658 ? -4.635 8.759 4.454 1.00 76.56 658 ALA A N 1
ATOM 5023 C CA . ALA A 1 658 ? -5.341 8.137 5.571 1.00 76.56 658 ALA A CA 1
ATOM 5024 C C . ALA A 1 658 ? -4.384 7.736 6.706 1.00 76.56 658 ALA A C 1
ATOM 5026 O O . ALA A 1 658 ? -4.634 8.090 7.857 1.00 76.56 658 ALA A O 1
ATOM 5027 N N . LEU A 1 659 ? -3.256 7.090 6.384 1.00 78.06 659 LEU A N 1
ATOM 5028 C CA . LEU A 1 659 ? -2.222 6.730 7.359 1.00 78.06 659 LEU A CA 1
ATOM 5029 C C . LEU A 1 659 ? -1.723 7.957 8.127 1.00 78.06 659 LEU A C 1
ATOM 5031 O O . LEU A 1 659 ? -1.624 7.923 9.349 1.00 78.06 659 LEU A O 1
ATOM 5035 N N . GLY A 1 660 ? -1.453 9.061 7.427 1.00 82.81 660 GLY A N 1
ATOM 5036 C CA . GLY A 1 660 ? -0.994 10.298 8.052 1.00 82.81 660 GLY A CA 1
ATOM 5037 C C . GLY A 1 660 ? -2.003 10.899 9.028 1.00 82.81 660 GLY A C 1
ATOM 5038 O O . GLY A 1 660 ? -1.590 11.378 10.079 1.00 82.81 660 GLY A O 1
ATOM 5039 N N . LEU A 1 661 ? -3.308 10.820 8.737 1.00 79.38 661 LEU A N 1
ATOM 5040 C CA . LEU A 1 661 ? -4.356 11.219 9.687 1.00 79.38 661 LEU A CA 1
ATOM 5041 C C . LEU A 1 661 ? -4.367 10.315 10.924 1.00 79.38 661 LEU A C 1
ATOM 5043 O O . LEU A 1 661 ? -4.458 10.808 12.045 1.00 79.38 661 LEU A O 1
ATOM 5047 N N . THR A 1 662 ? -4.239 9.000 10.739 1.00 75.62 662 THR A N 1
ATOM 5048 C CA . THR A 1 662 ? -4.168 8.049 11.854 1.00 75.62 662 THR A CA 1
ATOM 5049 C C . THR A 1 662 ? -2.945 8.313 12.728 1.00 75.62 662 THR A C 1
ATOM 5051 O O . THR A 1 662 ? -3.073 8.373 13.944 1.00 75.62 662 THR A O 1
ATOM 5054 N N . VAL A 1 663 ? -1.770 8.526 12.132 1.00 75.81 663 VAL A N 1
ATOM 5055 C CA . VAL A 1 663 ? -0.529 8.820 12.864 1.00 75.81 663 VAL A CA 1
ATOM 5056 C C . VAL A 1 663 ? -0.623 10.144 13.616 1.00 75.81 663 VAL A C 1
ATOM 5058 O O . VAL A 1 663 ? -0.208 10.219 14.770 1.00 75.81 663 VAL A O 1
ATOM 5061 N N . GLU A 1 664 ? -1.191 11.181 13.005 1.00 82.25 664 GLU A N 1
ATOM 5062 C CA . GLU A 1 664 ? -1.383 12.472 13.669 1.00 82.25 664 GLU A CA 1
ATOM 5063 C C . GLU A 1 664 ? -2.311 12.348 14.884 1.00 82.25 664 GLU A C 1
ATOM 5065 O O . GLU A 1 664 ? -1.979 12.849 15.959 1.00 82.25 664 GLU A O 1
ATOM 5070 N N . ASN A 1 665 ? -3.409 11.599 14.751 1.00 73.19 665 ASN A N 1
ATOM 5071 C CA . ASN A 1 665 ? -4.330 11.327 15.855 1.00 73.19 665 ASN A CA 1
ATOM 5072 C C . ASN A 1 665 ? -3.674 10.488 16.964 1.00 73.19 665 ASN A C 1
ATOM 5074 O O . ASN A 1 665 ? -3.846 10.791 18.138 1.00 73.19 665 ASN A O 1
ATOM 5078 N N . LEU A 1 666 ? -2.893 9.461 16.611 1.00 65.12 666 LEU A N 1
ATOM 5079 C CA . LEU A 1 666 ? -2.227 8.585 17.584 1.00 65.12 666 LEU A CA 1
ATOM 5080 C C . LEU A 1 666 ? -1.046 9.248 18.301 1.00 65.12 666 LEU A C 1
ATOM 5082 O O . LEU A 1 666 ? -0.702 8.846 19.408 1.00 65.12 666 LEU A O 1
ATOM 5086 N N . THR A 1 667 ? -0.417 10.248 17.683 1.00 65.94 667 THR A N 1
ATOM 5087 C CA . THR A 1 667 ? 0.719 10.982 18.263 1.00 65.94 667 THR A CA 1
ATOM 5088 C C . THR A 1 667 ? 0.300 12.277 18.960 1.00 65.94 667 THR A C 1
ATOM 5090 O O . THR A 1 667 ? 1.163 13.094 19.281 1.00 65.94 667 THR A O 1
ATOM 5093 N N . ASN A 1 668 ? -1.002 12.501 19.187 1.00 65.56 668 ASN A N 1
ATOM 5094 C CA . ASN A 1 668 ? -1.546 13.748 19.743 1.00 65.56 668 ASN A CA 1
ATOM 5095 C C . ASN A 1 668 ? -1.039 15.001 19.001 1.00 65.56 668 ASN A C 1
ATOM 5097 O O . ASN A 1 668 ? -0.697 16.015 19.609 1.00 65.56 668 ASN A O 1
ATOM 5101 N N . GLY A 1 669 ? -0.911 14.919 17.673 1.00 70.38 669 GLY A N 1
ATOM 5102 C CA . GLY A 1 669 ? -0.400 16.003 16.833 1.00 70.38 669 GLY A CA 1
ATOM 5103 C C . GLY A 1 669 ? 1.114 16.242 16.913 1.00 70.38 669 GLY A C 1
ATOM 5104 O O . GLY A 1 669 ? 1.622 17.125 16.216 1.00 70.38 669 GLY A O 1
ATOM 5105 N N . ALA A 1 670 ? 1.866 15.464 17.705 1.00 67.12 670 ALA A N 1
ATOM 5106 C CA . ALA A 1 670 ? 3.326 15.572 17.770 1.00 67.12 670 ALA A CA 1
ATOM 5107 C C . ALA A 1 670 ? 3.984 15.246 16.420 1.00 67.12 670 ALA A C 1
ATOM 5109 O O . ALA A 1 670 ? 5.012 15.832 16.070 1.00 67.12 670 ALA A O 1
ATOM 5110 N N . PHE A 1 671 ? 3.374 14.348 15.640 1.00 73.69 671 PHE A N 1
ATOM 5111 C CA . PHE A 1 671 ? 3.766 14.061 14.268 1.00 73.69 671 PHE A CA 1
ATOM 5112 C C . PHE A 1 671 ? 2.655 14.457 13.296 1.00 73.69 671 PHE A C 1
ATOM 5114 O O . PHE A 1 671 ? 1.671 13.746 13.117 1.00 73.69 671 PHE A O 1
ATOM 5121 N N . ARG A 1 672 ? 2.818 15.611 12.644 1.00 85.50 672 ARG A N 1
ATOM 5122 C CA . ARG A 1 672 ? 1.827 16.110 11.684 1.00 85.50 672 ARG A CA 1
ATOM 5123 C C . ARG A 1 672 ? 1.747 15.209 10.458 1.00 85.50 672 ARG A C 1
ATOM 5125 O O . ARG A 1 672 ? 2.780 14.815 9.907 1.00 85.50 672 ARG A O 1
ATOM 5132 N N . LYS A 1 673 ? 0.535 15.006 9.942 1.00 88.44 673 LYS A N 1
ATOM 5133 C CA . LYS A 1 673 ? 0.280 14.306 8.679 1.00 88.44 673 LYS A CA 1
ATOM 5134 C C . LYS A 1 673 ? 1.154 14.817 7.539 1.00 88.44 673 LYS A C 1
ATOM 5136 O O . LYS A 1 673 ? 1.726 14.016 6.813 1.00 88.44 673 LYS A O 1
ATOM 5141 N N . GLN A 1 674 ? 1.276 16.137 7.376 1.00 89.44 674 GLN A N 1
ATOM 5142 C CA . GLN A 1 674 ? 2.079 16.725 6.294 1.00 89.44 674 GLN A CA 1
ATOM 5143 C C . GLN A 1 674 ? 3.552 16.308 6.381 1.00 89.44 674 GLN A C 1
ATOM 5145 O O . GLN A 1 674 ? 4.150 15.957 5.367 1.00 89.44 674 GLN A O 1
ATOM 5150 N N . THR A 1 675 ? 4.122 16.277 7.590 1.00 89.50 675 THR A N 1
ATOM 5151 C CA . THR A 1 675 ? 5.495 15.810 7.810 1.00 89.50 675 THR A CA 1
ATOM 5152 C C . THR A 1 675 ? 5.643 14.346 7.403 1.00 89.50 675 THR A C 1
ATOM 5154 O O . THR A 1 675 ? 6.616 14.016 6.728 1.00 89.50 675 THR A O 1
ATOM 5157 N N . LEU A 1 676 ? 4.668 13.485 7.735 1.00 89.88 676 LEU A N 1
ATOM 5158 C CA . LEU A 1 676 ? 4.667 12.089 7.279 1.00 89.88 676 LEU A CA 1
ATOM 5159 C C . LEU A 1 676 ? 4.626 11.999 5.758 1.00 89.88 676 LEU A C 1
ATOM 5161 O O . LEU A 1 676 ? 5.470 11.338 5.162 1.00 89.88 676 LEU A O 1
ATOM 5165 N N . MET A 1 677 ? 3.663 12.686 5.142 1.00 91.25 677 MET A N 1
ATOM 5166 C CA . MET A 1 677 ? 3.446 12.679 3.697 1.00 91.25 677 MET A CA 1
ATOM 5167 C C . MET A 1 677 ? 4.720 13.063 2.945 1.00 91.25 677 MET A C 1
ATOM 5169 O O . MET A 1 677 ? 5.124 12.355 2.024 1.00 91.25 677 MET A O 1
ATOM 5173 N N . TYR A 1 678 ? 5.376 14.152 3.352 1.00 93.06 678 TYR A N 1
ATOM 5174 C CA . TYR A 1 678 ? 6.603 14.615 2.710 1.00 93.06 678 TYR A CA 1
ATOM 5175 C C . TYR A 1 678 ? 7.799 13.712 2.996 1.00 93.06 678 TYR A C 1
ATOM 5177 O O . TYR A 1 678 ? 8.555 13.430 2.069 1.00 93.06 678 TYR A O 1
ATOM 5185 N N . ALA A 1 679 ? 7.963 13.218 4.227 1.00 94.00 679 ALA A N 1
ATOM 5186 C CA . ALA A 1 679 ? 9.038 12.283 4.555 1.00 94.00 679 ALA A CA 1
ATOM 5187 C C . ALA A 1 679 ? 8.919 10.997 3.719 1.00 94.00 679 ALA A C 1
ATOM 5189 O O . ALA A 1 679 ? 9.884 10.575 3.078 1.00 94.00 679 ALA A O 1
ATOM 5190 N N . VAL A 1 680 ? 7.724 10.409 3.659 1.00 94.31 680 VAL A N 1
ATOM 5191 C CA . VAL A 1 680 ? 7.448 9.204 2.870 1.00 94.31 680 VAL A CA 1
ATOM 5192 C C . VAL A 1 680 ? 7.647 9.465 1.377 1.00 94.31 680 VAL A C 1
ATOM 5194 O O . VAL A 1 680 ? 8.408 8.739 0.744 1.00 94.31 680 VAL A O 1
ATOM 5197 N N . SER A 1 681 ? 7.058 10.532 0.826 1.00 94.19 681 SER A N 1
ATOM 5198 C CA . SER A 1 681 ? 7.180 10.865 -0.605 1.00 94.19 681 SER A CA 1
ATOM 5199 C C . SER A 1 681 ? 8.622 11.153 -1.018 1.00 94.19 681 SER A C 1
ATOM 5201 O O . SER A 1 681 ? 9.056 10.717 -2.080 1.00 94.19 681 SER A O 1
ATOM 5203 N N . PHE A 1 682 ? 9.396 11.829 -0.165 1.00 96.06 682 PHE A N 1
ATOM 5204 C CA . PHE A 1 682 ? 10.829 12.042 -0.374 1.00 96.06 682 PHE A CA 1
ATOM 5205 C C . PHE A 1 682 ? 11.607 10.721 -0.386 1.00 96.06 682 PHE A C 1
ATOM 5207 O O . PHE A 1 682 ? 12.480 10.519 -1.232 1.00 96.06 682 PHE A O 1
ATOM 5214 N N . GLY A 1 683 ? 11.276 9.813 0.536 1.00 95.69 683 GLY A N 1
ATOM 5215 C CA . GLY A 1 683 ? 11.858 8.478 0.602 1.00 95.69 683 GLY A CA 1
ATOM 5216 C C . GLY A 1 683 ? 11.584 7.671 -0.666 1.00 95.69 683 GLY A C 1
ATOM 5217 O O . GLY A 1 683 ? 12.527 7.161 -1.269 1.00 95.69 683 GLY A O 1
ATOM 5218 N N . VAL A 1 684 ? 10.321 7.610 -1.109 1.00 95.00 684 VAL A N 1
ATOM 5219 C CA . VAL A 1 684 ? 9.930 6.927 -2.356 1.00 95.00 684 VAL A CA 1
ATOM 5220 C C . VAL A 1 684 ? 10.648 7.532 -3.556 1.00 95.00 684 VAL A C 1
ATOM 5222 O O . VAL A 1 684 ? 11.217 6.798 -4.355 1.00 95.00 684 VAL A O 1
ATOM 5225 N N . ALA A 1 685 ? 10.662 8.860 -3.677 1.00 96.38 685 ALA A N 1
ATOM 5226 C CA . ALA A 1 685 ? 11.287 9.563 -4.792 1.00 96.38 685 ALA A CA 1
ATOM 5227 C C . ALA A 1 685 ? 12.785 9.251 -4.915 1.00 96.38 685 ALA A C 1
ATOM 5229 O O . ALA A 1 685 ? 13.272 8.936 -6.001 1.00 96.38 685 ALA A O 1
ATOM 5230 N N . CYS A 1 686 ? 13.511 9.277 -3.792 1.00 96.81 686 CYS A N 1
ATOM 5231 C CA . CYS A 1 686 ? 14.912 8.866 -3.745 1.00 96.81 686 CYS A CA 1
ATOM 5232 C C . CYS A 1 686 ? 15.080 7.377 -4.088 1.00 96.81 686 CYS A C 1
ATOM 5234 O O . CYS A 1 686 ? 15.985 7.023 -4.839 1.00 96.81 686 CYS A O 1
ATOM 5236 N N . GLY A 1 687 ? 14.198 6.515 -3.579 1.00 95.69 687 GLY A N 1
ATOM 5237 C CA . GLY A 1 687 ? 14.187 5.085 -3.875 1.00 95.69 687 GLY A CA 1
ATOM 5238 C C . GLY A 1 687 ? 14.002 4.783 -5.362 1.00 95.69 687 GLY A C 1
ATOM 5239 O O . GLY A 1 687 ? 14.834 4.107 -5.961 1.00 95.69 687 GLY A O 1
ATOM 5240 N N . ILE A 1 688 ? 12.967 5.345 -5.987 1.00 95.12 688 ILE A N 1
ATOM 5241 C CA . ILE A 1 688 ? 12.677 5.181 -7.419 1.00 95.12 688 ILE A CA 1
ATOM 5242 C C . ILE A 1 688 ? 13.827 5.724 -8.273 1.00 95.12 688 ILE A C 1
ATOM 5244 O O . ILE A 1 688 ? 14.239 5.064 -9.223 1.00 95.12 688 ILE A O 1
ATOM 5248 N N . ALA A 1 689 ? 14.402 6.875 -7.913 1.00 96.56 689 ALA A N 1
ATOM 5249 C CA . ALA A 1 689 ? 15.572 7.423 -8.595 1.00 96.56 689 ALA A CA 1
ATOM 5250 C C . ALA A 1 689 ? 16.782 6.468 -8.551 1.00 96.56 689 ALA A C 1
ATOM 5252 O O . ALA A 1 689 ? 17.435 6.255 -9.573 1.00 96.56 689 ALA A O 1
ATOM 5253 N N . VAL A 1 690 ? 17.059 5.849 -7.397 1.00 96.81 690 VAL A N 1
ATOM 5254 C CA . VAL A 1 690 ? 18.117 4.831 -7.262 1.00 96.81 690 VAL A CA 1
ATOM 5255 C C . VAL A 1 690 ? 17.768 3.547 -8.024 1.00 96.81 690 VAL A C 1
ATOM 5257 O O . VAL A 1 690 ? 18.649 2.950 -8.637 1.00 96.81 690 VAL A O 1
ATOM 5260 N N . GLY A 1 691 ? 16.498 3.142 -8.054 1.00 95.00 691 GLY A N 1
ATOM 5261 C CA . GLY A 1 691 ? 16.024 2.005 -8.849 1.00 95.00 691 GLY A CA 1
ATOM 5262 C C . GLY A 1 691 ? 16.200 2.212 -10.357 1.00 95.00 691 GLY A C 1
ATOM 5263 O O . GLY A 1 691 ? 16.677 1.326 -11.059 1.00 95.00 691 GLY A O 1
ATOM 5264 N N . VAL A 1 692 ? 15.904 3.410 -10.860 1.00 95.56 692 VAL A N 1
ATOM 5265 C CA . VAL A 1 692 ? 16.153 3.781 -12.263 1.00 95.56 692 VAL A CA 1
ATOM 5266 C C . VAL A 1 692 ? 17.654 3.800 -12.566 1.00 95.56 692 VAL A C 1
ATOM 5268 O O . VAL A 1 692 ? 18.079 3.266 -13.587 1.00 95.56 692 VAL A O 1
ATOM 5271 N N . LEU A 1 693 ? 18.477 4.333 -11.656 1.00 95.00 693 LEU A N 1
ATOM 5272 C CA . LEU A 1 693 ? 19.939 4.264 -11.761 1.00 95.00 693 LEU A CA 1
ATOM 5273 C C . LEU A 1 693 ? 20.455 2.823 -11.821 1.00 95.00 693 LEU A C 1
ATOM 5275 O O . LEU A 1 693 ? 21.367 2.541 -12.596 1.00 95.00 693 LEU A O 1
ATOM 5279 N N . LYS A 1 694 ? 19.869 1.916 -11.030 1.00 94.25 694 LYS A N 1
ATOM 5280 C CA . LYS A 1 694 ? 20.197 0.488 -11.059 1.00 94.25 694 LYS A CA 1
ATOM 5281 C C . LYS A 1 694 ? 19.998 -0.096 -12.451 1.00 94.25 694 LYS A C 1
ATOM 5283 O O . LYS A 1 694 ? 20.883 -0.808 -12.908 1.00 94.25 694 LYS A O 1
ATOM 5288 N N . ILE A 1 695 ? 18.887 0.218 -13.117 1.00 93.19 695 ILE A N 1
ATOM 5289 C CA . ILE A 1 695 ? 18.590 -0.310 -14.456 1.00 93.19 695 ILE A CA 1
ATOM 5290 C C . ILE A 1 695 ? 19.546 0.293 -15.489 1.00 93.19 695 ILE A C 1
ATOM 5292 O O . ILE A 1 695 ? 20.167 -0.443 -16.245 1.00 93.19 695 ILE A O 1
ATOM 5296 N N . ILE A 1 696 ? 19.746 1.615 -15.465 1.00 93.06 696 ILE A N 1
ATOM 5297 C CA . ILE A 1 696 ? 20.616 2.319 -16.427 1.00 93.06 696 ILE A CA 1
ATOM 5298 C C . ILE A 1 696 ? 22.072 1.837 -16.352 1.00 93.06 696 ILE A C 1
ATOM 5300 O O . ILE A 1 696 ? 22.736 1.718 -17.377 1.00 93.06 696 ILE A O 1
ATOM 5304 N N . PHE A 1 697 ? 22.588 1.596 -15.145 1.00 92.56 697 PHE A N 1
ATOM 5305 C CA . PHE A 1 697 ? 23.984 1.202 -14.927 1.00 92.56 697 PHE A CA 1
ATOM 5306 C C . PHE A 1 697 ? 24.178 -0.300 -14.688 1.00 92.56 697 PHE A C 1
ATOM 5308 O O . PHE A 1 697 ? 25.293 -0.713 -14.371 1.00 92.56 697 PHE A O 1
ATOM 5315 N N . ASN A 1 698 ? 23.115 -1.099 -14.812 1.00 90.31 698 ASN A N 1
ATOM 5316 C CA . ASN A 1 698 ? 23.095 -2.530 -14.512 1.00 90.31 698 ASN A CA 1
ATOM 5317 C C . ASN A 1 698 ? 23.753 -2.874 -13.154 1.00 90.31 698 ASN A C 1
ATOM 5319 O O . ASN A 1 698 ? 24.645 -3.719 -13.051 1.00 90.31 698 ASN A O 1
ATOM 5323 N N . LEU A 1 699 ? 23.372 -2.143 -12.098 1.00 92.38 699 LEU A N 1
ATOM 5324 C CA . LEU A 1 699 ? 23.945 -2.328 -10.762 1.00 92.38 699 LEU A CA 1
ATOM 5325 C C . LEU A 1 699 ? 23.330 -3.558 -10.073 1.00 92.38 699 LEU A C 1
ATOM 5327 O O . LEU A 1 699 ? 22.106 -3.699 -10.063 1.00 92.38 699 LEU A O 1
ATOM 5331 N N . PRO A 1 700 ? 24.123 -4.406 -9.391 1.00 91.81 700 PRO A N 1
ATOM 5332 C CA . PRO A 1 700 ? 23.572 -5.531 -8.644 1.00 91.81 700 PRO A CA 1
ATOM 5333 C C . PRO A 1 700 ? 22.634 -5.049 -7.533 1.00 91.81 700 PRO A C 1
ATOM 5335 O O . PRO A 1 700 ? 23.068 -4.345 -6.615 1.00 91.81 700 PRO A O 1
ATOM 5338 N N . ILE A 1 701 ? 21.364 -5.461 -7.559 1.00 93.19 701 ILE A N 1
ATOM 5339 C CA . ILE A 1 701 ? 20.350 -4.978 -6.606 1.00 93.19 701 ILE A CA 1
ATOM 5340 C C . ILE A 1 701 ? 20.726 -5.279 -5.144 1.00 93.19 701 ILE A C 1
ATOM 5342 O O . ILE A 1 701 ? 20.508 -4.453 -4.258 1.00 93.19 701 ILE A O 1
ATOM 5346 N N . ALA A 1 702 ? 21.403 -6.405 -4.886 1.00 94.19 702 ALA A N 1
ATOM 5347 C CA . ALA A 1 702 ? 21.902 -6.769 -3.557 1.00 94.19 702 ALA A CA 1
ATOM 5348 C C . ALA A 1 702 ? 22.875 -5.728 -2.972 1.00 94.19 702 ALA A C 1
ATOM 5350 O O . ALA A 1 702 ? 22.851 -5.471 -1.768 1.00 94.19 702 ALA A O 1
ATOM 5351 N N . SER A 1 703 ? 23.695 -5.092 -3.819 1.00 93.56 703 SER A N 1
ATOM 5352 C CA . SER A 1 703 ? 24.644 -4.053 -3.396 1.00 93.56 703 SER A CA 1
ATOM 5353 C C . SER A 1 703 ? 23.956 -2.771 -2.923 1.00 93.56 703 SER A C 1
ATOM 5355 O O . SER A 1 703 ? 24.534 -2.023 -2.139 1.00 93.56 703 SER A O 1
ATOM 5357 N N . LEU A 1 704 ? 22.712 -2.543 -3.354 1.00 95.50 704 LEU A N 1
ATOM 5358 C CA . LEU A 1 704 ? 21.890 -1.406 -2.948 1.00 95.50 704 LEU A CA 1
ATOM 5359 C C . LEU A 1 704 ? 21.025 -1.762 -1.733 1.00 95.50 704 LEU A C 1
ATOM 5361 O O . LEU A 1 704 ? 20.980 -1.007 -0.760 1.00 95.50 704 LEU A O 1
ATOM 5365 N N . LEU A 1 705 ? 20.388 -2.937 -1.754 1.00 94.75 705 LEU A N 1
ATOM 5366 C CA . LEU A 1 705 ? 19.465 -3.373 -0.707 1.00 94.75 705 LEU A CA 1
ATOM 5367 C C . LEU A 1 705 ? 20.169 -3.702 0.609 1.00 94.75 705 LEU A C 1
ATOM 5369 O O . LEU A 1 705 ? 19.720 -3.247 1.659 1.00 94.75 705 LEU A O 1
ATOM 5373 N N . ILE A 1 706 ? 21.271 -4.462 0.586 1.00 95.38 706 ILE A N 1
ATOM 5374 C CA . ILE A 1 706 ? 21.923 -4.924 1.822 1.00 95.38 706 ILE A CA 1
ATOM 5375 C C . ILE A 1 706 ? 22.378 -3.732 2.686 1.00 95.38 706 ILE A C 1
ATOM 5377 O O . ILE A 1 706 ? 21.978 -3.677 3.852 1.00 95.38 706 ILE A O 1
ATOM 5381 N N . PRO A 1 707 ? 23.131 -2.737 2.171 1.00 95.94 707 PRO A N 1
ATOM 5382 C CA . PRO A 1 707 ? 23.517 -1.579 2.977 1.00 95.94 707 PRO A CA 1
ATOM 5383 C C . PRO A 1 707 ? 22.316 -0.751 3.449 1.00 95.94 707 PRO A C 1
ATOM 5385 O O . PRO A 1 707 ? 22.296 -0.309 4.599 1.00 95.94 707 PRO A O 1
ATOM 5388 N N . ALA A 1 708 ? 21.302 -0.567 2.596 1.00 95.69 708 ALA A N 1
ATOM 5389 C CA . ALA A 1 708 ? 20.115 0.215 2.931 1.00 95.69 708 ALA A CA 1
ATOM 5390 C C . ALA A 1 708 ? 19.297 -0.433 4.061 1.00 95.69 708 ALA A C 1
ATOM 5392 O O . ALA A 1 708 ? 18.935 0.237 5.028 1.00 95.69 708 ALA A O 1
ATOM 5393 N N . TYR A 1 709 ? 19.069 -1.747 4.009 1.00 94.81 709 TYR A N 1
ATOM 5394 C CA . TYR A 1 709 ? 18.359 -2.466 5.068 1.00 94.81 709 TYR A CA 1
ATOM 5395 C C . TYR A 1 709 ? 19.195 -2.635 6.341 1.00 94.81 709 TYR A C 1
ATOM 5397 O O . TYR A 1 709 ? 18.625 -2.602 7.430 1.00 94.81 709 TYR A O 1
ATOM 5405 N N . ILE A 1 710 ? 20.529 -2.724 6.257 1.00 95.00 710 ILE A N 1
ATOM 5406 C CA . ILE A 1 710 ? 21.401 -2.641 7.444 1.00 95.00 710 ILE A CA 1
ATOM 5407 C C . ILE A 1 710 ? 21.241 -1.277 8.127 1.00 95.00 710 ILE A C 1
ATOM 5409 O O . ILE A 1 710 ? 21.070 -1.220 9.347 1.00 95.00 710 ILE A O 1
ATOM 5413 N N . ALA A 1 711 ? 21.230 -0.179 7.365 1.00 95.56 711 ALA A N 1
ATOM 5414 C CA . ALA A 1 711 ? 20.942 1.143 7.918 1.00 95.56 711 ALA A CA 1
ATOM 5415 C C . ALA A 1 711 ? 19.537 1.193 8.547 1.00 95.56 711 ALA A C 1
ATOM 5417 O O . ALA A 1 711 ? 19.380 1.698 9.659 1.00 95.56 711 ALA A O 1
ATOM 5418 N N . GLY A 1 712 ? 18.536 0.590 7.899 1.00 94.25 712 GLY A N 1
ATOM 5419 C CA . GLY A 1 712 ? 17.178 0.455 8.431 1.00 94.25 712 GLY A CA 1
ATOM 5420 C C . GLY A 1 712 ? 17.119 -0.305 9.761 1.00 94.25 712 GLY A C 1
ATOM 5421 O O . GLY A 1 712 ? 16.439 0.138 10.687 1.00 94.25 712 GLY A O 1
ATOM 5422 N N . ILE A 1 713 ? 17.877 -1.398 9.904 1.00 94.19 713 ILE A N 1
ATOM 5423 C CA . ILE A 1 713 ? 18.021 -2.168 11.154 1.00 94.19 713 ILE A CA 1
ATOM 5424 C C . ILE A 1 713 ? 18.592 -1.288 12.267 1.00 94.19 713 ILE A C 1
ATOM 5426 O O . ILE A 1 713 ? 18.034 -1.239 13.364 1.00 94.19 713 ILE A O 1
ATOM 5430 N N . VAL A 1 714 ? 19.673 -0.555 11.987 1.00 94.50 714 VAL A N 1
ATOM 5431 C CA . VAL A 1 714 ? 20.309 0.336 12.968 1.00 94.50 714 VAL A CA 1
ATOM 5432 C C . VAL A 1 714 ? 19.345 1.443 13.397 1.00 94.50 714 VAL A C 1
ATOM 5434 O O . VAL A 1 714 ? 19.156 1.670 14.591 1.00 94.50 714 VAL A O 1
ATOM 5437 N N . LEU A 1 715 ? 18.669 2.095 12.449 1.00 94.56 715 LEU A N 1
ATOM 5438 C CA . LEU A 1 715 ? 17.687 3.139 12.747 1.00 94.56 715 LEU A CA 1
ATOM 5439 C C . LEU A 1 715 ? 16.480 2.599 13.530 1.00 94.56 715 LEU A C 1
ATOM 5441 O O . LEU A 1 715 ? 15.980 3.273 14.431 1.00 94.56 715 LEU A O 1
ATOM 5445 N N . THR A 1 716 ? 16.047 1.369 13.247 1.00 93.50 716 THR A N 1
ATOM 5446 C CA . THR A 1 716 ? 14.967 0.682 13.977 1.00 93.50 716 THR A CA 1
ATOM 5447 C C . THR A 1 716 ? 15.357 0.410 15.430 1.00 93.50 716 THR A C 1
ATOM 5449 O O . THR A 1 716 ? 14.535 0.573 16.338 1.00 93.50 716 THR A O 1
ATOM 5452 N N . ALA A 1 717 ? 16.620 0.053 15.682 1.00 92.69 717 ALA A N 1
ATOM 5453 C CA . ALA A 1 717 ? 17.135 -0.134 17.035 1.00 92.69 717 ALA A CA 1
ATOM 5454 C C . ALA A 1 717 ? 17.136 1.179 17.836 1.00 92.69 717 ALA A C 1
ATOM 5456 O O . ALA A 1 717 ? 16.797 1.171 19.019 1.00 92.69 717 ALA A O 1
ATOM 5457 N N . LEU A 1 718 ? 17.457 2.299 17.182 1.00 92.88 718 LEU A N 1
ATOM 5458 C CA . LEU A 1 718 ? 17.546 3.626 17.802 1.00 92.88 718 LEU A CA 1
ATOM 5459 C C . LEU A 1 718 ? 16.186 4.325 17.991 1.00 92.88 718 LEU A C 1
ATOM 5461 O O . LEU A 1 718 ? 16.080 5.231 18.816 1.00 92.88 718 LEU A O 1
ATOM 5465 N N . SER A 1 719 ? 15.157 3.928 17.239 1.00 91.06 719 SER A N 1
ATOM 5466 C CA . SER A 1 719 ? 13.841 4.588 17.218 1.00 91.06 719 SER A CA 1
ATOM 5467 C C . SER A 1 719 ? 12.868 4.022 18.261 1.00 91.06 719 SER A C 1
ATOM 5469 O O . SER A 1 719 ? 13.041 2.903 18.750 1.00 91.06 719 SER A O 1
ATOM 5471 N N . SER A 1 720 ? 11.811 4.764 18.618 1.00 86.88 720 SER A N 1
ATOM 5472 C CA . SER A 1 720 ? 10.743 4.232 19.489 1.00 86.88 720 SER A CA 1
ATOM 5473 C C . SER A 1 720 ? 9.834 3.257 18.728 1.00 86.88 720 SER A C 1
ATOM 5475 O O . SER A 1 720 ? 9.802 3.268 17.499 1.00 86.88 720 SER A O 1
ATOM 5477 N N . GLU A 1 721 ? 9.090 2.407 19.447 1.00 84.31 721 GLU A N 1
ATOM 5478 C CA . GLU A 1 721 ? 8.130 1.471 18.829 1.00 84.31 721 GLU A CA 1
ATOM 5479 C C . GLU A 1 721 ? 7.102 2.192 17.949 1.00 84.31 721 GLU A C 1
ATOM 5481 O O . GLU A 1 721 ? 6.778 1.703 16.875 1.00 84.31 721 GLU A O 1
ATOM 5486 N N . GLU A 1 722 ? 6.623 3.369 18.354 1.00 81.12 722 GLU A N 1
ATOM 5487 C CA . GLU A 1 722 ? 5.666 4.171 17.579 1.00 81.12 722 GLU A CA 1
ATOM 5488 C C . GLU A 1 722 ? 6.220 4.536 16.197 1.00 81.12 722 GLU A C 1
ATOM 5490 O O . GLU A 1 722 ? 5.612 4.196 15.185 1.00 81.12 722 GLU A O 1
ATOM 5495 N N . PHE A 1 723 ? 7.416 5.135 16.135 1.00 84.88 723 PHE A N 1
ATOM 5496 C CA . PHE A 1 723 ? 8.032 5.489 14.852 1.00 84.88 723 PHE A CA 1
ATOM 5497 C C . PHE A 1 723 ? 8.408 4.264 14.024 1.00 84.88 723 PHE A C 1
ATOM 5499 O O . PHE A 1 723 ? 8.329 4.325 12.803 1.00 84.88 723 PHE A O 1
ATOM 5506 N N . VAL A 1 724 ? 8.792 3.153 14.658 1.00 89.25 724 VAL A N 1
ATOM 5507 C CA . VAL A 1 724 ? 9.071 1.899 13.946 1.00 89.25 724 VAL A CA 1
ATOM 5508 C C . VAL A 1 724 ? 7.802 1.353 13.297 1.00 89.25 724 VAL A C 1
ATOM 5510 O O . VAL A 1 724 ? 7.818 1.056 12.107 1.00 89.25 724 VAL A O 1
ATOM 5513 N N . ASN A 1 725 ? 6.698 1.276 14.039 1.00 85.88 725 ASN A N 1
ATOM 5514 C CA . ASN A 1 725 ? 5.411 0.829 13.511 1.00 85.88 725 ASN A CA 1
ATOM 5515 C C . ASN A 1 725 ? 4.968 1.694 12.321 1.00 85.88 725 ASN A C 1
ATOM 5517 O O . ASN A 1 725 ? 4.570 1.159 11.291 1.00 85.88 725 ASN A O 1
ATOM 5521 N N . VAL A 1 726 ? 5.101 3.019 12.431 1.00 86.06 726 VAL A N 1
ATOM 5522 C CA . VAL A 1 726 ? 4.732 3.943 11.350 1.00 86.06 726 VAL A CA 1
ATOM 5523 C C . VAL A 1 726 ? 5.672 3.831 10.152 1.00 86.06 726 VAL A C 1
ATOM 5525 O O . VAL A 1 726 ? 5.197 3.737 9.025 1.00 86.06 726 VAL A O 1
ATOM 5528 N N . ALA A 1 727 ? 6.990 3.842 10.357 1.00 89.94 727 ALA A N 1
ATOM 5529 C CA . ALA A 1 727 ? 7.963 3.857 9.266 1.00 89.94 727 ALA A CA 1
ATOM 5530 C C . ALA A 1 727 ? 7.903 2.591 8.409 1.00 89.94 727 ALA A C 1
ATOM 5532 O O . ALA A 1 727 ? 7.941 2.676 7.182 1.00 89.94 727 ALA A O 1
ATOM 5533 N N . TRP A 1 728 ? 7.793 1.429 9.051 1.00 90.12 728 TRP A N 1
ATOM 5534 C CA . TRP A 1 728 ? 7.771 0.155 8.346 1.00 90.12 728 TRP A CA 1
ATOM 5535 C C . TRP A 1 728 ? 6.434 -0.101 7.636 1.00 90.12 728 TRP A C 1
ATOM 5537 O O . TRP A 1 728 ? 6.439 -0.604 6.514 1.00 90.12 728 TRP A O 1
ATOM 5547 N N . ASP A 1 729 ? 5.305 0.338 8.201 1.00 86.75 729 ASP A N 1
ATOM 5548 C CA . ASP A 1 729 ? 4.015 0.261 7.502 1.00 86.75 729 ASP A CA 1
ATOM 5549 C C . ASP A 1 729 ? 3.878 1.315 6.396 1.00 86.75 729 ASP A C 1
ATOM 5551 O O . ASP A 1 729 ? 3.228 1.061 5.382 1.00 86.75 729 ASP A O 1
ATOM 5555 N N . SER A 1 730 ? 4.536 2.473 6.538 1.00 85.38 730 SER A N 1
ATOM 5556 C CA . SER A 1 730 ? 4.551 3.511 5.497 1.00 85.38 730 SER A CA 1
ATOM 5557 C C . SER A 1 730 ? 5.116 2.988 4.178 1.00 85.38 730 SER A C 1
ATOM 5559 O O . SER A 1 730 ? 4.678 3.432 3.126 1.00 85.38 730 SER A O 1
ATOM 5561 N N . ALA A 1 731 ? 6.045 2.028 4.217 1.00 82.88 731 ALA A N 1
ATOM 5562 C CA . ALA A 1 731 ? 6.603 1.401 3.020 1.00 82.88 731 ALA A CA 1
ATOM 5563 C C . ALA A 1 731 ? 5.590 0.565 2.232 1.00 82.88 731 ALA A C 1
ATOM 5565 O O . ALA A 1 731 ? 5.695 0.479 1.013 1.00 82.88 731 ALA A O 1
ATOM 5566 N N . GLY A 1 732 ? 4.628 -0.063 2.915 1.00 77.38 732 GLY A N 1
ATOM 5567 C CA . GLY A 1 732 ? 3.570 -0.813 2.240 1.00 77.38 732 GLY A CA 1
ATOM 5568 C C . GLY A 1 732 ? 2.478 0.104 1.692 1.00 77.38 732 GLY A C 1
ATOM 5569 O O . GLY A 1 732 ? 1.911 -0.135 0.633 1.00 77.38 732 GLY A O 1
ATOM 5570 N N . VAL A 1 733 ? 2.228 1.222 2.367 1.00 76.69 733 VAL A N 1
ATOM 5571 C CA . VAL A 1 733 ? 1.156 2.162 2.015 1.00 76.69 733 VAL A CA 1
ATOM 5572 C C . VAL A 1 733 ? 1.478 3.007 0.767 1.00 76.69 733 VAL A C 1
ATOM 5574 O O . VAL A 1 733 ? 0.579 3.605 0.184 1.00 76.69 733 VAL A O 1
ATOM 5577 N N . THR A 1 734 ? 2.730 3.030 0.304 1.00 80.38 734 THR A N 1
ATOM 5578 C CA . THR A 1 734 ? 3.153 3.736 -0.923 1.00 80.38 734 THR A CA 1
ATOM 5579 C C . THR A 1 734 ? 2.914 2.937 -2.209 1.00 80.38 734 THR A C 1
ATOM 5581 O O . THR A 1 734 ? 3.068 3.470 -3.310 1.00 80.38 734 THR A O 1
ATOM 5584 N N . THR A 1 735 ? 2.521 1.666 -2.091 1.00 78.12 735 THR A N 1
ATOM 5585 C CA . THR A 1 735 ? 2.379 0.711 -3.206 1.00 78.12 735 THR A CA 1
ATOM 5586 C C . THR A 1 735 ? 0.952 0.686 -3.757 1.00 78.12 735 THR A C 1
ATOM 5588 O O . THR A 1 735 ? 0.265 -0.330 -3.812 1.00 78.12 735 THR A O 1
ATOM 5591 N N . GLY A 1 736 ? 0.485 1.865 -4.154 1.00 78.25 736 GLY A N 1
ATOM 5592 C CA . GLY A 1 736 ? -0.888 2.074 -4.586 1.00 78.25 736 GLY A CA 1
ATOM 5593 C C . GLY A 1 736 ? -1.306 1.345 -5.866 1.00 78.25 736 GLY A C 1
ATOM 5594 O O . GLY A 1 736 ? -0.454 0.958 -6.677 1.00 78.25 736 GLY A O 1
ATOM 5595 N N . PRO A 1 737 ? -2.630 1.265 -6.125 1.00 77.44 737 PRO A N 1
ATOM 5596 C CA . PRO A 1 737 ? -3.187 0.670 -7.345 1.00 77.44 737 PRO A CA 1
ATOM 5597 C C . PRO A 1 737 ? -2.675 1.310 -8.640 1.00 77.44 737 PRO A C 1
ATOM 5599 O O . PRO A 1 737 ? -2.715 0.689 -9.697 1.00 77.44 737 PRO A O 1
ATOM 5602 N N . VAL A 1 738 ? -2.249 2.570 -8.569 1.00 82.88 738 VAL A N 1
ATOM 5603 C CA . VAL A 1 738 ? -1.780 3.364 -9.711 1.00 82.88 738 VAL A CA 1
ATOM 5604 C C . VAL A 1 738 ? -0.260 3.283 -9.830 1.00 82.88 738 VAL A C 1
ATOM 5606 O O . VAL A 1 738 ? 0.264 3.025 -10.912 1.00 82.88 738 VAL A O 1
ATOM 5609 N N . THR A 1 739 ? 0.446 3.482 -8.715 1.00 86.62 739 THR A N 1
ATOM 5610 C CA . THR A 1 739 ? 1.909 3.582 -8.675 1.00 86.62 739 THR A CA 1
ATOM 5611 C C . THR A 1 739 ? 2.584 2.281 -9.086 1.00 86.62 739 THR A C 1
ATOM 5613 O O . THR A 1 739 ? 3.519 2.316 -9.881 1.00 86.62 739 THR A O 1
ATOM 5616 N N . VAL A 1 740 ? 2.107 1.131 -8.597 1.00 88.56 740 VAL A N 1
ATOM 5617 C CA . VAL A 1 740 ? 2.769 -0.158 -8.851 1.00 88.56 740 VAL A CA 1
ATOM 5618 C C . VAL A 1 740 ? 2.727 -0.553 -10.331 1.00 88.56 740 VAL A C 1
ATOM 5620 O O . VAL A 1 740 ? 3.805 -0.731 -10.899 1.00 88.56 740 VAL A O 1
ATOM 5623 N N . PRO A 1 741 ? 1.558 -0.631 -11.007 1.00 86.25 741 PRO A N 1
ATOM 5624 C CA . PRO A 1 741 ? 1.525 -0.974 -12.429 1.00 86.25 741 PRO A CA 1
ATOM 5625 C C . PRO A 1 741 ? 2.299 0.021 -13.298 1.00 86.25 741 PRO A C 1
ATOM 5627 O O . PRO A 1 741 ? 2.957 -0.383 -14.252 1.00 86.25 741 PRO A O 1
ATOM 5630 N N . LEU A 1 742 ? 2.253 1.314 -12.957 1.00 88.44 742 LEU A N 1
ATOM 5631 C CA . LEU A 1 742 ? 2.962 2.348 -13.703 1.00 88.44 742 LEU A CA 1
ATOM 5632 C C . LEU A 1 742 ? 4.484 2.205 -13.589 1.00 88.44 742 LEU A C 1
ATOM 5634 O O . LEU A 1 742 ? 5.176 2.224 -14.605 1.00 88.44 742 LEU A O 1
ATOM 5638 N N . VAL A 1 743 ? 5.008 2.091 -12.365 1.00 90.88 743 VAL A N 1
ATOM 5639 C CA . VAL A 1 743 ? 6.453 1.996 -12.113 1.00 90.88 743 VAL A CA 1
ATOM 5640 C C . VAL A 1 743 ? 7.011 0.684 -12.655 1.00 90.88 743 VAL A C 1
ATOM 5642 O O . VAL A 1 743 ? 8.097 0.692 -13.227 1.00 90.88 743 VAL A O 1
ATOM 5645 N N . LEU A 1 744 ? 6.257 -0.413 -12.543 1.00 89.69 744 LEU A N 1
ATOM 5646 C CA . LEU A 1 744 ? 6.617 -1.702 -13.129 1.00 89.69 744 LEU A CA 1
ATOM 5647 C C . LEU A 1 744 ? 6.702 -1.614 -14.661 1.00 89.69 744 LEU A C 1
ATOM 5649 O O . LEU A 1 744 ? 7.723 -1.972 -15.241 1.00 89.69 744 LEU A O 1
ATOM 5653 N N . ALA A 1 745 ? 5.666 -1.078 -15.315 1.00 89.81 745 ALA A N 1
ATOM 5654 C CA . ALA A 1 745 ? 5.651 -0.914 -16.767 1.00 89.81 745 ALA A CA 1
ATOM 5655 C C . ALA A 1 745 ? 6.781 0.009 -17.250 1.00 89.81 745 ALA A C 1
ATOM 5657 O O . ALA A 1 745 ? 7.454 -0.293 -18.230 1.00 89.81 745 ALA A O 1
ATOM 5658 N N . MET A 1 746 ? 7.034 1.106 -16.532 1.00 91.88 746 MET A N 1
ATOM 5659 C CA . MET A 1 746 ? 8.150 2.006 -16.817 1.00 91.88 746 MET A CA 1
ATOM 5660 C C . MET A 1 746 ? 9.509 1.324 -16.636 1.00 91.88 746 MET A C 1
ATOM 5662 O O . MET A 1 746 ? 10.388 1.531 -17.465 1.00 91.88 746 MET A O 1
ATOM 5666 N N . GLY A 1 747 ? 9.699 0.535 -15.576 1.00 91.94 747 GLY A N 1
ATOM 5667 C CA . GLY A 1 747 ? 10.952 -0.173 -15.312 1.00 91.94 747 GLY A CA 1
ATOM 5668 C C . GLY A 1 747 ? 11.272 -1.223 -16.368 1.00 91.94 747 GLY A C 1
ATOM 5669 O O . GLY A 1 747 ? 12.400 -1.272 -16.850 1.00 91.94 747 GLY A O 1
ATOM 5670 N N . LEU A 1 748 ? 10.269 -1.989 -16.799 1.00 88.38 748 LEU A N 1
ATOM 5671 C CA . LEU A 1 748 ? 10.409 -2.968 -17.880 1.00 88.38 748 LEU A CA 1
ATOM 5672 C C . LEU A 1 748 ? 10.694 -2.294 -19.219 1.00 88.38 748 LEU A C 1
ATOM 5674 O O . LEU A 1 748 ? 11.644 -2.675 -19.892 1.00 88.38 748 LEU A O 1
ATOM 5678 N N . GLY A 1 749 ? 9.936 -1.249 -19.567 1.00 88.69 749 GLY A N 1
ATOM 5679 C CA . GLY A 1 749 ? 10.183 -0.485 -20.787 1.00 88.69 749 GLY A CA 1
ATOM 5680 C C . GLY A 1 749 ? 11.559 0.188 -20.794 1.00 88.69 749 GLY A C 1
ATOM 5681 O O . GLY A 1 749 ? 12.219 0.245 -21.828 1.00 88.69 749 GLY A O 1
ATOM 5682 N N . LEU A 1 750 ? 12.017 0.674 -19.636 1.00 91.62 750 LEU A N 1
ATOM 5683 C CA . LEU A 1 750 ? 13.361 1.223 -19.473 1.00 91.62 750 LEU A CA 1
ATOM 5684 C C . LEU A 1 750 ? 14.429 0.142 -19.650 1.00 91.62 750 LEU A C 1
ATOM 5686 O O . LEU A 1 750 ? 15.401 0.389 -20.356 1.00 91.62 750 LEU A O 1
ATOM 5690 N N . GLY A 1 751 ? 14.248 -1.021 -19.017 1.00 88.75 751 GLY A N 1
ATOM 5691 C CA . GLY A 1 751 ? 15.169 -2.153 -19.092 1.00 88.75 751 GLY A CA 1
ATOM 5692 C C . GLY A 1 751 ? 15.348 -2.657 -20.520 1.00 88.75 751 GLY A C 1
ATOM 5693 O O . GLY A 1 751 ? 16.477 -2.738 -20.989 1.00 88.75 751 GLY A O 1
ATOM 5694 N N . ASP A 1 752 ? 14.240 -2.863 -21.233 1.00 86.75 752 ASP A N 1
ATOM 5695 C CA . ASP A 1 752 ? 14.203 -3.226 -22.656 1.00 86.75 752 ASP A CA 1
ATOM 5696 C C . ASP A 1 752 ? 14.974 -2.212 -23.522 1.00 86.75 752 ASP A C 1
ATOM 5698 O O . ASP A 1 752 ? 15.812 -2.569 -24.345 1.00 86.75 752 ASP A O 1
ATOM 5702 N N . ALA A 1 753 ? 14.779 -0.912 -23.279 1.00 87.06 753 ALA A N 1
ATOM 5703 C CA . ALA A 1 753 ? 15.441 0.129 -24.060 1.00 87.06 753 ALA A CA 1
ATOM 5704 C C . ALA A 1 753 ? 16.945 0.296 -23.770 1.00 87.06 753 ALA A C 1
ATOM 5706 O O . ALA A 1 753 ? 17.657 0.831 -24.623 1.00 87.06 753 ALA A O 1
ATOM 5707 N N . VAL A 1 754 ? 17.438 -0.103 -22.592 1.00 88.44 754 VAL A N 1
ATOM 5708 C CA . VAL A 1 754 ? 18.876 -0.064 -22.245 1.00 88.44 754 VAL A CA 1
ATOM 5709 C C . VAL A 1 754 ? 19.563 -1.428 -22.349 1.00 88.44 754 VAL A C 1
ATOM 5711 O O . VAL A 1 754 ? 20.730 -1.522 -21.977 1.00 88.44 754 VAL A O 1
ATOM 5714 N N . ASP A 1 755 ? 18.866 -2.455 -22.848 1.00 84.62 755 ASP A N 1
ATOM 5715 C CA . ASP A 1 755 ? 19.347 -3.845 -22.898 1.00 84.62 755 ASP A CA 1
ATOM 5716 C C . ASP A 1 755 ? 19.783 -4.361 -21.507 1.00 84.62 755 ASP A C 1
ATOM 5718 O O . ASP A 1 755 ? 20.803 -5.032 -21.338 1.00 84.62 755 ASP A O 1
ATOM 5722 N N . ALA A 1 756 ? 19.032 -3.980 -20.465 1.00 84.75 756 ALA A N 1
ATOM 5723 C CA . ALA A 1 756 ? 19.223 -4.513 -19.122 1.00 84.75 756 ALA A CA 1
ATOM 5724 C C . ALA A 1 756 ? 18.637 -5.924 -19.025 1.00 84.75 756 ALA A C 1
ATOM 5726 O O . ALA A 1 756 ? 17.581 -6.212 -19.582 1.00 84.75 756 ALA A O 1
ATOM 5727 N N . VAL A 1 757 ? 19.287 -6.771 -18.226 1.00 80.44 757 VAL A N 1
ATOM 5728 C CA . VAL A 1 757 ? 18.865 -8.163 -18.004 1.00 80.44 757 VAL A CA 1
ATOM 5729 C C . VAL A 1 757 ? 17.449 -8.243 -17.420 1.00 80.44 757 VAL A C 1
ATOM 5731 O O . VAL A 1 757 ? 16.674 -9.129 -17.776 1.00 80.44 757 VAL A O 1
ATOM 5734 N N . GLU A 1 758 ? 17.087 -7.295 -16.549 1.00 82.69 758 GLU A N 1
ATOM 5735 C CA . GLU A 1 758 ? 15.755 -7.201 -15.955 1.00 82.69 758 GLU A CA 1
ATOM 5736 C C . GLU A 1 758 ? 15.377 -5.757 -15.554 1.00 82.69 758 GLU A C 1
ATOM 5738 O O . GLU A 1 758 ? 16.231 -4.934 -15.199 1.00 82.69 758 GLU A O 1
ATOM 5743 N N . GLY A 1 759 ? 14.074 -5.445 -15.634 1.00 84.56 759 GLY A N 1
ATOM 5744 C CA . GLY A 1 759 ? 13.486 -4.127 -15.333 1.00 84.56 759 GLY A CA 1
ATOM 5745 C C . GLY A 1 759 ? 12.835 -3.986 -13.944 1.00 84.56 759 GLY A C 1
ATOM 5746 O O . GLY A 1 759 ? 12.132 -3.007 -13.687 1.00 84.56 759 GLY A O 1
ATOM 5747 N N . PHE A 1 760 ? 13.038 -4.956 -13.056 1.00 91.50 760 PHE A N 1
ATOM 5748 C CA . PHE A 1 760 ? 12.598 -4.989 -11.661 1.00 91.50 760 PHE A CA 1
ATOM 5749 C C . PHE A 1 760 ? 13.610 -4.314 -10.710 1.00 91.50 760 PHE A C 1
ATOM 5751 O O . PHE A 1 760 ? 14.715 -3.881 -11.064 1.00 91.50 760 PHE A O 1
ATOM 5758 N N . GLY A 1 761 ? 13.209 -4.191 -9.447 1.00 90.69 761 GLY A N 1
ATOM 5759 C CA . GLY A 1 761 ? 13.998 -3.622 -8.359 1.00 90.69 761 GLY A CA 1
ATOM 5760 C C . GLY A 1 761 ? 13.714 -2.142 -8.107 1.00 90.69 761 GLY A C 1
ATOM 5761 O O . GLY A 1 761 ? 14.157 -1.610 -7.087 1.00 90.69 761 GLY A O 1
ATOM 5762 N N . ILE A 1 762 ? 12.942 -1.463 -8.964 1.00 93.50 762 ILE A N 1
ATOM 5763 C CA . ILE A 1 762 ? 12.539 -0.072 -8.704 1.00 93.50 762 ILE A CA 1
ATOM 5764 C C . ILE A 1 762 ? 11.619 -0.006 -7.482 1.00 93.50 762 ILE A C 1
ATOM 5766 O O . ILE A 1 762 ? 11.811 0.854 -6.619 1.00 93.50 762 ILE A O 1
ATOM 5770 N N . LEU A 1 763 ? 10.649 -0.921 -7.380 1.00 91.69 763 LEU A N 1
ATOM 5771 C CA . LEU A 1 763 ? 9.693 -0.938 -6.271 1.00 91.69 763 LEU A CA 1
ATOM 5772 C C . LEU A 1 763 ? 10.382 -1.304 -4.952 1.00 91.69 763 LEU A C 1
ATOM 5774 O O . LEU A 1 763 ? 10.100 -0.688 -3.929 1.00 91.69 763 LEU A O 1
ATOM 5778 N N . SER A 1 764 ? 11.360 -2.212 -4.974 1.00 92.31 764 SER A N 1
ATOM 5779 C CA . SER A 1 764 ? 12.162 -2.544 -3.791 1.00 92.31 764 SER A CA 1
ATOM 5780 C C . SER A 1 764 ? 12.879 -1.324 -3.199 1.00 92.31 764 SER A C 1
ATOM 5782 O O . SER A 1 764 ? 12.826 -1.079 -1.989 1.00 92.31 764 SER A O 1
ATOM 5784 N N . MET A 1 765 ? 13.480 -0.494 -4.058 1.00 94.19 765 MET A N 1
ATOM 5785 C CA . MET A 1 765 ? 14.140 0.735 -3.631 1.00 94.19 765 MET A CA 1
ATOM 5786 C C . MET A 1 765 ? 13.117 1.784 -3.179 1.00 94.19 765 MET A C 1
ATOM 5788 O O . MET A 1 765 ? 13.357 2.504 -2.205 1.00 94.19 765 MET A O 1
ATOM 5792 N N . ALA A 1 766 ? 11.952 1.829 -3.833 1.00 92.38 766 ALA A N 1
ATOM 5793 C CA . ALA A 1 766 ? 10.818 2.664 -3.446 1.00 92.38 766 ALA A CA 1
ATOM 5794 C C . ALA A 1 766 ? 10.251 2.307 -2.061 1.00 92.38 766 ALA A C 1
ATOM 5796 O O . ALA A 1 766 ? 9.723 3.192 -1.393 1.00 92.38 766 ALA A O 1
ATOM 5797 N N . SER A 1 767 ? 10.383 1.056 -1.604 1.00 90.81 767 SER A N 1
ATOM 5798 C CA . SER A 1 767 ? 9.930 0.614 -0.278 1.00 90.81 767 SER A CA 1
ATOM 5799 C C . SER A 1 767 ? 10.931 0.917 0.841 1.00 90.81 767 SER A C 1
ATOM 5801 O O . SER A 1 767 ? 10.520 1.357 1.913 1.00 90.81 767 SER A O 1
ATOM 5803 N N . ILE A 1 768 ? 12.242 0.742 0.632 1.00 93.31 768 ILE A N 1
ATOM 5804 C CA . ILE A 1 768 ? 13.246 1.028 1.681 1.00 93.31 768 ILE A CA 1
ATOM 5805 C C . ILE A 1 768 ? 13.447 2.532 1.920 1.00 93.31 768 ILE A C 1
ATOM 5807 O O . ILE A 1 768 ? 13.692 2.955 3.052 1.00 93.31 768 ILE A O 1
ATOM 5811 N N . GLY A 1 769 ? 13.298 3.363 0.883 1.00 94.56 769 GLY A N 1
ATOM 5812 C CA . GLY A 1 769 ? 13.456 4.816 0.981 1.00 94.56 769 GLY A CA 1
ATOM 5813 C C . GLY A 1 769 ? 12.566 5.473 2.054 1.00 94.56 769 GLY A C 1
ATOM 5814 O O . GLY A 1 769 ? 13.091 6.187 2.913 1.00 94.56 769 GLY A O 1
ATOM 5815 N N . PRO A 1 770 ? 11.242 5.225 2.069 1.00 93.25 770 PRO A N 1
ATOM 5816 C CA . PRO A 1 770 ? 10.324 5.682 3.113 1.00 93.25 770 PRO A CA 1
ATOM 5817 C C . PRO A 1 770 ? 10.702 5.229 4.516 1.00 93.25 770 PRO A C 1
ATOM 5819 O O . PRO A 1 770 ? 10.638 6.039 5.435 1.00 93.25 770 PRO A O 1
ATOM 5822 N N . ILE A 1 771 ? 11.135 3.976 4.689 1.00 94.06 771 ILE A N 1
ATOM 5823 C CA . ILE A 1 771 ? 11.528 3.441 6.001 1.00 94.06 771 ILE A CA 1
ATOM 5824 C C . ILE A 1 771 ? 12.680 4.276 6.563 1.00 94.06 771 ILE A C 1
ATOM 5826 O O . ILE A 1 771 ? 12.605 4.772 7.687 1.00 94.06 771 ILE A O 1
ATOM 5830 N N . LEU A 1 772 ? 13.729 4.485 5.764 1.00 95.88 772 LEU A N 1
ATOM 5831 C CA . LEU A 1 772 ? 14.897 5.269 6.166 1.00 95.88 772 LEU A CA 1
ATOM 5832 C C . LEU A 1 772 ? 14.535 6.732 6.441 1.00 95.88 772 LEU A C 1
ATOM 5834 O O . LEU A 1 772 ? 14.962 7.296 7.449 1.00 95.88 772 LEU A O 1
ATOM 5838 N N . SER A 1 773 ? 13.724 7.323 5.564 1.00 95.38 773 SER A N 1
ATOM 5839 C CA . SER A 1 773 ? 13.275 8.710 5.662 1.00 95.38 773 SER A CA 1
ATOM 5840 C C . SER A 1 773 ? 12.435 8.950 6.922 1.00 95.38 773 SER A C 1
ATOM 5842 O O . SER A 1 773 ? 12.778 9.808 7.733 1.00 95.38 773 SER A O 1
ATOM 5844 N N . VAL A 1 774 ? 11.402 8.136 7.170 1.00 92.94 774 VAL A N 1
ATOM 5845 C CA . VAL A 1 774 ? 10.510 8.275 8.334 1.00 92.94 774 VAL A CA 1
ATOM 5846 C C . VAL A 1 774 ? 11.228 7.963 9.646 1.00 92.94 774 VAL A C 1
ATOM 5848 O O . VAL A 1 774 ? 11.051 8.711 10.607 1.00 92.94 774 VAL A O 1
ATOM 5851 N N . LEU A 1 775 ? 12.078 6.928 9.710 1.00 93.31 775 LEU A N 1
ATOM 5852 C CA . LEU A 1 775 ? 12.893 6.670 10.908 1.00 93.31 775 LEU A CA 1
ATOM 5853 C C . LEU A 1 775 ? 13.856 7.835 11.182 1.00 93.31 775 LEU A C 1
ATOM 5855 O O . LEU A 1 775 ? 13.984 8.279 12.324 1.00 93.31 775 LEU A O 1
ATOM 5859 N N . GLY A 1 776 ? 14.493 8.377 10.140 1.00 93.50 776 GLY A N 1
ATOM 5860 C CA . GLY A 1 776 ? 15.372 9.542 10.243 1.00 93.50 776 GLY A CA 1
ATOM 5861 C C . GLY A 1 776 ? 14.641 10.791 10.745 1.00 93.50 776 GLY A C 1
ATOM 5862 O O . GLY A 1 776 ? 15.093 11.438 11.693 1.00 93.50 776 GLY A O 1
ATOM 5863 N N . THR A 1 777 ? 13.479 11.107 10.167 1.00 90.56 777 THR A N 1
ATOM 5864 C CA . THR A 1 777 ? 12.627 12.217 10.617 1.00 90.56 777 THR A CA 1
ATOM 5865 C C . THR A 1 777 ? 12.124 11.995 12.043 1.00 90.56 777 THR A C 1
ATOM 5867 O O . THR A 1 777 ? 12.155 12.927 12.843 1.00 90.56 777 THR A O 1
ATOM 5870 N N . GLY A 1 778 ? 11.723 10.774 12.402 1.00 87.31 778 GLY A N 1
ATOM 5871 C CA . GLY A 1 778 ? 11.292 10.423 13.756 1.00 87.31 778 GLY A CA 1
ATOM 5872 C C . GLY A 1 778 ? 12.382 10.676 14.800 1.00 87.31 778 GLY A C 1
ATOM 5873 O O . GLY A 1 778 ? 12.133 11.329 15.815 1.00 87.31 778 GLY A O 1
ATOM 5874 N N . LEU A 1 779 ? 13.619 10.253 14.525 1.00 88.88 779 LEU A N 1
ATOM 5875 C CA . LEU A 1 779 ? 14.772 10.529 15.390 1.00 88.88 779 LEU A CA 1
ATOM 5876 C C . LEU A 1 779 ? 15.081 12.028 15.489 1.00 88.88 779 LEU A C 1
ATOM 5878 O O . LEU A 1 779 ? 15.364 12.525 16.582 1.00 88.88 779 LEU A O 1
ATOM 5882 N N . TYR A 1 780 ? 14.990 12.761 14.377 1.00 88.44 780 TYR A N 1
ATOM 5883 C CA . TYR A 1 780 ? 15.173 14.212 14.364 1.00 88.44 780 TYR A CA 1
ATOM 5884 C C . TYR A 1 780 ? 14.130 14.931 15.230 1.00 88.44 780 TYR A C 1
ATOM 5886 O O . TYR A 1 780 ? 14.491 15.782 16.045 1.00 88.44 780 TYR A O 1
ATOM 5894 N N . VAL A 1 781 ? 12.852 14.557 15.112 1.00 84.56 781 VAL A N 1
ATOM 5895 C CA . VAL A 1 781 ? 11.755 15.126 15.911 1.00 84.56 781 VAL A CA 1
ATOM 5896 C C . VAL A 1 781 ? 11.962 14.840 17.399 1.00 84.56 781 VAL A C 1
ATOM 5898 O O . VAL A 1 781 ? 11.871 15.760 18.213 1.00 84.56 781 VAL A O 1
ATOM 5901 N N . GLN A 1 782 ? 12.327 13.607 17.771 1.00 82.12 782 GLN A N 1
ATOM 5902 C CA . GLN A 1 782 ? 12.639 13.269 19.165 1.00 82.12 782 GLN A CA 1
ATOM 5903 C C . GLN A 1 782 ? 13.817 14.080 19.713 1.00 82.12 782 GLN A C 1
ATOM 5905 O O . GLN A 1 782 ? 13.778 14.558 20.850 1.00 82.12 782 GLN A O 1
ATOM 5910 N N . TRP A 1 783 ? 14.874 14.244 18.918 1.00 85.50 783 TRP A N 1
ATOM 5911 C CA . TRP A 1 783 ? 16.033 15.042 19.301 1.00 85.50 783 TRP A CA 1
ATOM 5912 C C . TRP A 1 783 ? 15.668 16.521 19.492 1.00 85.50 783 TRP A C 1
ATOM 5914 O O . TRP A 1 783 ? 16.029 17.113 20.513 1.00 85.50 783 TRP A O 1
ATOM 5924 N N . ALA A 1 784 ? 14.904 17.099 18.563 1.00 84.31 784 ALA A N 1
ATOM 5925 C CA . ALA A 1 784 ? 14.447 18.484 18.635 1.00 84.31 784 ALA A CA 1
ATOM 5926 C C . ALA A 1 784 ? 13.549 18.730 19.861 1.00 84.31 784 ALA A C 1
ATOM 5928 O O . ALA A 1 784 ? 13.730 19.726 20.564 1.00 84.31 784 ALA A O 1
ATOM 5929 N N . ALA A 1 785 ? 12.639 17.800 20.170 1.00 80.69 785 ALA A N 1
ATOM 5930 C CA . ALA A 1 785 ? 11.779 17.869 21.351 1.00 80.69 785 ALA A CA 1
ATOM 5931 C C . ALA A 1 785 ? 12.585 17.823 22.660 1.00 80.69 785 ALA A C 1
ATOM 5933 O O . ALA A 1 785 ? 12.403 18.675 23.532 1.00 80.69 785 ALA A O 1
ATOM 5934 N N . ARG A 1 786 ? 13.545 16.891 22.776 1.00 80.69 786 ARG A N 1
ATOM 5935 C CA . ARG A 1 786 ? 14.444 16.794 23.944 1.00 80.69 786 ARG A CA 1
ATOM 5936 C C . ARG A 1 786 ? 15.289 18.050 24.129 1.00 80.69 786 ARG A C 1
ATOM 5938 O O . ARG A 1 786 ? 15.557 18.449 25.260 1.00 80.69 786 ARG A O 1
ATOM 5945 N N . ARG A 1 787 ? 15.729 18.669 23.032 1.00 81.88 787 ARG A N 1
ATOM 5946 C CA . ARG A 1 787 ? 16.499 19.913 23.072 1.00 81.88 787 ARG A CA 1
ATOM 5947 C C . ARG A 1 787 ? 15.652 21.082 23.576 1.00 81.88 787 ARG A C 1
ATOM 5949 O O . ARG A 1 787 ? 16.092 21.757 24.499 1.00 81.88 787 ARG A O 1
ATOM 5956 N N . ARG A 1 788 ? 14.429 21.252 23.059 1.00 78.81 788 ARG A N 1
ATOM 5957 C CA . ARG A 1 788 ? 13.486 22.276 23.543 1.00 78.81 788 ARG A CA 1
ATOM 5958 C C . ARG A 1 788 ? 13.164 22.094 25.025 1.00 78.81 788 ARG A C 1
ATOM 5960 O O . ARG A 1 788 ? 13.267 23.049 25.775 1.00 78.81 788 ARG A O 1
ATOM 5967 N N . GLN A 1 789 ? 12.895 20.868 25.480 1.00 74.44 789 GLN A N 1
ATOM 5968 C CA . GLN A 1 789 ? 12.674 20.600 26.908 1.00 74.44 789 GLN A CA 1
ATOM 5969 C C . GLN A 1 789 ? 13.878 20.979 27.782 1.00 74.44 789 GLN A C 1
ATOM 5971 O O . GLN A 1 789 ? 13.692 21.560 28.847 1.00 74.44 789 GLN A O 1
ATOM 5976 N N . ARG A 1 790 ? 15.110 20.696 27.334 1.00 74.25 790 ARG A N 1
ATOM 5977 C CA . ARG A 1 790 ? 16.336 21.104 28.047 1.00 74.25 790 ARG A CA 1
ATOM 5978 C C . ARG A 1 790 ? 16.525 22.620 28.077 1.00 74.25 790 ARG A C 1
ATOM 5980 O O . ARG A 1 790 ? 17.040 23.133 29.064 1.00 74.25 790 ARG A O 1
ATOM 5987 N N . GLU A 1 791 ? 16.143 23.312 27.007 1.00 75.44 791 GLU A N 1
ATOM 5988 C CA . GLU A 1 791 ? 16.198 24.775 26.909 1.00 75.44 791 GLU A CA 1
ATOM 5989 C C . GLU A 1 791 ? 15.117 25.442 27.785 1.00 75.44 791 GLU A C 1
ATOM 5991 O O . GLU A 1 791 ? 15.396 26.464 28.404 1.00 75.44 791 GLU A O 1
ATOM 5996 N N . THR A 1 792 ? 13.925 24.844 27.908 1.00 72.44 792 THR A N 1
ATOM 5997 C CA . THR A 1 792 ? 12.800 25.382 28.698 1.00 72.44 792 THR A CA 1
ATOM 5998 C C . THR A 1 792 ? 12.877 25.049 30.193 1.00 72.44 792 THR A C 1
ATOM 6000 O O . THR A 1 792 ? 12.581 25.909 31.017 1.00 72.44 792 THR A O 1
ATOM 6003 N N . TYR A 1 793 ? 13.276 23.828 30.567 1.00 65.44 793 TYR A N 1
ATOM 6004 C CA . TYR A 1 793 ? 13.216 23.340 31.957 1.00 65.44 793 TYR A CA 1
ATOM 6005 C C . TYR A 1 793 ? 14.591 23.092 32.602 1.00 65.44 793 TYR A C 1
ATOM 6007 O O . TYR A 1 793 ? 14.664 22.688 33.762 1.00 65.44 793 TYR A O 1
ATOM 6015 N N . GLY A 1 794 ? 15.692 23.344 31.885 1.00 53.84 794 GLY A N 1
ATOM 6016 C CA . GLY A 1 794 ? 17.037 22.969 32.325 1.00 53.84 794 GLY A CA 1
ATOM 6017 C C . GLY A 1 794 ? 17.303 21.463 32.188 1.00 53.84 794 GLY A C 1
ATOM 6018 O O . GLY A 1 794 ? 16.413 20.665 31.894 1.00 53.84 794 GLY A O 1
ATOM 6019 N N . ALA A 1 795 ? 18.567 21.050 32.338 1.00 49.28 795 ALA A N 1
ATOM 6020 C CA . ALA A 1 795 ? 18.936 19.641 32.215 1.00 49.28 795 ALA A CA 1
ATOM 6021 C C . ALA A 1 795 ? 18.255 18.806 33.319 1.00 49.28 795 ALA A C 1
ATOM 6023 O O . ALA A 1 795 ? 18.394 19.154 34.493 1.00 49.28 795 ALA A O 1
ATOM 6024 N N . PRO A 1 796 ? 17.569 17.694 32.988 1.00 47.53 796 PRO A N 1
ATOM 6025 C CA . PRO A 1 796 ? 17.070 16.790 34.013 1.00 47.53 796 PRO A CA 1
ATOM 6026 C C . PRO A 1 796 ? 18.260 16.251 34.811 1.00 47.53 796 PRO A C 1
ATOM 6028 O O . PRO A 1 796 ? 19.266 15.835 34.227 1.00 47.53 796 PRO A O 1
ATOM 6031 N N . ALA A 1 797 ? 18.157 16.289 36.143 1.00 45.38 797 ALA A N 1
ATOM 6032 C CA . ALA A 1 797 ? 19.117 15.634 37.019 1.00 45.38 797 ALA A CA 1
ATOM 6033 C C . ALA A 1 797 ? 19.231 14.172 36.574 1.00 45.38 797 ALA A C 1
ATOM 6035 O O . ALA A 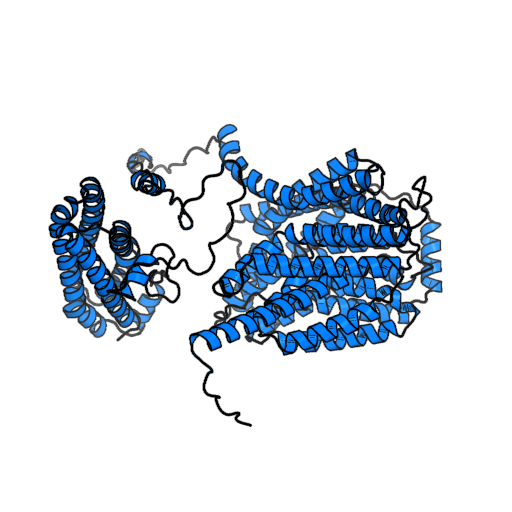1 797 ? 18.225 13.479 36.449 1.00 45.38 797 ALA A O 1
ATOM 6036 N N . SER A 1 798 ? 20.448 13.736 36.258 1.00 42.50 798 SER A N 1
ATOM 6037 C CA . SER A 1 798 ? 20.723 12.384 35.790 1.00 42.50 798 SER A CA 1
ATOM 6038 C C . SER A 1 798 ? 20.148 11.361 36.771 1.00 42.50 798 SER A C 1
ATOM 6040 O O . SER A 1 798 ? 20.686 11.198 37.868 1.00 42.50 798 SER A O 1
ATOM 6042 N N . GLU A 1 799 ? 19.085 10.657 36.381 1.00 41.88 799 GLU A N 1
ATOM 6043 C CA . GLU A 1 799 ? 18.747 9.391 37.018 1.00 41.88 799 GLU A CA 1
ATOM 6044 C C . GLU A 1 799 ? 19.921 8.447 36.777 1.00 41.88 799 GLU A C 1
ATOM 6046 O O . GLU A 1 799 ? 20.292 8.142 35.641 1.00 41.88 799 GLU A O 1
ATOM 6051 N N . GLY A 1 800 ? 20.578 8.084 37.877 1.00 34.16 800 GLY A N 1
ATOM 6052 C CA . GLY A 1 800 ? 21.747 7.230 37.871 1.00 34.16 800 GLY A CA 1
ATOM 6053 C C . GLY A 1 800 ? 21.467 5.937 37.120 1.00 34.16 800 GLY A C 1
ATOM 6054 O O . GLY A 1 800 ? 20.487 5.242 37.391 1.00 34.16 800 GLY A O 1
ATOM 6055 N N . ALA A 1 801 ? 22.373 5.617 36.200 1.00 37.47 801 ALA A N 1
ATOM 6056 C CA . ALA A 1 801 ? 22.498 4.299 35.615 1.00 37.47 801 ALA A CA 1
ATOM 6057 C C . ALA A 1 801 ? 22.434 3.240 36.727 1.00 37.47 801 ALA A C 1
ATOM 6059 O O . ALA A 1 801 ? 23.315 3.177 37.588 1.00 37.47 801 ALA A O 1
ATOM 6060 N N . LYS A 1 802 ? 21.386 2.416 36.718 1.00 37.59 802 LYS A N 1
ATOM 6061 C CA . LYS A 1 802 ? 21.438 1.105 37.358 1.00 37.59 802 LYS A CA 1
ATOM 6062 C C . LYS A 1 802 ? 21.901 0.113 36.298 1.00 37.59 802 LYS A C 1
ATOM 6064 O O . LYS A 1 802 ? 21.302 0.031 35.227 1.00 37.59 802 LYS A O 1
ATOM 6069 N N . ALA A 1 803 ? 23.038 -0.495 36.625 1.00 34.72 803 ALA A N 1
ATOM 6070 C CA . ALA A 1 803 ? 23.760 -1.522 35.890 1.00 34.72 803 ALA A CA 1
ATOM 6071 C C . ALA A 1 803 ? 22.927 -2.779 35.619 1.00 34.72 803 ALA A C 1
ATOM 6073 O O . ALA A 1 803 ? 21.968 -3.024 36.392 1.00 34.72 803 ALA A O 1
#

Sequence (803 aa):
MSKLLERLAADHRHLQQVFDVLRSVVDSWAEGKTPDLVLVHDCIGYCANYCDLAHHAREDIMYERMLAKDRAATEGATVRLDEAHRRLAELTRDLQRETEQAARLGDGGGQQIKASVDRFLEHYRQHMAMEEENLFPLADRLLDADDWRAIDARDPAQSDPLFSDHVDKAYSRLYARIVEPYGPVSVELVPGLEAENAQADASSGDADNHGPKFSFQYVRFGDFVRENSVHEESISYNALTPKLLTDEDGKEIPYHPPPLRVRGIDIYRLLAPYLSVRAMEQIKAVVPLALYLVLFQILVLRQGVDEGLSAVFGLTAVIAGLMLFMEGLKLGLMPFGEVIGDTLPKKSPLWIVLLVTFLLGIGVTFAEPAIGALQAAGALVDVVQAPYLYALLNEWAGALVLVVGAGVGLAAVLGTMRFVYGWSLKPYIYASLIPTLGLTTYIALNPDLTEILGLAWDCGAVTTGPVTVPLVLSLGIGIASATSKGNSSMSGFGIVTLASLFPIIGVMLLSIVVSSTVTPDEIMAAAQTQSSVAVEPTWYERTPAVEIIGGVRAIVPLVLFLFLIFKGLLRATLQSRGYLIYGLTLCVVGMCIFNIGLTYGLAALGNQSGQLLPAAFQIIERVANSPLYAFVIGIPIVIAFAWVLGFGATLAEPALNALGLTVENLTNGAFRKQTLMYAVSFGVACGIAVGVLKIIFNLPIASLLIPAYIAGIVLTALSSEEFVNVAWDSAGVTTGPVTVPLVLAMGLGLGDAVDAVEGFGILSMASIGPILSVLGTGLYVQWAARRRQRETYGAPASEGAKA

pLDDT: mean 81.61, std 15.86, range [23.41, 96.88]

Secondary structure (DSSP, 8-state):
--HHHHHHHHHHHHHHHHHHHHHHHHHHHHTTPPP-HHHHHHHHHHIIIIIIIIIHHHHHHHHHHHHHH-HHHHHHHHHHHHHHHHHHHHHHHHHHHHHHHHHHTGGGHHHHHHHHHHHHHHHHHHHHHHIIIIIHHHHHHH--HHHHHHHHTT---PPPTTTSSS--GGGHHHHHHHH-TTS-------S----S---S--------------------HHHHHHHH--------HHHHS----B-TTSPBPPP-PPP----HHHHHHHHHHHHHHHHHHHHHHHHHHHHHHHHHHHHTS--PPTTHHHHHHHHHHHHHHHHHHHHHIIIIIHHHHHHHHHHHHHHS-HHHHHHHHHHHHHHHHHT-HHHHHHHHHGGGS-TTT-HHHHHHHTTTHHHHHHHHHHHHHHHHHHHHHHHHHT--SHHHHHHHHHHHHHHHHHHHTSTTTTTHHHHHHHHHHHTTSTTHHHHHHHHHHHHHHHSTTTT-TTTTSSHHHHHHHHHHHHHHHHHHHHHHH--HHHHHHHHHHHHHS-PPPPTTTSTTHHHHHHHHHHHHHHHHHHHHIIIIIS----TTHHHHHHHHHHHHHHHHHHHHHIIIIIHHHHHHHHHHGGGGTS--TTSTT---S-HHHHHHHHHHHHHHHHHHHHHT-HHHHHHHHHHHHHTTTSS-HHHHHHHHHHHHHHHHHHHHHHHHTT--HHHHHHHHHHHHHHHHHHS-HHHHHHHHHHHHHT--TTHHHHHHHHHHHHHHHHT-S----HHHHHHHHHHHHHHHHHHHHHHHHHHHHHHHH-PPP------

Radius of gyration: 32.93 Å; chains: 1; bounding box: 93×84×86 Å